Protein 6F2E (pdb70)

Sequence (1308 aa):
ESDPEVSAILVLTSSEASTLERRVADLVTAHALYAAHDFCAQAQLAAAELPSRVVARRLQEFAWGDMNEGHLLIKGLPQVRSLPPTPTSNVHAVAATTPMSRYQALINECCVGRMIAYEAEGHGHTFQDMMVPSAMSAHSQTSLGSAVELELHTEQAFSPLRPDFVSLACLRGDPRALTYLFSARQLVATLTTQEIAMLREPMWTTTVDESFLAEGRTFLLGFERGPIPILSGADDDPFIVFDQQDLMRGISAPAQELQQTVIRAYYAERVSHCLAPGEMLLIDNRRAVHGRSIFAPRFDGADRFLSRSFIVADGSRSRHARSSFGRVVSARFSESDPEVSAILVLTSSEASTLLERRVADLVTAHALYAAHDFCAQAQLAAAELPSRVVARLQEFAWGDMNEGHLLIKGLPQVRSLPPTPTSNVHAVAATTPMMSRYQALINECCVGRMIAYEAEGHGHTFQDMVPSAMSAHSQTSLGSAVELELHTEQAFSPLRPDFVSLACLRGDPRALTYLFSARQLVATLTTQEIAMLREPMMWTTTVDESFLAEGRTFLLGFERGPIPILSGADDDPFIVFDQDLMRGISAPAQELQQTVIRRAYYAERVSHCLAPGEMLLIDNRRRAVHHGRRSIFAPRRFDGADRFLSRSFIVADGSRSRHARSSFGRVVSARFSSDPEVSAILVLTSSEASTLERRVADLVTAHALYAAHDFCAQAQLAAAELPSRVVARRLQEEFAWGDMNEGHLLIKGLPQVRSLPPTPTSNVHAVAATTPMSRYQALINECCVGRMIAYEAEGHGHTFQDMMVPSAMSAHSQTSLGSAVELELHTTEQAFSPLRPDFVSLACLRGDPRALTYLFSARQLVATLTTQEIAMLREPMWTTTVDESFLAEGRTFLLGFERGPIPILSGADDDPFIVFDQDLMRGISAPAQELQQTVIRAYYAERVSHCLAPGEMLLIDNRRAVHGRSIFAPRFDGADRFLSRSFIVADGSRSRHARSSFGRVVSARFSESDPEVSAILVLTSSEASTLERRVADLVTAHALYAAHDFCAQAQLAAAELPSRVVARLQEEFAWGDMNEGHLLIKGLPQVRRSLPPTPTSNVHAVAATTPMMSRYQALINECCVGRMIAYEAEGHGHTFQDMVPSASLGSAVELELHTEQAFSPLRPDFVSLACLRGDPRALTYLFSARQLVATLTTQEIAMMLREPMWTTTVDESFLAEGRTFLLGFERGPIPILSGADDDPFIVFDQDLMRGISAPAQELQQTVIRAYYAERVSHCLAPGEMLLIDNRRAVHHGRSIFAPRFDGADRFLSRSFIVADGSRRSRHARSSFGRVVSARFS

B-factor: mean 37.56, std 16.86, range [14.61, 139.1]

Nearest PDB structures (foldseek):
  6f2e-assembly4_D  TM=1.001E+00  e=6.924E-73  Catenulispora acidiphila DSM 44928
  6f2a-assembly1_A  TM=9.936E-01  e=1.825E-73  Catenulispora acidiphila DSM 44928
  6f2b-assembly2_B  TM=9.964E-01  e=9.040E-70  Catenulispora acidiphila DSM 44928
  6f2b-assembly4_D  TM=9.918E-01  e=2.496E-69  Catenulispora acidiphila DSM 44928
  2og7-assembly1_A  TM=9.069E-01  e=1.121E-33  Streptomyces coelicolor A3(2)

Organism: Catenulispora acidiphila (strain DSM 44928 / JCM 14897 / NBRC 102108 / NRRL B-24433 / ID139908) (NCBI:txid479433)

Secondary structure (DSSP, 8-state):
-----GGGEEE--HHHHHHHHHHHTT--S-TTTSHHHHHHHHHHHGGGS-HHHHHHHHHHHH-TT-TTEEEEE-PPP--SPPPPPSSSTT--GGGSHHHHHHHHHHHHHSEEEEETTSGGG-SSEEE---SGGGGSSSTT--SS-EEEE-TTTT-TT--SEEEEEEEE--TT-EEEEEEHHHHHHTS-HHHHHHHTSS-EEEE--GGG--TT---TT-SEEEEE-SEEEETTEEEE--BTTTEEESSHHHHHHHHHHHHHHHHH-EEEE--TT-EEEEETTTEEEEE-------SS-S-EEEEEEEES-GGGGGGGS-TT--EE-GGG-/-----GGGEEE--HHHHHHHHHHGGG--S-TTTSHHHHHHHHHHHGGGS-HHHHHHHHHHHH-TT--SEEEEE-----SSPPPPPSSSSS--GGGSTHHHHHHHHHHHHSEEEEETTBGGG-SSEEE---SGGGGSSSTT--SS-EEEE-TTTT-TT--SEEEEEEEE--TT--EEEEEHHHHHHHS-HHHHHHHTSS-EEEE--GGG--TT---TT-SEEEEE-SEEEETTEEEE--BTTT-EESSHHHHHHHHHHHHHHHHH-EEE---TT-EEEEETTTEEEEE-------SS-S-EEEEEEEES-GGGGGGGS-TT--EE-GGG-/----GGGEEE--HHHHHHHHHHHTT--S-TTTSHHHHHHHHHHHGGGS-HHHHHHHHHHHH-TT--SEEEEE-PPPPSSPPPPPSSSSS--GGGSHHHHHHHHHHHHHSEEEEETTSGGG-SSEEE---SGGGGSSSTT--SS-EEEE-TTTT-TT--SEEEEEEEE--TT--EEEEEHHHHHHHS-HHHHHHHTSS-EEEE--GGG--TT---TT-SEEEEE-SEEEETTEEEE--BTTTEEESSHHHHHHHHHHHHHHHHH-EEE---TT-EEEEETTTEEEEE-------SS-S-EEEEEEEES-GGGGGGGS-TT--EE-GGG-/-----GGGEEE--HHHHHHHHHHGGG--S-TTTSHHHHHHHHHHHGGGS-HHHHHHHHHHHH-TT--SEEEEE-----SSPPPPPSSSSS--GGGSTHHHHHHHHHHHHSEEEEETTBGGG-SSEEE--------SS-EEEE-TTTT-TT--SEEEEEEEE--TT--EEEEEHHHHHHHS-HHHHHHHTSS-EEEE--GGG--TT---TT-SEEEEE-SEEEETTEEEE--BTTTEEESSHHHHHHHHHHHHHHHHH-EEE---TT-EEEEETTTEEEEE-------SS-S-EEEEEEEES-GGGGGGGS-TT--EE-GGG-

InterPro domains:
  IPR014503 Clavaminate synthase-like [PIRSF019543] (35-354)
  IPR042098 Glutarate 2-hydroxylase superfamily [G3DSA:3.60.130.10] (31-353)

Structure (mmCIF, N/CA/C/O backbone):
data_6F2E
#
_entry.id   6F2E
#
_cell.length_a   56.650
_cell.length_b   68.090
_cell.length_c   110.220
_cell.angle_alpha   107.85
_cell.angle_beta   102.84
_cell.angle_gamma   93.23
#
_symmetry.space_group_name_H-M   'P 1'
#
loop_
_entity.id
_entity.type
_entity.pdbx_description
1 polymer 'L-lysine 3-hydroxylase'
2 non-polymer 'ACETIC ACID'
3 water water
#
loop_
_atom_site.group_PDB
_atom_site.id
_atom_site.type_symbol
_atom_site.label_atom_id
_atom_site.label_alt_id
_atom_site.label_comp_id
_atom_site.label_asym_id
_atom_site.label_entity_id
_atom_site.label_seq_id
_atom_site.pdbx_PDB_ins_code
_atom_site.Cartn_x
_atom_site.Cartn_y
_atom_site.Cartn_z
_atom_site.occupancy
_atom_site.B_iso_or_equiv
_atom_site.auth_seq_id
_atom_site.auth_comp_id
_atom_site.auth_asym_id
_atom_site.auth_atom_id
_atom_site.pdbx_PDB_model_num
ATOM 1 N N . GLU A 1 30 ? -48.602 -37.439 -15.729 1.00 89.32 30 GLU A N 1
ATOM 2 C CA . GLU A 1 30 ? -47.273 -38.022 -15.539 1.00 88.56 30 GLU A CA 1
ATOM 3 C C . GLU A 1 30 ? -47.170 -38.842 -14.241 1.00 90.59 30 GLU A C 1
ATOM 4 O O . GLU A 1 30 ? -46.181 -38.724 -13.505 1.00 90.33 30 GLU A O 1
ATOM 10 N N . SER A 1 31 ? -48.186 -39.696 -13.975 1.00 85.31 31 SER A N 1
ATOM 11 C CA . SER A 1 31 ? -48.196 -40.538 -12.776 1.00 83.82 31 SER A CA 1
ATOM 12 C C . SER A 1 31 ? -47.263 -41.760 -12.907 1.00 85.87 31 SER A C 1
ATOM 13 O O . SER A 1 31 ? -47.240 -42.425 -13.945 1.00 83.97 31 SER A O 1
ATOM 16 N N . ASP A 1 32 ? -46.464 -42.003 -11.854 1.00 82.75 32 ASP A N 1
ATOM 17 C CA . ASP A 1 32 ? -45.466 -43.067 -11.716 1.00 82.20 32 ASP A CA 1
ATOM 18 C C . ASP A 1 32 ? -45.648 -43.835 -10.373 1.00 85.17 32 ASP A C 1
ATOM 19 O O . ASP A 1 32 ? -46.381 -43.321 -9.519 1.00 84.90 32 ASP A O 1
ATOM 24 N N . PRO A 1 33 ? -45.010 -45.033 -10.137 1.00 80.90 33 PRO A N 1
ATOM 25 C CA . PRO A 1 33 ? -45.175 -45.712 -8.834 1.00 80.41 33 PRO A CA 1
ATOM 26 C C . PRO A 1 33 ? -44.699 -44.837 -7.672 1.00 85.04 33 PRO A C 1
ATOM 27 O O . PRO A 1 33 ? -43.632 -44.227 -7.763 1.00 85.84 33 PRO A O 1
ATOM 31 N N . GLU A 1 34 ? -45.526 -44.713 -6.622 1.00 80.92 34 GLU A N 1
ATOM 32 C CA . GLU A 1 34 ? -45.228 -43.861 -5.466 1.00 81.25 34 GLU A CA 1
ATOM 33 C C . GLU A 1 34 ? -44.319 -44.534 -4.423 1.00 82.73 34 GLU A C 1
ATOM 34 O O . GLU A 1 34 ? -44.103 -45.750 -4.483 1.00 81.33 34 GLU A O 1
ATOM 40 N N . VAL A 1 35 ? -43.790 -43.713 -3.473 1.00 77.61 35 VAL A N 1
ATOM 41 C CA . VAL A 1 35 ? -42.892 -44.070 -2.357 1.00 76.13 35 VAL A CA 1
ATOM 42 C C . VAL A 1 35 ? -43.370 -45.310 -1.555 1.00 74.22 35 VAL A C 1
ATOM 43 O O . VAL A 1 35 ? -42.539 -46.130 -1.152 1.00 73.46 35 VAL A O 1
ATOM 47 N N . SER A 1 36 ? -44.702 -45.446 -1.348 1.00 66.36 36 SER A N 1
ATOM 48 C CA . SER A 1 36 ? -45.331 -46.581 -0.650 1.00 63.13 36 SER A CA 1
ATOM 49 C C . SER A 1 36 ? -45.167 -47.859 -1.469 1.00 57.43 36 SER A C 1
ATOM 50 O O . SER A 1 36 ? -44.945 -48.935 -0.904 1.00 57.96 36 SER A O 1
ATOM 53 N N . ALA A 1 37 ? -45.256 -47.729 -2.813 1.00 45.20 37 ALA A N 1
ATOM 54 C CA . ALA A 1 37 ? -45.092 -48.843 -3.749 1.00 39.37 37 ALA A CA 1
ATOM 55 C C . ALA A 1 37 ? -43.614 -48.956 -4.283 1.00 33.42 37 ALA A C 1
ATOM 56 O O . ALA A 1 37 ? -43.350 -49.705 -5.227 1.00 28.28 37 ALA A O 1
ATOM 58 N N . ILE A 1 38 ? -42.660 -48.235 -3.640 1.00 26.41 38 ILE A N 1
ATOM 59 C CA . ILE A 1 38 ? -41.236 -48.353 -3.985 1.00 25.55 38 ILE A CA 1
ATOM 60 C C . ILE A 1 38 ? -40.426 -48.806 -2.760 1.00 30.01 38 ILE A C 1
ATOM 61 O O . ILE A 1 38 ? -40.490 -48.165 -1.710 1.00 31.01 38 ILE A O 1
ATOM 66 N N . LEU A 1 39 ? -39.623 -49.860 -2.927 1.00 24.52 39 LEU A N 1
ATOM 67 C CA . LEU A 1 39 ? -38.680 -50.348 -1.924 1.00 23.91 39 LEU A CA 1
ATOM 68 C C . LEU A 1 39 ? -37.271 -50.106 -2.488 1.00 27.94 39 LEU A C 1
ATOM 69 O O . LEU A 1 39 ? -36.913 -50.661 -3.537 1.00 25.80 39 LEU A O 1
ATOM 74 N N . VAL A 1 40 ? -36.501 -49.227 -1.836 1.00 27.22 40 VAL A N 1
ATOM 75 C CA . VAL A 1 40 ? -35.142 -48.907 -2.290 1.00 27.73 40 VAL A CA 1
ATOM 76 C C . VAL A 1 40 ? -34.150 -49.624 -1.366 1.00 31.82 40 VAL A C 1
ATOM 77 O O . VAL A 1 40 ? -34.086 -49.324 -0.170 1.00 30.06 40 VAL A O 1
ATOM 81 N N . LEU A 1 41 ? -33.396 -50.581 -1.913 1.00 29.37 41 LEU A N 1
ATOM 82 C CA . LEU A 1 41 ? -32.384 -51.288 -1.122 1.00 29.72 41 LEU A CA 1
ATOM 83 C C . LEU A 1 41 ? -31.168 -50.373 -0.899 1.00 32.12 41 LEU A C 1
ATOM 84 O O . LEU A 1 41 ? -30.723 -49.706 -1.827 1.00 30.70 41 LEU A O 1
ATOM 89 N N . THR A 1 42 ? -30.643 -50.338 0.324 1.00 29.02 42 THR A N 1
ATOM 90 C CA . THR A 1 42 ? -29.421 -49.570 0.597 1.00 30.41 42 THR A CA 1
ATOM 91 C C . THR A 1 42 ? -28.240 -50.426 0.086 1.00 32.98 42 THR A C 1
ATOM 92 O O . THR A 1 42 ? -28.399 -51.628 -0.156 1.00 29.75 42 THR A O 1
ATOM 96 N N . SER A 1 43 ? -27.065 -49.809 -0.063 1.00 31.47 43 SER A N 1
ATOM 97 C CA . SER A 1 43 ? -25.836 -50.485 -0.486 1.00 31.93 43 SER A CA 1
ATOM 98 C C . SER A 1 43 ? -25.563 -51.717 0.420 1.00 34.97 43 SER A C 1
ATOM 99 O O . SER A 1 43 ? -25.223 -52.782 -0.083 1.00 33.64 43 SER A O 1
ATOM 102 N N . SER A 1 44 ? -25.769 -51.569 1.742 1.00 33.24 44 SER A N 1
ATOM 103 C CA . SER A 1 44 ? -25.605 -52.639 2.730 1.00 33.70 44 SER A CA 1
ATOM 104 C C . SER A 1 44 ? -26.619 -53.791 2.516 1.00 34.58 44 SER A C 1
ATOM 105 O O . SER A 1 44 ? -26.246 -54.961 2.606 1.00 32.88 44 SER A O 1
ATOM 108 N N . GLU A 1 45 ? -27.890 -53.456 2.251 1.00 30.03 45 GLU A N 1
ATOM 109 C CA . GLU A 1 45 ? -28.939 -54.453 2.007 1.00 28.29 45 GLU A CA 1
ATOM 110 C C . GLU A 1 45 ? -28.674 -55.218 0.695 1.00 31.20 45 GLU A C 1
ATOM 111 O O . GLU A 1 45 ? -28.847 -56.439 0.665 1.00 28.61 45 GLU A O 1
ATOM 117 N N . ALA A 1 46 ? -28.201 -54.509 -0.358 1.00 29.02 46 ALA A N 1
ATOM 118 C CA . ALA A 1 46 ? -27.863 -55.110 -1.649 1.00 28.42 46 ALA A CA 1
ATOM 119 C C . ALA A 1 46 ? -26.692 -56.073 -1.474 1.00 32.42 46 ALA A C 1
ATOM 120 O O . ALA A 1 46 ? -26.730 -57.160 -2.050 1.00 30.42 46 ALA A O 1
ATOM 122 N N . SER A 1 47 ? -25.692 -55.705 -0.620 1.00 31.25 47 SER A N 1
ATOM 123 C CA . SER A 1 47 ? -24.533 -56.549 -0.303 1.00 31.37 47 SER A CA 1
ATOM 124 C C . SER A 1 47 ? -24.956 -57.831 0.441 1.00 32.40 47 SER A C 1
ATOM 125 O O . SER A 1 47 ? -24.434 -58.896 0.130 1.00 30.15 47 SER A O 1
ATOM 128 N N . THR A 1 48 ? -25.915 -57.738 1.397 1.00 29.79 48 THR A N 1
ATOM 129 C CA . THR A 1 48 ? -26.440 -58.910 2.126 1.00 29.88 48 THR A CA 1
ATOM 130 C C . THR A 1 48 ? -27.117 -59.845 1.126 1.00 32.24 48 THR A C 1
ATOM 131 O O . THR A 1 48 ? -26.859 -61.052 1.134 1.00 31.85 48 THR A O 1
ATOM 135 N N . LEU A 1 49 ? -27.948 -59.274 0.246 1.00 28.37 49 LEU A N 1
ATOM 136 C CA . LEU A 1 49 ? -28.686 -60.033 -0.773 1.00 28.98 49 LEU A CA 1
ATOM 137 C C . LEU A 1 49 ? -27.699 -60.780 -1.701 1.00 31.93 49 LEU A C 1
ATOM 138 O O . LEU A 1 49 ? -27.885 -61.965 -1.994 1.00 31.08 49 LEU A O 1
ATOM 143 N N . GLU A 1 50 ? -26.618 -60.100 -2.098 1.00 29.82 50 GLU A N 1
ATOM 144 C CA . GLU A 1 50 ? -25.571 -60.694 -2.929 1.00 30.32 50 GLU A CA 1
ATOM 145 C C . GLU A 1 50 ? -24.919 -61.915 -2.242 1.00 33.12 50 GLU A C 1
ATOM 146 O O . GLU A 1 50 ? -24.753 -62.954 -2.889 1.00 33.93 50 GLU A O 1
ATOM 152 N N A ARG A 1 51 ? -24.590 -61.803 -0.943 0.50 29.05 51 ARG A N 1
ATOM 153 N N B ARG A 1 51 ? -24.599 -61.792 -0.935 0.50 29.03 51 ARG A N 1
ATOM 154 C CA A ARG A 1 51 ? -23.980 -62.904 -0.200 0.50 29.01 51 ARG A CA 1
ATOM 155 C CA B ARG A 1 51 ? -23.998 -62.863 -0.135 0.50 28.99 51 ARG A CA 1
ATOM 156 C C A ARG A 1 51 ? -24.960 -64.058 0.032 0.50 31.04 51 ARG A C 1
ATOM 157 C C B ARG A 1 51 ? -24.958 -64.038 0.033 0.50 31.07 51 ARG A C 1
ATOM 158 O O A ARG A 1 51 ? -24.571 -65.219 -0.105 0.50 29.48 51 ARG A O 1
ATOM 159 O O B ARG A 1 51 ? -24.554 -65.189 -0.132 0.50 29.53 51 ARG A O 1
ATOM 174 N N . VAL A 1 52 ? -26.229 -63.737 0.379 1.00 27.97 52 VAL A N 1
ATOM 175 C CA . VAL A 1 52 ? -27.291 -64.721 0.626 1.00 27.44 52 VAL A CA 1
ATOM 176 C C . VAL A 1 52 ? -27.578 -65.551 -0.654 1.00 29.97 52 VAL A C 1
ATOM 177 O O . VAL A 1 52 ? -27.820 -66.747 -0.545 1.00 29.52 52 VAL A O 1
ATOM 181 N N . ALA A 1 53 ? -27.435 -64.939 -1.847 1.00 27.37 53 ALA A N 1
ATOM 182 C CA . ALA A 1 53 ? -27.606 -65.612 -3.150 1.00 27.85 53 ALA A CA 1
ATOM 183 C C . ALA A 1 53 ? -26.657 -66.814 -3.336 1.00 31.63 53 ALA A C 1
ATOM 184 O O . ALA A 1 53 ? -27.018 -67.772 -4.014 1.00 28.51 53 ALA A O 1
ATOM 186 N N . ASP A 1 54 ? -25.473 -66.796 -2.671 1.00 30.32 54 ASP A N 1
ATOM 187 C CA . ASP A 1 54 ? -24.508 -67.910 -2.729 1.00 30.57 54 ASP A CA 1
ATOM 188 C C . ASP A 1 54 ? -25.055 -69.193 -2.054 1.00 33.10 54 ASP A C 1
ATOM 189 O O . ASP A 1 54 ? -24.555 -70.283 -2.324 1.00 32.36 54 ASP A O 1
ATOM 194 N N . LEU A 1 55 ? -26.120 -69.062 -1.235 1.00 28.38 55 LEU A N 1
ATOM 195 C CA . LEU A 1 55 ? -26.773 -70.208 -0.604 1.00 28.59 55 LEU A CA 1
ATOM 196 C C . LEU A 1 55 ? -27.716 -70.914 -1.587 1.00 32.85 55 LEU A C 1
ATOM 197 O O . LEU A 1 55 ? -28.237 -71.993 -1.279 1.00 33.62 55 LEU A O 1
ATOM 202 N N . VAL A 1 56 ? -27.981 -70.287 -2.748 1.00 27.59 56 VAL A N 1
ATOM 203 C CA . VAL A 1 56 ? -28.878 -70.852 -3.757 1.00 25.53 56 VAL A CA 1
ATOM 204 C C . VAL A 1 56 ? -27.989 -71.444 -4.861 1.00 29.93 56 VAL A C 1
ATOM 205 O O . VAL A 1 56 ? -27.451 -70.703 -5.680 1.00 29.77 56 VAL A O 1
ATOM 209 N N . THR A 1 57 ? -27.794 -72.770 -4.840 1.00 27.05 57 THR A N 1
ATOM 210 C CA . THR A 1 57 ? -26.824 -73.453 -5.714 1.00 26.13 57 THR A CA 1
ATOM 211 C C . THR A 1 57 ? -27.422 -74.374 -6.782 1.00 28.23 57 THR A C 1
ATOM 212 O O . THR A 1 57 ? -26.743 -74.658 -7.766 1.00 26.90 57 THR A O 1
ATOM 216 N N . ALA A 1 58 ? -28.655 -74.877 -6.581 1.00 24.43 58 ALA A N 1
ATOM 217 C CA . ALA A 1 58 ? -29.310 -75.809 -7.518 1.00 24.62 58 ALA A CA 1
ATOM 218 C C . ALA A 1 58 ? -29.578 -75.124 -8.857 1.00 28.44 58 ALA A C 1
ATOM 219 O O . ALA A 1 58 ? -29.642 -73.894 -8.913 1.00 27.07 58 ALA A O 1
ATOM 221 N N . HIS A 1 59 ? -29.686 -75.913 -9.944 1.00 24.76 59 HIS A N 1
ATOM 222 C CA . HIS A 1 59 ? -29.982 -75.383 -11.272 1.00 23.22 59 HIS A CA 1
ATOM 223 C C . HIS A 1 59 ? -31.459 -74.953 -11.306 1.00 24.67 59 HIS A C 1
ATOM 224 O O . HIS A 1 59 ? -32.343 -75.774 -11.048 1.00 22.41 59 HIS A O 1
ATOM 231 N N . ALA A 1 60 ? -31.715 -73.657 -11.601 1.00 21.36 60 ALA A N 1
ATOM 232 C CA . ALA A 1 60 ? -33.078 -73.107 -11.617 1.00 21.65 60 ALA A CA 1
ATOM 233 C C . ALA A 1 60 ? -33.981 -73.829 -12.607 1.00 25.37 60 ALA A C 1
ATOM 234 O O . ALA A 1 60 ? -35.159 -74.024 -12.313 1.00 24.09 60 ALA A O 1
ATOM 236 N N . LEU A 1 61 ? -33.438 -74.286 -13.735 1.00 22.08 61 LEU A N 1
ATOM 237 C CA . LEU A 1 61 ? -34.268 -74.958 -14.741 1.00 21.54 61 LEU A CA 1
ATOM 238 C C . LEU A 1 61 ? -34.392 -76.458 -14.535 1.00 26.27 61 LEU A C 1
ATOM 239 O O . LEU A 1 61 ? -35.476 -77.003 -14.720 1.00 26.11 61 LEU A O 1
ATOM 244 N N . TYR A 1 62 ? -33.298 -77.123 -14.183 1.00 23.06 62 TYR A N 1
ATOM 245 C CA . TYR A 1 62 ? -33.266 -78.588 -14.144 1.00 23.88 62 TYR A CA 1
ATOM 246 C C . TYR A 1 62 ? -33.456 -79.207 -12.759 1.00 24.92 62 TYR A C 1
ATOM 247 O O . TYR A 1 62 ? -33.618 -80.431 -12.663 1.00 23.07 62 TYR A O 1
ATOM 256 N N . ALA A 1 63 ? -33.468 -78.379 -11.713 1.00 21.76 63 ALA A N 1
ATOM 257 C CA . ALA A 1 63 ? -33.752 -78.806 -10.334 1.00 21.79 63 ALA A CA 1
ATOM 258 C C . ALA A 1 63 ? -34.565 -77.681 -9.689 1.00 23.79 63 ALA A C 1
ATOM 259 O O . ALA A 1 63 ? -34.189 -77.150 -8.634 1.00 23.42 63 ALA A O 1
ATOM 261 N N . ALA A 1 64 ? -35.669 -77.281 -10.379 1.00 21.08 64 ALA A N 1
ATOM 262 C CA . ALA A 1 64 ? -36.514 -76.148 -10.001 1.00 20.03 64 ALA A CA 1
ATOM 263 C C . ALA A 1 64 ? -37.004 -76.184 -8.559 1.00 22.56 64 ALA A C 1
ATOM 264 O O . ALA A 1 64 ? -36.905 -75.170 -7.873 1.00 21.23 64 ALA A O 1
ATOM 266 N N . HIS A 1 65 ? -37.526 -77.330 -8.094 1.00 20.37 65 HIS A N 1
ATOM 267 C CA . HIS A 1 65 ? -38.023 -77.401 -6.717 1.00 19.45 65 HIS A CA 1
ATOM 268 C C . HIS A 1 65 ? -36.896 -77.167 -5.686 1.00 23.46 65 HIS A C 1
ATOM 269 O O . HIS A 1 65 ? -37.099 -76.370 -4.774 1.00 22.42 65 HIS A O 1
ATOM 276 N N . ASP A 1 66 ? -35.724 -77.842 -5.848 1.00 20.42 66 ASP A N 1
ATOM 277 C CA . ASP A 1 66 ? -34.560 -77.675 -4.965 1.00 20.86 66 ASP A CA 1
ATOM 278 C C . ASP A 1 66 ? -34.084 -76.228 -4.977 1.00 22.65 66 ASP A C 1
ATOM 279 O O . ASP A 1 66 ? -33.810 -75.679 -3.919 1.00 20.78 66 ASP A O 1
ATOM 284 N N . PHE A 1 67 ? -34.037 -75.609 -6.172 1.00 19.42 67 PHE A N 1
ATOM 285 C CA . PHE A 1 67 ? -33.640 -74.215 -6.355 1.00 19.00 67 PHE A CA 1
ATOM 286 C C . PHE A 1 67 ? -34.586 -73.284 -5.555 1.00 22.01 67 PHE A C 1
ATOM 287 O O . PHE A 1 67 ? -34.118 -72.455 -4.783 1.00 21.36 67 PHE A O 1
ATOM 295 N N . CYS A 1 68 ? -35.906 -73.425 -5.764 1.00 20.02 68 CYS A N 1
ATOM 296 C CA . CYS A 1 68 ? -36.918 -72.599 -5.105 1.00 19.64 68 CYS A CA 1
ATOM 297 C C . CYS A 1 68 ? -36.960 -72.828 -3.600 1.00 20.86 68 CYS A C 1
ATOM 298 O O . CYS A 1 68 ? -37.073 -71.855 -2.863 1.00 20.23 68 CYS A O 1
ATOM 301 N N . ALA A 1 69 ? -36.836 -74.092 -3.144 1.00 17.67 69 ALA A N 1
ATOM 302 C CA . ALA A 1 69 ? -36.805 -74.411 -1.704 1.00 19.75 69 ALA A CA 1
ATOM 303 C C . ALA A 1 69 ? -35.533 -73.844 -1.040 1.00 24.28 69 ALA A C 1
ATOM 304 O O . ALA A 1 69 ? -35.597 -73.400 0.101 1.00 23.76 69 ALA A O 1
ATOM 306 N N . GLN A 1 70 ? -34.385 -73.857 -1.751 1.00 23.34 70 GLN A N 1
ATOM 307 C CA . GLN A 1 70 ? -33.143 -73.270 -1.235 1.00 23.39 70 GLN A CA 1
ATOM 308 C C . GLN A 1 70 ? -33.325 -71.772 -1.071 1.00 25.97 70 GLN A C 1
ATOM 309 O O . GLN A 1 70 ? -32.868 -71.228 -0.071 1.00 25.31 70 GLN A O 1
ATOM 315 N N . ALA A 1 71 ? -34.001 -71.114 -2.046 1.00 22.19 71 ALA A N 1
ATOM 316 C CA . ALA A 1 71 ? -34.285 -69.676 -2.002 1.00 21.92 71 ALA A CA 1
ATOM 317 C C . ALA A 1 71 ? -35.221 -69.364 -0.830 1.00 22.76 71 ALA A C 1
ATOM 318 O O . ALA A 1 71 ? -34.965 -68.422 -0.091 1.00 22.72 71 ALA A O 1
ATOM 320 N N . GLN A 1 72 ? -36.290 -70.152 -0.656 1.00 19.42 72 GLN A N 1
ATOM 321 C CA . GLN A 1 72 ? -37.234 -69.943 0.450 1.00 18.09 72 GLN A CA 1
ATOM 322 C C . GLN A 1 72 ? -36.514 -70.005 1.791 1.00 22.89 72 GLN A C 1
ATOM 323 O O . GLN A 1 72 ? -36.795 -69.193 2.665 1.00 20.88 72 GLN A O 1
ATOM 329 N N . LEU A 1 73 ? -35.587 -70.967 1.952 1.00 20.91 73 LEU A N 1
ATOM 330 C CA . LEU A 1 73 ? -34.850 -71.098 3.204 1.00 21.41 73 LEU A CA 1
ATOM 331 C C . LEU A 1 73 ? -33.819 -69.963 3.366 1.00 26.61 73 LEU A C 1
ATOM 332 O O . LEU A 1 73 ? -33.738 -69.362 4.440 1.00 25.49 73 LEU A O 1
ATOM 337 N N . ALA A 1 74 ? -33.053 -69.657 2.305 1.00 24.96 74 ALA A N 1
ATOM 338 C CA . ALA A 1 74 ? -32.029 -68.598 2.351 1.00 25.26 74 ALA A CA 1
ATOM 339 C C . ALA A 1 74 ? -32.645 -67.192 2.554 1.00 27.20 74 ALA A C 1
ATOM 340 O O . ALA A 1 74 ? -31.982 -66.342 3.131 1.00 26.24 74 ALA A O 1
ATOM 342 N N . ALA A 1 75 ? -33.919 -66.984 2.144 1.00 24.06 75 ALA A N 1
ATOM 343 C CA . ALA A 1 75 ? -34.645 -65.700 2.290 1.00 24.63 75 ALA A CA 1
ATOM 344 C C . ALA A 1 75 ? -34.727 -65.253 3.758 1.00 26.64 75 ALA A C 1
ATOM 345 O O . ALA A 1 75 ? -34.786 -64.050 4.027 1.00 24.77 75 ALA A O 1
ATOM 347 N N . ALA A 1 76 ? -34.636 -66.214 4.703 1.00 23.82 76 ALA A N 1
ATOM 348 C CA . ALA A 1 76 ? -34.620 -65.942 6.156 1.00 25.04 76 ALA A CA 1
ATOM 349 C C . ALA A 1 76 ? -33.401 -65.106 6.547 1.00 31.46 76 ALA A C 1
ATOM 350 O O . ALA A 1 76 ? -33.447 -64.415 7.562 1.00 33.89 76 ALA A O 1
ATOM 352 N N . GLU A 1 77 ? -32.321 -65.145 5.729 1.00 28.30 77 GLU A N 1
ATOM 353 C CA . GLU A 1 77 ? -31.077 -64.404 5.953 1.00 28.45 77 GLU A CA 1
ATOM 354 C C . GLU A 1 77 ? -31.112 -62.974 5.382 1.00 30.73 77 GLU A C 1
ATOM 355 O O . GLU A 1 77 ? -30.173 -62.218 5.609 1.00 30.27 77 GLU A O 1
ATOM 361 N N . LEU A 1 78 ? -32.182 -62.595 4.656 1.00 25.80 78 LEU A N 1
ATOM 362 C CA . LEU A 1 78 ? -32.278 -61.249 4.079 1.00 26.20 78 LEU A CA 1
ATOM 363 C C . LEU A 1 78 ? -32.479 -60.153 5.153 1.00 30.69 78 LEU A C 1
ATOM 364 O O . LEU A 1 78 ? -32.931 -60.488 6.250 1.00 29.98 78 LEU A O 1
ATOM 369 N N . PRO A 1 79 ? -32.154 -58.855 4.873 1.00 28.76 79 PRO A N 1
ATOM 370 C CA . PRO A 1 79 ? -32.352 -57.813 5.895 1.00 29.45 79 PRO A CA 1
ATOM 371 C C . PRO A 1 79 ? -33.808 -57.757 6.351 1.00 30.12 79 PRO A C 1
ATOM 372 O O . PRO A 1 79 ? -34.706 -57.816 5.514 1.00 27.81 79 PRO A O 1
ATOM 376 N N . SER A 1 80 ? -34.034 -57.697 7.679 1.00 26.55 80 SER A N 1
ATOM 377 C CA . SER A 1 80 ? -35.382 -57.662 8.270 1.00 26.14 80 SER A CA 1
ATOM 378 C C . SER A 1 80 ? -36.289 -56.584 7.675 1.00 28.61 80 SER A C 1
ATOM 379 O O . SER A 1 80 ? -37.463 -56.850 7.471 1.00 26.21 80 SER A O 1
ATOM 382 N N . ARG A 1 81 ? -35.752 -55.379 7.382 1.00 27.63 81 ARG A N 1
ATOM 383 C CA . ARG A 1 81 ? -36.532 -54.276 6.792 1.00 27.34 81 ARG A CA 1
ATOM 384 C C . ARG A 1 81 ? -37.105 -54.680 5.421 1.00 28.74 81 ARG A C 1
ATOM 385 O O . ARG A 1 81 ? -38.255 -54.360 5.111 1.00 27.21 81 ARG A O 1
ATOM 393 N N . VAL A 1 82 ? -36.293 -55.384 4.618 1.00 24.84 82 VAL A N 1
ATOM 394 C CA . VAL A 1 82 ? -36.677 -55.875 3.276 1.00 22.55 82 VAL A CA 1
ATOM 395 C C . VAL A 1 82 ? -37.749 -56.979 3.409 1.00 25.28 82 VAL A C 1
ATOM 396 O O . VAL A 1 82 ? -38.776 -56.903 2.742 1.00 24.71 82 VAL A O 1
ATOM 400 N N . VAL A 1 83 ? -37.497 -57.980 4.266 1.00 23.60 83 VAL A N 1
ATOM 401 C CA . VAL A 1 83 ? -38.419 -59.091 4.547 1.00 23.64 83 VAL A CA 1
ATOM 402 C C . VAL A 1 83 ? -39.784 -58.533 5.005 1.00 25.44 83 VAL A C 1
ATOM 403 O O . VAL A 1 83 ? -40.812 -58.972 4.478 1.00 23.84 83 VAL A O 1
ATOM 407 N N . ALA A 1 84 ? -39.785 -57.569 5.962 1.00 23.11 84 ALA A N 1
ATOM 408 C CA . ALA A 1 84 ? -41.014 -56.924 6.474 1.00 23.27 84 ALA A CA 1
ATOM 409 C C . ALA A 1 84 ? -41.863 -56.306 5.342 1.00 24.11 84 ALA A C 1
ATOM 410 O O . ALA A 1 84 ? -43.057 -56.579 5.276 1.00 23.66 84 ALA A O 1
ATOM 412 N N A ARG A 1 85 ? -41.247 -55.509 4.444 0.50 20.40 85 ARG A N 1
ATOM 413 N N B ARG A 1 85 ? -41.234 -55.531 4.451 0.50 20.81 85 ARG A N 1
ATOM 414 C CA A ARG A 1 85 ? -41.950 -54.884 3.310 0.50 19.93 85 ARG A CA 1
ATOM 415 C CA B ARG A 1 85 ? -41.899 -54.901 3.312 0.50 20.57 85 ARG A CA 1
ATOM 416 C C A ARG A 1 85 ? -42.540 -55.937 2.369 0.50 23.23 85 ARG A C 1
ATOM 417 C C B ARG A 1 85 ? -42.523 -55.935 2.380 0.50 23.59 85 ARG A C 1
ATOM 418 O O A ARG A 1 85 ? -43.683 -55.791 1.936 0.50 21.25 85 ARG A O 1
ATOM 419 O O B ARG A 1 85 ? -43.665 -55.765 1.954 0.50 21.70 85 ARG A O 1
ATOM 434 N N . LEU A 1 86 ? -41.774 -57.012 2.081 1.00 21.29 86 LEU A N 1
ATOM 435 C CA . LEU A 1 86 ? -42.239 -58.092 1.196 1.00 20.24 86 LEU A CA 1
ATOM 436 C C . LEU A 1 86 ? -43.396 -58.884 1.802 1.00 22.39 86 LEU A C 1
ATOM 437 O O . LEU A 1 86 ? -44.359 -59.166 1.098 1.00 19.50 86 LEU A O 1
ATOM 442 N N . GLN A 1 87 ? -43.320 -59.192 3.105 1.00 20.16 87 GLN A N 1
ATOM 443 C CA . GLN A 1 87 ? -44.401 -59.897 3.811 1.00 20.34 87 GLN A CA 1
ATOM 444 C C . GLN A 1 87 ? -45.680 -59.031 3.862 1.00 23.45 87 GLN A C 1
ATOM 445 O O . GLN A 1 87 ? -46.773 -59.555 3.665 1.00 21.77 87 GLN A O 1
ATOM 451 N N . GLU A 1 88 ? -45.534 -57.705 4.078 1.00 20.73 88 GLU A N 1
ATOM 452 C CA . GLU A 1 88 ? -46.670 -56.769 4.074 1.00 22.45 88 GLU A CA 1
ATOM 453 C C . GLU A 1 88 ? -47.354 -56.777 2.696 1.00 23.97 88 GLU A C 1
ATOM 454 O O . GLU A 1 88 ? -48.583 -56.891 2.599 1.00 21.45 88 GLU A O 1
ATOM 460 N N . PHE A 1 89 ? -46.549 -56.691 1.637 1.00 21.19 89 PHE A N 1
ATOM 461 C CA . PHE A 1 89 ? -47.033 -56.722 0.256 1.00 19.69 89 PHE A CA 1
ATOM 462 C C . PHE A 1 89 ? -47.744 -58.060 -0.037 1.00 22.33 89 PHE A C 1
ATOM 463 O O . PHE A 1 89 ? -48.832 -58.068 -0.615 1.00 21.31 89 PHE A O 1
ATOM 471 N N . ALA A 1 90 ? -47.129 -59.184 0.390 1.00 19.28 90 ALA A N 1
ATOM 472 C CA . ALA A 1 90 ? -47.663 -60.538 0.226 1.00 19.89 90 ALA A CA 1
ATOM 473 C C . ALA A 1 90 ? -49.006 -60.714 0.942 1.00 23.40 90 ALA A C 1
ATOM 474 O O . ALA A 1 90 ? -49.899 -61.337 0.369 1.00 20.88 90 ALA A O 1
ATOM 476 N N . TRP A 1 91 ? -49.175 -60.129 2.154 1.00 21.85 91 TRP A N 1
ATOM 477 C CA . TRP A 1 91 ? -50.448 -60.183 2.892 1.00 21.99 91 TRP A CA 1
ATOM 478 C C . TRP A 1 91 ? -51.567 -59.616 1.995 1.00 26.87 91 TRP A C 1
ATOM 479 O O . TRP A 1 91 ? -52.645 -60.184 1.926 1.00 25.88 91 TRP A O 1
ATOM 490 N N . GLY A 1 92 ? -51.259 -58.544 1.277 1.00 24.03 92 GLY A N 1
ATOM 491 C CA . GLY A 1 92 ? -52.141 -58.022 0.249 1.00 24.00 92 GLY A CA 1
ATOM 492 C C . GLY A 1 92 ? -53.059 -56.886 0.602 1.00 28.45 92 GLY A C 1
ATOM 493 O O . GLY A 1 92 ? -53.259 -56.010 -0.236 1.00 28.26 92 GLY A O 1
ATOM 494 N N . ASP A 1 93 ? -53.651 -56.913 1.814 1.00 27.51 93 ASP A N 1
ATOM 495 C CA . ASP A 1 93 ? -54.604 -55.895 2.268 1.00 28.58 93 ASP A CA 1
ATOM 496 C C . ASP A 1 93 ? -54.083 -54.487 1.941 1.00 34.22 93 ASP A C 1
ATOM 497 O O . ASP A 1 93 ? -52.998 -54.116 2.374 1.00 32.47 93 ASP A O 1
ATOM 502 N N . MET A 1 94 ? -54.808 -53.770 1.064 1.00 35.17 94 MET A N 1
ATOM 503 C CA . MET A 1 94 ? -54.480 -52.406 0.591 1.00 37.87 94 MET A CA 1
ATOM 504 C C . MET A 1 94 ? -52.979 -52.249 0.125 1.00 41.99 94 MET A C 1
ATOM 505 O O . MET A 1 94 ? -52.347 -51.235 0.435 1.00 44.65 94 MET A O 1
ATOM 510 N N . ASN A 1 95 ? -52.417 -53.248 -0.627 1.00 36.03 95 ASN A N 1
ATOM 511 C CA . ASN A 1 95 ? -51.000 -53.224 -1.072 1.00 34.57 95 ASN A CA 1
ATOM 512 C C . ASN A 1 95 ? -50.654 -52.383 -2.342 1.00 39.57 95 ASN A C 1
ATOM 513 O O . ASN A 1 95 ? -49.553 -52.561 -2.860 1.00 41.74 95 ASN A O 1
ATOM 518 N N . GLU A 1 96 ? -51.549 -51.531 -2.863 1.00 33.72 96 GLU A N 1
ATOM 519 C CA . GLU A 1 96 ? -51.275 -50.686 -4.070 1.00 32.44 96 GLU A CA 1
ATOM 520 C C . GLU A 1 96 ? -51.295 -51.439 -5.437 1.00 29.70 96 GLU A C 1
ATOM 521 O O . GLU A 1 96 ? -51.277 -50.778 -6.479 1.00 26.90 96 GLU A O 1
ATOM 527 N N . GLY A 1 97 ? -51.288 -52.781 -5.425 1.00 23.50 97 GLY A N 1
ATOM 528 C CA . GLY A 1 97 ? -51.314 -53.584 -6.657 1.00 21.98 97 GLY A CA 1
ATOM 529 C C . GLY A 1 97 ? -49.953 -53.997 -7.199 1.00 23.56 97 GLY A C 1
ATOM 530 O O . GLY A 1 97 ? -49.871 -54.869 -8.075 1.00 23.14 97 GLY A O 1
ATOM 531 N N . HIS A 1 98 ? -48.871 -53.349 -6.713 1.00 21.02 98 HIS A N 1
ATOM 532 C CA . HIS A 1 98 ? -47.503 -53.634 -7.174 1.00 20.13 98 HIS A CA 1
ATOM 533 C C . HIS A 1 98 ? -46.466 -53.137 -6.196 1.00 22.60 98 HIS A C 1
ATOM 534 O O . HIS A 1 98 ? -46.748 -52.265 -5.383 1.00 23.20 98 HIS A O 1
ATOM 541 N N . LEU A 1 99 ? -45.231 -53.628 -6.350 1.00 18.88 99 LEU A N 1
ATOM 542 C CA . LEU A 1 99 ? -44.114 -53.172 -5.557 1.00 18.44 99 LEU A CA 1
ATOM 543 C C . LEU A 1 99 ? -42.906 -53.129 -6.476 1.00 22.61 99 LEU A C 1
ATOM 544 O O . LEU A 1 99 ? -42.548 -54.145 -7.085 1.00 21.25 99 LEU A O 1
ATOM 549 N N . LEU A 1 100 ? -42.311 -51.932 -6.601 1.00 20.68 100 LEU A N 1
ATOM 550 C CA . LEU A 1 100 ? -41.110 -51.731 -7.390 1.00 20.66 100 LEU A CA 1
ATOM 551 C C . LEU A 1 100 ? -39.926 -51.740 -6.429 1.00 24.80 100 LEU A C 1
ATOM 552 O O . LEU A 1 100 ? -39.921 -51.005 -5.444 1.00 24.26 100 LEU A O 1
ATOM 557 N N . ILE A 1 101 ? -38.954 -52.607 -6.699 1.00 21.81 101 ILE A N 1
ATOM 558 C CA . ILE A 1 101 ? -37.747 -52.739 -5.895 1.00 22.91 101 ILE A CA 1
ATOM 559 C C . ILE A 1 101 ? -36.576 -52.174 -6.705 1.00 26.26 101 ILE A C 1
ATOM 560 O O . ILE A 1 101 ? -36.372 -52.570 -7.859 1.00 24.75 101 ILE A O 1
ATOM 565 N N . LYS A 1 102 ? -35.845 -51.233 -6.103 1.00 22.81 102 LYS A N 1
ATOM 566 C CA . LYS A 1 102 ? -34.673 -50.617 -6.725 1.00 23.98 102 LYS A CA 1
ATOM 567 C C . LYS A 1 102 ? -33.452 -50.924 -5.900 1.00 28.62 102 LYS A C 1
ATOM 568 O O . LYS A 1 102 ? -33.556 -51.199 -4.697 1.00 26.70 102 LYS A O 1
ATOM 574 N N . GLY A 1 103 ? -32.305 -50.860 -6.550 1.00 28.20 103 GLY A N 1
ATOM 575 C CA . GLY A 1 103 ? -31.029 -51.055 -5.890 1.00 29.07 103 GLY A CA 1
ATOM 576 C C . GLY A 1 103 ? -30.586 -52.493 -5.748 1.00 31.85 103 GLY A C 1
ATOM 577 O O . GLY A 1 103 ? -29.755 -52.774 -4.890 1.00 33.26 103 GLY A O 1
ATOM 578 N N . LEU A 1 104 ? -31.088 -53.402 -6.584 1.00 26.57 104 LEU A N 1
ATOM 579 C CA . LEU A 1 104 ? -30.621 -54.799 -6.554 1.00 27.38 104 LEU A CA 1
ATOM 580 C C . LEU A 1 104 ? -29.133 -54.848 -6.977 1.00 32.86 104 LEU A C 1
ATOM 581 O O . LEU A 1 104 ? -28.718 -53.945 -7.722 1.00 30.30 104 LEU A O 1
ATOM 586 N N . PRO A 1 105 ? -28.318 -55.861 -6.536 1.00 31.76 105 PRO A N 1
ATOM 587 C CA . PRO A 1 105 ? -26.892 -55.897 -6.958 1.00 33.36 105 PRO A CA 1
ATOM 588 C C . PRO A 1 105 ? -26.759 -55.892 -8.482 1.00 40.44 105 PRO A C 1
ATOM 589 O O . PRO A 1 105 ? -27.547 -56.556 -9.167 1.00 37.64 105 PRO A O 1
ATOM 593 N N . GLN A 1 106 ? -25.813 -55.082 -9.001 1.00 40.80 106 GLN A N 1
ATOM 594 C CA . GLN A 1 106 ? -25.564 -54.879 -10.433 1.00 42.61 106 GLN A CA 1
ATOM 595 C C . GLN A 1 106 ? -25.247 -56.165 -11.179 1.00 47.45 106 GLN A C 1
ATOM 596 O O . GLN A 1 106 ? -24.402 -56.940 -10.727 1.00 45.88 106 GLN A O 1
ATOM 602 N N . VAL A 1 107 ? -25.929 -56.386 -12.330 1.00 46.60 107 VAL A N 1
ATOM 603 C CA . VAL A 1 107 ? -25.665 -57.524 -13.231 1.00 47.77 107 VAL A CA 1
ATOM 604 C C . VAL A 1 107 ? -24.353 -57.123 -13.988 1.00 49.48 107 VAL A C 1
ATOM 605 O O . VAL A 1 107 ? -24.368 -56.130 -14.715 1.00 49.13 107 VAL A O 1
ATOM 609 N N . ARG A 1 108 ? -23.209 -57.790 -13.707 1.00 45.11 108 ARG A N 1
ATOM 610 C CA . ARG A 1 108 ? -21.903 -57.354 -14.260 1.00 45.81 108 ARG A CA 1
ATOM 611 C C . ARG A 1 108 ? -21.456 -58.039 -15.591 1.00 49.39 108 ARG A C 1
ATOM 612 O O . ARG A 1 108 ? -20.961 -57.344 -16.489 1.00 48.84 108 ARG A O 1
ATOM 620 N N . SER A 1 109 ? -21.604 -59.367 -15.708 1.00 44.58 109 SER A N 1
ATOM 621 C CA . SER A 1 109 ? -21.262 -60.091 -16.941 1.00 44.17 109 SER A CA 1
ATOM 622 C C . SER A 1 109 ? -22.546 -60.582 -17.611 1.00 45.15 109 SER A C 1
ATOM 623 O O . SER A 1 109 ? -22.784 -61.784 -17.702 1.00 45.37 109 SER A O 1
ATOM 626 N N . LEU A 1 110 ? -23.383 -59.655 -18.054 1.00 39.33 110 LEU A N 1
ATOM 627 C CA . LEU A 1 110 ? -24.640 -60.013 -18.697 1.00 37.50 110 LEU A CA 1
ATOM 628 C C . LEU A 1 110 ? -24.410 -60.455 -20.145 1.00 38.23 110 LEU A C 1
ATOM 629 O O . LEU A 1 110 ? -23.878 -59.679 -20.934 1.00 36.62 110 LEU A O 1
ATOM 634 N N . PRO A 1 111 ? -24.807 -61.692 -20.516 1.00 35.12 111 PRO A N 1
ATOM 635 C CA . PRO A 1 111 ? -24.641 -62.127 -21.919 1.00 35.50 111 PRO A CA 1
ATOM 636 C C . PRO A 1 111 ? -25.552 -61.342 -22.879 1.00 35.67 111 PRO A C 1
ATOM 637 O O . PRO A 1 111 ? -26.426 -60.611 -22.397 1.00 33.68 111 PRO A O 1
ATOM 641 N N . PRO A 1 112 ? -25.374 -61.424 -24.221 1.00 31.75 112 PRO A N 1
ATOM 642 C CA . PRO A 1 112 ? -26.254 -60.646 -25.110 1.00 30.62 112 PRO A CA 1
ATOM 643 C C . PRO A 1 112 ? -27.716 -61.042 -24.953 1.00 31.85 112 PRO A C 1
ATOM 644 O O . PRO A 1 112 ? -28.020 -62.173 -24.559 1.00 30.88 112 PRO A O 1
ATOM 648 N N . THR A 1 113 ? -28.618 -60.091 -25.192 1.00 26.89 113 THR A N 1
ATOM 649 C CA . THR A 1 113 ? -30.056 -60.341 -25.092 1.00 24.73 113 THR A CA 1
ATOM 650 C C . THR A 1 113 ? -30.421 -61.356 -26.188 1.00 28.37 113 THR A C 1
ATOM 651 O O . THR A 1 113 ? -30.161 -61.091 -27.348 1.00 26.71 113 THR A O 1
ATOM 655 N N . PRO A 1 114 ? -30.989 -62.524 -25.831 1.00 27.17 114 PRO A N 1
ATOM 656 C CA . PRO A 1 114 ? -31.374 -63.494 -26.875 1.00 28.20 114 PRO A CA 1
ATOM 657 C C . PRO A 1 114 ? -32.483 -62.961 -27.789 1.00 31.47 114 PRO A C 1
ATOM 658 O O . PRO A 1 114 ? -33.309 -62.166 -27.337 1.00 28.67 114 PRO A O 1
ATOM 662 N N . THR A 1 115 ? -32.494 -63.377 -29.073 1.00 30.48 115 THR A N 1
ATOM 663 C CA . THR A 1 115 ? -33.511 -62.945 -30.052 1.00 30.66 115 THR A CA 1
ATOM 664 C C . THR A 1 115 ? -34.831 -63.713 -29.915 1.00 36.40 115 THR A C 1
ATOM 665 O O . THR A 1 115 ? -35.843 -63.297 -30.478 1.00 36.37 115 THR A O 1
ATOM 669 N N . SER A 1 116 ? -34.826 -64.820 -29.166 1.00 35.24 116 SER A N 1
ATOM 670 C CA . SER A 1 116 ? -36.030 -65.606 -28.850 1.00 34.81 116 SER A CA 1
ATOM 671 C C . SER A 1 116 ? -35.989 -66.007 -27.366 1.00 37.04 116 SER A C 1
ATOM 672 O O . SER A 1 116 ? -35.002 -65.699 -26.704 1.00 34.46 116 SER A O 1
ATOM 675 N N . ASN A 1 117 ? -37.034 -66.692 -26.848 1.00 36.16 117 ASN A N 1
ATOM 676 C CA . ASN A 1 117 ? -37.097 -67.121 -25.434 1.00 36.60 117 ASN A CA 1
ATOM 677 C C . ASN A 1 117 ? -36.666 -68.590 -25.196 1.00 44.19 117 ASN A C 1
ATOM 678 O O . ASN A 1 117 ? -36.864 -69.102 -24.096 1.00 45.09 117 ASN A O 1
ATOM 683 N N . VAL A 1 118 ? -36.092 -69.266 -26.202 1.00 40.74 118 VAL A N 1
ATOM 684 C CA . VAL A 1 118 ? -35.740 -70.685 -26.071 1.00 40.72 118 VAL A CA 1
ATOM 685 C C . VAL A 1 118 ? -34.455 -70.950 -25.271 1.00 44.92 118 VAL A C 1
ATOM 686 O O . VAL A 1 118 ? -34.262 -72.066 -24.792 1.00 45.18 118 VAL A O 1
ATOM 690 N N . HIS A 1 119 ? -33.562 -69.952 -25.176 1.00 39.76 119 HIS A N 1
ATOM 691 C CA . HIS A 1 119 ? -32.251 -70.094 -24.553 1.00 39.35 119 HIS A CA 1
ATOM 692 C C . HIS A 1 119 ? -32.249 -70.058 -23.009 1.00 38.43 119 HIS A C 1
ATOM 693 O O . HIS A 1 119 ? -31.257 -70.499 -22.410 1.00 37.93 119 HIS A O 1
ATOM 700 N N . ALA A 1 120 ? -33.332 -69.525 -22.378 1.00 32.37 120 ALA A N 1
ATOM 701 C CA . ALA A 1 120 ? -33.485 -69.357 -20.910 1.00 30.66 120 ALA A CA 1
ATOM 702 C C . ALA A 1 120 ? -32.203 -68.804 -20.294 1.00 30.02 120 ALA A C 1
ATOM 703 O O . ALA A 1 120 ? -31.642 -69.377 -19.341 1.00 29.37 120 ALA A O 1
ATOM 705 N N . VAL A 1 121 ? -31.689 -67.715 -20.916 1.00 24.79 121 VAL A N 1
ATOM 706 C CA . VAL A 1 121 ? -30.448 -67.037 -20.517 1.00 24.94 121 VAL A CA 1
ATOM 707 C C . VAL A 1 121 ? -30.561 -66.472 -19.073 1.00 26.73 121 VAL A C 1
ATOM 708 O O . VAL A 1 121 ? -29.629 -66.634 -18.278 1.00 26.76 121 VAL A O 1
ATOM 712 N N . ALA A 1 122 ? -31.684 -65.792 -18.750 1.00 23.12 122 ALA A N 1
ATOM 713 C CA . ALA A 1 122 ? -31.865 -65.153 -17.426 1.00 21.91 122 ALA A CA 1
ATOM 714 C C . ALA A 1 122 ? -31.750 -66.137 -16.239 1.00 25.81 122 ALA A C 1
ATOM 715 O O . ALA A 1 122 ? -31.197 -65.776 -15.194 1.00 23.85 122 ALA A O 1
ATOM 717 N N . ALA A 1 123 ? -32.208 -67.390 -16.440 1.00 22.91 123 ALA A N 1
ATOM 718 C CA . ALA A 1 123 ? -32.241 -68.472 -15.446 1.00 21.95 123 ALA A CA 1
ATOM 719 C C . ALA A 1 123 ? -30.877 -68.906 -14.898 1.00 28.14 123 ALA A C 1
ATOM 720 O O . ALA A 1 123 ? -30.844 -69.547 -13.848 1.00 29.33 123 ALA A O 1
ATOM 722 N N . THR A 1 124 ? -29.767 -68.556 -15.571 1.00 24.69 124 THR A N 1
ATOM 723 C CA . THR A 1 124 ? -28.439 -68.887 -15.051 1.00 27.15 124 THR A CA 1
ATOM 724 C C . THR A 1 124 ? -27.620 -67.635 -14.705 1.00 32.96 124 THR A C 1
ATOM 725 O O . THR A 1 124 ? -26.426 -67.749 -14.397 1.00 34.52 124 THR A O 1
ATOM 729 N N . THR A 1 125 ? -28.259 -66.451 -14.698 1.00 27.95 125 THR A N 1
ATOM 730 C CA . THR A 1 125 ? -27.591 -65.196 -14.321 1.00 26.58 125 THR A CA 1
ATOM 731 C C . THR A 1 125 ? -27.639 -65.044 -12.800 1.00 28.79 125 THR A C 1
ATOM 732 O O . THR A 1 125 ? -28.565 -65.566 -12.164 1.00 27.94 125 THR A O 1
ATOM 736 N N . PRO A 1 126 ? -26.750 -64.230 -12.187 1.00 24.88 126 PRO A N 1
ATOM 737 C CA . PRO A 1 126 ? -26.875 -64.010 -10.751 1.00 24.64 126 PRO A CA 1
ATOM 738 C C . PRO A 1 126 ? -28.213 -63.339 -10.394 1.00 28.55 126 PRO A C 1
ATOM 739 O O . PRO A 1 126 ? -28.683 -63.532 -9.281 1.00 26.76 126 PRO A O 1
ATOM 743 N N . MET A 1 127 ? -28.850 -62.580 -11.319 1.00 25.12 127 MET A N 1
ATOM 744 C CA . MET A 1 127 ? -30.169 -61.961 -11.098 1.00 25.76 127 MET A CA 1
ATOM 745 C C . MET A 1 127 ? -31.270 -62.977 -10.769 1.00 29.45 127 MET A C 1
ATOM 746 O O . MET A 1 127 ? -32.132 -62.679 -9.944 1.00 28.05 127 MET A O 1
ATOM 751 N N . SER A 1 128 ? -31.243 -64.158 -11.395 1.00 26.67 128 SER A N 1
ATOM 752 C CA . SER A 1 128 ? -32.209 -65.218 -11.109 1.00 25.29 128 SER A CA 1
ATOM 753 C C . SER A 1 128 ? -32.180 -65.613 -9.615 1.00 24.94 128 SER A C 1
ATOM 754 O O . SER A 1 128 ? -33.230 -65.826 -9.042 1.00 22.57 128 SER A O 1
ATOM 757 N N . ARG A 1 129 ? -31.007 -65.645 -8.974 1.00 21.71 129 ARG A N 1
ATOM 758 C CA . ARG A 1 129 ? -30.915 -65.942 -7.542 1.00 22.47 129 ARG A CA 1
ATOM 759 C C . ARG A 1 129 ? -31.456 -64.776 -6.691 1.00 24.53 129 ARG A C 1
ATOM 760 O O . ARG A 1 129 ? -32.164 -65.018 -5.716 1.00 22.55 129 ARG A O 1
ATOM 768 N N . TYR A 1 130 ? -31.147 -63.511 -7.086 1.00 21.78 130 TYR A N 1
ATOM 769 C CA . TYR A 1 130 ? -31.664 -62.339 -6.370 1.00 21.40 130 TYR A CA 1
ATOM 770 C C . TYR A 1 130 ? -33.167 -62.310 -6.483 1.00 23.15 130 TYR A C 1
ATOM 771 O O . TYR A 1 130 ? -33.843 -62.099 -5.479 1.00 21.28 130 TYR A O 1
ATOM 780 N N . GLN A 1 131 ? -33.691 -62.582 -7.694 1.00 16.72 131 GLN A N 1
ATOM 781 C CA . GLN A 1 131 ? -35.119 -62.609 -7.970 1.00 15.40 131 GLN A CA 1
ATOM 782 C C . GLN A 1 131 ? -35.815 -63.709 -7.178 1.00 20.99 131 GLN A C 1
ATOM 783 O O . GLN A 1 131 ? -36.873 -63.453 -6.606 1.00 20.75 131 GLN A O 1
ATOM 789 N N . ALA A 1 132 ? -35.218 -64.906 -7.115 1.00 18.01 132 ALA A N 1
ATOM 790 C CA . ALA A 1 132 ? -35.785 -66.043 -6.382 1.00 17.50 132 ALA A CA 1
ATOM 791 C C . ALA A 1 132 ? -35.887 -65.752 -4.883 1.00 20.61 132 ALA A C 1
ATOM 792 O O . ALA A 1 132 ? -36.898 -66.091 -4.276 1.00 18.80 132 ALA A O 1
ATOM 794 N N . LEU A 1 133 ? -34.842 -65.124 -4.286 1.00 18.58 133 LEU A N 1
ATOM 795 C CA . LEU A 1 133 ? -34.812 -64.766 -2.873 1.00 19.12 133 LEU A CA 1
ATOM 796 C C . LEU A 1 133 ? -35.954 -63.816 -2.521 1.00 22.54 133 LEU A C 1
ATOM 797 O O . LEU A 1 133 ? -36.680 -64.067 -1.559 1.00 21.26 133 LEU A O 1
ATOM 802 N N . ILE A 1 134 ? -36.141 -62.755 -3.331 1.00 19.22 134 ILE A N 1
ATOM 803 C CA . ILE A 1 134 ? -37.232 -61.800 -3.142 1.00 18.95 134 ILE A CA 1
ATOM 804 C C . ILE A 1 134 ? -38.574 -62.504 -3.376 1.00 22.10 134 ILE A C 1
ATOM 805 O O . ILE A 1 134 ? -39.478 -62.361 -2.548 1.00 21.33 134 ILE A O 1
ATOM 810 N N . ASN A 1 135 ? -38.697 -63.291 -4.477 1.00 19.07 135 ASN A N 1
ATOM 811 C CA . ASN A 1 135 ? -39.942 -64.012 -4.783 1.00 18.24 135 ASN A CA 1
ATOM 812 C C . ASN A 1 135 ? -40.381 -64.906 -3.640 1.00 21.54 135 ASN A C 1
ATOM 813 O O . ASN A 1 135 ? -41.552 -64.887 -3.273 1.00 19.46 135 ASN A O 1
ATOM 818 N N . GLU A 1 136 ? -39.441 -65.715 -3.113 1.00 18.86 136 GLU A N 1
ATOM 819 C CA . GLU A 1 136 ? -39.725 -66.722 -2.095 1.00 18.41 136 GLU A CA 1
ATOM 820 C C . GLU A 1 136 ? -40.018 -66.098 -0.691 1.00 23.79 136 GLU A C 1
ATOM 821 O O . GLU A 1 136 ? -40.497 -66.801 0.184 1.00 24.08 136 GLU A O 1
ATOM 827 N N A CYS A 1 137 ? -39.808 -64.780 -0.516 0.50 18.89 137 CYS A N 1
ATOM 828 N N B CYS A 1 137 ? -39.809 -64.799 -0.549 0.50 23.82 137 CYS A N 1
ATOM 829 C CA A CYS A 1 137 ? -40.228 -64.050 0.686 0.50 18.36 137 CYS A CA 1
ATOM 830 C CA B CYS A 1 137 ? -40.149 -64.039 0.638 0.50 25.70 137 CYS A CA 1
ATOM 831 C C A CYS A 1 137 ? -41.733 -63.889 0.553 0.50 24.08 137 CYS A C 1
ATOM 832 C C B CYS A 1 137 ? -41.637 -63.606 0.543 0.50 27.03 137 CYS A C 1
ATOM 833 O O A CYS A 1 137 ? -42.455 -63.966 1.541 0.50 24.00 137 CYS A O 1
ATOM 834 O O B CYS A 1 137 ? -42.264 -63.277 1.552 0.50 26.64 137 CYS A O 1
ATOM 839 N N . VAL A 1 138 ? -42.185 -63.602 -0.686 1.00 20.89 138 VAL A N 1
ATOM 840 C CA . VAL A 1 138 ? -43.574 -63.279 -1.019 1.00 20.44 138 VAL A CA 1
ATOM 841 C C . VAL A 1 138 ? -44.456 -64.541 -1.079 1.00 25.96 138 VAL A C 1
ATOM 842 O O . VAL A 1 138 ? -45.526 -64.543 -0.492 1.00 25.75 138 VAL A O 1
ATOM 846 N N . GLY A 1 139 ? -44.002 -65.583 -1.767 1.00 20.91 139 GLY A N 1
ATOM 847 C CA . GLY A 1 139 ? -44.747 -66.833 -1.875 1.00 19.50 139 GLY A CA 1
ATOM 848 C C . GLY A 1 139 ? -43.951 -67.887 -2.614 1.00 22.05 139 GLY A C 1
ATOM 849 O O . GLY A 1 139 ? -42.740 -67.761 -2.760 1.00 20.38 139 GLY A O 1
ATOM 850 N N . ARG A 1 140 ? -44.638 -68.919 -3.115 1.00 20.08 140 ARG A N 1
ATOM 851 C CA . ARG A 1 140 ? -43.982 -70.033 -3.785 1.00 18.40 140 ARG A CA 1
ATOM 852 C C . ARG A 1 140 ? -43.880 -69.809 -5.280 1.00 20.63 140 ARG A C 1
ATOM 853 O O . ARG A 1 140 ? -44.877 -69.515 -5.933 1.00 18.55 140 ARG A O 1
ATOM 861 N N . MET A 1 141 ? -42.667 -69.966 -5.828 1.00 18.18 141 MET A N 1
ATOM 862 C CA . MET A 1 141 ? -42.486 -69.850 -7.273 1.00 18.25 141 MET A CA 1
ATOM 863 C C . MET A 1 141 ? -43.136 -71.042 -7.966 1.00 22.72 141 MET A C 1
ATOM 864 O O . MET A 1 141 ? -43.184 -72.138 -7.418 1.00 21.61 141 MET A O 1
ATOM 869 N N . ILE A 1 142 ? -43.714 -70.789 -9.133 1.00 20.72 142 ILE A N 1
ATOM 870 C CA . ILE A 1 142 ? -44.401 -71.811 -9.918 1.00 20.93 142 ILE A CA 1
ATOM 871 C C . ILE A 1 142 ? -44.213 -71.484 -11.393 1.00 20.76 142 ILE A C 1
ATOM 872 O O . ILE A 1 142 ? -43.957 -70.328 -11.740 1.00 18.94 142 ILE A O 1
ATOM 877 N N . ALA A 1 143 ? -44.312 -72.505 -12.253 1.00 18.21 143 ALA A N 1
ATOM 878 C CA . ALA A 1 143 ? -44.226 -72.316 -13.700 1.00 18.04 143 ALA A CA 1
ATOM 879 C C . ALA A 1 143 ? -45.343 -73.117 -14.358 1.00 19.43 143 ALA A C 1
ATOM 880 O O . ALA A 1 143 ? -46.006 -73.929 -13.698 1.00 18.67 143 ALA A O 1
ATOM 882 N N . TYR A 1 144 ? -45.609 -72.833 -15.632 1.00 16.32 144 TYR A N 1
ATOM 883 C CA . TYR A 1 144 ? -46.717 -73.465 -16.355 1.00 18.07 144 TYR A CA 1
ATOM 884 C C . TYR A 1 144 ? -46.174 -74.047 -17.623 1.00 20.68 144 TYR A C 1
ATOM 885 O O . TYR A 1 144 ? -45.504 -73.343 -18.394 1.00 20.43 144 TYR A O 1
ATOM 894 N N . GLU A 1 145 ? -46.452 -75.336 -17.831 1.00 19.65 145 GLU A N 1
ATOM 895 C CA . GLU A 1 145 ? -46.003 -76.064 -19.023 1.00 22.21 145 GLU A CA 1
ATOM 896 C C . GLU A 1 145 ? -46.373 -75.312 -20.317 1.00 28.39 145 GLU A C 1
ATOM 897 O O . GLU A 1 145 ? -45.549 -75.204 -21.230 1.00 26.97 145 GLU A O 1
ATOM 903 N N . ALA A 1 146 ? -47.591 -74.746 -20.364 1.00 27.30 146 ALA A N 1
ATOM 904 C CA . ALA A 1 146 ? -48.083 -74.058 -21.559 1.00 27.60 146 ALA A CA 1
ATOM 905 C C . ALA A 1 146 ? -47.567 -72.621 -21.724 1.00 32.27 146 ALA A C 1
ATOM 906 O O . ALA A 1 146 ? -47.851 -71.997 -22.745 1.00 31.39 146 ALA A O 1
ATOM 908 N N . GLU A 1 147 ? -46.799 -72.106 -20.734 1.00 28.23 147 GLU A N 1
ATOM 909 C CA . GLU A 1 147 ? -46.250 -70.757 -20.773 1.00 27.47 147 GLU A CA 1
ATOM 910 C C . GLU A 1 147 ? -44.703 -70.751 -20.751 1.00 32.67 147 GLU A C 1
ATOM 911 O O . GLU A 1 147 ? -44.083 -71.047 -19.723 1.00 28.70 147 GLU A O 1
ATOM 917 N N . GLY A 1 148 ? -44.111 -70.367 -21.885 1.00 33.07 148 GLY A N 1
ATOM 918 C CA . GLY A 1 148 ? -42.662 -70.257 -22.047 1.00 33.76 148 GLY A CA 1
ATOM 919 C C . GLY A 1 148 ? -41.918 -71.502 -21.630 1.00 37.65 148 GLY A C 1
ATOM 920 O O . GLY A 1 148 ? -40.912 -71.412 -20.921 1.00 39.68 148 GLY A O 1
ATOM 921 N N . HIS A 1 149 ? -42.421 -72.650 -22.050 1.00 33.42 149 HIS A N 1
ATOM 922 C CA . HIS A 1 149 ? -41.815 -73.962 -21.867 1.00 34.85 149 HIS A CA 1
ATOM 923 C C . HIS A 1 149 ? -41.674 -74.410 -20.381 1.00 35.82 149 HIS A C 1
ATOM 924 O O . HIS A 1 149 ? -40.818 -75.252 -20.095 1.00 35.85 149 HIS A O 1
ATOM 931 N N . GLY A 1 150 ? -42.523 -73.884 -19.475 1.00 28.31 150 GLY A N 1
ATOM 932 C CA . GLY A 1 150 ? -42.458 -74.185 -18.044 1.00 26.53 150 GLY A CA 1
ATOM 933 C C . GLY A 1 150 ? -41.138 -73.770 -17.407 1.00 26.58 150 GLY A C 1
ATOM 934 O O . GLY A 1 150 ? -40.811 -74.254 -16.320 1.00 27.21 150 GLY A O 1
ATOM 935 N N . HIS A 1 151 ? -40.381 -72.862 -18.057 1.00 23.26 151 HIS A N 1
ATOM 936 C CA . HIS A 1 151 ? -39.094 -72.366 -17.538 1.00 25.32 151 HIS A CA 1
ATOM 937 C C . HIS A 1 151 ? -39.314 -71.607 -16.230 1.00 27.18 151 HIS A C 1
ATOM 938 O O . HIS A 1 151 ? -40.224 -70.787 -16.150 1.00 25.17 151 HIS A O 1
ATOM 945 N N . THR A 1 152 ? -38.500 -71.898 -15.211 1.00 23.02 152 THR A N 1
ATOM 946 C CA . THR A 1 152 ? -38.581 -71.267 -13.873 1.00 22.20 152 THR A CA 1
ATOM 947 C C . THR A 1 152 ? -38.514 -69.746 -13.991 1.00 25.06 152 THR A C 1
ATOM 948 O O . THR A 1 152 ? -39.241 -69.049 -13.294 1.00 24.44 152 THR A O 1
ATOM 952 N N . PHE A 1 153 ? -37.596 -69.258 -14.850 1.00 20.26 153 PHE A N 1
ATOM 953 C CA . PHE A 1 153 ? -37.418 -67.867 -15.237 1.00 19.14 153 PHE A CA 1
ATOM 954 C C . PHE A 1 153 ? -37.516 -67.866 -16.760 1.00 25.12 153 PHE A C 1
ATOM 955 O O . PHE A 1 153 ? -36.835 -68.661 -17.442 1.00 25.97 153 PHE A O 1
ATOM 963 N N . GLN A 1 154 ? -38.349 -66.981 -17.283 1.00 20.77 154 GLN A N 1
ATOM 964 C CA . GLN A 1 154 ? -38.528 -66.837 -18.721 1.00 22.04 154 GLN A CA 1
ATOM 965 C C . GLN A 1 154 ? -37.851 -65.580 -19.206 1.00 24.70 154 GLN A C 1
ATOM 966 O O . GLN A 1 154 ? -37.917 -64.539 -18.549 1.00 23.43 154 GLN A O 1
ATOM 972 N N . ASP A 1 155 ? -37.260 -65.655 -20.380 1.00 22.09 155 ASP A N 1
ATOM 973 C CA . ASP A 1 155 ? -36.638 -64.477 -20.973 1.00 22.84 155 ASP A CA 1
ATOM 974 C C . ASP A 1 155 ? -37.740 -63.690 -21.652 1.00 27.75 155 ASP A C 1
ATOM 975 O O . ASP A 1 155 ? -38.353 -64.177 -22.625 1.00 28.27 155 ASP A O 1
ATOM 980 N N A MET A 1 156 ? -38.016 -62.483 -21.128 0.50 22.61 156 MET A N 1
ATOM 981 N N B MET A 1 156 ? -38.023 -62.500 -21.121 0.50 23.70 156 MET A N 1
ATOM 982 C CA A MET A 1 156 ? -38.994 -61.551 -21.689 0.50 21.73 156 MET A CA 1
ATOM 983 C CA B MET A 1 156 ? -39.009 -61.575 -21.660 0.50 23.37 156 MET A CA 1
ATOM 984 C C A MET A 1 156 ? -38.206 -60.604 -22.546 0.50 24.18 156 MET A C 1
ATOM 985 C C B MET A 1 156 ? -38.210 -60.617 -22.533 0.50 24.91 156 MET A C 1
ATOM 986 O O A MET A 1 156 ? -37.640 -59.617 -22.067 0.50 23.96 156 MET A O 1
ATOM 987 O O B MET A 1 156 ? -37.651 -59.628 -22.050 0.50 24.60 156 MET A O 1
ATOM 996 N N . VAL A 1 157 ? -38.086 -60.986 -23.807 1.00 22.04 157 VAL A N 1
ATOM 997 C CA . VAL A 1 157 ? -37.287 -60.277 -24.805 1.00 22.59 157 VAL A CA 1
ATOM 998 C C . VAL A 1 157 ? -38.125 -60.062 -26.061 1.00 26.89 157 VAL A C 1
ATOM 999 O O . VAL A 1 157 ? -39.037 -60.845 -26.309 1.00 25.12 157 VAL A O 1
ATOM 1003 N N . PRO A 1 158 ? -37.855 -59.018 -26.873 1.00 25.63 158 PRO A N 1
ATOM 1004 C CA . PRO A 1 158 ? -38.668 -58.824 -28.085 1.00 26.50 158 PRO A CA 1
ATOM 1005 C C . PRO A 1 158 ? -38.579 -60.020 -29.047 1.00 32.56 158 PRO A C 1
ATOM 1006 O O . PRO A 1 158 ? -37.518 -60.619 -29.204 1.00 32.52 158 PRO A O 1
ATOM 1010 N N . SER A 1 159 ? -39.678 -60.360 -29.688 1.00 30.44 159 SER A N 1
ATOM 1011 C CA . SER A 1 159 ? -39.701 -61.425 -30.697 1.00 32.43 159 SER A CA 1
ATOM 1012 C C . SER A 1 159 ? -39.904 -60.761 -32.029 1.00 33.68 159 SER A C 1
ATOM 1013 O O . SER A 1 159 ? -40.766 -59.906 -32.132 1.00 30.88 159 SER A O 1
ATOM 1016 N N . ALA A 1 160 ? -39.118 -61.130 -33.048 1.00 34.02 160 ALA A N 1
ATOM 1017 C CA . ALA A 1 160 ? -39.278 -60.562 -34.384 1.00 35.67 160 ALA A CA 1
ATOM 1018 C C . ALA A 1 160 ? -40.613 -61.040 -34.995 1.00 44.87 160 ALA A C 1
ATOM 1019 O O . ALA A 1 160 ? -41.319 -60.244 -35.622 1.00 46.78 160 ALA A O 1
ATOM 1021 N N . MET A 1 161 ? -40.996 -62.304 -34.717 1.00 43.68 161 MET A N 1
ATOM 1022 C CA . MET A 1 161 ? -42.250 -62.894 -35.198 1.00 46.08 161 MET A CA 1
ATOM 1023 C C . MET A 1 161 ? -43.463 -62.281 -34.509 1.00 51.84 161 MET A C 1
ATOM 1024 O O . MET A 1 161 ? -44.320 -61.712 -35.184 1.00 52.36 161 MET A O 1
ATOM 1029 N N . SER A 1 162 ? -43.520 -62.394 -33.167 1.00 49.49 162 SER A N 1
ATOM 1030 C CA . SER A 1 162 ? -44.622 -61.893 -32.348 1.00 49.12 162 SER A CA 1
ATOM 1031 C C . SER A 1 162 ? -44.445 -60.412 -31.916 1.00 52.11 162 SER A C 1
ATOM 1032 O O . SER A 1 162 ? -44.862 -60.032 -30.817 1.00 51.42 162 SER A O 1
ATOM 1035 N N . ALA A 1 163 ? -43.849 -59.579 -32.804 1.00 47.93 163 ALA A N 1
ATOM 1036 C CA . ALA A 1 163 ? -43.635 -58.140 -32.578 1.00 47.77 163 ALA A CA 1
ATOM 1037 C C . ALA A 1 163 ? -44.969 -57.369 -32.539 1.00 49.95 163 ALA A C 1
ATOM 1038 O O . ALA A 1 163 ? -45.123 -56.464 -31.724 1.00 47.34 163 ALA A O 1
ATOM 1040 N N . HIS A 1 164 ? -45.927 -57.757 -33.410 1.00 47.58 164 HIS A N 1
ATOM 1041 C CA . HIS A 1 164 ? -47.262 -57.158 -33.518 1.00 48.05 164 HIS A CA 1
ATOM 1042 C C . HIS A 1 164 ? -48.340 -57.942 -32.732 1.00 52.99 164 HIS A C 1
ATOM 1043 O O . HIS A 1 164 ? -49.532 -57.651 -32.861 1.00 52.29 164 HIS A O 1
ATOM 1050 N N . SER A 1 165 ? -47.911 -58.893 -31.876 1.00 50.82 165 SER A N 1
ATOM 1051 C CA . SER A 1 165 ? -48.807 -59.736 -31.080 1.00 51.07 165 SER A CA 1
ATOM 1052 C C . SER A 1 165 ? -49.011 -59.221 -29.654 1.00 55.11 165 SER A C 1
ATOM 1053 O O . SER A 1 165 ? -48.178 -58.475 -29.128 1.00 53.76 165 SER A O 1
ATOM 1056 N N . GLN A 1 166 ? -50.122 -59.658 -29.026 1.00 52.26 166 GLN A N 1
ATOM 1057 C CA . GLN A 1 166 ? -50.525 -59.317 -27.658 1.00 51.71 166 GLN A CA 1
ATOM 1058 C C . GLN A 1 166 ? -49.827 -60.175 -26.588 1.00 55.17 166 GLN A C 1
ATOM 1059 O O . GLN A 1 166 ? -50.476 -60.690 -25.675 1.00 55.30 166 GLN A O 1
ATOM 1065 N N . THR A 1 167 ? -48.499 -60.323 -26.709 1.00 50.96 167 THR A N 1
ATOM 1066 C CA . THR A 1 167 ? -47.681 -61.116 -25.786 1.00 50.27 167 THR A CA 1
ATOM 1067 C C . THR A 1 167 ? -46.550 -60.283 -25.175 1.00 52.30 167 THR A C 1
ATOM 1068 O O . THR A 1 167 ? -46.236 -59.190 -25.658 1.00 51.06 167 THR A O 1
ATOM 1072 N N . SER A 1 168 ? -45.925 -60.826 -24.122 1.00 48.44 168 SER A N 1
ATOM 1073 C CA . SER A 1 168 ? -44.796 -60.231 -23.402 1.00 48.09 168 SER A CA 1
ATOM 1074 C C . SER A 1 168 ? -43.525 -60.111 -24.292 1.00 49.28 168 SER A C 1
ATOM 1075 O O . SER A 1 168 ? -42.536 -59.490 -23.890 1.00 48.44 168 SER A O 1
ATOM 1078 N N . LEU A 1 169 ? -43.554 -60.738 -25.484 1.00 43.78 169 LEU A N 1
ATOM 1079 C CA . LEU A 1 169 ? -42.443 -60.682 -26.427 1.00 42.66 169 LEU A CA 1
ATOM 1080 C C . LEU A 1 169 ? -42.704 -59.629 -27.527 1.00 44.54 169 LEU A C 1
ATOM 1081 O O . LEU A 1 169 ? -41.873 -59.444 -28.407 1.00 42.84 169 LEU A O 1
ATOM 1086 N N . GLY A 1 170 ? -43.851 -58.943 -27.460 1.00 41.32 170 GLY A N 1
ATOM 1087 C CA . GLY A 1 170 ? -44.213 -57.893 -28.412 1.00 41.13 170 GLY A CA 1
ATOM 1088 C C . GLY A 1 170 ? -43.417 -56.612 -28.229 1.00 43.98 170 GLY A C 1
ATOM 1089 O O . GLY A 1 170 ? -42.630 -56.501 -27.275 1.00 42.58 170 GLY A O 1
ATOM 1090 N N . SER A 1 171 ? -43.598 -55.640 -29.176 1.00 39.69 171 SER A N 1
ATOM 1091 C CA . SER A 1 171 ? -42.938 -54.330 -29.144 1.00 37.91 171 SER A CA 1
ATOM 1092 C C . SER A 1 171 ? -43.583 -53.281 -30.046 1.00 40.41 171 SER A C 1
ATOM 1093 O O . SER A 1 171 ? -43.828 -52.178 -29.585 1.00 39.76 171 SER A O 1
ATOM 1096 N N . ALA A 1 172 ? -43.805 -53.597 -31.335 1.00 36.90 172 ALA A N 1
ATOM 1097 C CA . ALA A 1 172 ? -44.362 -52.678 -32.347 1.00 36.64 172 ALA A CA 1
ATOM 1098 C C . ALA A 1 172 ? -45.801 -52.227 -32.053 1.00 38.63 172 ALA A C 1
ATOM 1099 O O . ALA A 1 172 ? -46.239 -51.188 -32.548 1.00 38.09 172 ALA A O 1
ATOM 1101 N N . VAL A 1 173 ? -46.518 -53.003 -31.234 1.00 33.37 173 VAL A N 1
ATOM 1102 C CA . VAL A 1 173 ? -47.874 -52.684 -30.785 1.00 33.02 173 VAL A CA 1
ATOM 1103 C C . VAL A 1 173 ? -47.839 -52.606 -29.260 1.00 31.97 173 VAL A C 1
ATOM 1104 O O . VAL A 1 173 ? -46.983 -53.234 -28.621 1.00 29.80 173 VAL A O 1
ATOM 1108 N N . GLU A 1 174 ? -48.752 -51.825 -28.686 1.00 28.40 174 GLU A N 1
ATOM 1109 C CA . GLU A 1 174 ? -48.843 -51.702 -27.232 1.00 27.32 174 GLU A CA 1
ATOM 1110 C C . GLU A 1 174 ? -49.382 -53.028 -26.670 1.00 30.91 174 GLU A C 1
ATOM 1111 O O . GLU A 1 174 ? -50.283 -53.623 -27.271 1.00 31.81 174 GLU A O 1
ATOM 1117 N N . LEU A 1 175 ? -48.800 -53.505 -25.557 1.00 25.38 175 LEU A N 1
ATOM 1118 C CA . LEU A 1 175 ? -49.285 -54.674 -24.830 1.00 24.21 175 LEU A CA 1
ATOM 1119 C C . LEU A 1 175 ? -50.485 -54.167 -24.011 1.00 26.12 175 LEU A C 1
ATOM 1120 O O . LEU A 1 175 ? -50.337 -53.340 -23.120 1.00 23.33 175 LEU A O 1
ATOM 1125 N N . GLU A 1 176 ? -51.688 -54.564 -24.431 1.00 22.86 176 GLU A N 1
ATOM 1126 C CA . GLU A 1 176 ? -52.940 -54.103 -23.838 1.00 22.12 176 GLU A CA 1
ATOM 1127 C C . GLU A 1 176 ? -53.133 -54.550 -22.385 1.00 23.33 176 GLU A C 1
ATOM 1128 O O . GLU A 1 176 ? -52.588 -55.580 -21.974 1.00 21.39 176 GLU A O 1
ATOM 1134 N N . LEU A 1 177 ? -53.862 -53.732 -21.594 1.00 21.63 177 LEU A N 1
ATOM 1135 C CA . LEU A 1 177 ? -54.134 -54.003 -20.169 1.00 22.01 177 LEU A CA 1
ATOM 1136 C C . LEU A 1 177 ? -54.646 -55.438 -19.968 1.00 24.34 177 LEU A C 1
ATOM 1137 O O . LEU A 1 177 ? -55.504 -55.897 -20.722 1.00 25.61 177 LEU A O 1
ATOM 1142 N N . HIS A 1 178 ? -54.086 -56.155 -19.008 1.00 20.34 178 HIS A N 1
ATOM 1143 C CA . HIS A 1 178 ? -54.536 -57.519 -18.737 1.00 20.68 178 HIS A CA 1
ATOM 1144 C C . HIS A 1 178 ? -54.083 -58.002 -17.402 1.00 22.04 178 HIS A C 1
ATOM 1145 O O . HIS A 1 178 ? -53.089 -57.533 -16.854 1.00 20.85 178 HIS A O 1
ATOM 1152 N N . THR A 1 179 ? -54.814 -58.961 -16.880 1.00 20.29 179 THR A N 1
ATOM 1153 C CA . THR A 1 179 ? -54.342 -59.735 -15.753 1.00 19.18 179 THR A CA 1
ATOM 1154 C C . THR A 1 179 ? -53.763 -60.991 -16.448 1.00 20.99 179 THR A C 1
ATOM 1155 O O . THR A 1 179 ? -54.190 -61.362 -17.547 1.00 19.46 179 THR A O 1
ATOM 1159 N N . GLU A 1 180 ? -52.789 -61.622 -15.803 1.00 20.32 180 GLU A N 1
ATOM 1160 C CA . GLU A 1 180 ? -52.112 -62.813 -16.299 1.00 20.42 180 GLU A CA 1
ATOM 1161 C C . GLU A 1 180 ? -53.043 -64.039 -16.174 1.00 22.70 180 GLU A C 1
ATOM 1162 O O . GLU A 1 180 ? -53.618 -64.257 -15.100 1.00 21.07 180 GLU A O 1
ATOM 1168 N N . GLN A 1 181 ? -53.210 -64.814 -17.295 1.00 18.61 181 GLN A N 1
ATOM 1169 C CA . GLN A 1 181 ? -54.061 -66.029 -17.361 1.00 19.78 181 GLN A CA 1
ATOM 1170 C C . GLN A 1 181 ? -55.485 -65.778 -16.849 1.00 23.21 181 GLN A C 1
ATOM 1171 O O . GLN A 1 181 ? -55.964 -66.469 -15.935 1.00 22.17 181 GLN A O 1
ATOM 1177 N N . ALA A 1 182 ? -56.173 -64.784 -17.456 1.00 20.41 182 ALA A N 1
ATOM 1178 C CA . ALA A 1 182 ? -57.564 -64.456 -17.074 1.00 21.02 182 ALA A CA 1
ATOM 1179 C C . ALA A 1 182 ? -58.511 -65.693 -17.098 1.00 23.80 182 ALA A C 1
ATOM 1180 O O . ALA A 1 182 ? -59.426 -65.781 -16.280 1.00 23.41 182 ALA A O 1
ATOM 1182 N N . PHE A 1 183 ? -58.260 -66.641 -18.019 1.00 20.59 183 PHE A N 1
ATOM 1183 C CA . PHE A 1 183 ? -59.072 -67.845 -18.244 1.00 20.99 183 PHE A CA 1
ATOM 1184 C C . PHE A 1 183 ? -58.851 -68.952 -17.210 1.00 24.14 183 PHE A C 1
ATOM 1185 O O . PHE A 1 183 ? -59.644 -69.891 -17.140 1.00 24.96 183 PHE A O 1
ATOM 1193 N N . SER A 1 184 ? -57.738 -68.886 -16.472 1.00 20.33 184 SER A N 1
ATOM 1194 C CA . SER A 1 184 ? -57.308 -69.971 -15.590 1.00 20.32 184 SER A CA 1
ATOM 1195 C C . SER A 1 184 ? -57.526 -69.775 -14.090 1.00 24.53 184 SER A C 1
ATOM 1196 O O . SER A 1 184 ? -56.934 -68.878 -13.510 1.00 22.59 184 SER A O 1
ATOM 1199 N N . PRO A 1 185 ? -58.212 -70.726 -13.416 1.00 22.65 185 PRO A N 1
ATOM 1200 C CA . PRO A 1 185 ? -58.303 -70.670 -11.939 1.00 22.44 185 PRO A CA 1
ATOM 1201 C C . PRO A 1 185 ? -56.931 -70.887 -11.277 1.00 24.48 185 PRO A C 1
ATOM 1202 O O . PRO A 1 185 ? -56.755 -70.527 -10.120 1.00 22.66 185 PRO A O 1
ATOM 1206 N N . LEU A 1 186 ? -55.952 -71.465 -12.022 1.00 20.56 186 LEU A N 1
ATOM 1207 C CA . LEU A 1 186 ? -54.601 -71.697 -11.507 1.00 19.80 186 LEU A CA 1
ATOM 1208 C C . LEU A 1 186 ? -53.640 -70.557 -11.833 1.00 21.18 186 LEU A C 1
ATOM 1209 O O . LEU A 1 186 ? -52.432 -70.711 -11.620 1.00 19.18 186 LEU A O 1
ATOM 1214 N N . ARG A 1 187 ? -54.182 -69.395 -12.293 1.00 19.29 187 ARG A N 1
ATOM 1215 C CA . ARG A 1 187 ? -53.424 -68.186 -12.637 1.00 18.81 187 ARG A CA 1
ATOM 1216 C C . ARG A 1 187 ? -52.508 -67.762 -11.465 1.00 20.48 187 ARG A C 1
ATOM 1217 O O . ARG A 1 187 ? -52.813 -68.010 -10.293 1.00 19.44 187 ARG A O 1
ATOM 1225 N N . PRO A 1 188 ? -51.365 -67.141 -11.756 1.00 17.12 188 PRO A N 1
ATOM 1226 C CA . PRO A 1 188 ? -50.469 -66.763 -10.651 1.00 17.30 188 PRO A CA 1
ATOM 1227 C C . PRO A 1 188 ? -51.048 -65.669 -9.757 1.00 19.76 188 PRO A C 1
ATOM 1228 O O . PRO A 1 188 ? -51.878 -64.878 -10.199 1.00 21.11 188 PRO A O 1
ATOM 1232 N N . ASP A 1 189 ? -50.649 -65.668 -8.485 1.00 17.36 189 ASP A N 1
ATOM 1233 C CA . ASP A 1 189 ? -51.057 -64.616 -7.546 1.00 16.79 189 ASP A CA 1
ATOM 1234 C C . ASP A 1 189 ? -50.211 -63.382 -7.810 1.00 20.86 189 ASP A C 1
ATOM 1235 O O . ASP A 1 189 ? -50.683 -62.268 -7.617 1.00 20.46 189 ASP A O 1
ATOM 1240 N N . PHE A 1 190 ? -48.956 -63.588 -8.255 1.00 18.39 190 PHE A N 1
ATOM 1241 C CA . PHE A 1 190 ? -48.051 -62.475 -8.565 1.00 18.01 190 PHE A CA 1
ATOM 1242 C C . PHE A 1 190 ? -47.258 -62.742 -9.802 1.00 20.11 190 PHE A C 1
ATOM 1243 O O . PHE A 1 190 ? -46.893 -63.889 -10.071 1.00 20.68 190 PHE A O 1
ATOM 1251 N N . VAL A 1 191 ? -46.901 -61.662 -10.512 1.00 17.04 191 VAL A N 1
ATOM 1252 C CA . VAL A 1 191 ? -46.000 -61.717 -11.648 1.00 16.84 191 VAL A CA 1
ATOM 1253 C C . VAL A 1 191 ? -44.737 -60.991 -11.172 1.00 21.37 191 VAL A C 1
ATOM 1254 O O . VAL A 1 191 ? -44.825 -59.907 -10.576 1.00 21.13 191 VAL A O 1
ATOM 1258 N N . SER A 1 192 ? -43.575 -61.597 -11.416 1.00 17.71 192 SER A N 1
ATOM 1259 C CA . SER A 1 192 ? -42.286 -61.055 -10.966 1.00 17.51 192 SER A CA 1
ATOM 1260 C C . SER A 1 192 ? -41.429 -60.732 -12.183 1.00 21.20 192 SER A C 1
ATOM 1261 O O . SER A 1 192 ? -41.114 -61.627 -12.963 1.00 19.73 192 SER A O 1
ATOM 1264 N N . LEU A 1 193 ? -41.056 -59.456 -12.342 1.00 18.07 193 LEU A N 1
ATOM 1265 C CA . LEU A 1 193 ? -40.253 -59.003 -13.474 1.00 18.94 193 LEU A CA 1
ATOM 1266 C C . LEU A 1 193 ? -38.950 -58.361 -13.019 1.00 22.89 193 LEU A C 1
ATOM 1267 O O . LEU A 1 193 ? -38.972 -57.265 -12.448 1.00 22.71 193 LEU A O 1
ATOM 1272 N N . ALA A 1 194 ? -37.809 -59.025 -13.280 1.00 18.96 194 ALA A N 1
ATOM 1273 C CA . ALA A 1 194 ? -36.520 -58.437 -12.932 1.00 18.27 194 ALA A CA 1
ATOM 1274 C C . ALA A 1 194 ? -35.868 -57.911 -14.216 1.00 22.64 194 ALA A C 1
ATOM 1275 O O . ALA A 1 194 ? -35.831 -58.608 -15.233 1.00 23.48 194 ALA A O 1
ATOM 1277 N N . CYS A 1 195 ? -35.376 -56.678 -14.171 1.00 19.33 195 CYS A N 1
ATOM 1278 C CA . CYS A 1 195 ? -34.780 -56.064 -15.354 1.00 19.38 195 CYS A CA 1
ATOM 1279 C C . CYS A 1 195 ? -33.275 -56.333 -15.483 1.00 22.61 195 CYS A C 1
ATOM 1280 O O . CYS A 1 195 ? -32.533 -55.967 -14.591 1.00 20.44 195 CYS A O 1
ATOM 1283 N N . LEU A 1 196 ? -32.854 -56.978 -16.594 1.00 18.80 196 LEU A N 1
ATOM 1284 C CA . LEU A 1 196 ? -31.449 -57.223 -16.945 1.00 20.22 196 LEU A CA 1
ATOM 1285 C C . LEU A 1 196 ? -30.977 -56.086 -17.870 1.00 23.20 196 LEU A C 1
ATOM 1286 O O . LEU A 1 196 ? -29.930 -55.493 -17.632 1.00 23.27 196 LEU A O 1
ATOM 1291 N N . ARG A 1 197 ? -31.766 -55.762 -18.899 1.00 20.42 197 ARG A N 1
ATOM 1292 C CA . ARG A 1 197 ? -31.550 -54.623 -19.813 1.00 21.03 197 ARG A CA 1
ATOM 1293 C C . ARG A 1 197 ? -32.906 -53.966 -19.965 1.00 23.83 197 ARG A C 1
ATOM 1294 O O . ARG A 1 197 ? -33.921 -54.649 -20.088 1.00 20.63 197 ARG A O 1
ATOM 1302 N N . GLY A 1 198 ? -32.908 -52.645 -19.924 1.00 22.36 198 GLY A N 1
ATOM 1303 C CA . GLY A 1 198 ? -34.118 -51.873 -20.116 1.00 21.85 198 GLY A CA 1
ATOM 1304 C C . GLY A 1 198 ? -34.149 -51.315 -21.527 1.00 25.11 198 GLY A C 1
ATOM 1305 O O . GLY A 1 198 ? -33.182 -51.463 -22.279 1.00 24.24 198 GLY A O 1
ATOM 1306 N N . ASP A 1 199 ? -35.263 -50.706 -21.918 1.00 20.79 199 ASP A N 1
ATOM 1307 C CA . ASP A 1 199 ? -35.353 -49.933 -23.168 1.00 21.09 199 ASP A CA 1
ATOM 1308 C C . ASP A 1 199 ? -36.022 -48.617 -22.742 1.00 25.04 199 ASP A C 1
ATOM 1309 O O . ASP A 1 199 ? -37.095 -48.678 -22.146 1.00 23.24 199 ASP A O 1
ATOM 1314 N N . PRO A 1 200 ? -35.415 -47.432 -23.017 1.00 23.79 200 PRO A N 1
ATOM 1315 C CA . PRO A 1 200 ? -36.007 -46.164 -22.531 1.00 22.67 200 PRO A CA 1
ATOM 1316 C C . PRO A 1 200 ? -37.419 -45.869 -23.006 1.00 22.22 200 PRO A C 1
ATOM 1317 O O . PRO A 1 200 ? -38.125 -45.111 -22.345 1.00 20.99 200 PRO A O 1
ATOM 1321 N N . ARG A 1 201 ? -37.828 -46.454 -24.156 1.00 19.49 201 ARG A N 1
ATOM 1322 C CA . ARG A 1 201 ? -39.178 -46.259 -24.688 1.00 18.60 201 ARG A CA 1
ATOM 1323 C C . ARG A 1 201 ? -40.173 -47.279 -24.185 1.00 24.26 201 ARG A C 1
ATOM 1324 O O . ARG A 1 201 ? -41.376 -47.118 -24.406 1.00 23.96 201 ARG A O 1
ATOM 1332 N N . ALA A 1 202 ? -39.691 -48.333 -23.501 1.00 21.30 202 ALA A N 1
ATOM 1333 C CA . ALA A 1 202 ? -40.562 -49.394 -23.002 1.00 20.79 202 ALA A CA 1
ATOM 1334 C C . ALA A 1 202 ? -41.077 -49.080 -21.571 1.00 23.46 202 ALA A C 1
ATOM 1335 O O . ALA A 1 202 ? -40.380 -49.294 -20.579 1.00 22.23 202 ALA A O 1
ATOM 1337 N N . LEU A 1 203 ? -42.281 -48.531 -21.497 1.00 20.28 203 LEU A N 1
ATOM 1338 C CA . LEU A 1 203 ? -42.920 -48.195 -20.228 1.00 20.61 203 LEU A CA 1
ATOM 1339 C C . LEU A 1 203 ? -43.838 -49.313 -19.799 1.00 23.52 203 LEU A C 1
ATOM 1340 O O . LEU A 1 203 ? -44.619 -49.802 -20.602 1.00 22.21 203 LEU A O 1
ATOM 1345 N N . THR A 1 204 ? -43.741 -49.715 -18.536 1.00 20.48 204 THR A N 1
ATOM 1346 C CA . THR A 1 204 ? -44.667 -50.679 -17.965 1.00 20.55 204 THR A CA 1
ATOM 1347 C C . THR A 1 204 ? -45.836 -49.840 -17.418 1.00 23.37 204 THR A C 1
ATOM 1348 O O . THR A 1 204 ? -45.613 -48.815 -16.770 1.00 24.04 204 THR A O 1
ATOM 1352 N N . TYR A 1 205 ? -47.061 -50.259 -17.700 1.00 20.16 205 TYR A N 1
ATOM 1353 C CA . TYR A 1 205 ? -48.249 -49.566 -17.197 1.00 20.13 205 TYR A CA 1
ATOM 1354 C C . TYR A 1 205 ? -48.900 -50.404 -16.133 1.00 23.57 205 TYR A C 1
ATOM 1355 O O . TYR A 1 205 ? -48.967 -51.621 -16.275 1.00 21.74 205 TYR A O 1
ATOM 1364 N N . LEU A 1 206 ? -49.362 -49.756 -15.054 1.00 20.85 206 LEU A N 1
ATOM 1365 C CA . LEU A 1 206 ? -50.005 -50.431 -13.937 1.00 20.25 206 LEU A CA 1
ATOM 1366 C C . LEU A 1 206 ? -51.292 -49.687 -13.612 1.00 23.48 206 LEU A C 1
ATOM 1367 O O . LEU A 1 206 ? -51.357 -48.455 -13.694 1.00 21.67 206 LEU A O 1
ATOM 1372 N N . PHE A 1 207 ? -52.330 -50.456 -13.308 1.00 19.44 207 PHE A N 1
ATOM 1373 C CA . PHE A 1 207 ? -53.641 -49.917 -12.996 1.00 19.40 207 PHE A CA 1
ATOM 1374 C C . PHE A 1 207 ? -54.341 -50.877 -12.043 1.00 22.00 207 PHE A C 1
ATOM 1375 O O . PHE A 1 207 ? -54.602 -52.026 -12.397 1.00 22.58 207 PHE A O 1
ATOM 1383 N N . SER A 1 208 ? -54.609 -50.409 -10.833 1.00 19.58 208 SER A N 1
ATOM 1384 C CA . SER A 1 208 ? -55.210 -51.225 -9.789 1.00 19.36 208 SER A CA 1
ATOM 1385 C C . SER A 1 208 ? -56.727 -51.255 -9.845 1.00 23.55 208 SER A C 1
ATOM 1386 O O . SER A 1 208 ? -57.353 -50.325 -10.370 1.00 23.56 208 SER A O 1
ATOM 1389 N N . ALA A 1 209 ? -57.312 -52.336 -9.322 1.00 20.27 209 ALA A N 1
ATOM 1390 C CA . ALA A 1 209 ? -58.776 -52.496 -9.207 1.00 21.30 209 ALA A CA 1
ATOM 1391 C C . ALA A 1 209 ? -59.338 -51.357 -8.313 1.00 25.06 209 ALA A C 1
ATOM 1392 O O . ALA A 1 209 ? -60.438 -50.885 -8.576 1.00 25.14 209 ALA A O 1
ATOM 1394 N N . ARG A 1 210 ? -58.568 -50.905 -7.277 1.00 21.78 210 ARG A N 1
ATOM 1395 C CA . ARG A 1 210 ? -58.970 -49.775 -6.420 1.00 23.22 210 ARG A CA 1
ATOM 1396 C C . ARG A 1 210 ? -59.013 -48.466 -7.200 1.00 25.45 210 ARG A C 1
ATOM 1397 O O . ARG A 1 210 ? -59.975 -47.720 -7.057 1.00 23.69 210 ARG A O 1
ATOM 1405 N N . GLN A 1 211 ? -58.020 -48.231 -8.099 1.00 23.49 211 GLN A N 1
ATOM 1406 C CA . GLN A 1 211 ? -58.025 -47.043 -8.958 1.00 23.47 211 GLN A CA 1
ATOM 1407 C C . GLN A 1 211 ? -59.249 -47.075 -9.869 1.00 27.08 211 GLN A C 1
ATOM 1408 O O . GLN A 1 211 ? -59.890 -46.039 -10.068 1.00 27.83 211 GLN A O 1
ATOM 1414 N N . LEU A 1 212 ? -59.567 -48.268 -10.422 1.00 23.01 212 LEU A N 1
ATOM 1415 C CA . LEU A 1 212 ? -60.713 -48.459 -11.307 1.00 23.59 212 LEU A CA 1
ATOM 1416 C C . LEU A 1 212 ? -62.032 -48.097 -10.621 1.00 27.38 212 LEU A C 1
ATOM 1417 O O . LEU A 1 212 ? -62.763 -47.255 -11.130 1.00 26.44 212 LEU A O 1
ATOM 1422 N N . VAL A 1 213 ? -62.313 -48.731 -9.470 1.00 26.11 213 VAL A N 1
ATOM 1423 C CA . VAL A 1 213 ? -63.552 -48.569 -8.710 1.00 28.55 213 VAL A CA 1
ATOM 1424 C C . VAL A 1 213 ? -63.772 -47.083 -8.315 1.00 32.30 213 VAL A C 1
ATOM 1425 O O . VAL A 1 213 ? -64.910 -46.618 -8.347 1.00 31.12 213 VAL A O 1
ATOM 1429 N N . ALA A 1 214 ? -62.672 -46.338 -8.032 1.00 30.39 214 ALA A N 1
ATOM 1430 C CA . ALA A 1 214 ? -62.714 -44.912 -7.687 1.00 32.74 214 ALA A CA 1
ATOM 1431 C C . ALA A 1 214 ? -63.306 -44.029 -8.829 1.00 37.29 214 ALA A C 1
ATOM 1432 O O . ALA A 1 214 ? -63.818 -42.947 -8.551 1.00 37.95 214 ALA A O 1
ATOM 1434 N N . THR A 1 215 ? -63.240 -44.499 -10.093 1.00 33.61 215 THR A N 1
ATOM 1435 C CA . THR A 1 215 ? -63.728 -43.755 -11.271 1.00 33.67 215 THR A CA 1
ATOM 1436 C C . THR A 1 215 ? -65.135 -44.178 -11.730 1.00 36.48 215 THR A C 1
ATOM 1437 O O . THR A 1 215 ? -65.691 -43.552 -12.631 1.00 36.51 215 THR A O 1
ATOM 1441 N N . LEU A 1 216 ? -65.657 -45.279 -11.189 1.00 30.60 216 LEU A N 1
ATOM 1442 C CA . LEU A 1 216 ? -66.913 -45.854 -11.648 1.00 30.41 216 LEU A CA 1
ATOM 1443 C C . LEU A 1 216 ? -68.122 -45.443 -10.842 1.00 35.06 216 LEU A C 1
ATOM 1444 O O . LEU A 1 216 ? -68.012 -45.103 -9.660 1.00 34.41 216 LEU A O 1
ATOM 1449 N N . THR A 1 217 ? -69.297 -45.560 -11.468 1.00 31.34 217 THR A N 1
ATOM 1450 C CA . THR A 1 217 ? -70.549 -45.305 -10.782 1.00 31.76 217 THR A CA 1
ATOM 1451 C C . THR A 1 217 ? -70.883 -46.587 -10.010 1.00 35.51 217 THR A C 1
ATOM 1452 O O . THR A 1 217 ? -70.319 -47.651 -10.297 1.00 33.29 217 THR A O 1
ATOM 1456 N N . THR A 1 218 ? -71.825 -46.495 -9.066 1.00 33.70 218 THR A N 1
ATOM 1457 C CA . THR A 1 218 ? -72.306 -47.625 -8.269 1.00 34.83 218 THR A CA 1
ATOM 1458 C C . THR A 1 218 ? -72.858 -48.729 -9.190 1.00 38.97 218 THR A C 1
ATOM 1459 O O . THR A 1 218 ? -72.579 -49.909 -8.958 1.00 38.07 218 THR A O 1
ATOM 1463 N N . GLN A 1 219 ? -73.625 -48.333 -10.245 1.00 35.35 219 GLN A N 1
ATOM 1464 C CA . GLN A 1 219 ? -74.219 -49.280 -11.200 1.00 34.68 219 GLN A CA 1
ATOM 1465 C C . GLN A 1 219 ? -73.149 -50.041 -11.983 1.00 33.47 219 GLN A C 1
ATOM 1466 O O . GLN A 1 219 ? -73.266 -51.258 -12.117 1.00 32.19 219 GLN A O 1
ATOM 1472 N N . GLU A 1 220 ? -72.101 -49.339 -12.458 1.00 27.48 220 GLU A N 1
ATOM 1473 C CA . GLU A 1 220 ? -70.972 -49.949 -13.196 1.00 25.42 220 GLU A CA 1
ATOM 1474 C C . GLU A 1 220 ? -70.245 -50.977 -12.345 1.00 26.85 220 GLU A C 1
ATOM 1475 O O . GLU A 1 220 ? -69.986 -52.073 -12.832 1.00 24.79 220 GLU A O 1
ATOM 1481 N N . ILE A 1 221 ? -69.979 -50.657 -11.059 1.00 25.98 221 ILE A N 1
ATOM 1482 C CA . ILE A 1 221 ? -69.299 -51.580 -10.127 1.00 25.88 221 ILE A CA 1
ATOM 1483 C C . ILE A 1 221 ? -70.135 -52.867 -9.940 1.00 30.35 221 ILE A C 1
ATOM 1484 O O . ILE A 1 221 ? -69.599 -53.974 -10.072 1.00 29.52 221 ILE A O 1
ATOM 1489 N N . ALA A 1 222 ? -71.454 -52.709 -9.665 1.00 28.63 222 ALA A N 1
ATOM 1490 C CA . ALA A 1 222 ? -72.379 -53.828 -9.477 1.00 28.89 222 ALA A CA 1
ATOM 1491 C C . ALA A 1 222 ? -72.400 -54.724 -10.715 1.00 31.52 222 ALA A C 1
ATOM 1492 O O . ALA A 1 222 ? -72.349 -55.938 -10.584 1.00 31.43 222 ALA A O 1
ATOM 1494 N N . MET A 1 223 ? -72.426 -54.130 -11.912 1.00 30.09 223 MET A N 1
ATOM 1495 C CA . MET A 1 223 ? -72.448 -54.878 -13.177 1.00 31.44 223 MET A CA 1
ATOM 1496 C C . MET A 1 223 ? -71.132 -55.638 -13.433 1.00 32.16 223 MET A C 1
ATOM 1497 O O . MET A 1 223 ? -71.169 -56.784 -13.894 1.00 30.21 223 MET A O 1
ATOM 1502 N N . LEU A 1 224 ? -69.976 -55.028 -13.080 1.00 27.07 224 LEU A N 1
ATOM 1503 C CA . LEU A 1 224 ? -68.676 -55.683 -13.240 1.00 25.78 224 LEU A CA 1
ATOM 1504 C C . LEU A 1 224 ? -68.543 -56.871 -12.293 1.00 29.42 224 LEU A C 1
ATOM 1505 O O . LEU A 1 224 ? -67.786 -57.802 -12.577 1.00 26.80 224 LEU A O 1
ATOM 1510 N N . ARG A 1 225 ? -69.332 -56.858 -11.194 1.00 28.68 225 ARG A N 1
ATOM 1511 C CA . ARG A 1 225 ? -69.360 -57.936 -10.210 1.00 27.88 225 ARG A CA 1
ATOM 1512 C C . ARG A 1 225 ? -70.292 -59.083 -10.632 1.00 32.26 225 ARG A C 1
ATOM 1513 O O . ARG A 1 225 ? -70.278 -60.133 -9.985 1.00 30.37 225 ARG A O 1
ATOM 1521 N N . GLU A 1 226 ? -71.057 -58.904 -11.738 1.00 30.88 226 GLU A N 1
ATOM 1522 C CA . GLU A 1 226 ? -71.969 -59.935 -12.254 1.00 31.72 226 GLU A CA 1
ATOM 1523 C C . GLU A 1 226 ? -71.237 -60.876 -13.227 1.00 33.92 226 GLU A C 1
ATOM 1524 O O . GLU A 1 226 ? -70.379 -60.407 -13.960 1.00 32.20 226 GLU A O 1
ATOM 1530 N N . PRO A 1 227 ? -71.559 -62.192 -13.276 1.00 32.79 227 PRO A N 1
ATOM 1531 C CA . PRO A 1 227 ? -70.849 -63.076 -14.218 1.00 31.83 227 PRO A CA 1
ATOM 1532 C C . PRO A 1 227 ? -71.335 -62.887 -15.661 1.00 35.83 227 PRO A C 1
ATOM 1533 O O . PRO A 1 227 ? -72.189 -63.627 -16.160 1.00 36.49 227 PRO A O 1
ATOM 1537 N N . MET A 1 228 ? -70.782 -61.861 -16.335 1.00 30.19 228 MET A N 1
ATOM 1538 C CA . MET A 1 228 ? -71.214 -61.488 -17.682 1.00 30.10 228 MET A CA 1
ATOM 1539 C C . MET A 1 228 ? -70.157 -61.670 -18.751 1.00 30.73 228 MET A C 1
ATOM 1540 O O . MET A 1 228 ? -70.373 -61.271 -19.894 1.00 30.86 228 MET A O 1
ATOM 1545 N N . TRP A 1 229 ? -69.015 -62.270 -18.403 1.00 27.67 229 TRP A N 1
ATOM 1546 C CA . TRP A 1 229 ? -67.930 -62.423 -19.376 1.00 26.77 229 TRP A CA 1
ATOM 1547 C C . TRP A 1 229 ? -67.455 -63.867 -19.495 1.00 31.31 229 TRP A C 1
ATOM 1548 O O . TRP A 1 229 ? -66.972 -64.435 -18.523 1.00 31.96 229 TRP A O 1
ATOM 1559 N N . THR A 1 230 ? -67.615 -64.482 -20.673 1.00 28.91 230 THR A N 1
ATOM 1560 C CA . THR A 1 230 ? -67.078 -65.833 -20.868 1.00 28.68 230 THR A CA 1
ATOM 1561 C C . THR A 1 230 ? -65.569 -65.660 -21.122 1.00 33.60 230 THR A C 1
ATOM 1562 O O . THR A 1 230 ? -65.134 -64.604 -21.583 1.00 33.76 230 THR A O 1
ATOM 1566 N N . THR A 1 231 ? -64.775 -66.663 -20.792 1.00 29.84 231 THR A N 1
ATOM 1567 C CA . THR A 1 231 ? -63.338 -66.516 -20.980 1.00 29.51 231 THR A CA 1
ATOM 1568 C C . THR A 1 231 ? -62.818 -67.646 -21.860 1.00 34.23 231 THR A C 1
ATOM 1569 O O . THR A 1 231 ? -63.356 -68.743 -21.801 1.00 36.97 231 THR A O 1
ATOM 1573 N N . THR A 1 232 ? -61.830 -67.372 -22.717 1.00 28.49 232 THR A N 1
ATOM 1574 C CA . THR A 1 232 ? -61.258 -68.424 -23.573 1.00 28.34 232 THR A CA 1
ATOM 1575 C C . THR A 1 232 ? -59.768 -68.606 -23.308 1.00 29.33 232 THR A C 1
ATOM 1576 O O . THR A 1 232 ? -59.069 -67.642 -22.981 1.00 26.37 232 THR A O 1
ATOM 1580 N N . VAL A 1 233 ? -59.285 -69.844 -23.462 1.00 26.41 233 VAL A N 1
ATOM 1581 C CA . VAL A 1 233 ? -57.867 -70.185 -23.316 1.00 25.51 233 VAL A CA 1
ATOM 1582 C C . VAL A 1 233 ? -57.054 -69.391 -24.351 1.00 28.45 233 VAL A C 1
ATOM 1583 O O . VAL A 1 233 ? -57.433 -69.312 -25.533 1.00 27.23 233 VAL A O 1
ATOM 1587 N N . ASP A 1 234 ? -55.951 -68.800 -23.896 1.00 26.59 234 ASP A N 1
ATOM 1588 C CA . ASP A 1 234 ? -55.025 -68.064 -24.749 1.00 26.62 234 ASP A CA 1
ATOM 1589 C C . ASP A 1 234 ? -54.529 -68.978 -25.864 1.00 30.30 234 ASP A C 1
ATOM 1590 O O . ASP A 1 234 ? -54.206 -70.152 -25.615 1.00 28.12 234 ASP A O 1
ATOM 1595 N N . GLU A 1 235 ? -54.487 -68.442 -27.091 1.00 28.35 235 GLU A N 1
ATOM 1596 C CA . GLU A 1 235 ? -54.056 -69.157 -28.295 1.00 30.09 235 GLU A CA 1
ATOM 1597 C C . GLU A 1 235 ? -52.677 -69.813 -28.132 1.00 32.67 235 GLU A C 1
ATOM 1598 O O . GLU A 1 235 ? -52.491 -70.930 -28.611 1.00 31.08 235 GLU A O 1
ATOM 1604 N N . SER A 1 236 ? -51.743 -69.154 -27.404 1.00 29.68 236 SER A N 1
ATOM 1605 C CA . SER A 1 236 ? -50.392 -69.682 -27.180 1.00 31.04 236 SER A CA 1
ATOM 1606 C C . SER A 1 236 ? -50.363 -70.958 -26.295 1.00 34.39 236 SER A C 1
ATOM 1607 O O . SER A 1 236 ? -49.366 -71.689 -26.304 1.00 34.63 236 SER A O 1
ATOM 1610 N N . PHE A 1 237 ? -51.456 -71.225 -25.563 1.00 28.70 237 PHE A N 1
ATOM 1611 C CA . PHE A 1 237 ? -51.615 -72.413 -24.703 1.00 26.71 237 PHE A CA 1
ATOM 1612 C C . PHE A 1 237 ? -52.087 -73.618 -25.506 1.00 31.56 237 PHE A C 1
ATOM 1613 O O . PHE A 1 237 ? -51.988 -74.756 -25.033 1.00 31.06 237 PHE A O 1
ATOM 1621 N N . LEU A 1 238 ? -52.612 -73.375 -26.719 1.00 28.75 238 LEU A N 1
ATOM 1622 C CA . LEU A 1 238 ? -53.090 -74.453 -27.581 1.00 30.53 238 LEU A CA 1
ATOM 1623 C C . LEU A 1 238 ? -51.915 -75.215 -28.171 1.00 34.86 238 LEU A C 1
ATOM 1624 O O . LEU A 1 238 ? -50.833 -74.646 -28.367 1.00 32.37 238 LEU A O 1
ATOM 1629 N N . ALA A 1 239 ? -52.119 -76.515 -28.403 1.00 32.86 239 ALA A N 1
ATOM 1630 C CA . ALA A 1 239 ? -51.117 -77.411 -28.983 1.00 33.46 239 ALA A CA 1
ATOM 1631 C C . ALA A 1 239 ? -51.799 -78.639 -29.553 1.00 36.95 239 ALA A C 1
ATOM 1632 O O . ALA A 1 239 ? -52.886 -79.013 -29.089 1.00 33.04 239 ALA A O 1
ATOM 1634 N N . GLU A 1 240 ? -51.163 -79.274 -30.555 1.00 36.56 240 GLU A N 1
ATOM 1635 C CA . GLU A 1 240 ? -51.672 -80.489 -31.180 1.00 36.63 240 GLU A CA 1
ATOM 1636 C C . GLU A 1 240 ? -51.843 -81.566 -30.112 1.00 35.66 240 GLU A C 1
ATOM 1637 O O . GLU A 1 240 ? -50.948 -81.770 -29.280 1.00 33.21 240 GLU A O 1
ATOM 1643 N N . GLY A 1 241 ? -53.029 -82.170 -30.086 1.00 31.37 241 GLY A N 1
ATOM 1644 C CA . GLY A 1 241 ? -53.371 -83.208 -29.115 1.00 31.27 241 GLY A CA 1
ATOM 1645 C C . GLY A 1 241 ? -53.524 -82.745 -27.679 1.00 32.30 241 GLY A C 1
ATOM 1646 O O . GLY A 1 241 ? -53.557 -83.577 -26.771 1.00 32.67 241 GLY A O 1
ATOM 1647 N N . ARG A 1 242 ? -53.593 -81.424 -27.440 1.00 27.71 242 ARG A N 1
ATOM 1648 C CA . ARG A 1 242 ? -53.733 -80.898 -26.070 1.00 26.11 242 ARG A CA 1
ATOM 1649 C C . ARG A 1 242 ? -55.209 -80.591 -25.807 1.00 29.66 242 ARG A C 1
ATOM 1650 O O . ARG A 1 242 ? -55.842 -79.829 -26.543 1.00 27.92 242 ARG A O 1
ATOM 1658 N N . THR A 1 243 ? -55.739 -81.190 -24.748 1.00 26.83 243 THR A N 1
ATOM 1659 C CA . THR A 1 243 ? -57.121 -80.992 -24.302 1.00 26.79 243 THR A CA 1
ATOM 1660 C C . THR A 1 243 ? -57.092 -80.434 -22.887 1.00 29.18 243 THR A C 1
ATOM 1661 O O . THR A 1 243 ? -56.339 -80.947 -22.062 1.00 29.20 243 THR A O 1
ATOM 1665 N N . PHE A 1 244 ? -57.912 -79.409 -22.591 1.00 23.85 244 PHE A N 1
ATOM 1666 C CA . PHE A 1 244 ? -57.960 -78.837 -21.256 1.00 23.33 244 PHE A CA 1
ATOM 1667 C C . PHE A 1 244 ? -59.145 -79.437 -20.524 1.00 29.65 244 PHE A C 1
ATOM 1668 O O . PHE A 1 244 ? -60.247 -79.525 -21.085 1.00 27.75 244 PHE A O 1
ATOM 1676 N N . LEU A 1 245 ? -58.919 -79.829 -19.265 1.00 28.28 245 LEU A N 1
ATOM 1677 C CA . LEU A 1 245 ? -59.957 -80.393 -18.400 1.00 30.98 245 LEU A CA 1
ATOM 1678 C C . LEU A 1 245 ? -61.124 -79.412 -18.244 1.00 33.75 245 LEU A C 1
ATOM 1679 O O . LEU A 1 245 ? -62.284 -79.826 -18.242 1.00 32.87 245 LEU A O 1
ATOM 1684 N N . LEU A 1 246 ? -60.812 -78.104 -18.186 1.00 29.50 246 LEU A N 1
ATOM 1685 C CA . LEU A 1 246 ? -61.820 -77.048 -18.062 1.00 29.80 246 LEU A CA 1
ATOM 1686 C C . LEU A 1 246 ? -62.374 -76.546 -19.404 1.00 33.66 246 LEU A C 1
ATOM 1687 O O . LEU A 1 246 ? -63.192 -75.620 -19.424 1.00 36.09 246 LEU A O 1
ATOM 1692 N N . GLY A 1 247 ? -61.946 -77.173 -20.502 1.00 28.53 247 GLY A N 1
ATOM 1693 C CA . GLY A 1 247 ? -62.392 -76.819 -21.846 1.00 28.58 247 GLY A CA 1
ATOM 1694 C C . GLY A 1 247 ? -61.735 -75.571 -22.417 1.00 31.88 247 GLY A C 1
ATOM 1695 O O . GLY A 1 247 ? -60.874 -74.951 -21.786 1.00 28.70 247 GLY A O 1
ATOM 1696 N N . PHE A 1 248 ? -62.130 -75.199 -23.625 1.00 30.87 248 PHE A N 1
ATOM 1697 C CA . PHE A 1 248 ? -61.577 -74.015 -24.306 1.00 31.33 248 PHE A CA 1
ATOM 1698 C C . PHE A 1 248 ? -62.253 -72.729 -23.808 1.00 34.82 248 PHE A C 1
ATOM 1699 O O . PHE A 1 248 ? -61.581 -71.716 -23.638 1.00 32.05 248 PHE A O 1
ATOM 1707 N N . GLU A 1 249 ? -63.581 -72.778 -23.603 1.00 33.69 249 GLU A N 1
ATOM 1708 C CA . GLU A 1 249 ? -64.370 -71.644 -23.147 1.00 34.70 249 GLU A CA 1
ATOM 1709 C C . GLU A 1 249 ? -64.919 -71.919 -21.763 1.00 39.56 249 GLU A C 1
ATOM 1710 O O . GLU A 1 249 ? -65.505 -72.973 -21.525 1.00 40.89 249 GLU A O 1
ATOM 1716 N N . ARG A 1 250 ? -64.703 -70.973 -20.852 1.00 34.68 250 ARG A N 1
ATOM 1717 C CA . ARG A 1 250 ? -65.107 -71.079 -19.461 1.00 34.80 250 ARG A CA 1
ATOM 1718 C C . ARG A 1 250 ? -66.011 -69.921 -19.062 1.00 39.16 250 ARG A C 1
ATOM 1719 O O . ARG A 1 250 ? -66.117 -68.929 -19.782 1.00 38.80 250 ARG A O 1
ATOM 1727 N N . GLY A 1 251 ? -66.600 -70.051 -17.881 1.00 36.52 251 GLY A N 1
ATOM 1728 C CA . GLY A 1 251 ? -67.457 -69.046 -17.285 1.00 36.79 251 GLY A CA 1
ATOM 1729 C C . GLY A 1 251 ? -68.907 -69.157 -17.719 1.00 42.01 251 GLY A C 1
ATOM 1730 O O . GLY A 1 251 ? -69.394 -70.267 -17.946 1.00 43.13 251 GLY A O 1
ATOM 1731 N N . PRO A 1 252 ? -69.657 -68.035 -17.808 1.00 37.47 252 PRO A N 1
ATOM 1732 C CA . PRO A 1 252 ? -69.216 -66.642 -17.612 1.00 34.39 252 PRO A CA 1
ATOM 1733 C C . PRO A 1 252 ? -68.752 -66.335 -16.198 1.00 32.93 252 PRO A C 1
ATOM 1734 O O . PRO A 1 252 ? -69.146 -66.989 -15.244 1.00 30.51 252 PRO A O 1
ATOM 1738 N N . ILE A 1 253 ? -67.830 -65.380 -16.090 1.00 27.91 253 ILE A N 1
ATOM 1739 C CA . ILE A 1 253 ? -67.264 -64.941 -14.820 1.00 27.27 253 ILE A CA 1
ATOM 1740 C C . ILE A 1 253 ? -67.413 -63.402 -14.681 1.00 27.09 253 ILE A C 1
ATOM 1741 O O . ILE A 1 253 ? -67.550 -62.704 -15.689 1.00 25.43 253 ILE A O 1
ATOM 1746 N N . PRO A 1 254 ? -67.372 -62.853 -13.459 1.00 24.35 254 PRO A N 1
ATOM 1747 C CA . PRO A 1 254 ? -67.364 -61.384 -13.313 1.00 23.78 254 PRO A CA 1
ATOM 1748 C C . PRO A 1 254 ? -65.953 -60.825 -13.594 1.00 25.26 254 PRO A C 1
ATOM 1749 O O . PRO A 1 254 ? -64.958 -61.573 -13.609 1.00 24.13 254 PRO A O 1
ATOM 1753 N N . ILE A 1 255 ? -65.850 -59.505 -13.783 1.00 22.37 255 ILE A N 1
ATOM 1754 C CA . ILE A 1 255 ? -64.540 -58.842 -13.926 1.00 20.77 255 ILE A CA 1
ATOM 1755 C C . ILE A 1 255 ? -64.056 -58.502 -12.504 1.00 23.68 255 ILE A C 1
ATOM 1756 O O . ILE A 1 255 ? -62.886 -58.706 -12.179 1.00 23.35 255 ILE A O 1
ATOM 1761 N N . LEU A 1 256 ? -64.967 -57.983 -11.666 1.00 21.58 256 LEU A N 1
ATOM 1762 C CA . LEU A 1 256 ? -64.640 -57.645 -10.276 1.00 21.46 256 LEU A CA 1
ATOM 1763 C C . LEU A 1 256 ? -65.220 -58.646 -9.276 1.00 26.75 256 LEU A C 1
ATOM 1764 O O . LEU A 1 256 ? -66.314 -59.198 -9.481 1.00 23.97 256 LEU A O 1
ATOM 1769 N N . SER A 1 257 ? -64.492 -58.854 -8.173 1.00 25.22 257 SER A N 1
ATOM 1770 C CA . SER A 1 257 ? -64.932 -59.731 -7.073 1.00 25.59 257 SER A CA 1
ATOM 1771 C C . SER A 1 257 ? -64.264 -59.266 -5.773 1.00 29.79 257 SER A C 1
ATOM 1772 O O . SER A 1 257 ? -63.542 -58.268 -5.769 1.00 25.52 257 SER A O 1
ATOM 1775 N N . GLY A 1 258 ? -64.544 -59.982 -4.684 1.00 28.14 258 GLY A N 1
ATOM 1776 C CA . GLY A 1 258 ? -63.944 -59.719 -3.384 1.00 27.75 258 GLY A CA 1
ATOM 1777 C C . GLY A 1 258 ? -64.532 -58.563 -2.616 1.00 29.69 258 GLY A C 1
ATOM 1778 O O . GLY A 1 258 ? -65.646 -58.107 -2.914 1.00 31.57 258 GLY A O 1
ATOM 1779 N N . ALA A 1 259 ? -63.764 -58.086 -1.622 1.00 23.94 259 ALA A N 1
ATOM 1780 C CA . ALA A 1 259 ? -64.133 -56.997 -0.725 1.00 25.49 259 ALA A CA 1
ATOM 1781 C C . ALA A 1 259 ? -64.426 -55.715 -1.500 1.00 28.32 259 ALA A C 1
ATOM 1782 O O . ALA A 1 259 ? -63.759 -55.442 -2.498 1.00 25.81 259 ALA A O 1
ATOM 1784 N N . ASP A 1 260 ? -65.421 -54.937 -1.037 1.00 25.85 260 ASP A N 1
ATOM 1785 C CA . ASP A 1 260 ? -65.804 -53.668 -1.664 1.00 26.89 260 ASP A CA 1
ATOM 1786 C C . ASP A 1 260 ? -64.646 -52.657 -1.655 1.00 30.07 260 ASP A C 1
ATOM 1787 O O . ASP A 1 260 ? -64.468 -51.938 -2.630 1.00 29.00 260 ASP A O 1
ATOM 1792 N N . ASP A 1 261 ? -63.862 -52.623 -0.563 1.00 26.91 261 ASP A N 1
ATOM 1793 C CA . ASP A 1 261 ? -62.730 -51.707 -0.385 1.00 27.93 261 ASP A CA 1
ATOM 1794 C C . ASP A 1 261 ? -61.386 -52.286 -0.837 1.00 31.79 261 ASP A C 1
ATOM 1795 O O . ASP A 1 261 ? -60.376 -51.578 -0.782 1.00 33.01 261 ASP A O 1
ATOM 1800 N N . ASP A 1 262 ? -61.347 -53.567 -1.245 1.00 26.28 262 ASP A N 1
ATOM 1801 C CA . ASP A 1 262 ? -60.108 -54.190 -1.736 1.00 24.02 262 ASP A CA 1
ATOM 1802 C C . ASP A 1 262 ? -60.486 -55.175 -2.854 1.00 26.75 262 ASP A C 1
ATOM 1803 O O . ASP A 1 262 ? -60.340 -56.385 -2.693 1.00 26.09 262 ASP A O 1
ATOM 1808 N N . PRO A 1 263 ? -61.044 -54.689 -3.984 1.00 23.47 263 PRO A N 1
ATOM 1809 C CA . PRO A 1 263 ? -61.555 -55.629 -4.990 1.00 22.83 263 PRO A CA 1
ATOM 1810 C C . PRO A 1 263 ? -60.489 -56.382 -5.774 1.00 23.28 263 PRO A C 1
ATOM 1811 O O . PRO A 1 263 ? -59.375 -55.894 -5.942 1.00 21.43 263 PRO A O 1
ATOM 1815 N N . PHE A 1 264 ? -60.848 -57.580 -6.233 1.00 20.88 264 PHE A N 1
ATOM 1816 C CA . PHE A 1 264 ? -59.988 -58.367 -7.103 1.00 21.54 264 PHE A CA 1
ATOM 1817 C C . PHE A 1 264 ? -60.487 -58.176 -8.526 1.00 22.52 264 PHE A C 1
ATOM 1818 O O . PHE A 1 264 ? -61.674 -57.899 -8.744 1.00 22.15 264 PHE A O 1
ATOM 1826 N N . ILE A 1 265 ? -59.573 -58.281 -9.473 1.00 17.85 265 ILE A N 1
ATOM 1827 C CA . ILE A 1 265 ? -59.889 -58.067 -10.898 1.00 17.54 265 ILE A CA 1
ATOM 1828 C C . ILE A 1 265 ? -59.352 -59.198 -11.769 1.00 20.74 265 ILE A C 1
ATOM 1829 O O . ILE A 1 265 ? -58.231 -59.683 -11.570 1.00 19.59 265 ILE A O 1
ATOM 1834 N N . VAL A 1 266 ? -60.158 -59.569 -12.770 1.00 20.46 266 VAL A N 1
ATOM 1835 C CA . VAL A 1 266 ? -59.813 -60.508 -13.841 1.00 20.75 266 VAL A CA 1
ATOM 1836 C C . VAL A 1 266 ? -60.197 -59.760 -15.128 1.00 23.24 266 VAL A C 1
ATOM 1837 O O . VAL A 1 266 ? -61.383 -59.438 -15.330 1.00 22.79 266 VAL A O 1
ATOM 1841 N N . PHE A 1 267 ? -59.197 -59.440 -15.978 1.00 18.52 267 PHE A N 1
ATOM 1842 C CA . PHE A 1 267 ? -59.479 -58.674 -17.195 1.00 19.89 267 PHE A CA 1
ATOM 1843 C C . PHE A 1 267 ? -58.557 -59.017 -18.340 1.00 25.85 267 PHE A C 1
ATOM 1844 O O . PHE A 1 267 ? -57.349 -59.106 -18.150 1.00 25.14 267 PHE A O 1
ATOM 1852 N N . ASP A 1 268 ? -59.135 -59.163 -19.545 1.00 23.90 268 ASP A N 1
ATOM 1853 C CA . ASP A 1 268 ? -58.384 -59.406 -20.783 1.00 24.19 268 ASP A CA 1
ATOM 1854 C C . ASP A 1 268 ? -59.385 -59.292 -21.919 1.00 28.87 268 ASP A C 1
ATOM 1855 O O . ASP A 1 268 ? -60.160 -60.226 -22.125 1.00 26.33 268 ASP A O 1
ATOM 1860 N N A GLN A 1 269 ? -59.379 -58.158 -22.647 0.50 27.31 269 GLN A N 1
ATOM 1861 N N B GLN A 1 269 ? -59.375 -58.157 -22.655 0.50 26.87 269 GLN A N 1
ATOM 1862 C CA A GLN A 1 269 ? -60.299 -57.913 -23.772 0.50 28.46 269 GLN A CA 1
ATOM 1863 C CA B GLN A 1 269 ? -60.309 -57.921 -23.772 0.50 27.79 269 GLN A CA 1
ATOM 1864 C C A GLN A 1 269 ? -60.250 -59.018 -24.836 0.50 34.39 269 GLN A C 1
ATOM 1865 C C B GLN A 1 269 ? -60.247 -58.998 -24.861 0.50 34.14 269 GLN A C 1
ATOM 1866 O O A GLN A 1 269 ? -61.298 -59.437 -25.327 0.50 36.02 269 GLN A O 1
ATOM 1867 O O B GLN A 1 269 ? -61.285 -59.360 -25.414 0.50 35.84 269 GLN A O 1
ATOM 1878 N N . ASP A 1 270 ? -59.045 -59.511 -25.155 1.00 31.14 270 ASP A N 1
ATOM 1879 C CA . ASP A 1 270 ? -58.834 -60.555 -26.160 1.00 32.01 270 ASP A CA 1
ATOM 1880 C C . ASP A 1 270 ? -59.391 -61.895 -25.735 1.00 34.91 270 ASP A C 1
ATOM 1881 O O . ASP A 1 270 ? -59.789 -62.676 -26.593 1.00 34.99 270 ASP A O 1
ATOM 1886 N N . LEU A 1 271 ? -59.442 -62.156 -24.426 1.00 29.21 271 LEU A N 1
ATOM 1887 C CA . LEU A 1 271 ? -59.906 -63.448 -23.930 1.00 29.72 271 LEU A CA 1
ATOM 1888 C C . LEU A 1 271 ? -61.197 -63.421 -23.123 1.00 33.62 271 LEU A C 1
ATOM 1889 O O . LEU A 1 271 ? -61.575 -64.453 -22.571 1.00 34.02 271 LEU A O 1
ATOM 1894 N N . MET A 1 272 ? -61.855 -62.269 -23.017 1.00 29.29 272 MET A N 1
ATOM 1895 C CA . MET A 1 272 ? -63.106 -62.171 -22.257 1.00 27.35 272 MET A CA 1
ATOM 1896 C C . MET A 1 272 ? -64.126 -61.570 -23.153 1.00 31.79 272 MET A C 1
ATOM 1897 O O . MET A 1 272 ? -63.872 -60.528 -23.747 1.00 31.83 272 MET A O 1
ATOM 1902 N N . ARG A 1 273 ? -65.236 -62.283 -23.340 1.00 28.35 273 ARG A N 1
ATOM 1903 C CA . ARG A 1 273 ? -66.312 -61.882 -24.234 1.00 29.69 273 ARG A CA 1
ATOM 1904 C C . ARG A 1 273 ? -67.565 -61.593 -23.426 1.00 34.79 273 ARG A C 1
ATOM 1905 O O . ARG A 1 273 ? -68.031 -62.455 -22.687 1.00 34.04 273 ARG A O 1
ATOM 1913 N N . GLY A 1 274 ? -68.073 -60.373 -23.543 1.00 33.24 274 GLY A N 1
ATOM 1914 C CA . GLY A 1 274 ? -69.309 -59.978 -22.885 1.00 34.24 274 GLY A CA 1
ATOM 1915 C C . GLY A 1 274 ? -70.467 -60.758 -23.482 1.00 37.76 274 GLY A C 1
ATOM 1916 O O . GLY A 1 274 ? -70.520 -60.931 -24.700 1.00 36.36 274 GLY A O 1
ATOM 1917 N N . ILE A 1 275 ? -71.358 -61.292 -22.625 1.00 34.95 275 ILE A N 1
ATOM 1918 C CA . ILE A 1 275 ? -72.505 -62.118 -23.040 1.00 35.90 275 ILE A CA 1
ATOM 1919 C C . ILE A 1 275 ? -73.665 -61.280 -23.623 1.00 43.32 275 ILE A C 1
ATOM 1920 O O . ILE A 1 275 ? -74.616 -61.848 -24.155 1.00 43.93 275 ILE A O 1
ATOM 1925 N N . SER A 1 276 ? -73.573 -59.945 -23.528 1.00 40.99 276 SER A N 1
ATOM 1926 C CA . SER A 1 276 ? -74.577 -58.991 -24.025 1.00 42.41 276 SER A CA 1
ATOM 1927 C C . SER A 1 276 ? -73.881 -57.685 -24.410 1.00 44.29 276 SER A C 1
ATOM 1928 O O . SER A 1 276 ? -72.729 -57.489 -24.016 1.00 42.02 276 SER A O 1
ATOM 1931 N N . ALA A 1 277 ? -74.586 -56.776 -25.134 1.00 40.49 277 ALA A N 1
ATOM 1932 C CA . ALA A 1 277 ? -74.050 -55.457 -25.508 1.00 39.74 277 ALA A CA 1
ATOM 1933 C C . ALA A 1 277 ? -73.644 -54.627 -24.255 1.00 40.85 277 ALA A C 1
ATOM 1934 O O . ALA A 1 277 ? -72.517 -54.145 -24.253 1.00 38.66 277 ALA A O 1
ATOM 1936 N N . PRO A 1 278 ? -74.460 -54.524 -23.152 1.00 37.92 278 PRO A N 1
ATOM 1937 C CA . PRO A 1 278 ? -73.986 -53.793 -21.951 1.00 36.12 278 PRO A CA 1
ATOM 1938 C C . PRO A 1 278 ? -72.685 -54.354 -21.364 1.00 35.71 278 PRO A C 1
ATOM 1939 O O . PRO A 1 278 ? -71.855 -53.570 -20.922 1.00 34.32 278 PRO A O 1
ATOM 1943 N N . ALA A 1 279 ? -72.494 -55.695 -21.409 1.00 30.80 279 ALA A N 1
ATOM 1944 C CA . ALA A 1 279 ? -71.281 -56.368 -20.900 1.00 30.11 279 ALA A CA 1
ATOM 1945 C C . ALA A 1 279 ? -70.049 -55.983 -21.727 1.00 31.90 279 ALA A C 1
ATOM 1946 O O . ALA A 1 279 ? -69.004 -55.719 -21.162 1.00 29.17 279 ALA A O 1
ATOM 1948 N N . GLN A 1 280 ? -70.202 -55.878 -23.060 1.00 32.66 280 GLN A N 1
ATOM 1949 C CA . GLN A 1 280 ? -69.139 -55.435 -23.965 1.00 33.25 280 GLN A CA 1
ATOM 1950 C C . GLN A 1 280 ? -68.823 -53.949 -23.719 1.00 36.44 280 GLN A C 1
ATOM 1951 O O . GLN A 1 280 ? -67.653 -53.585 -23.698 1.00 33.96 280 GLN A O 1
ATOM 1957 N N . GLU A 1 281 ? -69.869 -53.110 -23.494 1.00 35.22 281 GLU A N 1
ATOM 1958 C CA . GLU A 1 281 ? -69.726 -51.667 -23.213 1.00 35.22 281 GLU A CA 1
ATOM 1959 C C . GLU A 1 281 ? -68.915 -51.426 -21.937 1.00 36.15 281 GLU A C 1
ATOM 1960 O O . GLU A 1 281 ? -68.094 -50.510 -21.909 1.00 34.54 281 GLU A O 1
ATOM 1966 N N . LEU A 1 282 ? -69.157 -52.234 -20.879 1.00 32.41 282 LEU A N 1
ATOM 1967 C CA . LEU A 1 282 ? -68.428 -52.151 -19.604 1.00 31.96 282 LEU A CA 1
ATOM 1968 C C . LEU A 1 282 ? -66.932 -52.416 -19.729 1.00 31.64 282 LEU A C 1
ATOM 1969 O O . LEU A 1 282 ? -66.147 -51.828 -18.985 1.00 31.12 282 LEU A O 1
ATOM 1974 N N . GLN A 1 283 ? -66.525 -53.291 -20.651 1.00 27.09 283 GLN A N 1
ATOM 1975 C CA . GLN A 1 283 ? -65.085 -53.509 -20.861 1.00 25.97 283 GLN A CA 1
ATOM 1976 C C . GLN A 1 283 ? -64.488 -52.240 -21.443 1.00 28.32 283 GLN A C 1
ATOM 1977 O O . GLN A 1 283 ? -63.393 -51.867 -21.061 1.00 28.06 283 GLN A O 1
ATOM 1983 N N . GLN A 1 284 ? -65.237 -51.545 -22.332 1.00 25.36 284 GLN A N 1
ATOM 1984 C CA . GLN A 1 284 ? -64.788 -50.262 -22.867 1.00 25.22 284 GLN A CA 1
ATOM 1985 C C . GLN A 1 284 ? -64.646 -49.226 -21.721 1.00 28.40 284 GLN A C 1
ATOM 1986 O O . GLN A 1 284 ? -63.692 -48.457 -21.724 1.00 26.78 284 GLN A O 1
ATOM 1992 N N . THR A 1 285 ? -65.562 -49.254 -20.718 1.00 25.55 285 THR A N 1
ATOM 1993 C CA . THR A 1 285 ? -65.497 -48.382 -19.543 1.00 25.99 285 THR A CA 1
ATOM 1994 C C . THR A 1 285 ? -64.186 -48.603 -18.776 1.00 27.47 285 THR A C 1
ATOM 1995 O O . THR A 1 285 ? -63.532 -47.637 -18.400 1.00 25.97 285 THR A O 1
ATOM 1999 N N . VAL A 1 286 ? -63.810 -49.873 -18.560 1.00 23.99 286 VAL A N 1
ATOM 2000 C CA . VAL A 1 286 ? -62.562 -50.259 -17.872 1.00 21.56 286 VAL A CA 1
ATOM 2001 C C . VAL A 1 286 ? -61.349 -49.760 -18.654 1.00 24.81 286 VAL A C 1
ATOM 2002 O O . VAL A 1 286 ? -60.416 -49.232 -18.052 1.00 23.15 286 VAL A O 1
ATOM 2006 N N . ILE A 1 287 ? -61.359 -49.946 -19.988 1.00 22.20 287 ILE A N 1
ATOM 2007 C CA . ILE A 1 287 ? -60.260 -49.522 -20.872 1.00 22.26 287 ILE A CA 1
ATOM 2008 C C . ILE A 1 287 ? -60.054 -47.991 -20.806 1.00 27.17 287 ILE A C 1
ATOM 2009 O O . ILE A 1 287 ? -58.916 -47.531 -20.689 1.00 26.50 287 ILE A O 1
ATOM 2014 N N . ARG A 1 288 ? -61.148 -47.214 -20.853 1.00 26.69 288 ARG A N 1
ATOM 2015 C CA . ARG A 1 288 ? -61.042 -45.753 -20.781 1.00 28.05 288 ARG A CA 1
ATOM 2016 C C . ARG A 1 288 ? -60.474 -45.303 -19.440 1.00 28.74 288 ARG A C 1
ATOM 2017 O O . ARG A 1 288 ? -59.621 -44.423 -19.405 1.00 26.61 288 ARG A O 1
ATOM 2025 N N . ALA A 1 289 ? -60.925 -45.938 -18.341 1.00 26.16 289 ALA A N 1
ATOM 2026 C CA . ALA A 1 289 ? -60.420 -45.621 -17.000 1.00 26.04 289 ALA A CA 1
ATOM 2027 C C . ALA A 1 289 ? -58.935 -45.946 -16.911 1.00 28.10 289 ALA A C 1
ATOM 2028 O O . ALA A 1 289 ? -58.163 -45.175 -16.333 1.00 27.40 289 ALA A O 1
ATOM 2030 N N . TYR A 1 290 ? -58.526 -47.068 -17.535 1.00 25.05 290 TYR A N 1
ATOM 2031 C CA . TYR A 1 290 ? -57.128 -47.481 -17.607 1.00 24.98 290 TYR A CA 1
ATOM 2032 C C . TYR A 1 290 ? -56.271 -46.414 -18.303 1.00 27.48 290 TYR A C 1
ATOM 2033 O O . TYR A 1 290 ? -55.259 -45.996 -17.743 1.00 25.20 290 TYR A O 1
ATOM 2042 N N . TYR A 1 291 ? -56.683 -45.955 -19.492 1.00 25.57 291 TYR A N 1
ATOM 2043 C CA . TYR A 1 291 ? -55.920 -44.927 -20.216 1.00 25.99 291 TYR A CA 1
ATOM 2044 C C . TYR A 1 291 ? -55.850 -43.613 -19.442 1.00 29.16 291 TYR A C 1
ATOM 2045 O O . TYR A 1 291 ? -54.817 -42.958 -19.461 1.00 29.01 291 TYR A O 1
ATOM 2054 N N . ALA A 1 292 ? -56.910 -43.278 -18.697 1.00 27.32 292 ALA A N 1
ATOM 2055 C CA . ALA A 1 292 ? -56.966 -42.045 -17.907 1.00 28.33 292 ALA A CA 1
ATOM 2056 C C . ALA A 1 292 ? -56.148 -42.083 -16.610 1.00 31.12 292 ALA A C 1
ATOM 2057 O O . ALA A 1 292 ? -55.557 -41.068 -16.246 1.00 31.89 292 ALA A O 1
ATOM 2059 N N . GLU A 1 293 ? -56.120 -43.234 -15.915 1.00 25.74 293 GLU A N 1
ATOM 2060 C CA . GLU A 1 293 ? -55.521 -43.349 -14.583 1.00 25.30 293 GLU A CA 1
ATOM 2061 C C . GLU A 1 293 ? -54.246 -44.188 -14.445 1.00 29.28 293 GLU A C 1
ATOM 2062 O O . GLU A 1 293 ? -53.599 -44.097 -13.399 1.00 27.26 293 GLU A O 1
ATOM 2068 N N . ARG A 1 294 ? -53.893 -45.022 -15.442 1.00 26.88 294 ARG A N 1
ATOM 2069 C CA . ARG A 1 294 ? -52.691 -45.863 -15.329 1.00 25.60 294 ARG A CA 1
ATOM 2070 C C . ARG A 1 294 ? -51.423 -45.088 -14.918 1.00 28.20 294 ARG A C 1
ATOM 2071 O O . ARG A 1 294 ? -51.233 -43.936 -15.306 1.00 27.16 294 ARG A O 1
ATOM 2079 N N . VAL A 1 295 ? -50.561 -45.740 -14.150 1.00 24.48 295 VAL A N 1
ATOM 2080 C CA . VAL A 1 295 ? -49.273 -45.173 -13.758 1.00 25.19 295 VAL A CA 1
ATOM 2081 C C . VAL A 1 295 ? -48.259 -45.855 -14.661 1.00 26.51 295 VAL A C 1
ATOM 2082 O O . VAL A 1 295 ? -48.548 -46.928 -15.189 1.00 25.08 295 VAL A O 1
ATOM 2086 N N . SER A 1 296 ? -47.110 -45.241 -14.874 1.00 22.46 296 SER A N 1
ATOM 2087 C CA . SER A 1 296 ? -46.097 -45.830 -15.722 1.00 22.86 296 SER A CA 1
ATOM 2088 C C . SER A 1 296 ? -44.734 -45.847 -15.055 1.00 26.74 296 SER A C 1
ATOM 2089 O O . SER A 1 296 ? -44.460 -45.038 -14.173 1.00 25.85 296 SER A O 1
ATOM 2092 N N . HIS A 1 297 ? -43.890 -46.779 -15.477 1.00 23.44 297 HIS A N 1
ATOM 2093 C CA . HIS A 1 297 ? -42.513 -46.888 -15.018 1.00 23.29 297 HIS A CA 1
ATOM 2094 C C . HIS A 1 297 ? -41.661 -47.528 -16.102 1.00 25.88 297 HIS A C 1
ATOM 2095 O O . HIS A 1 297 ? -42.069 -48.535 -16.682 1.00 23.34 297 HIS A O 1
ATOM 2102 N N . CYS A 1 298 ? -40.471 -46.949 -16.372 1.00 22.01 298 CYS A N 1
ATOM 2103 C CA . CYS A 1 298 ? -39.574 -47.558 -17.343 1.00 20.90 298 CYS A CA 1
ATOM 2104 C C . CYS A 1 298 ? -38.611 -48.430 -16.564 1.00 22.22 298 CYS A C 1
ATOM 2105 O O . CYS A 1 298 ? -37.779 -47.895 -15.833 1.00 22.58 298 CYS A O 1
ATOM 2108 N N . LEU A 1 299 ? -38.713 -49.755 -16.695 1.00 19.34 299 LEU A N 1
ATOM 2109 C CA . LEU A 1 299 ? -37.813 -50.668 -15.958 1.00 19.01 299 LEU A CA 1
ATOM 2110 C C . LEU A 1 299 ? -36.359 -50.495 -16.390 1.00 23.43 299 LEU A C 1
ATOM 2111 O O . LEU A 1 299 ? -36.065 -50.395 -17.592 1.00 21.33 299 LEU A O 1
ATOM 2116 N N . ALA A 1 300 ? -35.463 -50.376 -15.391 1.00 21.74 300 ALA A N 1
ATOM 2117 C CA . ALA A 1 300 ? -34.032 -50.171 -15.607 1.00 22.29 300 ALA A CA 1
ATOM 2118 C C . ALA A 1 300 ? -33.237 -51.294 -14.928 1.00 25.69 300 ALA A C 1
ATOM 2119 O O . ALA A 1 300 ? -33.754 -51.917 -13.991 1.00 23.80 300 ALA A O 1
ATOM 2121 N N . PRO A 1 301 ? -31.982 -51.576 -15.365 1.00 24.88 301 PRO A N 1
ATOM 2122 C CA . PRO A 1 301 ? -31.203 -52.649 -14.705 1.00 25.34 301 PRO A CA 1
ATOM 2123 C C . PRO A 1 301 ? -31.082 -52.448 -13.195 1.00 29.68 301 PRO A C 1
ATOM 2124 O O . PRO A 1 301 ? -31.034 -51.317 -12.736 1.00 30.50 301 PRO A O 1
ATOM 2128 N N . GLY A 1 302 ? -31.145 -53.529 -12.425 1.00 29.22 302 GLY A N 1
ATOM 2129 C CA . GLY A 1 302 ? -31.094 -53.426 -10.963 1.00 30.60 302 GLY A CA 1
ATOM 2130 C C . GLY A 1 302 ? -32.471 -53.255 -10.344 1.00 34.25 302 GLY A C 1
ATOM 2131 O O . GLY A 1 302 ? -32.607 -53.126 -9.115 1.00 35.10 302 GLY A O 1
ATOM 2132 N N . GLU A 1 303 ? -33.511 -53.210 -11.208 1.00 25.90 303 GLU A N 1
ATOM 2133 C CA . GLU A 1 303 ? -34.869 -53.065 -10.693 1.00 23.81 303 GLU A CA 1
ATOM 2134 C C . GLU A 1 303 ? -35.621 -54.355 -10.876 1.00 25.33 303 GLU A C 1
ATOM 2135 O O . GLU A 1 303 ? -35.386 -55.134 -11.820 1.00 22.98 303 GLU A O 1
ATOM 2141 N N . MET A 1 304 ? -36.574 -54.537 -9.999 1.00 21.50 304 MET A N 1
ATOM 2142 C CA . MET A 1 304 ? -37.461 -55.677 -10.003 1.00 22.06 304 MET A CA 1
ATOM 2143 C C . MET A 1 304 ? -38.889 -55.179 -9.698 1.00 23.42 304 MET A C 1
ATOM 2144 O O . MET A 1 304 ? -39.091 -54.427 -8.744 1.00 23.78 304 MET A O 1
ATOM 2149 N N . LEU A 1 305 ? -39.865 -55.629 -10.476 1.00 20.00 305 LEU A N 1
ATOM 2150 C CA . LEU A 1 305 ? -41.270 -55.286 -10.276 1.00 18.48 305 LEU A CA 1
ATOM 2151 C C . LEU A 1 305 ? -42.108 -56.508 -9.910 1.00 20.53 305 LEU A C 1
ATOM 2152 O O . LEU A 1 305 ? -42.144 -57.486 -10.652 1.00 19.25 305 LEU A O 1
ATOM 2157 N N . LEU A 1 306 ? -42.828 -56.418 -8.788 1.00 19.14 306 LEU A N 1
ATOM 2158 C CA . LEU A 1 306 ? -43.782 -57.457 -8.365 1.00 18.22 306 LEU A CA 1
ATOM 2159 C C . LEU A 1 306 ? -45.161 -56.901 -8.630 1.00 19.44 306 LEU A C 1
ATOM 2160 O O . LEU A 1 306 ? -45.467 -55.795 -8.203 1.00 20.59 306 LEU A O 1
ATOM 2165 N N . ILE A 1 307 ? -45.959 -57.613 -9.395 1.00 17.08 307 ILE A N 1
ATOM 2166 C CA . ILE A 1 307 ? -47.318 -57.181 -9.708 1.00 17.38 307 ILE A CA 1
ATOM 2167 C C . ILE A 1 307 ? -48.271 -58.129 -8.967 1.00 22.15 307 ILE A C 1
ATOM 2168 O O . ILE A 1 307 ? -48.145 -59.332 -9.113 1.00 21.84 307 ILE A O 1
ATOM 2173 N N . ASP A 1 308 ? -49.230 -57.584 -8.204 1.00 20.14 308 ASP A N 1
ATOM 2174 C CA . ASP A 1 308 ? -50.248 -58.408 -7.558 1.00 19.43 308 ASP A CA 1
ATOM 2175 C C . ASP A 1 308 ? -51.313 -58.670 -8.646 1.00 21.68 308 ASP A C 1
ATOM 2176 O O . ASP A 1 308 ? -52.107 -57.775 -9.006 1.00 19.06 308 ASP A O 1
ATOM 2181 N N . ASN A 1 309 ? -51.309 -59.911 -9.164 1.00 16.97 309 ASN A N 1
ATOM 2182 C CA . ASN A 1 309 ? -52.180 -60.333 -10.277 1.00 17.00 309 ASN A CA 1
ATOM 2183 C C . ASN A 1 309 ? -53.673 -60.435 -9.927 1.00 20.74 309 ASN A C 1
ATOM 2184 O O . ASN A 1 309 ? -54.490 -60.634 -10.815 1.00 22.33 309 ASN A O 1
ATOM 2189 N N . ARG A 1 310 ? -54.036 -60.276 -8.658 1.00 19.79 310 ARG A N 1
ATOM 2190 C CA . ARG A 1 310 ? -55.441 -60.243 -8.271 1.00 20.67 310 ARG A CA 1
ATOM 2191 C C . ARG A 1 310 ? -55.900 -58.800 -8.137 1.00 22.87 310 ARG A C 1
ATOM 2192 O O . ARG A 1 310 ? -57.080 -58.531 -8.230 1.00 22.18 310 ARG A O 1
ATOM 2200 N N . ARG A 1 311 ? -54.965 -57.871 -7.891 1.00 19.92 311 ARG A N 1
ATOM 2201 C CA . ARG A 1 311 ? -55.297 -56.473 -7.564 1.00 19.40 311 ARG A CA 1
ATOM 2202 C C . ARG A 1 311 ? -54.982 -55.438 -8.627 1.00 22.96 311 ARG A C 1
ATOM 2203 O O . ARG A 1 311 ? -55.395 -54.284 -8.488 1.00 21.62 311 ARG A O 1
ATOM 2211 N N . ALA A 1 312 ? -54.270 -55.823 -9.680 1.00 20.97 312 ALA A N 1
ATOM 2212 C CA . ALA A 1 312 ? -53.894 -54.881 -10.721 1.00 20.53 312 ALA A CA 1
ATOM 2213 C C . ALA A 1 312 ? -53.777 -55.538 -12.072 1.00 23.11 312 ALA A C 1
ATOM 2214 O O . ALA A 1 312 ? -53.503 -56.735 -12.181 1.00 21.81 312 ALA A O 1
ATOM 2216 N N . VAL A 1 313 ? -53.953 -54.714 -13.102 1.00 19.79 313 VAL A N 1
ATOM 2217 C CA . VAL A 1 313 ? -53.749 -55.101 -14.490 1.00 19.75 313 VAL A CA 1
ATOM 2218 C C . VAL A 1 313 ? -52.456 -54.411 -14.936 1.00 24.07 313 VAL A C 1
ATOM 2219 O O . VAL A 1 313 ? -52.011 -53.429 -14.320 1.00 21.15 313 VAL A O 1
ATOM 2223 N N . HIS A 1 314 ? -51.848 -54.937 -15.985 1.00 21.54 314 HIS A N 1
ATOM 2224 C CA . HIS A 1 314 ? -50.612 -54.399 -16.496 1.00 23.27 314 HIS A CA 1
ATOM 2225 C C . HIS A 1 314 ? -50.600 -54.364 -18.009 1.00 25.34 314 HIS A C 1
ATOM 2226 O O . HIS A 1 314 ? -51.332 -55.100 -18.690 1.00 23.75 314 HIS A O 1
ATOM 2233 N N . GLY A 1 315 ? -49.792 -53.462 -18.518 1.00 21.07 315 GLY A N 1
ATOM 2234 C CA . GLY A 1 315 ? -49.607 -53.254 -19.947 1.00 20.27 315 GLY A CA 1
ATOM 2235 C C . GLY A 1 315 ? -48.197 -52.782 -20.201 1.00 22.88 315 GLY A C 1
ATOM 2236 O O . GLY A 1 315 ? -47.409 -52.639 -19.262 1.00 20.65 315 GLY A O 1
ATOM 2237 N N . ARG A 1 316 ? -47.878 -52.517 -21.464 1.00 22.77 316 ARG A N 1
ATOM 2238 C CA . ARG A 1 316 ? -46.535 -52.062 -21.856 1.00 22.62 316 ARG A CA 1
ATOM 2239 C C . ARG A 1 316 ? -46.616 -51.263 -23.157 1.00 23.58 316 ARG A C 1
ATOM 2240 O O . ARG A 1 316 ? -47.342 -51.637 -24.074 1.00 22.20 316 ARG A O 1
ATOM 2248 N N . SER A 1 317 ? -45.903 -50.135 -23.218 1.00 21.81 317 SER A N 1
ATOM 2249 C CA . SER A 1 317 ? -45.906 -49.259 -24.403 1.00 22.22 317 SER A CA 1
ATOM 2250 C C . SER A 1 317 ? -45.167 -49.868 -25.612 1.00 25.58 317 SER A C 1
ATOM 2251 O O . SER A 1 317 ? -44.399 -50.837 -25.491 1.00 23.00 317 SER A O 1
ATOM 2254 N N . ILE A 1 318 ? -45.353 -49.224 -26.768 1.00 23.43 318 ILE A N 1
ATOM 2255 C CA . ILE A 1 318 ? -44.622 -49.532 -27.982 1.00 24.04 318 ILE A CA 1
ATOM 2256 C C . ILE A 1 318 ? -43.159 -49.143 -27.708 1.00 26.41 318 ILE A C 1
ATOM 2257 O O . ILE A 1 318 ? -42.895 -48.184 -26.980 1.00 25.93 318 ILE A O 1
ATOM 2262 N N . PHE A 1 319 ? -42.227 -49.903 -28.263 1.00 21.13 319 PHE A N 1
ATOM 2263 C CA . PHE A 1 319 ? -40.790 -49.577 -28.289 1.00 20.44 319 PHE A CA 1
ATOM 2264 C C . PHE A 1 319 ? -40.210 -50.131 -29.567 1.00 25.88 319 PHE A C 1
ATOM 2265 O O . PHE A 1 319 ? -40.949 -50.770 -30.326 1.00 25.76 319 PHE A O 1
ATOM 2273 N N . ALA A 1 320 ? -38.947 -49.804 -29.885 1.00 23.63 320 ALA A N 1
ATOM 2274 C CA . ALA A 1 320 ? -38.362 -50.236 -31.159 1.00 24.34 320 ALA A CA 1
ATOM 2275 C C . ALA A 1 320 ? -37.092 -51.055 -30.959 1.00 29.13 320 ALA A C 1
ATOM 2276 O O . ALA A 1 320 ? -35.979 -50.518 -31.015 1.00 29.14 320 ALA A O 1
ATOM 2278 N N . PRO A 1 321 ? -37.245 -52.381 -30.764 1.00 26.42 321 PRO A N 1
ATOM 2279 C CA . PRO A 1 321 ? -36.062 -53.239 -30.602 1.00 27.06 321 PRO A CA 1
ATOM 2280 C C . PRO A 1 321 ? -35.245 -53.383 -31.882 1.00 30.68 321 PRO A C 1
ATOM 2281 O O . PRO A 1 321 ? -35.764 -53.211 -32.983 1.00 29.73 321 PRO A O 1
ATOM 2285 N N . ARG A 1 322 ? -33.956 -53.672 -31.722 1.00 29.17 322 ARG A N 1
ATOM 2286 C CA . ARG A 1 322 ? -33.028 -53.812 -32.841 1.00 29.96 322 ARG A CA 1
ATOM 2287 C C . ARG A 1 322 ? -32.640 -55.250 -33.120 1.00 31.18 322 ARG A C 1
ATOM 2288 O O . ARG A 1 322 ? -32.157 -55.515 -34.198 1.00 29.61 322 ARG A O 1
ATOM 2296 N N . PHE A 1 323 ? -32.873 -56.187 -32.179 1.00 27.45 323 PHE A N 1
ATOM 2297 C CA . PHE A 1 323 ? -32.523 -57.620 -32.312 1.00 27.20 323 PHE A CA 1
ATOM 2298 C C . PHE A 1 323 ? -30.995 -57.764 -32.552 1.00 32.17 323 PHE A C 1
ATOM 2299 O O . PHE A 1 323 ? -30.556 -58.571 -33.368 1.00 33.04 323 PHE A O 1
ATOM 2307 N N . ASP A 1 324 ? -30.198 -56.958 -31.823 1.00 27.73 324 ASP A N 1
ATOM 2308 C CA . ASP A 1 324 ? -28.737 -56.848 -31.976 1.00 28.67 324 ASP A CA 1
ATOM 2309 C C . ASP A 1 324 ? -27.925 -57.320 -30.746 1.00 32.64 324 ASP A C 1
ATOM 2310 O O . ASP A 1 324 ? -26.713 -57.067 -30.687 1.00 33.04 324 ASP A O 1
ATOM 2315 N N . GLY A 1 325 ? -28.589 -57.966 -29.797 1.00 29.06 325 GLY A N 1
ATOM 2316 C CA . GLY A 1 325 ? -27.968 -58.414 -28.551 1.00 28.62 325 GLY A CA 1
ATOM 2317 C C . GLY A 1 325 ? -28.020 -57.411 -27.408 1.00 30.43 325 GLY A C 1
ATOM 2318 O O . GLY A 1 325 ? -27.645 -57.749 -26.283 1.00 30.38 325 GLY A O 1
ATOM 2319 N N . ALA A 1 326 ? -28.477 -56.172 -27.657 1.00 25.62 326 ALA A N 1
ATOM 2320 C CA . ALA A 1 326 ? -28.547 -55.131 -26.604 1.00 25.40 326 ALA A CA 1
ATOM 2321 C C . ALA A 1 326 ? -29.988 -54.713 -26.275 1.00 28.22 326 ALA A C 1
ATOM 2322 O O . ALA A 1 326 ? -30.214 -53.728 -25.569 1.00 28.18 326 ALA A O 1
ATOM 2324 N N . ASP A 1 327 ? -30.974 -55.496 -26.737 1.00 23.85 327 ASP A N 1
ATOM 2325 C CA . ASP A 1 327 ? -32.375 -55.170 -26.487 1.00 22.67 327 ASP A CA 1
ATOM 2326 C C . ASP A 1 327 ? -32.835 -55.368 -25.045 1.00 23.83 327 ASP A C 1
ATOM 2327 O O . ASP A 1 327 ? -32.185 -56.057 -24.256 1.00 21.74 327 ASP A O 1
ATOM 2332 N N . ARG A 1 328 ? -33.998 -54.794 -24.730 1.00 19.40 328 ARG A N 1
ATOM 2333 C CA . ARG A 1 328 ? -34.664 -54.958 -23.437 1.00 18.64 328 ARG A CA 1
ATOM 2334 C C . ARG A 1 328 ? -34.746 -56.464 -23.089 1.00 23.15 328 ARG A C 1
ATOM 2335 O O . ARG A 1 328 ? -35.056 -57.308 -23.940 1.00 21.85 328 ARG A O 1
ATOM 2343 N N . PHE A 1 329 ? -34.421 -56.784 -21.847 1.00 20.03 329 PHE A N 1
ATOM 2344 C CA . PHE A 1 329 ? -34.347 -58.161 -21.403 1.00 18.98 329 PHE A CA 1
ATOM 2345 C C . PHE A 1 329 ? -34.821 -58.232 -19.959 1.00 21.44 329 PHE A C 1
ATOM 2346 O O . PHE A 1 329 ? -34.144 -57.715 -19.052 1.00 20.53 329 PHE A O 1
ATOM 2354 N N . LEU A 1 330 ? -36.001 -58.839 -19.753 1.00 17.78 330 LEU A N 1
ATOM 2355 C CA . LEU A 1 330 ? -36.505 -59.053 -18.393 1.00 18.35 330 LEU A CA 1
ATOM 2356 C C . LEU A 1 330 ? -36.489 -60.538 -18.093 1.00 20.45 330 LEU A C 1
ATOM 2357 O O . LEU A 1 330 ? -36.586 -61.364 -19.013 1.00 20.15 330 LEU A O 1
ATOM 2362 N N . SER A 1 331 ? -36.418 -60.869 -16.806 1.00 17.76 331 SER A N 1
ATOM 2363 C CA . SER A 1 331 ? -36.520 -62.237 -16.314 1.00 16.25 331 SER A CA 1
ATOM 2364 C C . SER A 1 331 ? -37.898 -62.290 -15.652 1.00 19.12 331 SER A C 1
ATOM 2365 O O . SER A 1 331 ? -38.143 -61.591 -14.653 1.00 18.87 331 SER A O 1
ATOM 2368 N N . ARG A 1 332 ? -38.810 -63.088 -16.228 1.00 16.81 332 ARG A N 1
ATOM 2369 C CA . ARG A 1 332 ? -40.162 -63.218 -15.692 1.00 16.46 332 ARG A CA 1
ATOM 2370 C C . ARG A 1 332 ? -40.324 -64.507 -14.948 1.00 20.51 332 ARG A C 1
ATOM 2371 O O . ARG A 1 332 ? -39.921 -65.565 -15.447 1.00 20.72 332 ARG A O 1
ATOM 2379 N N . SER A 1 333 ? -40.971 -64.429 -13.782 1.00 16.16 333 SER A N 1
ATOM 2380 C CA . SER A 1 333 ? -41.312 -65.610 -13.015 1.00 15.52 333 SER A CA 1
ATOM 2381 C C . SER A 1 333 ? -42.688 -65.390 -12.389 1.00 21.20 333 SER A C 1
ATOM 2382 O O . SER A 1 333 ? -43.217 -64.265 -12.448 1.00 21.23 333 SER A O 1
ATOM 2385 N N . PHE A 1 334 ? -43.298 -66.477 -11.854 1.00 16.36 334 PHE A N 1
ATOM 2386 C CA . PHE A 1 334 ? -44.633 -66.435 -11.281 1.00 16.02 334 PHE A CA 1
ATOM 2387 C C . PHE A 1 334 ? -44.592 -66.912 -9.850 1.00 19.99 334 PHE A C 1
ATOM 2388 O O . PHE A 1 334 ? -43.736 -67.723 -9.492 1.00 20.05 334 PHE A O 1
ATOM 2396 N N . ILE A 1 335 ? -45.533 -66.436 -9.039 1.00 17.11 335 ILE A N 1
ATOM 2397 C CA . ILE A 1 335 ? -45.609 -66.786 -7.610 1.00 15.79 335 ILE A CA 1
ATOM 2398 C C . ILE A 1 335 ? -47.063 -67.098 -7.258 1.00 19.48 335 ILE A C 1
ATOM 2399 O O . ILE A 1 335 ? -47.969 -66.359 -7.632 1.00 21.37 335 ILE A O 1
ATOM 2404 N N . VAL A 1 336 ? -47.255 -68.087 -6.418 1.00 16.98 336 VAL A N 1
ATOM 2405 C CA . VAL A 1 336 ? -48.554 -68.436 -5.859 1.00 17.90 336 VAL A CA 1
ATOM 2406 C C . VAL A 1 336 ? -48.391 -68.472 -4.339 1.00 24.61 336 VAL A C 1
ATOM 2407 O O . VAL A 1 336 ? -47.322 -68.849 -3.825 1.00 23.44 336 VAL A O 1
ATOM 2411 N N . ALA A 1 337 ? -49.436 -68.059 -3.614 1.00 24.03 337 ALA A N 1
ATOM 2412 C CA . ALA A 1 337 ? -49.365 -68.074 -2.145 1.00 26.06 337 ALA A CA 1
ATOM 2413 C C . ALA A 1 337 ? -49.369 -69.502 -1.655 1.00 33.03 337 ALA A C 1
ATOM 2414 O O . ALA A 1 337 ? -48.669 -69.845 -0.693 1.00 30.47 337 ALA A O 1
ATOM 2416 N N . ASP A 1 338 ? -50.148 -70.342 -2.352 1.00 33.60 338 ASP A N 1
ATOM 2417 C CA . ASP A 1 338 ? -50.384 -71.729 -1.995 1.00 35.87 338 ASP A CA 1
ATOM 2418 C C . ASP A 1 338 ? -50.075 -72.703 -3.127 1.00 42.16 338 ASP A C 1
ATOM 2419 O O . ASP A 1 338 ? -50.842 -72.762 -4.093 1.00 41.81 338 ASP A O 1
ATOM 2424 N N . GLY A 1 339 ? -48.991 -73.469 -2.962 1.00 38.63 339 GLY A N 1
ATOM 2425 C CA . GLY A 1 339 ? -48.589 -74.540 -3.868 1.00 37.58 339 GLY A CA 1
ATOM 2426 C C . GLY A 1 339 ? -49.519 -75.753 -3.826 1.00 37.29 339 GLY A C 1
ATOM 2427 O O . GLY A 1 339 ? -49.571 -76.512 -4.792 1.00 35.34 339 GLY A O 1
ATOM 2428 N N . SER A 1 340 ? -50.266 -75.965 -2.712 1.00 32.59 340 SER A N 1
ATOM 2429 C CA . SER A 1 340 ? -51.215 -77.090 -2.597 1.00 31.31 340 SER A CA 1
ATOM 2430 C C . SER A 1 340 ? -52.383 -76.941 -3.562 1.00 30.53 340 SER A C 1
ATOM 2431 O O . SER A 1 340 ? -52.936 -77.952 -3.987 1.00 26.66 340 SER A O 1
ATOM 2434 N N . ARG A 1 341 ? -52.736 -75.690 -3.942 1.00 28.17 341 ARG A N 1
ATOM 2435 C CA . ARG A 1 341 ? -53.831 -75.432 -4.880 1.00 28.97 341 ARG A CA 1
ATOM 2436 C C . ARG A 1 341 ? -53.558 -76.047 -6.254 1.00 31.08 341 ARG A C 1
ATOM 2437 O O . ARG A 1 341 ? -54.500 -76.430 -6.930 1.00 30.86 341 ARG A O 1
ATOM 2445 N N . SER A 1 342 ? -52.283 -76.179 -6.641 1.00 25.80 342 SER A N 1
ATOM 2446 C CA . SER A 1 342 ? -51.908 -76.761 -7.927 1.00 24.36 342 SER A CA 1
ATOM 2447 C C . SER A 1 342 ? -51.350 -78.191 -7.797 1.00 25.80 342 SER A C 1
ATOM 2448 O O . SER A 1 342 ? -50.868 -78.726 -8.793 1.00 25.48 342 SER A O 1
ATOM 2451 N N . ARG A 1 343 ? -51.327 -78.779 -6.583 1.00 21.26 343 ARG A N 1
ATOM 2452 C CA . ARG A 1 343 ? -50.753 -80.126 -6.408 1.00 21.28 343 ARG A CA 1
ATOM 2453 C C . ARG A 1 343 ? -51.312 -81.160 -7.406 1.00 23.17 343 ARG A C 1
ATOM 2454 O O . ARG A 1 343 ? -50.535 -81.926 -7.966 1.00 21.41 343 ARG A O 1
ATOM 2462 N N . HIS A 1 344 ? -52.638 -81.140 -7.645 1.00 21.27 344 HIS A N 1
ATOM 2463 C CA . HIS A 1 344 ? -53.322 -82.035 -8.579 1.00 22.18 344 HIS A CA 1
ATOM 2464 C C . HIS A 1 344 ? -52.769 -81.906 -10.017 1.00 25.42 344 HIS A C 1
ATOM 2465 O O . HIS A 1 344 ? -52.914 -82.845 -10.803 1.00 24.19 344 HIS A O 1
ATOM 2472 N N . ALA A 1 345 ? -52.146 -80.745 -10.346 1.00 21.86 345 ALA A N 1
ATOM 2473 C CA . ALA A 1 345 ? -51.639 -80.394 -11.680 1.00 21.55 345 ALA A CA 1
ATOM 2474 C C . ALA A 1 345 ? -50.117 -80.530 -11.815 1.00 24.63 345 ALA A C 1
ATOM 2475 O O . ALA A 1 345 ? -49.575 -80.277 -12.888 1.00 24.28 345 ALA A O 1
ATOM 2477 N N . ARG A 1 346 ? -49.440 -80.905 -10.736 1.00 20.57 346 ARG A N 1
ATOM 2478 C CA . ARG A 1 346 ? -47.979 -80.996 -10.694 1.00 21.42 346 ARG A CA 1
ATOM 2479 C C . ARG A 1 346 ? -47.534 -82.417 -10.373 1.00 24.50 346 ARG A C 1
ATOM 2480 O O . ARG A 1 346 ? -48.336 -83.247 -9.959 1.00 23.36 346 ARG A O 1
ATOM 2488 N N . SER A 1 347 ? -46.243 -82.686 -10.523 1.00 23.14 347 SER A N 1
ATOM 2489 C CA . SER A 1 347 ? -45.704 -83.959 -10.090 1.00 23.54 347 SER A CA 1
ATOM 2490 C C . SER A 1 347 ? -45.154 -83.685 -8.664 1.00 26.08 347 SER A C 1
ATOM 2491 O O . SER A 1 347 ? -45.014 -82.513 -8.270 1.00 23.61 347 SER A O 1
ATOM 2494 N N . SER A 1 348 ? -44.927 -84.747 -7.880 1.00 24.07 348 SER A N 1
ATOM 2495 C CA . SER A 1 348 ? -44.349 -84.659 -6.533 1.00 24.53 348 SER A CA 1
ATOM 2496 C C . SER A 1 348 ? -42.984 -83.928 -6.627 1.00 25.77 348 SER A C 1
ATOM 2497 O O . SER A 1 348 ? -42.160 -84.296 -7.456 1.00 24.75 348 SER A O 1
ATOM 2500 N N . PHE A 1 349 ? -42.774 -82.886 -5.816 1.00 22.94 349 PHE A N 1
ATOM 2501 C CA . PHE A 1 349 ? -41.565 -82.044 -5.809 1.00 23.52 349 PHE A CA 1
ATOM 2502 C C . PHE A 1 349 ? -41.318 -81.406 -7.203 1.00 25.87 349 PHE A C 1
ATOM 2503 O O . PHE A 1 349 ? -40.185 -81.269 -7.646 1.00 24.04 349 PHE A O 1
ATOM 2511 N N . GLY A 1 350 ? -42.413 -81.094 -7.886 1.00 23.11 350 GLY A N 1
ATOM 2512 C CA . GLY A 1 350 ? -42.408 -80.440 -9.191 1.00 22.05 350 GLY A CA 1
ATOM 2513 C C . GLY A 1 350 ? -42.959 -79.043 -9.052 1.00 22.40 350 GLY A C 1
ATOM 2514 O O . GLY A 1 350 ? -43.797 -78.799 -8.181 1.00 22.35 350 GLY A O 1
ATOM 2515 N N . ARG A 1 351 ? -42.469 -78.110 -9.866 1.00 19.88 351 ARG A N 1
ATOM 2516 C CA . ARG A 1 351 ? -42.913 -76.717 -9.844 1.00 18.82 351 ARG A CA 1
ATOM 2517 C C . ARG A 1 351 ? -43.675 -76.325 -11.110 1.00 23.48 351 ARG A C 1
ATOM 2518 O O . ARG A 1 351 ? -43.995 -75.143 -11.296 1.00 23.23 351 ARG A O 1
ATOM 2526 N N . VAL A 1 352 ? -43.962 -77.304 -11.975 1.00 20.28 352 VAL A N 1
ATOM 2527 C CA . VAL A 1 352 ? -44.615 -77.030 -13.264 1.00 19.70 352 VAL A CA 1
ATOM 2528 C C . VAL A 1 352 ? -46.065 -77.545 -13.300 1.00 21.04 352 VAL A C 1
ATOM 2529 O O . VAL A 1 352 ? -46.312 -78.728 -13.065 1.00 19.41 352 VAL A O 1
ATOM 2533 N N . VAL A 1 353 ? -46.998 -76.639 -13.591 1.00 18.69 353 VAL A N 1
ATOM 2534 C CA . VAL A 1 353 ? -48.426 -76.931 -13.748 1.00 19.50 353 VAL A CA 1
ATOM 2535 C C . VAL A 1 353 ? -48.601 -77.520 -15.155 1.00 24.16 353 VAL A C 1
ATOM 2536 O O . VAL A 1 353 ? -48.282 -76.852 -16.149 1.00 22.56 353 VAL A O 1
ATOM 2540 N N . SER A 1 354 ? -49.085 -78.762 -15.235 1.00 22.12 354 SER A N 1
ATOM 2541 C CA . SER A 1 354 ? -49.324 -79.426 -16.539 1.00 22.65 354 SER A CA 1
ATOM 2542 C C . SER A 1 354 ? -50.375 -78.665 -17.330 1.00 24.58 3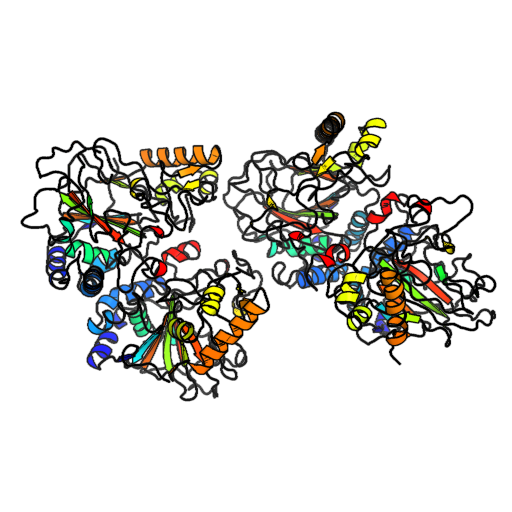54 SER A C 1
ATOM 2543 O O . SER A 1 354 ? -51.359 -78.191 -16.759 1.00 21.79 354 SER A O 1
ATOM 2546 N N . ALA A 1 355 ? -50.130 -78.500 -18.630 1.00 23.42 355 ALA A N 1
ATOM 2547 C CA . ALA A 1 355 ? -50.975 -77.745 -19.534 1.00 25.17 355 ALA A CA 1
ATOM 2548 C C . ALA A 1 355 ? -52.486 -78.076 -19.450 1.00 27.97 355 ALA A C 1
ATOM 2549 O O . ALA A 1 355 ? -53.302 -77.151 -19.401 1.00 26.32 355 ALA A O 1
ATOM 2551 N N . ARG A 1 356 ? -52.859 -79.378 -19.388 1.00 26.42 356 ARG A N 1
ATOM 2552 C CA . ARG A 1 356 ? -54.268 -79.791 -19.371 1.00 25.69 356 ARG A CA 1
ATOM 2553 C C . ARG A 1 356 ? -55.066 -79.248 -18.173 1.00 26.95 356 ARG A C 1
ATOM 2554 O O . ARG A 1 356 ? -56.292 -79.207 -18.235 1.00 25.60 356 ARG A O 1
ATOM 2562 N N . PHE A 1 357 ? -54.363 -78.811 -17.104 1.00 23.17 357 PHE A N 1
ATOM 2563 C CA . PHE A 1 357 ? -54.980 -78.283 -15.897 1.00 22.50 357 PHE A CA 1
ATOM 2564 C C . PHE A 1 357 ? -55.130 -76.761 -15.898 1.00 25.74 357 PHE A C 1
ATOM 2565 O O . PHE A 1 357 ? -55.727 -76.205 -14.964 1.00 25.14 357 PHE A O 1
ATOM 2573 N N . SER A 1 358 ? -54.549 -76.082 -16.901 1.00 21.59 358 SER A N 1
ATOM 2574 C CA . SER A 1 358 ? -54.673 -74.634 -17.006 1.00 24.49 358 SER A CA 1
ATOM 2575 C C . SER A 1 358 ? -56.094 -74.258 -17.453 1.00 27.83 358 SER A C 1
ATOM 2576 O O . SER A 1 358 ? -56.755 -75.051 -18.185 1.00 25.62 358 SER A O 1
ATOM 2580 N N . GLU B 1 30 ? -49.298 -100.578 19.398 1.00 110.02 30 GLU B N 1
ATOM 2581 C CA . GLU B 1 30 ? -50.131 -99.780 18.501 1.00 108.25 30 GLU B CA 1
ATOM 2582 C C . GLU B 1 30 ? -49.337 -98.665 17.808 1.00 109.84 30 GLU B C 1
ATOM 2583 O O . GLU B 1 30 ? -48.297 -98.233 18.315 1.00 109.13 30 GLU B O 1
ATOM 2589 N N . SER B 1 31 ? -49.836 -98.204 16.648 1.00 104.80 31 SER B N 1
ATOM 2590 C CA . SER B 1 31 ? -49.197 -97.173 15.834 1.00 102.73 31 SER B CA 1
ATOM 2591 C C . SER B 1 31 ? -49.298 -95.762 16.434 1.00 104.40 31 SER B C 1
ATOM 2592 O O . SER B 1 31 ? -50.351 -95.350 16.925 1.00 103.30 31 SER B O 1
ATOM 2595 N N . ASP B 1 32 ? -48.170 -95.041 16.387 1.00 100.11 32 ASP B N 1
ATOM 2596 C CA . ASP B 1 32 ? -47.942 -93.684 16.898 1.00 98.90 32 ASP B CA 1
ATOM 2597 C C . ASP B 1 32 ? -47.196 -92.824 15.839 1.00 99.93 32 ASP B C 1
ATOM 2598 O O . ASP B 1 32 ? -46.659 -93.417 14.896 1.00 99.46 32 ASP B O 1
ATOM 2603 N N . PRO B 1 33 ? -47.113 -91.461 15.955 1.00 94.19 33 PRO B N 1
ATOM 2604 C CA . PRO B 1 33 ? -46.368 -90.679 14.947 1.00 92.38 33 PRO B CA 1
ATOM 2605 C C . PRO B 1 33 ? -44.901 -91.082 14.852 1.00 95.18 33 PRO B C 1
ATOM 2606 O O . PRO B 1 33 ? -44.234 -91.312 15.862 1.00 95.58 33 PRO B O 1
ATOM 2610 N N . GLU B 1 34 ? -44.444 -91.221 13.610 1.00 90.02 34 GLU B N 1
ATOM 2611 C CA . GLU B 1 34 ? -43.121 -91.655 13.166 1.00 89.54 34 GLU B CA 1
ATOM 2612 C C . GLU B 1 34 ? -42.069 -90.541 13.244 1.00 90.64 34 GLU B C 1
ATOM 2613 O O . GLU B 1 34 ? -42.441 -89.371 13.309 1.00 89.31 34 GLU B O 1
ATOM 2619 N N . VAL B 1 35 ? -40.759 -90.911 13.205 1.00 85.77 35 VAL B N 1
ATOM 2620 C CA . VAL B 1 35 ? -39.597 -89.994 13.242 1.00 83.98 35 VAL B CA 1
ATOM 2621 C C . VAL B 1 35 ? -39.663 -88.950 12.095 1.00 81.48 35 VAL B C 1
ATOM 2622 O O . VAL B 1 35 ? -39.308 -87.782 12.302 1.00 80.32 35 VAL B O 1
ATOM 2626 N N . SER B 1 36 ? -40.172 -89.361 10.910 1.00 73.28 36 SER B N 1
ATOM 2627 C CA . SER B 1 36 ? -40.356 -88.459 9.766 1.00 69.61 36 SER B CA 1
ATOM 2628 C C . SER B 1 36 ? -41.501 -87.447 10.015 1.00 64.50 36 SER B C 1
ATOM 2629 O O . SER B 1 36 ? -41.608 -86.455 9.283 1.00 64.50 36 SER B O 1
ATOM 2632 N N . ALA B 1 37 ? -42.333 -87.686 11.063 1.00 52.57 37 ALA B N 1
ATOM 2633 C CA . ALA B 1 37 ? -43.440 -86.808 11.452 1.00 47.11 37 ALA B CA 1
ATOM 2634 C C . ALA B 1 37 ? -43.195 -86.171 12.832 1.00 39.54 37 ALA B C 1
ATOM 2635 O O . ALA B 1 37 ? -44.130 -85.635 13.430 1.00 34.18 37 ALA B O 1
ATOM 2637 N N . ILE B 1 38 ? -41.933 -86.239 13.334 1.00 33.40 38 ILE B N 1
ATOM 2638 C CA . ILE B 1 38 ? -41.540 -85.668 14.629 1.00 33.22 38 ILE B CA 1
ATOM 2639 C C . ILE B 1 38 ? -40.337 -84.753 14.466 1.00 37.81 38 ILE B C 1
ATOM 2640 O O . ILE B 1 38 ? -39.323 -85.159 13.899 1.00 39.09 38 ILE B O 1
ATOM 2645 N N . LEU B 1 39 ? -40.447 -83.531 14.998 1.00 33.25 39 LEU B N 1
ATOM 2646 C CA . LEU B 1 39 ? -39.371 -82.543 15.039 1.00 31.75 39 LEU B CA 1
ATOM 2647 C C . LEU B 1 39 ? -39.074 -82.309 16.518 1.00 34.74 39 LEU B C 1
ATOM 2648 O O . LEU B 1 39 ? -39.919 -81.772 17.250 1.00 34.02 39 LEU B O 1
ATOM 2653 N N . VAL B 1 40 ? -37.888 -82.740 16.961 1.00 30.28 40 VAL B N 1
ATOM 2654 C CA . VAL B 1 40 ? -37.482 -82.596 18.356 1.00 31.17 40 VAL B CA 1
ATOM 2655 C C . VAL B 1 40 ? -36.554 -81.398 18.450 1.00 35.72 40 VAL B C 1
ATOM 2656 O O . VAL B 1 40 ? -35.474 -81.410 17.847 1.00 35.04 40 VAL B O 1
ATOM 2660 N N . LEU B 1 41 ? -36.982 -80.352 19.178 1.00 32.85 41 LEU B N 1
ATOM 2661 C CA . LEU B 1 41 ? -36.140 -79.168 19.356 1.00 33.27 41 LEU B CA 1
ATOM 2662 C C . LEU B 1 41 ? -35.052 -79.489 20.369 1.00 38.68 41 LEU B C 1
ATOM 2663 O O . LEU B 1 41 ? -35.349 -80.050 21.422 1.00 38.77 41 LEU B O 1
ATOM 2668 N N . THR B 1 42 ? -33.794 -79.137 20.063 1.00 35.65 42 THR B N 1
ATOM 2669 C CA . THR B 1 42 ? -32.703 -79.320 21.037 1.00 36.38 42 THR B CA 1
ATOM 2670 C C . THR B 1 42 ? -32.840 -78.179 22.064 1.00 38.88 42 THR B C 1
ATOM 2671 O O . THR B 1 42 ? -33.553 -77.194 21.811 1.00 36.77 42 THR B O 1
ATOM 2675 N N . SER B 1 43 ? -32.144 -78.299 23.198 1.00 35.21 43 SER B N 1
ATOM 2676 C CA . SER B 1 43 ? -32.124 -77.296 24.258 1.00 36.27 43 SER B CA 1
ATOM 2677 C C . SER B 1 43 ? -31.739 -75.922 23.683 1.00 40.13 43 SER B C 1
ATOM 2678 O O . SER B 1 43 ? -32.379 -74.921 24.004 1.00 39.11 43 SER B O 1
ATOM 2681 N N . SER B 1 44 ? -30.739 -75.900 22.784 1.00 37.46 44 SER B N 1
ATOM 2682 C CA . SER B 1 44 ? -30.255 -74.694 22.108 1.00 37.42 44 SER B CA 1
ATOM 2683 C C . SER B 1 44 ? -31.330 -74.088 21.177 1.00 36.63 44 SER B C 1
ATOM 2684 O O . SER B 1 44 ? -31.495 -72.871 21.160 1.00 34.34 44 SER B O 1
ATOM 2687 N N . GLU B 1 45 ? -32.048 -74.930 20.417 1.00 32.71 45 GLU B N 1
ATOM 2688 C CA . GLU B 1 45 ? -33.112 -74.484 19.508 1.00 31.14 45 GLU B CA 1
ATOM 2689 C C . GLU B 1 45 ? -34.300 -73.913 20.289 1.00 34.38 45 GLU B C 1
ATOM 2690 O O . GLU B 1 45 ? -34.844 -72.882 19.889 1.00 30.89 45 GLU B O 1
ATOM 2696 N N . ALA B 1 46 ? -34.670 -74.567 21.418 1.00 33.09 46 ALA B N 1
ATOM 2697 C CA . ALA B 1 46 ? -35.749 -74.121 22.307 1.00 33.30 46 ALA B CA 1
ATOM 2698 C C . ALA B 1 46 ? -35.378 -72.754 22.916 1.00 35.46 46 ALA B C 1
ATOM 2699 O O . ALA B 1 46 ? -36.243 -71.885 23.005 1.00 34.38 46 ALA B O 1
ATOM 2701 N N . SER B 1 47 ? -34.092 -72.558 23.286 1.00 32.10 47 SER B N 1
ATOM 2702 C CA . SER B 1 47 ? -33.594 -71.293 23.845 1.00 32.24 47 SER B CA 1
ATOM 2703 C C . SER B 1 47 ? -33.649 -70.183 22.789 1.00 32.93 47 SER B C 1
ATOM 2704 O O . SER B 1 47 ? -34.039 -69.067 23.108 1.00 30.36 47 SER B O 1
ATOM 2707 N N . THR B 1 48 ? -33.277 -70.497 21.538 1.00 30.36 48 THR B N 1
ATOM 2708 C CA . THR B 1 48 ? -33.357 -69.552 20.414 1.00 30.33 48 THR B CA 1
ATOM 2709 C C . THR B 1 48 ? -34.826 -69.108 20.219 1.00 32.42 48 THR B C 1
ATOM 2710 O O . THR B 1 48 ? -35.086 -67.915 20.120 1.00 31.11 48 THR B O 1
ATOM 2714 N N A LEU B 1 49 ? -35.761 -70.066 20.205 0.50 29.80 49 LEU B N 1
ATOM 2715 N N B LEU B 1 49 ? -35.765 -70.065 20.206 0.50 29.76 49 LEU B N 1
ATOM 2716 C CA A LEU B 1 49 ? -37.189 -69.799 20.028 0.50 29.05 49 LEU B CA 1
ATOM 2717 C CA B LEU B 1 49 ? -37.201 -69.810 20.035 0.50 29.01 49 LEU B CA 1
ATOM 2718 C C A LEU B 1 49 ? -37.720 -68.902 21.168 0.50 32.49 49 LEU B C 1
ATOM 2719 C C B LEU B 1 49 ? -37.744 -68.922 21.175 0.50 32.48 49 LEU B C 1
ATOM 2720 O O A LEU B 1 49 ? -38.453 -67.949 20.899 0.50 30.60 49 LEU B O 1
ATOM 2721 O O B LEU B 1 49 ? -38.497 -67.983 20.909 0.50 30.64 49 LEU B O 1
ATOM 2730 N N . GLU B 1 50 ? -37.301 -69.178 22.422 1.00 30.69 50 GLU B N 1
ATOM 2731 C CA . GLU B 1 50 ? -37.661 -68.359 23.585 1.00 30.87 50 GLU B CA 1
ATOM 2732 C C . GLU B 1 50 ? -37.141 -66.903 23.389 1.00 32.42 50 GLU B C 1
ATOM 2733 O O . GLU B 1 50 ? -37.898 -65.968 23.635 1.00 31.75 50 GLU B O 1
ATOM 2739 N N A ARG B 1 51 ? -35.886 -66.742 22.904 0.50 28.81 51 ARG B N 1
ATOM 2740 N N B ARG B 1 51 ? -35.882 -66.719 22.920 0.50 28.57 51 ARG B N 1
ATOM 2741 C CA A ARG B 1 51 ? -35.260 -65.443 22.634 0.50 28.94 51 ARG B CA 1
ATOM 2742 C CA B ARG B 1 51 ? -35.326 -65.380 22.681 0.50 28.54 51 ARG B CA 1
ATOM 2743 C C A ARG B 1 51 ? -35.971 -64.693 21.498 0.50 31.00 51 ARG B C 1
ATOM 2744 C C B ARG B 1 51 ? -36.042 -64.678 21.510 0.50 30.40 51 ARG B C 1
ATOM 2745 O O A ARG B 1 51 ? -36.264 -63.507 21.635 0.50 30.25 51 ARG B O 1
ATOM 2746 O O B ARG B 1 51 ? -36.408 -63.509 21.634 0.50 29.13 51 ARG B O 1
ATOM 2761 N N . VAL B 1 52 ? -36.256 -65.391 20.389 1.00 27.38 52 VAL B N 1
ATOM 2762 C CA . VAL B 1 52 ? -36.934 -64.830 19.204 1.00 26.37 52 VAL B CA 1
ATOM 2763 C C . VAL B 1 52 ? -38.373 -64.369 19.542 1.00 30.13 52 VAL B C 1
ATOM 2764 O O . VAL B 1 52 ? -38.805 -63.346 19.014 1.00 30.06 52 VAL B O 1
ATOM 2768 N N . ALA B 1 53 ? -39.044 -65.035 20.516 1.00 27.76 53 ALA B N 1
ATOM 2769 C CA . ALA B 1 53 ? -40.385 -64.664 20.991 1.00 27.89 53 ALA B CA 1
ATOM 2770 C C . ALA B 1 53 ? -40.450 -63.239 21.547 1.00 32.82 53 ALA B C 1
ATOM 2771 O O . ALA B 1 53 ? -41.509 -62.614 21.476 1.00 31.77 53 ALA B O 1
ATOM 2773 N N . ASP B 1 54 ? -39.315 -62.710 22.062 1.00 30.77 54 ASP B N 1
ATOM 2774 C CA . ASP B 1 54 ? -39.229 -61.332 22.574 1.00 30.96 54 ASP B CA 1
ATOM 2775 C C . ASP B 1 54 ? -39.427 -60.286 21.475 1.00 32.37 54 ASP B C 1
ATOM 2776 O O . ASP B 1 54 ? -39.779 -59.149 21.778 1.00 31.68 54 ASP B O 1
ATOM 2781 N N . LEU B 1 55 ? -39.258 -60.686 20.193 1.00 28.27 55 LEU B N 1
ATOM 2782 C CA . LEU B 1 55 ? -39.485 -59.801 19.058 1.00 27.52 55 LEU B CA 1
ATOM 2783 C C . LEU B 1 55 ? -40.984 -59.690 18.743 1.00 32.80 55 LEU B C 1
ATOM 2784 O O . LEU B 1 55 ? -41.369 -58.866 17.911 1.00 34.32 55 LEU B O 1
ATOM 2789 N N . VAL B 1 56 ? -41.825 -60.552 19.354 1.00 26.31 56 VAL B N 1
ATOM 2790 C CA . VAL B 1 56 ? -43.272 -60.530 19.131 1.00 25.79 56 VAL B CA 1
ATOM 2791 C C . VAL B 1 56 ? -43.881 -59.796 20.340 1.00 28.25 56 VAL B C 1
ATOM 2792 O O . VAL B 1 56 ? -44.020 -60.379 21.405 1.00 27.04 56 VAL B O 1
ATOM 2796 N N . THR B 1 57 ? -44.213 -58.515 20.166 1.00 26.16 57 THR B N 1
ATOM 2797 C CA . THR B 1 57 ? -44.650 -57.644 21.271 1.00 27.37 57 THR B CA 1
ATOM 2798 C C . THR B 1 57 ? -46.113 -57.189 21.193 1.00 31.58 57 THR B C 1
ATOM 2799 O O . THR B 1 57 ? -46.657 -56.797 22.223 1.00 31.39 57 THR B O 1
ATOM 2803 N N . ALA B 1 58 ? -46.759 -57.232 19.997 1.00 25.49 58 ALA B N 1
ATOM 2804 C CA . ALA B 1 58 ? -48.166 -56.839 19.885 1.00 24.23 58 ALA B CA 1
ATOM 2805 C C . ALA B 1 58 ? -49.081 -57.787 20.660 1.00 27.86 58 ALA B C 1
ATOM 2806 O O . ALA B 1 58 ? -48.692 -58.926 20.931 1.00 27.19 58 ALA B O 1
ATOM 2808 N N . HIS B 1 59 ? -50.287 -57.316 21.019 1.00 25.45 59 HIS B N 1
ATOM 2809 C CA . HIS B 1 59 ? -51.229 -58.124 21.775 1.00 24.62 59 HIS B CA 1
ATOM 2810 C C . HIS B 1 59 ? -51.930 -59.106 20.832 1.00 27.95 59 HIS B C 1
ATOM 2811 O O . HIS B 1 59 ? -52.551 -58.666 19.872 1.00 26.41 59 HIS B O 1
ATOM 2818 N N . ALA B 1 60 ? -51.857 -60.430 21.114 1.00 25.54 60 ALA B N 1
ATOM 2819 C CA . ALA B 1 60 ? -52.475 -61.480 20.267 1.00 25.79 60 ALA B CA 1
ATOM 2820 C C . ALA B 1 60 ? -53.978 -61.307 20.090 1.00 28.99 60 ALA B C 1
ATOM 2821 O O . ALA B 1 60 ? -54.490 -61.572 19.015 1.00 27.78 60 ALA B O 1
ATOM 2823 N N . LEU B 1 61 ? -54.678 -60.815 21.124 1.00 27.57 61 LEU B N 1
ATOM 2824 C CA . LEU B 1 61 ? -56.121 -60.641 21.029 1.00 27.68 61 LEU B CA 1
ATOM 2825 C C . LEU B 1 61 ? -56.552 -59.295 20.506 1.00 31.56 61 LEU B C 1
ATOM 2826 O O . LEU B 1 61 ? -57.496 -59.226 19.721 1.00 33.06 61 LEU B O 1
ATOM 2831 N N . TYR B 1 62 ? -55.890 -58.220 20.952 1.00 27.02 62 TYR B N 1
ATOM 2832 C CA . TYR B 1 62 ? -56.323 -56.852 20.654 1.00 27.83 62 TYR B CA 1
ATOM 2833 C C . TYR B 1 62 ? -55.619 -56.199 19.452 1.00 30.28 62 TYR B C 1
ATOM 2834 O O . TYR B 1 62 ? -56.048 -55.133 19.002 1.00 29.39 62 TYR B O 1
ATOM 2843 N N . ALA B 1 63 ? -54.577 -56.845 18.919 1.00 26.38 63 ALA B N 1
ATOM 2844 C CA . ALA B 1 63 ? -53.879 -56.368 17.716 1.00 26.41 63 ALA B CA 1
ATOM 2845 C C . ALA B 1 63 ? -53.431 -57.613 16.958 1.00 27.55 63 ALA B C 1
ATOM 2846 O O . ALA B 1 63 ? -52.241 -57.783 16.685 1.00 26.18 63 ALA B O 1
ATOM 2848 N N . ALA B 1 64 ? -54.397 -58.518 16.678 1.00 24.81 64 ALA B N 1
ATOM 2849 C CA . ALA B 1 64 ? -54.142 -59.829 16.061 1.00 24.40 64 ALA B CA 1
ATOM 2850 C C . ALA B 1 64 ? -53.281 -59.772 14.787 1.00 25.53 64 ALA B C 1
ATOM 2851 O O . ALA B 1 64 ? -52.337 -60.542 14.667 1.00 23.00 64 ALA B O 1
ATOM 2853 N N . HIS B 1 65 ? -53.595 -58.859 13.854 1.00 23.28 65 HIS B N 1
ATOM 2854 C CA . HIS B 1 65 ? -52.811 -58.749 12.619 1.00 22.08 65 HIS B CA 1
ATOM 2855 C C . HIS B 1 65 ? -51.355 -58.356 12.892 1.00 24.94 65 HIS B C 1
ATOM 2856 O O . HIS B 1 65 ? -50.444 -59.005 12.369 1.00 24.59 65 HIS B O 1
ATOM 2863 N N . ASP B 1 66 ? -51.129 -57.311 13.718 1.00 22.10 66 ASP B N 1
ATOM 2864 C CA . ASP B 1 66 ? -49.769 -56.866 14.070 1.00 22.35 66 ASP B CA 1
ATOM 2865 C C . ASP B 1 66 ? -48.997 -57.994 14.760 1.00 26.15 66 ASP B C 1
ATOM 2866 O O . ASP B 1 66 ? -47.825 -58.197 14.466 1.00 26.16 66 ASP B O 1
ATOM 2871 N N . PHE B 1 67 ? -49.672 -58.725 15.658 1.00 23.47 67 PHE B N 1
ATOM 2872 C CA . PHE B 1 67 ? -49.099 -59.857 16.393 1.00 22.00 67 PHE B CA 1
ATOM 2873 C C . PHE B 1 67 ? -48.632 -60.937 15.411 1.00 23.97 67 PHE B C 1
ATOM 2874 O O . PHE B 1 67 ? -47.505 -61.400 15.497 1.00 22.59 67 PHE B O 1
ATOM 2882 N N . CYS B 1 68 ? -49.535 -61.376 14.530 1.00 22.00 68 CYS B N 1
ATOM 2883 C CA . CYS B 1 68 ? -49.227 -62.414 13.547 1.00 21.78 68 CYS B CA 1
ATOM 2884 C C . CYS B 1 68 ? -48.154 -61.981 12.574 1.00 24.09 68 CYS B C 1
ATOM 2885 O O . CYS B 1 68 ? -47.254 -62.769 12.296 1.00 23.67 68 CYS B O 1
ATOM 2888 N N . ALA B 1 69 ? -48.186 -60.717 12.126 1.00 21.26 69 ALA B N 1
ATOM 2889 C CA . ALA B 1 69 ? -47.165 -60.209 11.189 1.00 20.77 69 ALA B CA 1
ATOM 2890 C C . ALA B 1 69 ? -45.797 -60.104 11.849 1.00 23.99 69 ALA B C 1
ATOM 2891 O O . ALA B 1 69 ? -44.792 -60.371 11.199 1.00 23.51 69 ALA B O 1
ATOM 2893 N N . GLN B 1 70 ? -45.756 -59.766 13.158 1.00 21.61 70 GLN B N 1
ATOM 2894 C CA . GLN B 1 70 ? -44.490 -59.704 13.875 1.00 21.50 70 GLN B CA 1
ATOM 2895 C C . GLN B 1 70 ? -43.919 -61.122 14.004 1.00 21.89 70 GLN B C 1
ATOM 2896 O O . GLN B 1 70 ? -42.717 -61.290 13.870 1.00 21.00 70 GLN B O 1
ATOM 2902 N N . ALA B 1 71 ? -44.777 -62.136 14.253 1.00 19.71 71 ALA B N 1
ATOM 2903 C CA . ALA B 1 71 ? -44.348 -63.548 14.344 1.00 19.63 71 ALA B CA 1
ATOM 2904 C C . ALA B 1 71 ? -43.820 -64.010 12.973 1.00 23.16 71 ALA B C 1
ATOM 2905 O O . ALA B 1 71 ? -42.802 -64.685 12.919 1.00 22.18 71 ALA B O 1
ATOM 2907 N N . GLN B 1 72 ? -44.474 -63.577 11.878 1.00 21.55 72 GLN B N 1
ATOM 2908 C CA . GLN B 1 72 ? -44.026 -63.928 10.523 1.00 21.28 72 GLN B CA 1
ATOM 2909 C C . GLN B 1 72 ? -42.636 -63.382 10.249 1.00 24.38 72 GLN B C 1
ATOM 2910 O O . GLN B 1 72 ? -41.803 -64.082 9.664 1.00 23.00 72 GLN B O 1
ATOM 2916 N N . LEU B 1 73 ? -42.398 -62.134 10.675 1.00 21.62 73 LEU B N 1
ATOM 2917 C CA . LEU B 1 73 ? -41.108 -61.487 10.483 1.00 21.39 73 LEU B CA 1
ATOM 2918 C C . LEU B 1 73 ? -40.024 -62.119 11.376 1.00 25.46 73 LEU B C 1
ATOM 2919 O O . LEU B 1 73 ? -38.936 -62.448 10.883 1.00 24.67 73 LEU B O 1
ATOM 2924 N N . ALA B 1 74 ? -40.334 -62.287 12.676 1.00 23.02 74 ALA B N 1
ATOM 2925 C CA . ALA B 1 74 ? -39.397 -62.845 13.658 1.00 23.04 74 ALA B CA 1
ATOM 2926 C C . ALA B 1 74 ? -39.049 -64.299 13.386 1.00 27.26 74 ALA B C 1
ATOM 2927 O O . ALA B 1 74 ? -37.960 -64.720 13.745 1.00 27.83 74 ALA B O 1
ATOM 2929 N N . ALA B 1 75 ? -39.946 -65.057 12.717 1.00 25.42 75 ALA B N 1
ATOM 2930 C CA . ALA B 1 75 ? -39.728 -66.458 12.366 1.00 24.89 75 ALA B CA 1
ATOM 2931 C C . ALA B 1 75 ? -38.452 -66.665 11.521 1.00 27.06 75 ALA B C 1
ATOM 2932 O O . ALA B 1 75 ? -37.842 -67.722 11.609 1.00 24.51 75 ALA B O 1
ATOM 2934 N N . ALA B 1 76 ? -38.001 -65.618 10.799 1.00 24.76 76 ALA B N 1
ATOM 2935 C CA . ALA B 1 76 ? -36.765 -65.637 10.011 1.00 26.36 76 ALA B CA 1
ATOM 2936 C C . ALA B 1 76 ? -35.536 -65.831 10.907 1.00 32.01 76 ALA B C 1
ATOM 2937 O O . ALA B 1 76 ? -34.500 -66.297 10.431 1.00 32.64 76 ALA B O 1
ATOM 2939 N N . GLU B 1 77 ? -35.656 -65.501 12.210 1.00 29.40 77 GLU B N 1
ATOM 2940 C CA . GLU B 1 77 ? -34.569 -65.622 13.192 1.00 29.40 77 GLU B CA 1
ATOM 2941 C C . GLU B 1 77 ? -34.516 -67.012 13.853 1.00 32.82 77 GLU B C 1
ATOM 2942 O O . GLU B 1 77 ? -33.612 -67.268 14.663 1.00 33.09 77 GLU B O 1
ATOM 2948 N N . LEU B 1 78 ? -35.491 -67.897 13.554 1.00 27.89 78 LEU B N 1
ATOM 2949 C CA . LEU B 1 78 ? -35.508 -69.248 14.142 1.00 27.94 78 LEU B CA 1
ATOM 2950 C C . LEU B 1 78 ? -34.348 -70.111 13.629 1.00 31.89 78 LEU B C 1
ATOM 2951 O O . LEU B 1 78 ? -33.794 -69.770 12.577 1.00 31.05 78 LEU B O 1
ATOM 2956 N N . PRO B 1 79 ? -33.945 -71.214 14.333 1.00 29.73 79 PRO B N 1
ATOM 2957 C CA . PRO B 1 79 ? -32.848 -72.056 13.812 1.00 29.64 79 PRO B CA 1
ATOM 2958 C C . PRO B 1 79 ? -33.165 -72.563 12.401 1.00 31.28 79 PRO B C 1
ATOM 2959 O O . PRO B 1 79 ? -34.298 -72.984 12.138 1.00 28.07 79 PRO B O 1
ATOM 2963 N N . SER B 1 80 ? -32.189 -72.472 11.494 1.00 29.23 80 SER B N 1
ATOM 2964 C CA . SER B 1 80 ? -32.312 -72.888 10.080 1.00 28.73 80 SER B CA 1
ATOM 2965 C C . SER B 1 80 ? -32.894 -74.290 9.918 1.00 30.49 80 SER B C 1
ATOM 2966 O O . SER B 1 80 ? -33.719 -74.485 9.042 1.00 27.74 80 SER B O 1
ATOM 2969 N N . ARG B 1 81 ? -32.473 -75.261 10.776 1.00 28.07 81 ARG B N 1
ATOM 2970 C CA . ARG B 1 81 ? -32.940 -76.660 10.728 1.00 28.27 81 ARG B CA 1
ATOM 2971 C C . ARG B 1 81 ? -34.455 -76.732 10.955 1.00 29.77 81 ARG B C 1
ATOM 2972 O O . ARG B 1 81 ? -35.150 -77.499 10.286 1.00 28.75 81 ARG B O 1
ATOM 2980 N N . VAL B 1 82 ? -34.947 -75.939 11.910 1.00 26.41 82 VAL B N 1
ATOM 2981 C CA . VAL B 1 82 ? -36.367 -75.867 12.273 1.00 26.38 82 VAL B CA 1
ATOM 2982 C C . VAL B 1 82 ? -37.164 -75.220 11.116 1.00 29.06 82 VAL B C 1
ATOM 2983 O O . VAL B 1 82 ? -38.172 -75.779 10.699 1.00 28.84 82 VAL B O 1
ATOM 2987 N N . VAL B 1 83 ? -36.697 -74.057 10.606 1.00 25.83 83 VAL B N 1
ATOM 2988 C CA . VAL B 1 83 ? -37.330 -73.336 9.491 1.00 25.42 83 VAL B CA 1
ATOM 2989 C C . VAL B 1 83 ? -37.439 -74.255 8.263 1.00 27.66 83 VAL B C 1
ATOM 2990 O O . VAL B 1 83 ? -38.529 -74.341 7.674 1.00 26.22 83 VAL B O 1
ATOM 2994 N N . ALA B 1 84 ? -36.331 -74.957 7.907 1.00 23.23 84 ALA B N 1
ATOM 2995 C CA . ALA B 1 84 ? -36.285 -75.880 6.768 1.00 23.51 84 ALA B CA 1
ATOM 2996 C C . ALA B 1 84 ? -37.357 -76.979 6.862 1.00 27.08 84 ALA B C 1
ATOM 2997 O O . ALA B 1 84 ? -38.099 -77.202 5.897 1.00 24.66 84 ALA B O 1
ATOM 2999 N N . ARG B 1 85 ? -37.473 -77.612 8.044 1.00 25.03 85 ARG B N 1
ATOM 3000 C CA . ARG B 1 85 ? -38.445 -78.653 8.338 1.00 24.67 85 ARG B CA 1
ATOM 3001 C C . ARG B 1 85 ? -39.886 -78.143 8.179 1.00 26.31 85 ARG B C 1
ATOM 3002 O O . ARG B 1 85 ? -40.726 -78.826 7.581 1.00 23.97 85 ARG B O 1
ATOM 3010 N N . LEU B 1 86 ? -40.162 -76.944 8.720 1.00 23.30 86 LEU B N 1
ATOM 3011 C CA . LEU B 1 86 ? -41.479 -76.310 8.656 1.00 23.50 86 LEU B CA 1
ATOM 3012 C C . LEU B 1 86 ? -41.857 -75.902 7.230 1.00 24.64 86 LEU B C 1
ATOM 3013 O O . LEU B 1 86 ? -42.986 -76.141 6.823 1.00 23.52 86 LEU B O 1
ATOM 3018 N N . GLN B 1 87 ? -40.914 -75.328 6.474 1.00 21.24 87 GLN B N 1
ATOM 3019 C CA . GLN B 1 87 ? -41.146 -74.967 5.062 1.00 21.67 87 GLN B CA 1
ATOM 3020 C C . GLN B 1 87 ? -41.403 -76.216 4.212 1.00 24.59 87 GLN B C 1
ATOM 3021 O O . GLN B 1 87 ? -42.282 -76.191 3.341 1.00 22.71 87 GLN B O 1
ATOM 3027 N N . GLU B 1 88 ? -40.665 -77.333 4.487 1.00 24.25 88 GLU B N 1
ATOM 3028 C CA . GLU B 1 88 ? -40.850 -78.609 3.766 1.00 25.06 88 GLU B CA 1
ATOM 3029 C C . GLU B 1 88 ? -42.267 -79.136 4.029 1.00 27.03 88 GLU B C 1
ATOM 3030 O O . GLU B 1 88 ? -42.970 -79.518 3.093 1.00 23.89 88 GLU B O 1
ATOM 3036 N N . PHE B 1 89 ? -42.687 -79.118 5.307 1.00 25.57 89 PHE B N 1
ATOM 3037 C CA . PHE B 1 89 ? -44.020 -79.546 5.735 1.00 24.25 89 PHE B CA 1
ATOM 3038 C C . PHE B 1 89 ? -45.104 -78.670 5.073 1.00 25.61 89 PHE B C 1
ATOM 3039 O O . PHE B 1 89 ? -46.088 -79.205 4.548 1.00 24.11 89 PHE B O 1
ATOM 3047 N N . ALA B 1 90 ? -44.893 -77.334 5.077 1.00 21.95 90 ALA B N 1
ATOM 3048 C CA . ALA B 1 90 ? -45.797 -76.350 4.479 1.00 22.51 90 ALA B CA 1
ATOM 3049 C C . ALA B 1 90 ? -45.945 -76.567 2.964 1.00 25.95 90 ALA B C 1
ATOM 3050 O O . ALA B 1 90 ? -47.064 -76.445 2.449 1.00 24.98 90 ALA B O 1
ATOM 3052 N N . TRP B 1 91 ? -44.841 -76.929 2.255 1.00 23.54 91 TRP B N 1
ATOM 3053 C CA . TRP B 1 91 ? -44.898 -77.211 0.802 1.00 23.82 91 TRP B CA 1
ATOM 3054 C C . TRP B 1 91 ? -45.929 -78.330 0.559 1.00 27.78 91 TRP B C 1
ATOM 3055 O O . TRP B 1 91 ? -46.727 -78.253 -0.367 1.00 28.90 91 TRP B O 1
ATOM 3066 N N . GLY B 1 92 ? -45.927 -79.319 1.434 1.00 27.19 92 GLY B N 1
ATOM 3067 C CA . GLY B 1 92 ? -46.950 -80.351 1.463 1.00 27.80 92 GLY B CA 1
ATOM 3068 C C . GLY B 1 92 ? -46.670 -81.652 0.763 1.00 32.77 92 GLY B C 1
ATOM 3069 O O . GLY B 1 92 ? -47.097 -82.695 1.251 1.00 32.03 92 GLY B O 1
ATOM 3070 N N . ASP B 1 93 ? -46.000 -81.601 -0.405 1.00 33.17 93 ASP B N 1
ATOM 3071 C CA . ASP B 1 93 ? -45.746 -82.784 -1.235 1.00 34.53 93 ASP B CA 1
ATOM 3072 C C . ASP B 1 93 ? -45.214 -83.927 -0.420 1.00 41.04 93 ASP B C 1
ATOM 3073 O O . ASP B 1 93 ? -44.223 -83.784 0.293 1.00 39.60 93 ASP B O 1
ATOM 3078 N N . MET B 1 94 ? -45.976 -85.027 -0.429 1.00 41.66 94 MET B N 1
ATOM 3079 C CA . MET B 1 94 ? -45.676 -86.274 0.276 1.00 43.27 94 MET B CA 1
ATOM 3080 C C . MET B 1 94 ? -45.404 -86.097 1.786 1.00 46.65 94 MET B C 1
ATOM 3081 O O . MET B 1 94 ? -44.786 -86.985 2.378 1.00 48.68 94 MET B O 1
ATOM 3086 N N . ASN B 1 95 ? -45.924 -85.002 2.436 1.00 39.52 95 ASN B N 1
ATOM 3087 C CA . ASN B 1 95 ? -45.787 -84.859 3.899 1.00 36.94 95 ASN B CA 1
ATOM 3088 C C . ASN B 1 95 ? -46.677 -85.968 4.548 1.00 39.95 95 ASN B C 1
ATOM 3089 O O . ASN B 1 95 ? -47.512 -86.563 3.853 1.00 40.31 95 ASN B O 1
ATOM 3094 N N . GLU B 1 96 ? -46.490 -86.258 5.836 1.00 35.32 96 GLU B N 1
ATOM 3095 C CA . GLU B 1 96 ? -47.199 -87.347 6.524 1.00 34.73 96 GLU B CA 1
ATOM 3096 C C . GLU B 1 96 ? -48.630 -87.002 6.960 1.00 35.10 96 GLU B C 1
ATOM 3097 O O . GLU B 1 96 ? -49.317 -87.840 7.561 1.00 35.70 96 GLU B O 1
ATOM 3103 N N . GLY B 1 97 ? -49.056 -85.779 6.674 1.00 27.78 97 GLY B N 1
ATOM 3104 C CA . GLY B 1 97 ? -50.385 -85.297 7.028 1.00 26.45 97 GLY B CA 1
ATOM 3105 C C . GLY B 1 97 ? -50.367 -84.558 8.350 1.00 28.52 97 GLY B C 1
ATOM 3106 O O . GLY B 1 97 ? -51.383 -83.989 8.768 1.00 26.57 97 GLY B O 1
ATOM 31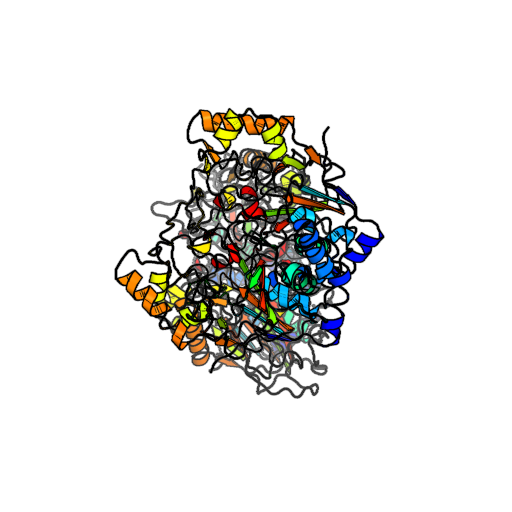07 N N . HIS B 1 98 ? -49.214 -84.609 9.045 1.00 26.38 98 HIS B N 1
ATOM 3108 C CA . HIS B 1 98 ? -49.022 -83.951 10.340 1.00 26.49 98 HIS B CA 1
ATOM 3109 C C . HIS B 1 98 ? -47.545 -83.816 10.686 1.00 31.11 98 HIS B C 1
ATOM 3110 O O . HIS B 1 98 ? -46.689 -84.490 10.099 1.00 31.16 98 HIS B O 1
ATOM 3117 N N . LEU B 1 99 ? -47.262 -82.958 11.672 1.00 26.85 99 LEU B N 1
ATOM 3118 C CA . LEU B 1 99 ? -45.925 -82.765 12.208 1.00 26.57 99 LEU B CA 1
ATOM 3119 C C . LEU B 1 99 ? -46.056 -82.522 13.702 1.00 28.39 99 LEU B C 1
ATOM 3120 O O . LEU B 1 99 ? -46.726 -81.580 14.126 1.00 26.28 99 LEU B O 1
ATOM 3125 N N . LEU B 1 100 ? -45.438 -83.396 14.486 1.00 27.33 100 LEU B N 1
ATOM 3126 C CA . LEU B 1 100 ? -45.413 -83.290 15.933 1.00 28.47 100 LEU B CA 1
ATOM 3127 C C . LEU B 1 100 ? -44.076 -82.664 16.325 1.00 32.18 100 LEU B C 1
ATOM 3128 O O . LEU B 1 100 ? -43.015 -83.161 15.929 1.00 32.04 100 LEU B O 1
ATOM 3133 N N . ILE B 1 101 ? -44.137 -81.555 17.068 1.00 27.21 101 ILE B N 1
ATOM 3134 C CA . ILE B 1 101 ? -42.962 -80.834 17.541 1.00 27.39 101 ILE B CA 1
ATOM 3135 C C . ILE B 1 101 ? -42.856 -81.055 19.046 1.00 33.23 101 ILE B C 1
ATOM 3136 O O . ILE B 1 101 ? -43.835 -80.857 19.771 1.00 32.48 101 ILE B O 1
ATOM 3141 N N . LYS B 1 102 ? -41.681 -81.497 19.504 1.00 30.63 102 LYS B N 1
ATOM 3142 C CA . LYS B 1 102 ? -41.397 -81.724 20.922 1.00 31.24 102 LYS B CA 1
ATOM 3143 C C . LYS B 1 102 ? -40.291 -80.780 21.366 1.00 34.52 102 LYS B C 1
ATOM 3144 O O . LYS B 1 102 ? -39.490 -80.326 20.552 1.00 33.41 102 LYS B O 1
ATOM 3150 N N . GLY B 1 103 ? -40.251 -80.500 22.660 1.00 34.34 103 GLY B N 1
ATOM 3151 C CA . GLY B 1 103 ? -39.221 -79.659 23.270 1.00 34.41 103 GLY B CA 1
ATOM 3152 C C . GLY B 1 103 ? -39.446 -78.161 23.185 1.00 34.99 103 GLY B C 1
ATOM 3153 O O . GLY B 1 103 ? -38.490 -77.397 23.263 1.00 34.60 103 GLY B O 1
ATOM 3154 N N . LEU B 1 104 ? -40.693 -77.716 23.054 1.00 31.71 104 LEU B N 1
ATOM 3155 C CA . LEU B 1 104 ? -40.978 -76.280 23.038 1.00 32.60 104 LEU B CA 1
ATOM 3156 C C . LEU B 1 104 ? -40.716 -75.678 24.433 1.00 36.73 104 LEU B C 1
ATOM 3157 O O . LEU B 1 104 ? -40.856 -76.407 25.422 1.00 37.18 104 LEU B O 1
ATOM 3162 N N . PRO B 1 105 ? -40.371 -74.367 24.561 1.00 33.07 105 PRO B N 1
ATOM 3163 C CA . PRO B 1 105 ? -40.282 -73.783 25.908 1.00 33.88 105 PRO B CA 1
ATOM 3164 C C . PRO B 1 105 ? -41.690 -73.782 26.506 1.00 40.58 105 PRO B C 1
ATOM 3165 O O . PRO B 1 105 ? -42.698 -73.628 25.800 1.00 40.59 105 PRO B O 1
ATOM 3169 N N . GLN B 1 106 ? -41.760 -73.998 27.785 1.00 40.44 106 GLN B N 1
ATOM 3170 C CA . GLN B 1 106 ? -43.042 -74.058 28.469 1.00 41.48 106 GLN B CA 1
ATOM 3171 C C . GLN B 1 106 ? -43.237 -72.853 29.375 1.00 44.41 106 GLN B C 1
ATOM 3172 O O . GLN B 1 106 ? -42.260 -72.250 29.837 1.00 42.22 106 GLN B O 1
ATOM 3178 N N . VAL B 1 107 ? -44.515 -72.516 29.605 1.00 40.78 107 VAL B N 1
ATOM 3179 C CA . VAL B 1 107 ? -44.976 -71.414 30.453 1.00 40.60 107 VAL B CA 1
ATOM 3180 C C . VAL B 1 107 ? -44.589 -71.715 31.896 1.00 41.76 107 VAL B C 1
ATOM 3181 O O . VAL B 1 107 ? -44.858 -72.808 32.387 1.00 40.30 107 VAL B O 1
ATOM 3185 N N . ARG B 1 108 ? -43.917 -70.753 32.542 1.00 38.74 108 ARG B N 1
ATOM 3186 C CA . ARG B 1 108 ? -43.433 -70.867 33.923 1.00 39.77 108 ARG B CA 1
ATOM 3187 C C . ARG B 1 108 ? -44.537 -70.908 34.980 1.00 44.43 108 ARG B C 1
ATOM 3188 O O . ARG B 1 108 ? -44.416 -71.666 35.951 1.00 46.89 108 ARG B O 1
ATOM 3196 N N . SER B 1 109 ? -45.580 -70.073 34.842 1.00 37.12 109 SER B N 1
ATOM 3197 C CA . SER B 1 109 ? -46.650 -70.053 35.857 1.00 35.79 109 SER B CA 1
ATOM 3198 C C . SER B 1 109 ? -47.990 -70.127 35.148 1.00 38.80 109 SER B C 1
ATOM 3199 O O . SER B 1 109 ? -48.662 -69.118 34.928 1.00 39.48 109 SER B O 1
ATOM 3202 N N . LEU B 1 110 ? -48.332 -71.322 34.715 1.00 34.73 110 LEU B N 1
ATOM 3203 C CA . LEU B 1 110 ? -49.542 -71.557 33.946 1.00 33.53 110 LEU B CA 1
ATOM 3204 C C . LEU B 1 110 ? -50.787 -71.408 34.832 1.00 35.27 110 LEU B C 1
ATOM 3205 O O . LEU B 1 110 ? -50.878 -72.086 35.855 1.00 35.69 110 LEU B O 1
ATOM 3210 N N . PRO B 1 111 ? -51.738 -70.507 34.470 1.00 31.26 111 PRO B N 1
ATOM 3211 C CA . PRO B 1 111 ? -52.941 -70.341 35.305 1.00 32.76 111 PRO B CA 1
ATOM 3212 C C . PRO B 1 111 ? -53.810 -71.604 35.309 1.00 37.26 111 PRO B C 1
ATOM 3213 O O . PRO B 1 111 ? -53.569 -72.484 34.465 1.00 38.24 111 PRO B O 1
ATOM 3217 N N . PRO B 1 112 ? -54.816 -71.748 36.214 1.00 35.16 112 PRO B N 1
ATOM 3218 C CA . PRO B 1 112 ? -55.635 -72.973 36.185 1.00 35.48 112 PRO B CA 1
ATOM 3219 C C . PRO B 1 112 ? -56.349 -73.142 34.849 1.00 39.01 112 PRO B C 1
ATOM 3220 O O . PRO B 1 112 ? -56.602 -72.154 34.139 1.00 36.77 112 PRO B O 1
ATOM 3224 N N . THR B 1 113 ? -56.611 -74.398 34.474 1.00 37.03 113 THR B N 1
ATOM 3225 C CA . THR B 1 113 ? -57.297 -74.702 33.218 1.00 36.14 113 THR B CA 1
ATOM 3226 C C . THR B 1 113 ? -58.708 -74.074 33.297 1.00 38.82 113 THR B C 1
ATOM 3227 O O . THR B 1 113 ? -59.425 -74.373 34.249 1.00 36.51 113 THR B O 1
ATOM 3231 N N . PRO B 1 114 ? -59.096 -73.171 32.353 1.00 35.36 114 PRO B N 1
ATOM 3232 C CA . PRO B 1 114 ? -60.434 -72.554 32.430 1.00 36.10 114 PRO B CA 1
ATOM 3233 C C . PRO B 1 114 ? -61.551 -73.578 32.250 1.00 42.54 114 PRO B C 1
ATOM 3234 O O . PRO B 1 114 ? -61.341 -74.604 31.611 1.00 40.94 114 PRO B O 1
ATOM 3238 N N . THR B 1 115 ? -62.718 -73.311 32.856 1.00 43.56 115 THR B N 1
ATOM 3239 C CA . THR B 1 115 ? -63.887 -74.207 32.822 1.00 46.02 115 THR B CA 1
ATOM 3240 C C . THR B 1 115 ? -64.647 -74.135 31.484 1.00 51.15 115 THR B C 1
ATOM 3241 O O . THR B 1 115 ? -65.448 -75.024 31.190 1.00 53.06 115 THR B O 1
ATOM 3245 N N . SER B 1 116 ? -64.406 -73.077 30.694 1.00 45.65 116 SER B N 1
ATOM 3246 C CA . SER B 1 116 ? -64.994 -72.860 29.368 1.00 45.12 116 SER B CA 1
ATOM 3247 C C . SER B 1 116 ? -63.934 -72.204 28.464 1.00 48.28 116 SER B C 1
ATOM 3248 O O . SER B 1 116 ? -62.832 -71.938 28.936 1.00 47.49 116 SER B O 1
ATOM 3251 N N . ASN B 1 117 ? -64.273 -71.926 27.184 1.00 43.43 117 ASN B N 1
ATOM 3252 C CA . ASN B 1 117 ? -63.384 -71.305 26.199 1.00 42.16 117 ASN B CA 1
ATOM 3253 C C . ASN B 1 117 ? -63.608 -69.794 26.001 1.00 46.43 117 ASN B C 1
ATOM 3254 O O . ASN B 1 117 ? -63.052 -69.220 25.065 1.00 45.44 117 ASN B O 1
ATOM 3259 N N . VAL B 1 118 ? -64.424 -69.156 26.852 1.00 43.52 118 VAL B N 1
ATOM 3260 C CA . VAL B 1 118 ? -64.784 -67.746 26.669 1.00 43.10 118 VAL B CA 1
ATOM 3261 C C . VAL B 1 118 ? -63.683 -66.739 27.032 1.00 45.43 118 VAL B C 1
ATOM 3262 O O . VAL B 1 118 ? -63.751 -65.603 26.545 1.00 44.70 118 VAL B O 1
ATOM 3266 N N . HIS B 1 119 ? -62.679 -67.128 27.842 1.00 40.40 119 HIS B N 1
ATOM 3267 C CA . HIS B 1 119 ? -61.678 -66.175 28.314 1.00 39.70 119 HIS B CA 1
ATOM 3268 C C . HIS B 1 119 ? -60.433 -65.974 27.435 1.00 40.80 119 HIS B C 1
ATOM 3269 O O . HIS B 1 119 ? -59.779 -64.945 27.605 1.00 41.62 119 HIS B O 1
ATOM 3276 N N . ALA B 1 120 ? -60.113 -66.900 26.499 1.00 34.99 120 ALA B N 1
ATOM 3277 C CA . ALA B 1 120 ? -58.907 -66.826 25.634 1.00 32.58 120 ALA B CA 1
ATOM 3278 C C . ALA B 1 120 ? -57.631 -66.660 26.489 1.00 32.16 120 ALA B C 1
ATOM 3279 O O . ALA B 1 120 ? -56.811 -65.762 26.268 1.00 29.68 120 ALA B O 1
ATOM 3281 N N . VAL B 1 121 ? -57.505 -67.554 27.472 1.00 28.30 121 VAL B N 1
ATOM 3282 C CA . VAL B 1 121 ? -56.424 -67.624 28.459 1.00 28.58 121 VAL B CA 1
ATOM 3283 C C . VAL B 1 121 ? -55.085 -67.859 27.754 1.00 30.84 121 VAL B C 1
ATOM 3284 O O . VAL B 1 121 ? -54.160 -67.080 27.950 1.00 29.49 121 VAL B O 1
ATOM 3288 N N . ALA B 1 122 ? -54.991 -68.929 26.933 1.00 28.22 122 ALA B N 1
ATOM 3289 C CA . ALA B 1 122 ? -53.762 -69.294 26.229 1.00 27.19 122 ALA B CA 1
ATOM 3290 C C . ALA B 1 122 ? -53.137 -68.121 25.466 1.00 30.23 122 ALA B C 1
ATOM 3291 O O . ALA B 1 122 ? -51.921 -67.949 25.515 1.00 28.56 122 ALA B O 1
ATOM 3293 N N . ALA B 1 123 ? -53.987 -67.306 24.803 1.00 26.12 123 ALA B N 1
ATOM 3294 C CA . ALA B 1 123 ? -53.604 -66.138 24.001 1.00 25.31 123 ALA B CA 1
ATOM 3295 C C . ALA B 1 123 ? -52.832 -65.072 24.769 1.00 30.17 123 ALA B C 1
ATOM 3296 O O . ALA B 1 123 ? -52.094 -64.314 24.145 1.00 29.06 123 ALA B O 1
ATOM 3298 N N . THR B 1 124 ? -52.991 -65.003 26.120 1.00 28.13 124 THR B N 1
ATOM 3299 C CA . THR B 1 124 ? -52.264 -64.005 26.902 1.00 28.78 124 THR B CA 1
ATOM 3300 C C . THR B 1 124 ? -51.249 -64.669 27.857 1.00 33.18 124 THR B C 1
ATOM 3301 O O . THR B 1 124 ? -50.994 -64.151 28.942 1.00 33.21 124 THR B O 1
ATOM 3305 N N . THR B 1 125 ? -50.676 -65.807 27.442 1.00 29.76 125 THR B N 1
ATOM 3306 C CA . THR B 1 125 ? -49.581 -66.471 28.169 1.00 30.26 125 THR B CA 1
ATOM 3307 C C . THR B 1 125 ? -48.362 -66.409 27.228 1.00 32.31 125 THR B C 1
ATOM 3308 O O . THR B 1 125 ? -48.588 -66.246 26.029 1.00 29.79 125 THR B O 1
ATOM 3312 N N . PRO B 1 126 ? -47.099 -66.642 27.682 1.00 31.45 126 PRO B N 1
ATOM 3313 C CA . PRO B 1 126 ? -45.936 -66.608 26.740 1.00 32.01 126 PRO B CA 1
ATOM 3314 C C . PRO B 1 126 ? -45.933 -67.625 25.607 1.00 35.23 126 PRO B C 1
ATOM 3315 O O . PRO B 1 126 ? -45.242 -67.422 24.597 1.00 36.15 126 PRO B O 1
ATOM 3319 N N A MET B 1 127 ? -46.716 -68.720 25.767 0.50 31.15 127 MET B N 1
ATOM 3320 N N B MET B 1 127 ? -46.665 -68.719 25.767 0.50 29.80 127 MET B N 1
ATOM 3321 C CA A MET B 1 127 ? -46.849 -69.780 24.768 0.50 30.10 127 MET B CA 1
ATOM 3322 C CA B MET B 1 127 ? -46.623 -69.724 24.732 0.50 28.02 127 MET B CA 1
ATOM 3323 C C A MET B 1 127 ? -47.378 -69.230 23.454 0.50 33.02 127 MET B C 1
ATOM 3324 C C B MET B 1 127 ? -47.405 -69.288 23.451 0.50 31.95 127 MET B C 1
ATOM 3325 O O A MET B 1 127 ? -46.945 -69.678 22.393 0.50 33.57 127 MET B O 1
ATOM 3326 O O B MET B 1 127 ? -47.174 -69.887 22.401 0.50 32.30 127 MET B O 1
ATOM 3335 N N . SER B 1 128 ? -48.287 -68.238 23.526 1.00 27.95 128 SER B N 1
ATOM 3336 C CA . SER B 1 128 ? -48.960 -67.666 22.352 1.00 26.60 128 SER B CA 1
ATOM 3337 C C . SER B 1 128 ? -47.887 -67.210 21.328 1.00 27.67 128 SER B C 1
ATOM 3338 O O . SER B 1 128 ? -48.021 -67.538 20.160 1.00 24.92 128 SER B O 1
ATOM 3341 N N . ARG B 1 129 ? -46.772 -66.603 21.811 1.00 24.42 129 ARG B N 1
ATOM 3342 C CA . ARG B 1 129 ? -45.641 -66.192 20.959 1.00 23.94 129 ARG B CA 1
ATOM 3343 C C . ARG B 1 129 ? -44.896 -67.408 20.370 1.00 24.92 129 ARG B C 1
ATOM 3344 O O . ARG B 1 129 ? -44.507 -67.353 19.216 1.00 24.59 129 ARG B O 1
ATOM 3352 N N . TYR B 1 130 ? -44.680 -68.489 21.157 1.00 23.14 130 TYR B N 1
ATOM 3353 C CA . TYR B 1 130 ? -43.946 -69.683 20.658 1.00 23.07 130 TYR B CA 1
ATOM 3354 C C . TYR B 1 130 ? -44.735 -70.374 19.543 1.00 24.32 130 TYR B C 1
ATOM 3355 O O . TYR B 1 130 ? -44.186 -70.696 18.491 1.00 22.34 130 TYR B O 1
ATOM 3364 N N . GLN B 1 131 ? -46.043 -70.574 19.779 1.00 21.84 131 GLN B N 1
ATOM 3365 C CA . GLN B 1 131 ? -46.942 -71.200 18.803 1.00 21.36 131 GLN B CA 1
ATOM 3366 C C . GLN B 1 131 ? -47.055 -70.351 17.556 1.00 24.58 131 GLN B C 1
ATOM 3367 O O . GLN B 1 131 ? -47.014 -70.897 16.451 1.00 23.76 131 GLN B O 1
ATOM 3373 N N . ALA B 1 132 ? -47.162 -69.017 17.721 1.00 22.98 132 ALA B N 1
ATOM 3374 C CA . ALA B 1 132 ? -47.276 -68.088 16.577 1.00 23.40 132 ALA B CA 1
ATOM 3375 C C . ALA B 1 132 ? -46.015 -68.126 15.689 1.00 25.21 132 ALA B C 1
ATOM 3376 O O . ALA B 1 132 ? -46.143 -68.092 14.470 1.00 23.75 132 ALA B O 1
ATOM 3378 N N . LEU B 1 133 ? -44.810 -68.183 16.302 1.00 22.64 133 LEU B N 1
ATOM 3379 C CA . LEU B 1 133 ? -43.543 -68.240 15.559 1.00 22.06 133 LEU B CA 1
ATOM 3380 C C . LEU B 1 133 ? -43.494 -69.478 14.659 1.00 25.26 133 LEU B C 1
ATOM 3381 O O . LEU B 1 133 ? -43.167 -69.362 13.480 1.00 22.78 133 LEU B O 1
ATOM 3386 N N . ILE B 1 134 ? -43.836 -70.653 15.217 1.00 23.78 134 ILE B N 1
ATOM 3387 C CA . ILE B 1 134 ? -43.869 -71.892 14.448 1.00 24.34 134 ILE B CA 1
ATOM 3388 C C . ILE B 1 134 ? -44.969 -71.815 13.378 1.00 26.23 134 ILE B C 1
ATOM 3389 O O . ILE B 1 134 ? -44.702 -72.139 12.209 1.00 23.93 134 ILE B O 1
ATOM 3394 N N . ASN B 1 135 ? -46.189 -71.361 13.767 1.00 22.83 135 ASN B N 1
ATOM 3395 C CA . ASN B 1 135 ? -47.315 -71.238 12.822 1.00 22.64 135 ASN B CA 1
ATOM 3396 C C . ASN B 1 135 ? -46.962 -70.385 11.620 1.00 25.27 135 ASN B C 1
ATOM 3397 O O . ASN B 1 135 ? -47.235 -70.786 10.484 1.00 23.06 135 ASN B O 1
ATOM 3402 N N . GLU B 1 136 ? -46.363 -69.195 11.884 1.00 22.59 136 GLU B N 1
ATOM 3403 C CA . GLU B 1 136 ? -46.081 -68.210 10.844 1.00 22.90 136 GLU B CA 1
ATOM 3404 C C . GLU B 1 136 ? -44.903 -68.622 9.922 1.00 26.91 136 GLU B C 1
ATOM 3405 O O . GLU B 1 136 ? -44.718 -68.017 8.870 1.00 24.48 136 GLU B O 1
ATOM 3411 N N A CYS B 1 137 ? -44.164 -69.699 10.272 0.50 25.03 137 CYS B N 1
ATOM 3412 N N B CYS B 1 137 ? -44.194 -69.687 10.288 0.50 25.33 137 CYS B N 1
ATOM 3413 C CA A CYS B 1 137 ? -43.151 -70.279 9.377 0.50 24.83 137 CYS B CA 1
ATOM 3414 C CA B CYS B 1 137 ? -43.141 -70.266 9.470 0.50 25.33 137 CYS B CA 1
ATOM 3415 C C A CYS B 1 137 ? -43.923 -71.008 8.303 0.50 26.37 137 CYS B C 1
ATOM 3416 C C B CYS B 1 137 ? -43.775 -71.223 8.439 0.50 26.00 137 CYS B C 1
ATOM 3417 O O A CYS B 1 137 ? -43.517 -71.017 7.142 0.50 25.60 137 CYS B O 1
ATOM 3418 O O B CYS B 1 137 ? -43.150 -71.545 7.421 0.50 24.27 137 CYS B O 1
ATOM 3423 N N . VAL B 1 138 ? -45.014 -71.678 8.727 1.00 22.24 138 VAL B N 1
ATOM 3424 C CA . VAL B 1 138 ? -45.832 -72.550 7.879 1.00 21.36 138 VAL B CA 1
ATOM 3425 C C . VAL B 1 138 ? -46.782 -71.766 6.974 1.00 26.79 138 VAL B C 1
ATOM 3426 O O . VAL B 1 138 ? -46.847 -72.051 5.771 1.00 26.44 138 VAL B O 1
ATOM 3430 N N . GLY B 1 139 ? -47.523 -70.807 7.539 1.00 22.73 139 GLY B N 1
ATOM 3431 C CA . GLY B 1 139 ? -48.463 -69.999 6.758 1.00 22.52 139 GLY B CA 1
ATOM 3432 C C . GLY B 1 139 ? -49.031 -68.873 7.599 1.00 26.16 139 GLY B C 1
ATOM 3433 O O . GLY B 1 139 ? -48.482 -68.541 8.650 1.00 25.08 139 GLY B O 1
ATOM 3434 N N . ARG B 1 140 ? -50.126 -68.276 7.135 1.00 22.07 140 ARG B N 1
ATOM 3435 C CA . ARG B 1 140 ? -50.753 -67.153 7.817 1.00 21.53 140 ARG B CA 1
ATOM 3436 C C . ARG B 1 140 ? -51.795 -67.591 8.826 1.00 23.06 140 ARG B C 1
ATOM 3437 O O . ARG B 1 140 ? -52.714 -68.348 8.495 1.00 21.97 140 ARG B O 1
ATOM 3445 N N . MET B 1 141 ? -51.679 -67.093 10.061 1.00 20.65 141 MET B N 1
ATOM 3446 C CA . MET B 1 141 ? -52.690 -67.391 11.078 1.00 19.73 141 MET B CA 1
ATOM 3447 C C . MET B 1 141 ? -53.983 -66.686 10.741 1.00 23.67 141 MET B C 1
ATOM 3448 O O . MET B 1 141 ? -53.974 -65.609 10.168 1.00 22.23 141 MET B O 1
ATOM 3453 N N . ILE B 1 142 ? -55.103 -67.328 11.053 1.00 22.65 142 ILE B N 1
ATOM 3454 C CA . ILE B 1 142 ? -56.429 -66.807 10.777 1.00 22.94 142 ILE B CA 1
ATOM 3455 C C . ILE B 1 142 ? -57.373 -67.317 11.869 1.00 25.40 142 ILE B C 1
ATOM 3456 O O . ILE B 1 142 ? -57.110 -68.357 12.476 1.00 24.91 142 ILE B O 1
ATOM 3461 N N . ALA B 1 143 ? -58.461 -66.594 12.102 1.00 22.39 143 ALA B N 1
ATOM 3462 C CA . ALA B 1 143 ? -59.485 -66.981 13.060 1.00 22.63 143 ALA B CA 1
ATOM 3463 C C . ALA B 1 143 ? -60.852 -66.808 12.405 1.00 25.94 143 ALA B C 1
ATOM 3464 O O . ALA B 1 143 ? -60.968 -66.209 11.329 1.00 25.00 143 ALA B O 1
ATOM 3466 N N . TYR B 1 144 ? -61.868 -67.410 13.009 1.00 24.86 144 TYR B N 1
ATOM 3467 C CA . TYR B 1 144 ? -63.219 -67.412 12.444 1.00 26.20 144 TYR B CA 1
ATOM 3468 C C . TYR B 1 144 ? -64.168 -66.902 13.479 1.00 30.40 144 TYR B C 1
ATOM 3469 O O . TYR B 1 144 ? -64.200 -67.426 14.593 1.00 29.10 144 TYR B O 1
ATOM 3478 N N . GLU B 1 145 ? -64.952 -65.875 13.126 1.00 27.99 145 GLU B N 1
ATOM 3479 C CA . GLU B 1 145 ? -65.927 -65.277 14.054 1.00 28.97 145 GLU B CA 1
ATOM 3480 C C . GLU B 1 145 ? -66.833 -66.354 14.673 1.00 35.21 145 GLU B C 1
ATOM 3481 O O . GLU B 1 145 ? -67.101 -66.310 15.876 1.00 34.16 145 GLU B O 1
ATOM 3487 N N . ALA B 1 146 ? -67.285 -67.323 13.851 1.00 34.12 146 ALA B N 1
ATOM 3488 C CA . ALA B 1 146 ? -68.187 -68.395 14.299 1.00 36.30 146 ALA B CA 1
ATOM 3489 C C . ALA B 1 146 ? -67.499 -69.522 15.116 1.00 42.56 146 ALA B C 1
ATOM 3490 O O . ALA B 1 146 ? -68.176 -70.373 15.697 1.00 43.68 146 ALA B O 1
ATOM 3492 N N . GLU B 1 147 ? -66.173 -69.516 15.174 1.00 38.83 147 GLU B N 1
ATOM 3493 C CA . GLU B 1 147 ? -65.421 -70.515 15.929 1.00 38.31 147 GLU B CA 1
ATOM 3494 C C . GLU B 1 147 ? -64.677 -69.902 17.115 1.00 40.32 147 GLU B C 1
ATOM 3495 O O . GLU B 1 147 ? -63.674 -69.205 16.947 1.00 38.26 147 GLU B O 1
ATOM 3501 N N . GLY B 1 148 ? -65.199 -70.164 18.302 1.00 38.77 148 GLY B N 1
ATOM 3502 C CA . GLY B 1 148 ? -64.618 -69.668 19.543 1.00 38.80 148 GLY B CA 1
ATOM 3503 C C . GLY B 1 148 ? -64.394 -68.174 19.607 1.00 42.71 148 GLY B C 1
ATOM 3504 O O . GLY B 1 148 ? -63.314 -67.721 19.999 1.00 39.82 148 GLY B O 1
ATOM 3505 N N . HIS B 1 149 ? -65.423 -67.411 19.165 1.00 41.80 149 HIS B N 1
ATOM 3506 C CA . HIS B 1 149 ? -65.488 -65.944 19.168 1.00 42.48 149 HIS B CA 1
ATOM 3507 C C . HIS B 1 149 ? -64.381 -65.237 18.354 1.00 41.44 149 HIS B C 1
ATOM 3508 O O . HIS B 1 149 ? -64.115 -64.058 18.599 1.00 41.11 149 HIS B O 1
ATOM 3515 N N . GLY B 1 150 ? -63.759 -65.947 17.404 1.00 35.21 150 GLY B N 1
ATOM 3516 C CA . GLY B 1 150 ? -62.701 -65.400 16.560 1.00 32.94 150 GLY B CA 1
ATOM 3517 C C . GLY B 1 150 ? -61.410 -65.118 17.294 1.00 35.48 150 GLY B C 1
ATOM 3518 O O . GLY B 1 150 ? -60.592 -64.329 16.815 1.00 34.12 150 GLY B O 1
ATOM 3519 N N . HIS B 1 151 ? -61.214 -65.758 18.461 1.00 33.61 151 HIS B N 1
ATOM 3520 C CA . HIS B 1 151 ? -59.998 -65.588 19.271 1.00 33.73 151 HIS B CA 1
ATOM 3521 C C . HIS B 1 151 ? -58.794 -66.112 18.509 1.00 33.73 151 HIS B C 1
ATOM 3522 O O . HIS B 1 151 ? -58.872 -67.189 17.917 1.00 32.26 151 HIS B O 1
ATOM 3529 N N . THR B 1 152 ? -57.686 -65.346 18.503 1.00 30.62 152 THR B N 1
ATOM 3530 C CA . THR B 1 152 ? -56.444 -65.700 17.796 1.00 28.50 152 THR B CA 1
ATOM 3531 C C . THR B 1 152 ? -55.969 -67.132 18.172 1.00 29.18 152 THR B C 1
ATOM 3532 O O . THR B 1 152 ? -55.515 -67.911 17.317 1.00 27.67 152 THR B O 1
ATOM 3536 N N . PHE B 1 153 ? -56.079 -67.439 19.468 1.00 24.35 153 PHE B N 1
ATOM 3537 C CA . PHE B 1 153 ? -55.815 -68.737 20.063 1.00 24.16 153 PHE B CA 1
ATOM 3538 C C . PHE B 1 153 ? -57.049 -69.096 20.850 1.00 30.57 153 PHE B C 1
ATOM 3539 O O . PHE B 1 153 ? -57.579 -68.263 21.599 1.00 30.92 153 PHE B O 1
ATOM 3547 N N . GLN B 1 154 ? -57.517 -70.325 20.677 1.00 27.89 154 GLN B N 1
ATOM 3548 C CA . GLN B 1 154 ? -58.684 -70.805 21.394 1.00 29.86 154 GLN B CA 1
ATOM 3549 C C . GLN B 1 154 ? -58.278 -71.822 22.457 1.00 31.96 154 GLN B C 1
ATOM 3550 O O . GLN B 1 154 ? -57.477 -72.718 22.182 1.00 29.99 154 GLN B O 1
ATOM 3556 N N . ASP B 1 155 ? -58.872 -71.714 23.641 1.00 30.38 155 ASP B N 1
ATOM 3557 C CA . ASP B 1 155 ? -58.632 -72.650 24.735 1.00 31.89 155 ASP B CA 1
ATOM 3558 C C . ASP B 1 155 ? -59.400 -73.942 24.479 1.00 37.24 155 ASP B C 1
ATOM 3559 O O . ASP B 1 155 ? -60.627 -73.916 24.376 1.00 37.59 155 ASP B O 1
ATOM 3564 N N . MET B 1 156 ? -58.682 -75.061 24.357 1.00 33.73 156 MET B N 1
ATOM 3565 C CA . MET B 1 156 ? -59.306 -76.371 24.157 1.00 35.10 156 MET B CA 1
ATOM 3566 C C . MET B 1 156 ? -59.224 -77.066 25.473 1.00 38.55 156 MET B C 1
ATOM 3567 O O . MET B 1 156 ? -58.147 -77.504 25.899 1.00 36.21 156 MET B O 1
ATOM 3572 N N . VAL B 1 157 ? -60.356 -77.038 26.179 1.00 36.00 157 VAL B N 1
ATOM 3573 C CA . VAL B 1 157 ? -60.503 -77.543 27.535 1.00 36.73 157 VAL B CA 1
ATOM 3574 C C . VAL B 1 157 ? -61.783 -78.400 27.675 1.00 46.24 157 VAL B C 1
ATOM 3575 O O . VAL B 1 157 ? -62.761 -78.128 26.968 1.00 45.35 157 VAL B O 1
ATOM 3579 N N . PRO B 1 158 ? -61.823 -79.421 28.573 1.00 47.42 158 PRO B N 1
ATOM 3580 C CA . PRO B 1 158 ? -63.084 -80.174 28.752 1.00 50.47 158 PRO B CA 1
ATOM 3581 C C . PRO B 1 158 ? -64.117 -79.346 29.534 1.00 61.96 158 PRO B C 1
ATOM 3582 O O . PRO B 1 158 ? -63.824 -78.860 30.630 1.00 62.18 158 PRO B O 1
ATOM 3586 N N . SER B 1 159 ? -65.304 -79.132 28.941 1.00 64.49 159 SER B N 1
ATOM 3587 C CA . SER B 1 159 ? -66.382 -78.349 29.557 1.00 67.76 159 SER B CA 1
ATOM 3588 C C . SER B 1 159 ? -67.417 -79.274 30.199 1.00 77.71 159 SER B C 1
ATOM 3589 O O . SER B 1 159 ? -67.568 -80.417 29.761 1.00 77.54 159 SER B O 1
ATOM 3592 N N . ALA B 1 160 ? -68.125 -78.777 31.235 1.00 78.85 160 ALA B N 1
ATOM 3593 C CA . ALA B 1 160 ? -69.144 -79.537 31.964 1.00 82.34 160 ALA B CA 1
ATOM 3594 C C . ALA B 1 160 ? -70.425 -79.655 31.146 1.00 91.46 160 ALA B C 1
ATOM 3595 O O . ALA B 1 160 ? -70.996 -80.744 31.069 1.00 92.54 160 ALA B O 1
ATOM 3597 N N . MET B 1 161 ? -70.852 -78.546 30.498 1.00 90.66 161 MET B N 1
ATOM 3598 C CA . MET B 1 161 ? -72.061 -78.468 29.676 1.00 92.46 161 MET B CA 1
ATOM 3599 C C . MET B 1 161 ? -71.924 -79.298 28.401 1.00 98.13 161 MET B C 1
ATOM 3600 O O . MET B 1 161 ? -72.714 -80.221 28.194 1.00 99.54 161 MET B O 1
ATOM 3605 N N . SER B 1 162 ? -70.932 -78.964 27.552 1.00 93.97 162 SER B N 1
ATOM 3606 C CA . SER B 1 162 ? -70.688 -79.615 26.264 1.00 93.44 162 SER B CA 1
ATOM 3607 C C . SER B 1 162 ? -69.792 -80.878 26.366 1.00 97.05 162 SER B C 1
ATOM 3608 O O . SER B 1 162 ? -69.064 -81.188 25.413 1.00 95.74 162 SER B O 1
ATOM 3611 N N . ALA B 1 163 ? -69.876 -81.618 27.501 1.00 94.32 163 ALA B N 1
ATOM 3612 C CA . ALA B 1 163 ? -69.109 -82.847 27.752 1.00 93.87 163 ALA B CA 1
ATOM 3613 C C . ALA B 1 163 ? -69.532 -83.987 26.815 1.00 97.07 163 ALA B C 1
ATOM 3614 O O . ALA B 1 163 ? -68.676 -84.723 26.320 1.00 96.04 163 ALA B O 1
ATOM 3616 N N . HIS B 1 164 ? -70.848 -84.108 26.565 0.50 93.71 164 HIS B N 1
ATOM 3617 C CA . HIS B 1 164 ? -71.451 -85.122 25.702 0.50 93.65 164 HIS B CA 1
ATOM 3618 C C . HIS B 1 164 ? -71.740 -84.597 24.277 0.50 95.64 164 HIS B C 1
ATOM 3619 O O . HIS B 1 164 ? -72.397 -85.289 23.491 0.50 95.66 164 HIS B O 1
ATOM 3626 N N . SER B 1 165 ? -71.226 -83.393 23.940 0.50 90.20 165 SER B N 1
ATOM 3627 C CA . SER B 1 165 ? -71.421 -82.774 22.628 0.50 88.71 165 SER B CA 1
ATOM 3628 C C . SER B 1 165 ? -70.289 -83.093 21.643 0.50 90.27 165 SER B C 1
ATOM 3629 O O . SER B 1 165 ? -69.172 -83.413 22.060 0.50 88.98 165 SER B O 1
ATOM 3632 N N . GLN B 1 166 ? -70.584 -82.976 20.335 0.50 85.79 166 GLN B N 1
ATOM 3633 C CA . GLN B 1 166 ? -69.650 -83.244 19.241 0.50 83.96 166 GLN B CA 1
ATOM 3634 C C . GLN B 1 166 ? -68.748 -82.028 18.934 0.50 85.73 166 GLN B C 1
ATOM 3635 O O . GLN B 1 166 ? -68.619 -81.614 17.777 0.50 84.44 166 GLN B O 1
ATOM 3641 N N . THR B 1 167 ? -68.123 -81.462 19.988 0.50 81.56 167 THR B N 1
ATOM 3642 C CA . THR B 1 167 ? -67.221 -80.310 19.897 0.50 79.90 167 THR B CA 1
ATOM 3643 C C . THR B 1 167 ? -65.846 -80.626 20.505 0.50 82.58 167 THR B C 1
ATOM 3644 O O . THR B 1 167 ? -65.692 -81.617 21.228 0.50 82.70 167 THR B O 1
ATOM 3648 N N . SER B 1 168 ? -64.858 -79.753 20.228 0.50 77.82 168 SER B N 1
ATOM 3649 C CA . SER B 1 168 ? -63.478 -79.840 20.719 0.50 77.00 168 SER B CA 1
ATOM 3650 C C . SER B 1 168 ? -63.398 -79.656 22.257 0.50 81.36 168 SER B C 1
ATOM 3651 O O . SER B 1 168 ? -62.332 -79.837 22.857 0.50 80.14 168 SER B O 1
ATOM 3654 N N . LEU B 1 169 ? -64.533 -79.296 22.884 0.50 79.30 169 LEU B N 1
ATOM 3655 C CA . LEU B 1 169 ? -64.660 -79.091 24.328 0.50 80.12 169 LEU B CA 1
ATOM 3656 C C . LEU B 1 169 ? -65.311 -80.308 25.013 0.50 85.75 169 LEU B C 1
ATOM 3657 O O . LEU B 1 169 ? -65.527 -80.300 26.228 0.50 86.03 169 LEU B O 1
ATOM 3662 N N . GLY B 1 170 ? -65.590 -81.347 24.225 1.00 83.26 170 GLY B N 1
ATOM 3663 C CA . GLY B 1 170 ? -66.157 -82.602 24.708 1.00 84.60 170 GLY B CA 1
ATOM 3664 C C . GLY B 1 170 ? -65.124 -83.454 25.425 1.00 88.68 170 GLY B C 1
ATOM 3665 O O . GLY B 1 170 ? -63.926 -83.152 25.375 1.00 87.72 170 GLY B O 1
ATOM 3666 N N . SER B 1 171 ? -65.578 -84.512 26.126 1.00 85.88 171 SER B N 1
ATOM 3667 C CA . SER B 1 171 ? -64.700 -85.429 26.867 1.00 85.87 171 SER B CA 1
ATOM 3668 C C . SER B 1 171 ? -65.339 -86.800 27.082 1.00 90.38 171 SER B C 1
ATOM 3669 O O . SER B 1 171 ? -64.712 -87.807 26.753 1.00 89.73 171 SER B O 1
ATOM 3672 N N . ALA B 1 172 ? -66.584 -86.839 27.622 1.00 87.67 172 ALA B N 1
ATOM 3673 C CA . ALA B 1 172 ? -67.344 -88.065 27.901 1.00 88.61 172 ALA B CA 1
ATOM 3674 C C . ALA B 1 172 ? -67.696 -88.874 26.634 1.00 90.82 172 ALA B C 1
ATOM 3675 O O . ALA B 1 172 ? -67.966 -90.077 26.729 1.00 91.74 172 ALA B O 1
ATOM 3677 N N . VAL B 1 173 ? -67.691 -88.212 25.459 1.00 84.42 173 VAL B N 1
ATOM 3678 C CA . VAL B 1 173 ? -67.972 -88.822 24.151 1.00 83.11 173 VAL B CA 1
ATOM 3679 C C . VAL B 1 173 ? -66.739 -88.631 23.243 1.00 81.45 173 VAL B C 1
ATOM 3680 O O . VAL B 1 173 ? -66.117 -87.562 23.259 1.00 79.28 173 VAL B O 1
ATOM 3684 N N . GLU B 1 174 ? -66.378 -89.688 22.486 1.00 75.53 174 GLU B N 1
ATOM 3685 C CA . GLU B 1 174 ? -65.253 -89.696 21.552 1.00 72.62 174 GLU B CA 1
ATOM 3686 C C . GLU B 1 174 ? -65.495 -88.723 20.393 1.00 71.38 174 GLU B C 1
ATOM 3687 O O . GLU B 1 174 ? -66.546 -88.773 19.753 1.00 71.31 174 GLU B O 1
ATOM 3693 N N . LEU B 1 175 ? -64.520 -87.831 20.150 1.00 63.74 175 LEU B N 1
ATOM 3694 C CA . LEU B 1 175 ? -64.515 -86.860 19.056 1.00 60.81 175 LEU B CA 1
ATOM 3695 C C . LEU B 1 175 ? -64.212 -87.655 17.768 1.00 58.30 175 LEU B C 1
ATOM 3696 O O . LEU B 1 175 ? -63.102 -88.159 17.589 1.00 54.85 175 LEU B O 1
ATOM 3701 N N . GLU B 1 176 ? -65.247 -87.839 16.934 1.00 53.13 176 GLU B N 1
ATOM 3702 C CA . GLU B 1 176 ? -65.213 -88.637 15.706 1.00 51.35 176 GLU B CA 1
ATOM 3703 C C . GLU B 1 176 ? -64.329 -88.046 14.609 1.00 49.85 176 GLU B C 1
ATOM 3704 O O . GLU B 1 176 ? -64.118 -86.833 14.588 1.00 45.95 176 GLU B O 1
ATOM 3710 N N . LEU B 1 177 ? -63.803 -88.913 13.707 1.00 46.29 177 LEU B N 1
ATOM 3711 C CA . LEU B 1 177 ? -62.913 -88.525 12.603 1.00 44.54 177 LEU B CA 1
ATOM 3712 C C . LEU B 1 177 ? -63.492 -87.397 11.755 1.00 44.99 177 LEU B C 1
ATOM 3713 O O . LEU B 1 177 ? -64.657 -87.449 11.347 1.00 43.16 177 LEU B O 1
ATOM 3718 N N . HIS B 1 178 ? -62.690 -86.360 11.522 1.00 40.73 178 HIS B N 1
ATOM 3719 C CA . HIS B 1 178 ? -63.158 -85.231 10.722 1.00 39.69 178 HIS B CA 1
ATOM 3720 C C . HIS B 1 178 ? -62.056 -84.354 10.213 1.00 38.53 178 HIS B C 1
ATOM 3721 O O . HIS B 1 178 ? -60.949 -84.332 10.750 1.00 36.22 178 HIS B O 1
ATOM 3728 N N . THR B 1 179 ? -62.424 -83.577 9.183 1.00 34.42 179 THR B N 1
ATOM 3729 C CA . THR B 1 179 ? -61.684 -82.485 8.564 1.00 32.28 179 THR B CA 1
ATOM 3730 C C . THR B 1 179 ? -62.195 -81.290 9.342 1.00 32.69 179 THR B C 1
ATOM 3731 O O . THR B 1 179 ? -63.397 -81.250 9.632 1.00 31.29 179 THR B O 1
ATOM 3735 N N . GLU B 1 180 ? -61.317 -80.321 9.677 1.00 29.62 180 GLU B N 1
ATOM 3736 C CA . GLU B 1 180 ? -61.773 -79.099 10.327 1.00 29.04 180 GLU B CA 1
ATOM 3737 C C . GLU B 1 180 ? -62.592 -78.310 9.284 1.00 31.91 180 GLU B C 1
ATOM 3738 O O . GLU B 1 180 ? -62.120 -78.106 8.171 1.00 29.30 180 GLU B O 1
ATOM 3744 N N . GLN B 1 181 ? -63.826 -77.906 9.665 1.00 29.88 181 GLN B N 1
ATOM 3745 C CA . GLN B 1 181 ? -64.766 -77.158 8.829 1.00 30.00 181 GLN B CA 1
ATOM 3746 C C . GLN B 1 181 ? -64.989 -77.812 7.446 1.00 32.71 181 GLN B C 1
ATOM 3747 O O . GLN B 1 181 ? -64.812 -77.148 6.413 1.00 29.81 181 GLN B O 1
ATOM 3753 N N . ALA B 1 182 ? -65.377 -79.114 7.432 1.00 30.63 182 ALA B N 1
ATOM 3754 C CA . ALA B 1 182 ? -65.638 -79.870 6.186 1.00 31.18 182 ALA B CA 1
ATOM 3755 C C . ALA B 1 182 ? -66.612 -79.135 5.242 1.00 34.50 182 ALA B C 1
ATOM 3756 O O . ALA B 1 182 ? -66.451 -79.204 4.027 1.00 34.58 182 ALA B O 1
ATOM 3758 N N . PHE B 1 183 ? -67.582 -78.393 5.826 1.00 31.08 183 PHE B N 1
ATOM 3759 C CA . PHE B 1 183 ? -68.646 -77.631 5.142 1.00 31.11 183 PHE B CA 1
ATOM 3760 C C . PHE B 1 183 ? -68.176 -76.332 4.480 1.00 34.51 183 PHE B C 1
ATOM 3761 O O . PHE B 1 183 ? -68.914 -75.759 3.680 1.00 34.76 183 PHE B O 1
ATOM 3769 N N . SER B 1 184 ? -67.011 -75.817 4.896 1.00 29.78 184 SER B N 1
ATOM 3770 C CA . SER B 1 184 ? -66.539 -74.507 4.476 1.00 28.40 184 SER B CA 1
ATOM 3771 C C . SER B 1 184 ? -65.412 -74.462 3.438 1.00 30.33 184 SER B C 1
ATOM 3772 O O . SER B 1 184 ? -64.315 -74.935 3.702 1.00 26.73 184 SER B O 1
ATOM 3775 N N . PRO B 1 185 ? -65.618 -73.725 2.316 1.00 29.84 185 PRO B N 1
ATOM 3776 C CA . PRO B 1 185 ? -64.514 -73.499 1.358 1.00 28.47 185 PRO B CA 1
ATOM 3777 C C . PRO B 1 185 ? -63.396 -72.638 1.970 1.00 30.68 185 PRO B C 1
ATOM 3778 O O . PRO B 1 185 ? -62.277 -72.639 1.457 1.00 30.42 185 PRO B O 1
ATOM 3782 N N . LEU B 1 186 ? -63.679 -71.928 3.087 1.00 27.28 186 LEU B N 1
ATOM 3783 C CA . LEU B 1 186 ? -62.688 -71.090 3.770 1.00 26.81 186 LEU B CA 1
ATOM 3784 C C . LEU B 1 186 ? -62.019 -71.822 4.930 1.00 28.81 186 LEU B C 1
ATOM 3785 O O . LEU B 1 186 ? -61.332 -71.189 5.722 1.00 27.18 186 LEU B O 1
ATOM 3790 N N . ARG B 1 187 ? -62.191 -73.167 4.996 1.00 26.87 187 ARG B N 1
ATOM 3791 C CA . ARG B 1 187 ? -61.613 -74.035 6.038 1.00 26.13 187 ARG B CA 1
ATOM 3792 C C . ARG B 1 187 ? -60.101 -73.833 6.150 1.00 27.05 187 ARG B C 1
ATOM 3793 O O . ARG B 1 187 ? -59.431 -73.525 5.152 1.00 25.34 187 ARG B O 1
ATOM 3801 N N . PRO B 1 188 ? -59.524 -74.035 7.337 1.00 24.61 188 PRO B N 1
ATOM 3802 C CA . PRO B 1 188 ? -58.070 -73.840 7.457 1.00 24.50 188 PRO B CA 1
ATOM 3803 C C . PRO B 1 188 ? -57.249 -74.885 6.687 1.00 27.77 188 PRO B C 1
ATOM 3804 O O . PRO B 1 188 ? -57.724 -75.996 6.428 1.00 27.59 188 PRO B O 1
ATOM 3808 N N . ASP B 1 189 ? -56.053 -74.491 6.259 1.00 22.65 189 ASP B N 1
ATOM 3809 C CA . ASP B 1 189 ? -55.125 -75.403 5.584 1.00 21.89 189 ASP B CA 1
ATOM 3810 C C . ASP B 1 189 ? -54.430 -76.263 6.636 1.00 24.70 189 ASP B C 1
ATOM 3811 O O . ASP B 1 189 ? -54.080 -77.407 6.356 1.00 24.18 189 ASP B O 1
ATOM 3816 N N . PHE B 1 190 ? -54.239 -75.700 7.848 1.00 21.16 190 PHE B N 1
ATOM 3817 C CA . PHE B 1 190 ? -53.627 -76.396 8.977 1.00 21.75 190 PHE B CA 1
ATOM 3818 C C . PHE B 1 190 ? -54.310 -76.078 10.279 1.00 25.42 190 PHE B C 1
ATOM 3819 O O . PHE B 1 190 ? -54.823 -74.971 10.466 1.00 24.49 190 PHE B O 1
ATOM 3827 N N . VAL B 1 191 ? -54.304 -77.065 11.194 1.00 22.53 191 VAL B N 1
ATOM 3828 C CA . VAL B 1 191 ? -54.796 -76.902 12.554 1.00 22.71 191 VAL B CA 1
ATOM 3829 C C . VAL B 1 191 ? -53.537 -76.996 13.416 1.00 27.67 191 VAL B C 1
ATOM 3830 O O . VAL B 1 191 ? -52.711 -77.902 13.222 1.00 27.04 191 VAL B O 1
ATOM 3834 N N . SER B 1 192 ? -53.380 -76.047 14.348 1.00 25.00 192 SER B N 1
ATOM 3835 C CA . SER B 1 192 ? -52.212 -75.958 15.214 1.00 24.27 192 SER B CA 1
ATOM 3836 C C . SER B 1 192 ? -52.636 -76.149 16.662 1.00 27.25 192 SER B C 1
ATOM 3837 O O . SER B 1 192 ? -53.441 -75.371 17.180 1.00 26.12 192 SER B O 1
ATOM 3840 N N . LEU B 1 193 ? -52.122 -77.208 17.308 1.00 24.86 193 LEU B N 1
ATOM 3841 C CA . LEU B 1 193 ? -52.479 -77.533 18.690 1.00 26.60 193 LEU B CA 1
ATOM 3842 C C . LEU B 1 193 ? -51.265 -77.551 19.591 1.00 29.49 193 LEU B C 1
ATOM 3843 O O . LEU B 1 193 ? -50.432 -78.453 19.469 1.00 28.41 193 LEU B O 1
ATOM 3848 N N . ALA B 1 194 ? -51.153 -76.573 20.502 1.00 27.85 194 ALA B N 1
ATOM 3849 C CA . ALA B 1 194 ? -50.034 -76.555 21.440 1.00 27.49 194 ALA B CA 1
ATOM 3850 C C . ALA B 1 194 ? -50.537 -77.041 22.795 1.00 31.84 194 ALA B C 1
ATOM 3851 O O . ALA B 1 194 ? -51.568 -76.575 23.281 1.00 31.09 194 ALA B O 1
ATOM 3853 N N . CYS B 1 195 ? -49.819 -77.989 23.406 1.00 27.87 195 CYS B N 1
ATOM 3854 C CA . CYS B 1 195 ? -50.239 -78.548 24.673 1.00 27.47 195 CYS B CA 1
ATOM 3855 C C . CYS B 1 195 ? -49.709 -77.768 25.896 1.00 30.43 195 CYS B C 1
ATOM 3856 O O . CYS B 1 195 ? -48.502 -77.627 26.064 1.00 28.06 195 CYS B O 1
ATOM 3859 N N . LEU B 1 196 ? -50.627 -77.284 26.753 1.00 28.69 196 LEU B N 1
ATOM 3860 C CA . LEU B 1 196 ? -50.262 -76.571 27.989 1.00 30.15 196 LEU B CA 1
ATOM 3861 C C . LEU B 1 196 ? -50.315 -77.570 29.121 1.00 35.05 196 LEU B C 1
ATOM 3862 O O . LEU B 1 196 ? -49.359 -77.683 29.898 1.00 36.12 196 LEU B O 1
ATOM 3867 N N . ARG B 1 197 ? -51.417 -78.320 29.190 1.00 31.30 197 ARG B N 1
ATOM 3868 C CA . ARG B 1 197 ? -51.613 -79.428 30.122 1.00 32.06 197 ARG B CA 1
ATOM 3869 C C . ARG B 1 197 ? -52.166 -80.575 29.300 1.00 36.92 197 ARG B C 1
ATOM 3870 O O . ARG B 1 197 ? -53.018 -80.358 28.436 1.00 36.56 197 ARG B O 1
ATOM 3878 N N . GLY B 1 198 ? -51.644 -81.765 29.537 1.00 34.72 198 GLY B N 1
ATOM 3879 C CA . GLY B 1 198 ? -52.101 -82.974 28.872 1.00 36.08 198 GLY B CA 1
ATOM 3880 C C . GLY B 1 198 ? -52.949 -83.796 29.818 1.00 42.71 198 GLY B C 1
ATOM 3881 O O . GLY B 1 198 ? -53.129 -83.426 30.984 1.00 42.66 198 GLY B O 1
ATOM 3882 N N . ASP B 1 199 ? -53.464 -84.920 29.327 1.00 40.40 199 ASP B N 1
ATOM 3883 C CA . ASP B 1 199 ? -54.209 -85.897 30.124 1.00 41.84 199 ASP B CA 1
ATOM 3884 C C . ASP B 1 199 ? -53.861 -87.258 29.531 1.00 46.07 199 ASP B C 1
ATOM 3885 O O . ASP B 1 199 ? -54.017 -87.431 28.324 1.00 42.44 199 ASP B O 1
ATOM 3890 N N . PRO B 1 200 ? -53.405 -88.225 30.372 1.00 45.65 200 PRO B N 1
ATOM 3891 C CA . PRO B 1 200 ? -52.995 -89.550 29.850 1.00 45.92 200 PRO B CA 1
ATOM 3892 C C . PRO B 1 200 ? -54.045 -90.326 29.073 1.00 50.62 200 PRO B C 1
ATOM 3893 O O . PRO B 1 200 ? -53.677 -91.167 28.250 1.00 50.92 200 PRO B O 1
ATOM 3897 N N . ARG B 1 201 ? -55.336 -90.079 29.359 1.00 47.27 201 ARG B N 1
ATOM 3898 C CA . ARG B 1 201 ? -56.454 -90.747 28.692 1.00 47.90 201 ARG B CA 1
ATOM 3899 C C . ARG B 1 201 ? -56.844 -90.083 27.367 1.00 50.29 201 ARG B C 1
ATOM 3900 O O . ARG B 1 201 ? -57.548 -90.704 26.566 1.00 51.19 201 ARG B O 1
ATOM 3908 N N . ALA B 1 202 ? -56.418 -88.824 27.147 1.00 43.82 202 ALA B N 1
ATOM 3909 C CA . ALA B 1 202 ? -56.746 -88.083 25.939 1.00 41.72 202 ALA B CA 1
ATOM 3910 C C . ALA B 1 202 ? -55.760 -88.334 24.792 1.00 44.10 202 ALA B C 1
ATOM 3911 O O . ALA B 1 202 ? -54.655 -87.769 24.748 1.00 41.34 202 ALA B O 1
ATOM 3913 N N . LEU B 1 203 ? -56.157 -89.231 23.882 1.00 41.51 203 LEU B N 1
ATOM 3914 C CA . LEU B 1 203 ? -55.334 -89.568 22.731 1.00 41.53 203 LEU B CA 1
ATOM 3915 C C . LEU B 1 203 ? -55.836 -88.816 21.526 1.00 42.70 203 LEU B C 1
ATOM 3916 O O . LEU B 1 203 ? -57.040 -88.784 21.278 1.00 43.32 203 LEU B O 1
ATOM 3921 N N . THR B 1 204 ? -54.923 -88.220 20.770 1.00 35.99 204 THR B N 1
ATOM 3922 C CA . THR B 1 204 ? -55.269 -87.576 19.513 1.00 34.17 204 THR B CA 1
ATOM 3923 C C . THR B 1 204 ? -55.110 -88.674 18.458 1.00 36.64 204 THR B C 1
ATOM 3924 O O . THR B 1 204 ? -54.123 -89.417 18.485 1.00 35.50 204 THR B O 1
ATOM 3928 N N . TYR B 1 205 ? -56.088 -88.796 17.562 1.00 33.44 205 TYR B N 1
ATOM 3929 C CA . TYR B 1 205 ? -56.025 -89.780 16.493 1.00 33.79 205 TYR B CA 1
ATOM 3930 C C . TYR B 1 205 ? -55.781 -89.078 15.180 1.00 36.40 205 TYR B C 1
ATOM 3931 O O . TYR B 1 205 ? -56.351 -88.015 14.934 1.00 34.76 205 TYR B O 1
ATOM 3940 N N . LEU B 1 206 ? -54.905 -89.648 14.355 1.00 33.25 206 LEU B N 1
ATOM 3941 C CA . LEU B 1 206 ? -54.546 -89.085 13.046 1.00 31.72 206 LEU B CA 1
ATOM 3942 C C . LEU B 1 206 ? -54.652 -90.162 12.003 1.00 34.29 206 LEU B C 1
ATOM 3943 O O . LEU B 1 206 ? -54.240 -91.300 12.252 1.00 35.34 206 LEU B O 1
ATOM 3948 N N . PHE B 1 207 ? -55.231 -89.815 10.851 1.00 28.59 207 PHE B N 1
ATOM 3949 C CA . PHE B 1 207 ? -55.426 -90.736 9.738 1.00 28.05 207 PHE B CA 1
ATOM 3950 C C . PHE B 1 207 ? -55.325 -89.965 8.422 1.00 31.76 207 PHE B C 1
ATOM 3951 O O . PHE B 1 207 ? -56.144 -89.087 8.140 1.00 31.63 207 PHE B O 1
ATOM 3959 N N . SER B 1 208 ? -54.295 -90.269 7.639 1.00 28.50 208 SER B N 1
ATOM 3960 C CA . SER B 1 208 ? -54.020 -89.569 6.390 1.00 28.06 208 SER B CA 1
ATOM 3961 C C . SER B 1 208 ? -54.802 -90.129 5.213 1.00 32.40 208 SER B C 1
ATOM 3962 O O . SER B 1 208 ? -55.198 -91.302 5.218 1.00 31.97 208 SER B O 1
ATOM 3965 N N . ALA B 1 209 ? -55.012 -89.274 4.194 1.00 29.23 209 ALA B N 1
ATOM 3966 C CA . ALA B 1 209 ? -55.673 -89.635 2.943 1.00 30.01 209 ALA B CA 1
ATOM 3967 C C . ALA B 1 209 ? -54.843 -90.731 2.243 1.00 34.91 209 ALA B C 1
ATOM 3968 O O . ALA B 1 209 ? -55.432 -91.630 1.653 1.00 35.10 209 ALA B O 1
ATOM 3970 N N . ARG B 1 210 ? -53.486 -90.681 2.360 1.00 32.70 210 ARG B N 1
ATOM 3971 C CA . ARG B 1 210 ? -52.583 -91.700 1.797 1.00 32.29 210 ARG B CA 1
ATOM 3972 C C . ARG B 1 210 ? -52.762 -93.043 2.527 1.00 36.04 210 ARG B C 1
ATOM 3973 O O . ARG B 1 210 ? -52.812 -94.074 1.867 1.00 36.10 210 ARG B O 1
ATOM 3981 N N . GLN B 1 211 ? -52.942 -93.030 3.872 1.00 30.95 211 GLN B N 1
ATOM 3982 C CA . GLN B 1 211 ? -53.212 -94.266 4.622 1.00 31.75 211 GLN B CA 1
ATOM 3983 C C . GLN B 1 211 ? -54.545 -94.856 4.167 1.00 36.26 211 GLN B C 1
ATOM 3984 O O . GLN B 1 211 ? -54.640 -96.066 3.995 1.00 37.52 211 GLN B O 1
ATOM 3990 N N . LEU B 1 212 ? -55.568 -93.996 3.965 1.00 32.81 212 LEU B N 1
ATOM 3991 C CA . LEU B 1 212 ? -56.890 -94.422 3.518 1.00 33.13 212 LEU B CA 1
ATOM 3992 C C . LEU B 1 212 ? -56.830 -95.120 2.156 1.00 38.81 212 LEU B C 1
ATOM 3993 O O . LEU B 1 212 ? -57.284 -96.258 2.037 1.00 39.54 212 LEU B O 1
ATOM 3998 N N . VAL B 1 213 ? -56.260 -94.436 1.142 1.00 36.33 213 VAL B N 1
ATOM 3999 C CA . VAL B 1 213 ? -56.153 -94.921 -0.237 1.00 36.66 213 VAL B CA 1
ATOM 4000 C C . VAL B 1 213 ? -55.402 -96.274 -0.304 1.00 40.36 213 VAL B C 1
ATOM 4001 O O . VAL B 1 213 ? -55.795 -97.133 -1.085 1.00 41.40 213 VAL B O 1
ATOM 4005 N N . ALA B 1 214 ? -54.402 -96.488 0.569 1.00 35.93 214 ALA B N 1
ATOM 4006 C CA . ALA B 1 214 ? -53.633 -97.743 0.658 1.00 35.33 214 ALA B CA 1
ATOM 4007 C C . ALA B 1 214 ? -54.494 -98.958 1.055 1.00 40.03 214 ALA B C 1
ATOM 4008 O O . ALA B 1 214 ? -54.099 -100.090 0.772 1.00 40.73 214 ALA B O 1
ATOM 4010 N N . THR B 1 215 ? -55.653 -98.734 1.719 1.00 36.74 215 THR B N 1
ATOM 4011 C CA . THR B 1 215 ? -56.559 -99.809 2.168 1.00 37.99 215 THR B CA 1
ATOM 4012 C C . THR B 1 215 ? -57.728 -100.067 1.206 1.00 41.71 215 THR B C 1
ATOM 4013 O O . THR B 1 215 ? -58.452 -101.048 1.374 1.00 41.88 215 THR B O 1
ATOM 4017 N N . LEU B 1 216 ? -57.950 -99.158 0.252 1.00 37.53 216 LEU B N 1
ATOM 4018 C CA . LEU B 1 216 ? -59.106 -99.223 -0.636 1.00 37.59 216 LEU B CA 1
ATOM 4019 C C . LEU B 1 216 ? -58.848 -99.883 -1.963 1.00 40.02 216 LEU B C 1
ATOM 4020 O O . LEU B 1 216 ? -57.714 -99.911 -2.438 1.00 39.35 216 LEU B O 1
ATOM 4025 N N . THR B 1 217 ? -59.922 -100.354 -2.602 1.00 37.43 217 THR B N 1
ATOM 4026 C CA . THR B 1 217 ? -59.838 -100.902 -3.952 1.00 38.44 217 THR B CA 1
ATOM 4027 C C . THR B 1 217 ? -59.842 -99.702 -4.912 1.00 41.97 217 THR B C 1
ATOM 4028 O O . THR B 1 217 ? -60.216 -98.592 -4.515 1.00 40.81 217 THR B O 1
ATOM 4032 N N . THR B 1 218 ? -59.468 -99.930 -6.173 1.00 39.84 218 THR B N 1
ATOM 4033 C CA . THR B 1 218 ? -59.466 -98.883 -7.194 1.00 38.88 218 THR B CA 1
ATOM 4034 C C . THR B 1 218 ? -60.883 -98.314 -7.417 1.00 40.50 218 THR B C 1
ATOM 4035 O O . THR B 1 218 ? -61.018 -97.098 -7.577 1.00 37.37 218 THR B O 1
ATOM 4039 N N . GLN B 1 219 ? -61.928 -99.177 -7.343 1.00 38.94 219 GLN B N 1
ATOM 4040 C CA . GLN B 1 219 ? -63.321 -98.736 -7.498 1.00 39.84 219 GLN B CA 1
ATOM 4041 C C . GLN B 1 219 ? -63.751 -97.811 -6.346 1.00 41.35 219 GLN B C 1
ATOM 4042 O O . GLN B 1 219 ? -64.368 -96.777 -6.604 1.00 39.31 219 GLN B O 1
ATOM 4048 N N . GLU B 1 220 ? -63.390 -98.159 -5.096 1.00 38.48 220 GLU B N 1
ATOM 4049 C CA . GLU B 1 220 ? -63.697 -97.335 -3.914 1.00 37.70 220 GLU B CA 1
ATOM 4050 C C . GLU B 1 220 ? -63.052 -95.956 -4.011 1.00 38.21 220 GLU B C 1
ATOM 4051 O O . GLU B 1 220 ? -63.732 -94.963 -3.750 1.00 36.82 220 GLU B O 1
ATOM 4057 N N . ILE B 1 221 ? -61.769 -95.887 -4.446 1.00 33.46 221 ILE B N 1
ATOM 4058 C CA . ILE B 1 221 ? -61.053 -94.606 -4.610 1.00 31.63 221 ILE B CA 1
ATOM 4059 C C . ILE B 1 221 ? -61.767 -93.722 -5.663 1.00 34.32 221 ILE B C 1
ATOM 4060 O O . ILE B 1 221 ? -62.027 -92.546 -5.399 1.00 32.10 221 ILE B O 1
ATOM 4065 N N . ALA B 1 222 ? -62.096 -94.302 -6.840 1.00 33.67 222 ALA B N 1
ATOM 4066 C CA . ALA B 1 222 ? -62.791 -93.595 -7.921 1.00 33.60 222 ALA B CA 1
ATOM 4067 C C . ALA B 1 222 ? -64.143 -93.034 -7.424 1.00 36.74 222 ALA B C 1
ATOM 4068 O O . ALA B 1 222 ? -64.457 -91.872 -7.691 1.00 34.35 222 ALA B O 1
ATOM 4070 N N . MET B 1 223 ? -64.891 -93.832 -6.655 1.00 35.14 223 MET B N 1
ATOM 4071 C CA . MET B 1 223 ? -66.185 -93.422 -6.103 1.00 37.92 223 MET B CA 1
ATOM 4072 C C . MET B 1 223 ? -66.061 -92.295 -5.053 1.00 39.82 223 MET B C 1
ATOM 4073 O O . MET B 1 223 ? -66.869 -91.365 -5.063 1.00 38.25 223 MET B O 1
ATOM 4078 N N . LEU B 1 224 ? -65.018 -92.344 -4.205 1.00 35.80 224 LEU B N 1
ATOM 4079 C CA . LEU B 1 224 ? -64.767 -91.286 -3.213 1.00 34.49 224 LEU B CA 1
ATOM 4080 C C . LEU B 1 224 ? -64.387 -89.967 -3.904 1.00 36.74 224 LEU B C 1
ATOM 4081 O O . LEU B 1 224 ? -64.595 -88.896 -3.343 1.00 34.84 224 LEU B O 1
ATOM 4086 N N . ARG B 1 225 ? -63.886 -90.060 -5.161 1.00 33.62 225 ARG B N 1
ATOM 4087 C CA . ARG B 1 225 ? -63.535 -88.902 -5.971 1.00 32.23 225 ARG B CA 1
ATOM 4088 C C . ARG B 1 225 ? -64.755 -88.288 -6.675 1.00 35.37 225 ARG B C 1
ATOM 4089 O O . ARG B 1 225 ? -64.635 -87.204 -7.248 1.00 34.23 225 ARG B O 1
ATOM 4097 N N . GLU B 1 226 ? -65.926 -88.951 -6.595 1.00 34.07 226 GLU B N 1
ATOM 4098 C CA . GLU B 1 226 ? -67.184 -88.465 -7.203 1.00 35.44 226 GLU B CA 1
ATOM 4099 C C . GLU B 1 226 ? -67.948 -87.528 -6.244 1.00 39.69 226 GLU B C 1
ATOM 4100 O O . GLU B 1 226 ? -67.904 -87.772 -5.044 1.00 37.13 226 GLU B O 1
ATOM 4106 N N . PRO B 1 227 ? -68.643 -86.461 -6.720 1.00 39.03 227 PRO B N 1
ATOM 4107 C CA . PRO B 1 227 ? -69.372 -85.575 -5.772 1.00 39.96 227 PRO B CA 1
ATOM 4108 C C . PRO B 1 227 ? -70.686 -86.208 -5.297 1.00 46.04 227 PRO B C 1
ATOM 4109 O O . PRO B 1 227 ? -71.762 -85.890 -5.807 1.00 47.51 227 PRO B O 1
ATOM 4113 N N A MET B 1 228 ? -70.591 -87.138 -4.333 0.50 41.60 228 MET B N 1
ATOM 4114 N N B MET B 1 228 ? -70.591 -87.102 -4.305 0.50 43.63 228 MET B N 1
ATOM 4115 C CA A MET B 1 228 ? -71.739 -87.894 -3.821 0.50 41.70 228 MET B CA 1
ATOM 4116 C CA B MET B 1 228 ? -71.730 -87.864 -3.788 0.50 44.79 228 MET B CA 1
ATOM 4117 C C A MET B 1 228 ? -72.102 -87.587 -2.344 0.50 45.52 228 MET B C 1
ATOM 4118 C C B MET B 1 228 ? -72.103 -87.573 -2.332 0.50 46.93 228 MET B C 1
ATOM 4119 O O A MET B 1 228 ? -72.935 -88.295 -1.772 0.50 45.75 228 MET B O 1
ATOM 4120 O O B MET B 1 228 ? -72.943 -88.276 -1.764 0.50 47.18 228 MET B O 1
ATOM 4129 N N . TRP B 1 229 ? -71.491 -86.545 -1.728 1.00 41.69 229 TRP B N 1
ATOM 4130 C CA . TRP B 1 229 ? -71.738 -86.210 -0.322 1.00 40.22 229 TRP B CA 1
ATOM 4131 C C . TRP B 1 229 ? -72.122 -84.765 -0.067 1.00 45.66 229 TRP B C 1
ATOM 4132 O O . TRP B 1 229 ? -71.369 -83.852 -0.399 1.00 44.27 229 TRP B O 1
ATOM 4143 N N . THR B 1 230 ? -73.280 -84.560 0.581 1.00 43.22 230 THR B N 1
ATOM 4144 C CA . THR B 1 230 ? -73.705 -83.224 0.978 1.00 43.47 230 THR B CA 1
ATOM 4145 C C . THR B 1 230 ? -73.061 -82.953 2.350 1.00 49.81 230 THR B C 1
ATOM 4146 O O . THR B 1 230 ? -72.763 -83.893 3.102 1.00 49.35 230 THR B O 1
ATOM 4150 N N . THR B 1 231 ? -72.898 -81.683 2.697 1.00 47.36 231 THR B N 1
ATOM 4151 C CA . THR B 1 231 ? -72.298 -81.318 3.977 1.00 47.39 231 THR B CA 1
ATOM 4152 C C . THR B 1 231 ? -73.150 -80.270 4.698 1.00 50.81 231 THR B C 1
ATOM 4153 O O . THR B 1 231 ? -73.755 -79.432 4.033 1.00 51.96 231 THR B O 1
ATOM 4157 N N . THR B 1 232 ? -73.239 -80.335 6.034 1.00 46.72 232 THR B N 1
ATOM 4158 C CA . THR B 1 232 ? -74.004 -79.334 6.796 1.00 46.67 232 THR B CA 1
ATOM 4159 C C . THR B 1 232 ? -73.111 -78.551 7.740 1.00 47.88 232 THR B C 1
ATOM 4160 O O . THR B 1 232 ? -72.146 -79.104 8.270 1.00 46.51 232 THR B O 1
ATOM 4164 N N . VAL B 1 233 ? -73.443 -77.263 7.948 1.00 44.88 233 VAL B N 1
ATOM 4165 C CA . VAL B 1 233 ? -72.736 -76.349 8.858 1.00 44.29 233 VAL B CA 1
ATOM 4166 C C . VAL B 1 233 ? -72.818 -76.904 10.290 1.00 51.52 233 VAL B C 1
ATOM 4167 O O . VAL B 1 233 ? -73.911 -77.214 10.768 1.00 52.00 233 VAL B O 1
ATOM 4171 N N . ASP B 1 234 ? -71.658 -77.054 10.953 1.00 49.63 234 ASP B N 1
ATOM 4172 C CA . ASP B 1 234 ? -71.578 -77.580 12.319 1.00 50.83 234 ASP B CA 1
ATOM 4173 C C . ASP B 1 234 ? -72.403 -76.728 13.302 1.00 54.81 234 ASP B C 1
ATOM 4174 O O . ASP B 1 234 ? -72.442 -75.503 13.160 1.00 52.20 234 ASP B O 1
ATOM 4179 N N . GLU B 1 235 ? -73.065 -77.385 14.287 1.00 53.93 235 GLU B N 1
ATOM 4180 C CA . GLU B 1 235 ? -73.892 -76.733 15.313 1.00 55.00 235 GLU B CA 1
ATOM 4181 C C . GLU B 1 235 ? -73.157 -75.598 16.047 1.00 55.89 235 GLU B C 1
ATOM 4182 O O . GLU B 1 235 ? -73.765 -74.563 16.323 1.00 56.53 235 GLU B O 1
ATOM 4188 N N . SER B 1 236 ? -71.844 -75.764 16.300 1.00 49.74 236 SER B N 1
ATOM 4189 C CA . SER B 1 236 ? -71.004 -74.747 16.959 1.00 48.02 236 SER B CA 1
ATOM 4190 C C . SER B 1 236 ? -70.893 -73.400 16.178 1.00 50.17 236 SER B C 1
ATOM 4191 O O . SER B 1 236 ? -70.614 -72.364 16.796 1.00 49.55 236 SER B O 1
ATOM 4194 N N . PHE B 1 237 ? -71.144 -73.425 14.839 1.00 44.28 237 PHE B N 1
ATOM 4195 C CA . PHE B 1 237 ? -71.122 -72.248 13.955 1.00 43.17 237 PHE B CA 1
ATOM 4196 C C . PHE B 1 237 ? -72.488 -71.530 13.897 1.00 49.67 237 PHE B C 1
ATOM 4197 O O . PHE B 1 237 ? -72.562 -70.368 13.492 1.00 49.32 237 PHE B O 1
ATOM 4205 N N . LEU B 1 238 ? -73.563 -72.223 14.301 1.00 48.55 238 LEU B N 1
ATOM 4206 C CA . LEU B 1 238 ? -74.925 -71.694 14.291 1.00 50.25 238 LEU B CA 1
ATOM 4207 C C . LEU B 1 238 ? -75.162 -70.720 15.436 1.00 56.73 238 LEU B C 1
ATOM 4208 O O . LEU B 1 238 ? -74.619 -70.910 16.530 1.00 56.40 238 LEU B O 1
ATOM 4213 N N . ALA B 1 239 ? -75.965 -69.668 15.176 1.00 55.07 239 ALA B N 1
ATOM 4214 C CA . ALA B 1 239 ? -76.321 -68.638 16.159 1.00 55.95 239 ALA B CA 1
ATOM 4215 C C . ALA B 1 239 ? -77.644 -68.010 15.768 1.00 62.65 239 ALA B C 1
ATOM 4216 O O . ALA B 1 239 ? -77.985 -67.985 14.580 1.00 62.54 239 ALA B O 1
ATOM 4218 N N . GLU B 1 240 ? -78.403 -67.517 16.767 1.00 61.12 240 GLU B N 1
ATOM 4219 C CA . GLU B 1 240 ? -79.689 -66.853 16.543 1.00 62.78 240 GLU B CA 1
ATOM 4220 C C . GLU B 1 240 ? -79.495 -65.669 15.606 1.00 65.71 240 GLU B C 1
ATOM 4221 O O . GLU B 1 240 ? -78.583 -64.866 15.809 1.00 65.02 240 GLU B O 1
ATOM 4227 N N . GLY B 1 241 ? -80.298 -65.621 14.550 1.00 62.39 241 GLY B N 1
ATOM 4228 C CA . GLY B 1 241 ? -80.234 -64.569 13.539 1.00 61.75 241 GLY B CA 1
ATOM 4229 C C . GLY B 1 241 ? -79.022 -64.603 12.624 1.00 63.72 241 GLY B C 1
ATOM 4230 O O . GLY B 1 241 ? -78.787 -63.638 11.893 1.00 64.27 241 GLY B O 1
ATOM 4231 N N . ARG B 1 242 ? -78.235 -65.700 12.645 1.00 56.57 242 ARG B N 1
ATOM 4232 C CA . ARG B 1 242 ? -77.062 -65.839 11.778 1.00 53.16 242 ARG B CA 1
ATOM 4233 C C . ARG B 1 242 ? -77.430 -66.607 10.509 1.00 55.51 242 ARG B C 1
ATOM 4234 O O . ARG B 1 242 ? -77.930 -67.733 10.583 1.00 55.10 242 ARG B O 1
ATOM 4242 N N . THR B 1 243 ? -77.160 -65.996 9.356 1.00 51.33 243 THR B N 1
ATOM 4243 C CA . THR B 1 243 ? -77.403 -66.583 8.045 1.00 50.87 243 THR B CA 1
ATOM 4244 C C . THR B 1 243 ? -76.065 -66.699 7.287 1.00 51.57 243 THR B C 1
ATOM 4245 O O . THR B 1 243 ? -75.276 -65.751 7.279 1.00 49.74 243 THR B O 1
ATOM 4249 N N . PHE B 1 244 ? -75.825 -67.859 6.658 1.00 45.55 244 PHE B N 1
ATOM 4250 C CA . PHE B 1 244 ? -74.625 -68.092 5.870 1.00 44.08 244 PHE B CA 1
ATOM 4251 C C . PHE B 1 244 ? -74.955 -67.877 4.406 1.00 50.74 244 PHE B C 1
ATOM 4252 O O . PHE B 1 244 ? -75.991 -68.350 3.935 1.00 52.60 244 PHE B O 1
ATOM 4260 N N . LEU B 1 245 ? -74.075 -67.165 3.688 1.00 46.89 245 LEU B N 1
ATOM 4261 C CA . LEU B 1 245 ? -74.204 -66.893 2.261 1.00 47.95 245 LEU B CA 1
ATOM 4262 C C . LEU B 1 245 ? -74.342 -68.207 1.475 1.00 50.90 245 LEU B C 1
ATOM 4263 O O . LEU B 1 245 ? -75.120 -68.280 0.519 1.00 51.07 245 LEU B O 1
ATOM 4268 N N . LEU B 1 246 ? -73.605 -69.250 1.905 1.00 44.35 246 LEU B N 1
ATOM 4269 C CA . LEU B 1 246 ? -73.622 -70.569 1.271 1.00 42.64 246 LEU B CA 1
ATOM 4270 C C . LEU B 1 246 ? -74.712 -71.504 1.818 1.00 46.72 246 LEU B C 1
ATOM 4271 O O . LEU B 1 246 ? -74.804 -72.652 1.381 1.00 46.09 246 LEU B O 1
ATOM 4276 N N . GLY B 1 247 ? -75.532 -71.002 2.740 1.00 44.03 247 GLY B N 1
ATOM 4277 C CA . GLY B 1 247 ? -76.628 -71.756 3.343 1.00 45.66 247 GLY B CA 1
ATOM 4278 C C . GLY B 1 247 ? -76.196 -72.745 4.410 1.00 50.03 247 GLY B C 1
ATOM 4279 O O . GLY B 1 247 ? -75.010 -72.828 4.758 1.00 47.02 247 GLY B O 1
ATOM 4280 N N . PHE B 1 248 ? -77.170 -73.508 4.933 1.00 48.62 248 PHE B N 1
ATOM 4281 C CA . PHE B 1 248 ? -76.909 -74.519 5.956 1.00 48.68 248 PHE B CA 1
ATOM 4282 C C . PHE B 1 248 ? -76.363 -75.822 5.378 1.00 52.99 248 PHE B C 1
ATOM 4283 O O . PHE B 1 248 ? -75.538 -76.461 6.025 1.00 52.31 248 PHE B O 1
ATOM 4291 N N . GLU B 1 249 ? -76.812 -76.205 4.174 1.00 49.63 249 GLU B N 1
ATOM 4292 C CA . GLU B 1 249 ? -76.375 -77.425 3.500 1.00 50.31 249 GLU B CA 1
ATOM 4293 C C . GLU B 1 249 ? -75.616 -77.088 2.208 1.00 55.92 249 GLU B C 1
ATOM 4294 O O . GLU B 1 249 ? -76.121 -76.325 1.387 1.00 57.08 249 GLU B O 1
ATOM 4300 N N . ARG B 1 250 ? -74.410 -77.651 2.038 1.00 52.03 250 ARG B N 1
ATOM 4301 C CA . ARG B 1 250 ? -73.556 -77.437 0.854 1.00 51.27 250 ARG B CA 1
ATOM 4302 C C . ARG B 1 250 ? -73.243 -78.745 0.096 1.00 55.31 250 ARG B C 1
ATOM 4303 O O . ARG B 1 250 ? -73.451 -79.848 0.618 1.00 55.41 250 ARG B O 1
ATOM 4311 N N . GLY B 1 251 ? -72.715 -78.585 -1.112 1.00 51.12 251 GLY B N 1
ATOM 4312 C CA . GLY B 1 251 ? -72.327 -79.673 -1.993 1.00 51.18 251 GLY B CA 1
ATOM 4313 C C . GLY B 1 251 ? -73.428 -80.098 -2.945 1.00 57.26 251 GLY B C 1
ATOM 4314 O O . GLY B 1 251 ? -74.256 -79.264 -3.324 1.00 59.58 251 GLY B O 1
ATOM 4315 N N . PRO B 1 252 ? -73.468 -81.386 -3.370 1.00 51.97 252 PRO B N 1
ATOM 4316 C CA . PRO B 1 252 ? -72.554 -82.481 -3.002 1.00 49.73 252 PRO B CA 1
ATOM 4317 C C . PRO B 1 252 ? -71.114 -82.275 -3.468 1.00 48.29 252 PRO B C 1
ATOM 4318 O O . PRO B 1 252 ? -70.835 -81.593 -4.458 1.00 47.54 252 PRO B O 1
ATOM 4322 N N . ILE B 1 253 ? -70.196 -82.804 -2.683 1.00 40.54 253 ILE B N 1
ATOM 4323 C CA . ILE B 1 253 ? -68.761 -82.696 -2.923 1.00 37.04 253 ILE B CA 1
ATOM 4324 C C . ILE B 1 253 ? -68.140 -84.107 -2.860 1.00 40.11 253 ILE B C 1
ATOM 4325 O O . ILE B 1 253 ? -68.726 -85.007 -2.246 1.00 40.85 253 ILE B O 1
ATOM 4330 N N . PRO B 1 254 ? -66.963 -84.334 -3.475 1.00 35.40 254 PRO B N 1
ATOM 4331 C CA . PRO B 1 254 ? -66.285 -85.626 -3.278 1.00 34.25 254 PRO B CA 1
ATOM 4332 C C . PRO B 1 254 ? -65.613 -85.666 -1.900 1.00 35.30 254 PRO B C 1
ATOM 4333 O O . PRO B 1 254 ? -65.407 -84.623 -1.274 1.00 32.87 254 PRO B O 1
ATOM 4337 N N . ILE B 1 255 ? -65.241 -86.867 -1.439 1.00 31.86 255 ILE B N 1
ATOM 4338 C CA . ILE B 1 255 ? -64.484 -86.996 -0.189 1.00 30.24 255 ILE B CA 1
ATOM 4339 C C . ILE B 1 255 ? -63.004 -86.849 -0.554 1.00 32.17 255 ILE B C 1
ATOM 4340 O O . ILE B 1 255 ? -62.266 -86.157 0.149 1.00 30.16 255 ILE B O 1
ATOM 4345 N N . LEU B 1 256 ? -62.578 -87.491 -1.668 1.00 28.58 256 LEU B N 1
ATOM 4346 C CA . LEU B 1 256 ? -61.193 -87.416 -2.137 1.00 27.72 256 LEU B CA 1
ATOM 4347 C C . LEU B 1 256 ? -61.052 -86.543 -3.367 1.00 33.33 256 LEU B C 1
ATOM 4348 O O . LEU B 1 256 ? -61.944 -86.508 -4.210 1.00 31.78 256 LEU B O 1
ATOM 4353 N N . SER B 1 257 ? -59.910 -85.848 -3.475 1.00 31.83 257 SER B N 1
ATOM 4354 C CA . SER B 1 257 ? -59.592 -85.014 -4.644 1.00 32.09 257 SER B CA 1
ATOM 4355 C C . SER B 1 257 ? -58.066 -84.925 -4.778 1.00 35.35 257 SER B C 1
ATOM 4356 O O . SER B 1 257 ? -57.335 -85.542 -3.996 1.00 28.52 257 SER B O 1
ATOM 4359 N N . GLY B 1 258 ? -57.608 -84.181 -5.783 1.00 36.51 258 GLY B N 1
ATOM 4360 C CA . GLY B 1 258 ? -56.184 -83.944 -5.989 1.00 35.63 258 GLY B CA 1
ATOM 4361 C C . GLY B 1 258 ? -55.438 -85.057 -6.683 1.00 37.44 258 GLY B C 1
ATOM 4362 O O . GLY B 1 258 ? -56.046 -85.936 -7.303 1.00 37.68 258 GLY B O 1
ATOM 4363 N N . ALA B 1 259 ? -54.092 -85.007 -6.577 1.00 33.36 259 ALA B N 1
ATOM 4364 C CA . ALA B 1 259 ? -53.162 -85.964 -7.180 1.00 31.82 259 ALA B CA 1
ATOM 4365 C C . ALA B 1 259 ? -53.445 -87.384 -6.674 1.00 34.08 259 ALA B C 1
ATOM 4366 O O . ALA B 1 259 ? -53.808 -87.561 -5.510 1.00 30.56 259 ALA B O 1
ATOM 4368 N N . ASP B 1 260 ? -53.278 -88.386 -7.558 1.00 30.93 260 ASP B N 1
ATOM 4369 C CA . ASP B 1 260 ? -53.472 -89.796 -7.231 1.00 31.06 260 ASP B CA 1
ATOM 4370 C C . ASP B 1 260 ? -52.525 -90.265 -6.130 1.00 33.68 260 ASP B C 1
ATOM 4371 O O . ASP B 1 260 ? -52.935 -91.027 -5.258 1.00 33.81 260 ASP B O 1
ATOM 4376 N N . ASP B 1 261 ? -51.268 -89.778 -6.150 1.00 30.53 261 ASP B N 1
ATOM 4377 C CA . ASP B 1 261 ? -50.230 -90.138 -5.176 1.00 30.79 261 ASP B CA 1
ATOM 4378 C C . ASP B 1 261 ? -50.162 -89.203 -3.967 1.00 33.15 261 ASP B C 1
ATOM 4379 O O . ASP B 1 261 ? -49.369 -89.437 -3.065 1.00 33.58 261 ASP B O 1
ATOM 4384 N N . ASP B 1 262 ? -50.951 -88.123 -3.952 1.00 29.08 262 ASP B N 1
ATOM 4385 C CA . ASP B 1 262 ? -50.962 -87.183 -2.822 1.00 27.85 262 ASP B CA 1
ATOM 4386 C C . ASP B 1 262 ? -52.397 -86.643 -2.685 1.00 30.22 262 ASP B C 1
ATOM 4387 O O . ASP B 1 262 ? -52.642 -85.456 -2.924 1.00 28.73 262 ASP B O 1
ATOM 4392 N N . PRO B 1 263 ? -53.379 -87.514 -2.353 1.00 27.06 263 PRO B N 1
ATOM 4393 C CA . PRO B 1 263 ? -54.769 -87.055 -2.350 1.00 26.65 263 PRO B CA 1
ATOM 4394 C C . PRO B 1 263 ? -55.155 -86.127 -1.217 1.00 27.04 263 PRO B C 1
ATOM 4395 O O . PRO B 1 263 ? -54.562 -86.175 -0.133 1.00 25.35 263 PRO B O 1
ATOM 4399 N N . PHE B 1 264 ? -56.152 -85.268 -1.484 1.00 24.63 264 PHE B N 1
ATOM 4400 C CA . PHE B 1 264 ? -56.711 -84.392 -0.463 1.00 24.38 264 PHE B CA 1
ATOM 4401 C C . PHE B 1 264 ? -58.011 -85.013 0.010 1.00 27.82 264 PHE B C 1
ATOM 4402 O O . PHE B 1 264 ? -58.649 -85.748 -0.746 1.00 26.81 264 PHE B O 1
ATOM 4410 N N . ILE B 1 265 ? -58.382 -84.747 1.252 1.00 25.14 265 ILE B N 1
ATOM 4411 C CA . ILE B 1 265 ? -59.583 -85.321 1.874 1.00 24.73 265 ILE B CA 1
ATOM 4412 C C . ILE B 1 265 ? -60.435 -84.274 2.549 1.00 28.72 265 ILE B C 1
ATOM 4413 O O . ILE B 1 265 ? -59.915 -83.387 3.224 1.00 28.27 265 ILE B O 1
ATOM 4418 N N . VAL B 1 266 ? -61.762 -84.420 2.407 1.00 27.56 266 VAL B N 1
ATOM 4419 C CA . VAL B 1 266 ? -62.793 -83.656 3.120 1.00 27.31 266 VAL B CA 1
ATOM 4420 C C . VAL B 1 266 ? -63.732 -84.722 3.696 1.00 31.38 266 VAL B C 1
ATOM 4421 O O . VAL B 1 266 ? -64.326 -85.483 2.937 1.00 29.66 266 VAL B O 1
ATOM 4425 N N . PHE B 1 267 ? -63.822 -84.825 5.031 1.00 29.76 267 PHE B N 1
ATOM 4426 C CA . PHE B 1 267 ? -64.651 -85.859 5.647 1.00 31.67 267 PHE B CA 1
ATOM 4427 C C . PHE B 1 267 ? -65.225 -85.424 6.978 1.00 36.45 267 PHE B C 1
ATOM 4428 O O . PHE B 1 267 ? -64.528 -84.806 7.780 1.00 34.62 267 PHE B O 1
ATOM 4436 N N . ASP B 1 268 ? -66.473 -85.810 7.240 1.00 36.28 268 ASP B N 1
ATOM 4437 C CA . ASP B 1 268 ? -67.140 -85.562 8.518 1.00 37.34 268 ASP B CA 1
ATOM 4438 C C . ASP B 1 268 ? -68.184 -86.659 8.717 1.00 44.16 268 ASP B C 1
ATOM 4439 O O . ASP B 1 268 ? -69.248 -86.601 8.108 1.00 42.41 268 ASP B O 1
ATOM 4444 N N . GLN B 1 269 ? -67.837 -87.682 9.527 1.00 45.37 269 GLN B N 1
ATOM 4445 C CA . GLN B 1 269 ? -68.662 -88.866 9.813 1.00 49.46 269 GLN B CA 1
ATOM 4446 C C . GLN B 1 269 ? -70.079 -88.520 10.260 1.00 58.68 269 GLN B C 1
ATOM 4447 O O . GLN B 1 269 ? -71.029 -89.162 9.814 1.00 60.64 269 GLN B O 1
ATOM 4453 N N . ASP B 1 270 ? -70.201 -87.488 11.116 1.00 56.69 270 ASP B N 1
ATOM 4454 C CA . ASP B 1 270 ? -71.439 -87.026 11.716 1.00 58.20 270 ASP B CA 1
ATOM 4455 C C . ASP B 1 270 ? -72.308 -86.185 10.787 1.00 61.95 270 ASP B C 1
ATOM 4456 O O . ASP B 1 270 ? -73.510 -86.446 10.696 1.00 64.19 270 ASP B O 1
ATOM 4461 N N . LEU B 1 271 ? -71.719 -85.181 10.117 1.00 55.49 271 LEU B N 1
ATOM 4462 C CA . LEU B 1 271 ? -72.444 -84.234 9.268 1.00 55.08 271 LEU B CA 1
ATOM 4463 C C . LEU B 1 271 ? -72.658 -84.693 7.804 1.00 58.87 271 LEU B C 1
ATOM 4464 O O . LEU B 1 271 ? -73.737 -84.430 7.256 1.00 59.91 271 LEU B O 1
ATOM 4469 N N . MET B 1 272 ? -71.667 -85.370 7.176 1.00 52.21 272 MET B N 1
ATOM 4470 C CA . MET B 1 272 ? -71.801 -85.829 5.783 1.00 50.69 272 MET B CA 1
ATOM 4471 C C . MET B 1 272 ? -72.829 -86.908 5.590 1.00 54.47 272 MET B C 1
ATOM 4472 O O . MET B 1 272 ? -72.966 -87.793 6.439 1.00 54.87 272 MET B O 1
ATOM 4477 N N . ARG B 1 273 ? -73.520 -86.858 4.443 1.00 50.70 273 ARG B N 1
ATOM 4478 C CA . ARG B 1 273 ? -74.478 -87.885 4.050 1.00 51.91 273 ARG B CA 1
ATOM 4479 C C . ARG B 1 273 ? -74.444 -88.118 2.544 1.00 52.87 273 ARG B C 1
ATOM 4480 O O . ARG B 1 273 ? -74.466 -87.168 1.749 1.00 49.00 273 ARG B O 1
ATOM 4488 N N . GLY B 1 274 ? -74.343 -89.394 2.190 1.00 50.67 274 GLY B N 1
ATOM 4489 C CA . GLY B 1 274 ? -74.299 -89.858 0.814 1.00 50.94 274 GLY B CA 1
ATOM 4490 C C . GLY B 1 274 ? -75.610 -89.640 0.100 1.00 57.14 274 GLY B C 1
ATOM 4491 O O . GLY B 1 274 ? -76.673 -89.912 0.661 1.00 57.72 274 GLY B O 1
ATOM 4492 N N . ILE B 1 275 ? -75.544 -89.148 -1.144 1.00 55.37 275 ILE B N 1
ATOM 4493 C CA . ILE B 1 275 ? -76.742 -88.903 -1.958 1.00 56.80 275 ILE B CA 1
ATOM 4494 C C . ILE B 1 275 ? -77.370 -90.216 -2.480 1.00 62.27 275 ILE B C 1
ATOM 4495 O O . ILE B 1 275 ? -78.475 -90.189 -3.023 1.00 63.97 275 ILE B O 1
ATOM 4500 N N . SER B 1 276 ? -76.665 -91.351 -2.303 1.00 57.95 276 SER B N 1
ATOM 4501 C CA . SER B 1 276 ? -77.102 -92.685 -2.720 1.00 58.85 276 SER B CA 1
ATOM 4502 C C . SER B 1 276 ? -76.643 -93.723 -1.691 1.00 62.67 276 SER B C 1
ATOM 4503 O O . SER B 1 276 ? -75.758 -93.420 -0.883 1.00 60.84 276 SER B O 1
ATOM 4506 N N . ALA B 1 277 ? -77.230 -94.945 -1.730 1.00 60.34 277 ALA B N 1
ATOM 4507 C CA . ALA B 1 277 ? -76.854 -96.045 -0.836 1.00 60.67 277 ALA B CA 1
ATOM 4508 C C . ALA B 1 277 ? -75.353 -96.405 -0.982 1.00 61.92 277 ALA B C 1
ATOM 4509 O O . ALA B 1 277 ? -74.695 -96.464 0.059 1.00 61.42 277 ALA B O 1
ATOM 4511 N N . PRO B 1 278 ? -74.757 -96.539 -2.212 1.00 56.11 278 PRO B N 1
ATOM 4512 C CA . PRO B 1 278 ? -73.306 -96.812 -2.296 1.00 53.24 278 PRO B CA 1
ATOM 4513 C C . PRO B 1 278 ? -72.423 -95.747 -1.642 1.00 52.04 278 PRO B C 1
ATOM 4514 O O . PRO B 1 278 ? -71.425 -96.101 -1.012 1.00 50.25 278 PRO B O 1
ATOM 4518 N N . ALA B 1 279 ? -72.788 -94.455 -1.774 1.00 46.05 279 ALA B N 1
ATOM 4519 C CA . ALA B 1 279 ? -72.049 -93.348 -1.170 1.00 43.98 279 ALA B CA 1
ATOM 4520 C C . ALA B 1 279 ? -72.142 -93.408 0.358 1.00 47.90 279 ALA B C 1
ATOM 4521 O O . ALA B 1 279 ? -71.155 -93.119 1.029 1.00 44.99 279 ALA B O 1
ATOM 4523 N N . GLN B 1 280 ? -73.309 -93.835 0.900 1.00 47.07 280 GLN B N 1
ATOM 4524 C CA . GLN B 1 280 ? -73.512 -94.024 2.343 1.00 48.20 280 GLN B CA 1
ATOM 4525 C C . GLN B 1 280 ? -72.655 -95.206 2.831 1.00 53.79 280 GLN B C 1
ATOM 4526 O O . GLN B 1 280 ? -72.052 -95.115 3.900 1.00 53.75 280 GLN B O 1
ATOM 4532 N N . GLU B 1 281 ? -72.576 -96.296 2.021 1.00 51.47 281 GLU B N 1
ATOM 4533 C CA . GLU B 1 281 ? -71.766 -97.496 2.301 1.00 51.57 281 GLU B CA 1
ATOM 4534 C C . GLU B 1 281 ? -70.273 -97.124 2.345 1.00 51.20 281 GLU B C 1
ATOM 4535 O O . GLU B 1 281 ? -69.554 -97.565 3.249 1.00 48.67 281 GLU B O 1
ATOM 4541 N N . LEU B 1 282 ? -69.829 -96.288 1.376 1.00 46.27 282 LEU B N 1
ATOM 4542 C CA . LEU B 1 282 ? -68.452 -95.798 1.266 1.00 44.63 282 LEU B CA 1
ATOM 4543 C C . LEU B 1 282 ? -68.024 -95.008 2.494 1.00 43.85 282 LEU B C 1
ATOM 4544 O O . LEU B 1 282 ? -66.865 -95.095 2.894 1.00 41.24 282 LEU B O 1
ATOM 4549 N N . GLN B 1 283 ? -68.949 -94.222 3.070 1.00 40.29 283 GLN B N 1
ATOM 4550 C CA . GLN B 1 283 ? -68.695 -93.424 4.270 1.00 39.25 283 GLN B CA 1
ATOM 4551 C C . GLN B 1 283 ? -68.341 -94.366 5.437 1.00 42.95 283 GLN B C 1
ATOM 4552 O O . GLN B 1 283 ? -67.399 -94.086 6.181 1.00 40.78 283 GLN B O 1
ATOM 4558 N N . GLN B 1 284 ? -69.071 -95.505 5.559 1.00 41.55 284 GLN B N 1
ATOM 4559 C CA . GLN B 1 284 ? -68.819 -96.525 6.589 1.00 41.60 284 GLN B CA 1
ATOM 4560 C C . GLN B 1 284 ? -67.473 -97.225 6.354 1.00 43.10 284 GLN B C 1
ATOM 4561 O O . GLN B 1 284 ? -66.783 -97.520 7.322 1.00 41.81 284 GLN B O 1
ATOM 4567 N N . THR B 1 285 ? -67.092 -97.449 5.068 1.00 40.34 285 THR B N 1
ATOM 4568 C CA . THR B 1 285 ? -65.802 -98.033 4.667 1.00 39.41 285 THR B CA 1
ATOM 4569 C C . THR B 1 285 ? -64.636 -97.143 5.146 1.00 39.71 285 THR B C 1
ATOM 4570 O O . THR B 1 285 ? -63.677 -97.666 5.712 1.00 38.91 285 THR B O 1
ATOM 4574 N N . VAL B 1 286 ? -64.747 -95.812 4.964 1.00 36.03 286 VAL B N 1
ATOM 4575 C CA . VAL B 1 286 ? -63.751 -94.831 5.428 1.00 35.26 286 VAL B CA 1
ATOM 4576 C C . VAL B 1 286 ? -63.604 -94.928 6.961 1.00 40.33 286 VAL B C 1
ATOM 4577 O O . VAL B 1 286 ? -62.479 -94.931 7.473 1.00 38.80 286 VAL B O 1
ATOM 4581 N N . ILE B 1 287 ? -64.737 -94.993 7.676 1.00 38.65 287 ILE B N 1
ATOM 4582 C CA . ILE B 1 287 ? -64.779 -95.101 9.148 1.00 39.12 287 ILE B CA 1
ATOM 4583 C C . ILE B 1 287 ? -64.068 -96.388 9.627 1.00 44.56 287 ILE B C 1
ATOM 4584 O O . ILE B 1 287 ? -63.259 -96.306 10.557 1.00 44.58 287 ILE B O 1
ATOM 4589 N N A ARG B 1 288 ? -64.346 -97.548 8.979 0.50 42.00 288 ARG B N 1
ATOM 4590 N N B ARG B 1 288 ? -64.346 -97.547 8.982 0.50 42.06 288 ARG B N 1
ATOM 4591 C CA A ARG B 1 288 ? -63.720 -98.837 9.316 0.50 42.65 288 ARG B CA 1
ATOM 4592 C CA B ARG B 1 288 ? -63.712 -98.830 9.320 0.50 42.72 288 ARG B CA 1
ATOM 4593 C C A ARG B 1 288 ? -62.204 -98.789 9.102 0.50 44.83 288 ARG B C 1
ATOM 4594 C C B ARG B 1 288 ? -62.198 -98.749 9.127 0.50 44.74 288 ARG B C 1
ATOM 4595 O O A ARG B 1 288 ? -61.462 -99.303 9.941 0.50 44.50 288 ARG B O 1
ATOM 4596 O O B ARG B 1 288 ? -61.454 -99.218 9.991 0.50 44.25 288 ARG B O 1
ATOM 4611 N N . ALA B 1 289 ? -61.749 -98.147 7.994 1.00 39.54 289 ALA B N 1
ATOM 4612 C CA . ALA B 1 289 ? -60.321 -97.975 7.661 1.00 38.14 289 ALA B CA 1
ATOM 4613 C C . ALA B 1 289 ? -59.657 -97.084 8.714 1.00 41.00 289 ALA B C 1
ATOM 4614 O O . ALA B 1 289 ? -58.554 -97.392 9.170 1.00 39.45 289 ALA B O 1
ATOM 4616 N N . TYR B 1 290 ? -60.371 -96.028 9.153 1.00 38.19 290 TYR B N 1
ATOM 4617 C CA . TYR B 1 290 ? -59.910 -95.124 10.196 1.00 37.96 290 TYR B CA 1
ATOM 4618 C C . TYR B 1 290 ? -59.671 -95.894 11.506 1.00 43.87 290 TYR B C 1
ATOM 4619 O O . TYR B 1 290 ? -58.582 -95.792 12.062 1.00 42.82 290 TYR B O 1
ATOM 4628 N N . TYR B 1 291 ? -60.656 -96.688 11.969 1.00 41.40 291 TYR B N 1
ATOM 4629 C CA . TYR B 1 291 ? -60.493 -97.457 13.202 1.00 43.95 291 TYR B CA 1
ATOM 4630 C C . TYR B 1 291 ? -59.362 -98.487 13.115 1.00 47.74 291 TYR B C 1
ATOM 4631 O O . TYR B 1 291 ? -58.637 -98.670 14.093 1.00 47.82 291 TYR B O 1
ATOM 4640 N N . ALA B 1 292 ? -59.150 -99.069 11.924 1.00 43.25 292 ALA B N 1
ATOM 4641 C CA . ALA B 1 292 ? -58.098 -100.055 11.680 1.00 43.17 292 ALA B CA 1
ATOM 4642 C C . ALA B 1 292 ? -56.685 -99.466 11.566 1.00 45.75 292 ALA B C 1
ATOM 4643 O O . ALA B 1 292 ? -55.734 -100.097 12.026 1.00 46.57 292 ALA B O 1
ATOM 4645 N N . GLU B 1 293 ? -56.540 -98.281 10.940 1.00 40.45 293 GLU B N 1
ATOM 4646 C CA . GLU B 1 293 ? -55.230 -97.705 10.625 1.00 39.12 293 GLU B CA 1
ATOM 4647 C C . GLU B 1 293 ? -54.809 -96.442 11.363 1.00 41.38 293 GLU B C 1
ATOM 4648 O O . GLU B 1 293 ? -53.629 -96.094 11.278 1.00 39.81 293 GLU B O 1
ATOM 4654 N N . ARG B 1 294 ? -55.733 -95.730 12.040 1.00 38.04 294 ARG B N 1
ATOM 4655 C CA . ARG B 1 294 ? -55.381 -94.480 12.735 1.00 37.08 294 ARG B CA 1
ATOM 4656 C C . ARG B 1 294 ? -54.163 -94.592 13.635 1.00 41.89 294 ARG B C 1
ATOM 4657 O O . ARG B 1 294 ? -53.964 -95.627 14.290 1.00 41.67 294 ARG B O 1
ATOM 4665 N N . VAL B 1 295 ? -53.351 -93.520 13.661 1.00 38.99 295 VAL B N 1
ATOM 4666 C CA . VAL B 1 295 ? -52.193 -93.439 14.556 1.00 40.23 295 VAL B CA 1
ATOM 4667 C C . VAL B 1 295 ? -52.607 -92.596 15.767 1.00 44.34 295 VAL B C 1
ATOM 4668 O O . VAL B 1 295 ? -53.445 -91.700 15.635 1.00 44.02 295 VAL B O 1
ATOM 4672 N N . SER B 1 296 ? -52.071 -92.900 16.947 1.00 41.62 296 SER B N 1
ATOM 4673 C CA . SER B 1 296 ? -52.451 -92.140 18.133 1.00 41.22 296 SER B CA 1
ATOM 4674 C C . SER B 1 296 ? -51.258 -91.498 18.802 1.00 44.06 296 SER B C 1
ATOM 4675 O O . SER B 1 296 ? -50.131 -91.983 18.689 1.00 42.97 296 SER B O 1
ATOM 4678 N N . HIS B 1 297 ? -51.513 -90.391 19.491 1.00 40.55 297 HIS B N 1
ATOM 4679 C CA . HIS B 1 297 ? -50.508 -89.678 20.259 1.00 40.01 297 HIS B CA 1
ATOM 4680 C C . HIS B 1 297 ? -51.168 -88.989 21.430 1.00 41.50 297 HIS B C 1
ATOM 4681 O O . HIS B 1 297 ? -52.197 -88.339 21.258 1.00 40.40 297 HIS B O 1
ATOM 4688 N N . CYS B 1 298 ? -50.582 -89.113 22.616 1.00 38.23 298 CYS B N 1
ATOM 4689 C CA . CYS B 1 298 ? -51.100 -88.417 23.774 1.00 36.88 298 CYS B CA 1
ATOM 4690 C C . CYS B 1 298 ? -50.306 -87.130 23.902 1.00 39.07 298 CYS B C 1
ATOM 4691 O O . CYS B 1 298 ? -49.118 -87.179 24.216 1.00 38.56 298 CYS B O 1
ATOM 4694 N N . LEU B 1 299 ? -50.937 -85.977 23.621 1.00 35.36 299 LEU B N 1
ATOM 4695 C CA . LEU B 1 299 ? -50.261 -84.684 23.719 1.00 34.19 299 LEU B CA 1
ATOM 4696 C C . LEU B 1 299 ? -49.822 -84.387 25.151 1.00 38.02 299 LEU B C 1
ATOM 4697 O O . LEU B 1 299 ? -50.586 -84.590 26.103 1.00 37.60 299 LEU B O 1
ATOM 4702 N N . ALA B 1 300 ? -48.555 -83.969 25.287 1.00 33.85 300 ALA B N 1
ATOM 4703 C CA . ALA B 1 300 ? -47.927 -83.679 26.576 1.00 34.54 300 ALA B CA 1
ATOM 4704 C C . ALA B 1 300 ? -47.409 -82.233 26.582 1.00 36.49 300 ALA B C 1
ATOM 4705 O O . ALA B 1 300 ? -47.154 -81.688 25.501 1.00 34.45 300 ALA B O 1
ATOM 4707 N N . PRO B 1 301 ? -47.248 -81.593 27.768 1.00 33.66 301 PRO B N 1
ATOM 4708 C CA . PRO B 1 301 ? -46.733 -80.212 27.796 1.00 32.43 301 PRO B CA 1
ATOM 4709 C C . PRO B 1 301 ? -45.413 -80.058 27.044 1.00 36.26 301 PRO B C 1
ATOM 4710 O O . PRO B 1 301 ? -44.590 -80.975 27.018 1.00 36.31 301 PRO B O 1
ATOM 4714 N N . GLY B 1 302 ? -45.266 -78.936 26.352 1.00 32.30 302 GLY B N 1
ATOM 4715 C CA . GLY B 1 302 ? -44.078 -78.683 25.549 1.00 31.84 302 GLY B CA 1
ATOM 4716 C C . GLY B 1 302 ? -44.201 -79.226 24.140 1.00 34.15 302 GLY B C 1
ATOM 4717 O O . GLY B 1 302 ? -43.277 -79.084 23.334 1.00 33.95 302 GLY B O 1
ATOM 4718 N N . GLU B 1 303 ? -45.325 -79.879 23.834 1.00 29.65 303 GLU B N 1
ATOM 4719 C CA . GLU B 1 303 ? -45.541 -80.390 22.488 1.00 28.69 303 GLU B CA 1
ATOM 4720 C C . GLU B 1 303 ? -46.503 -79.527 21.739 1.00 31.85 303 GLU B C 1
ATOM 4721 O O . GLU B 1 303 ? -47.376 -78.876 22.323 1.00 31.33 303 GLU B O 1
ATOM 4727 N N . MET B 1 304 ? -46.354 -79.556 20.424 1.00 28.29 304 MET B N 1
ATOM 4728 C CA . MET B 1 304 ? -47.186 -78.840 19.488 1.00 27.29 304 MET B CA 1
ATOM 4729 C C . MET B 1 304 ? -47.438 -79.746 18.285 1.00 31.30 304 MET B C 1
ATOM 4730 O O . MET B 1 304 ? -46.500 -80.312 17.728 1.00 30.90 304 MET B O 1
ATOM 4735 N N . LEU B 1 305 ? -48.715 -79.880 17.888 1.00 27.21 305 LEU B N 1
ATOM 4736 C CA . LEU B 1 305 ? -49.101 -80.690 16.754 1.00 26.29 305 LEU B CA 1
ATOM 4737 C C . LEU B 1 305 ? -49.662 -79.833 15.628 1.00 28.22 305 LEU B C 1
ATOM 4738 O O . LEU B 1 305 ? -50.619 -79.087 15.840 1.00 26.07 305 LEU B O 1
ATOM 4743 N N . LEU B 1 306 ? -49.081 -79.968 14.430 1.00 25.07 306 LEU B N 1
ATOM 4744 C CA . LEU B 1 306 ? -49.566 -79.304 13.222 1.00 24.29 306 LEU B CA 1
ATOM 4745 C C . LEU B 1 306 ? -50.233 -80.380 12.392 1.00 28.52 306 LEU B C 1
ATOM 4746 O O . LEU B 1 306 ? -49.625 -81.415 12.131 1.00 28.61 306 LEU B O 1
ATOM 4751 N N . ILE B 1 307 ? -51.501 -80.187 12.070 1.00 24.39 307 ILE B N 1
ATOM 4752 C CA . ILE B 1 307 ? -52.259 -81.149 11.270 1.00 24.45 307 ILE B CA 1
ATOM 4753 C C . ILE B 1 307 ? -52.477 -80.512 9.912 1.00 26.63 307 ILE B C 1
ATOM 4754 O O . ILE B 1 307 ? -52.985 -79.402 9.854 1.00 25.93 307 ILE B O 1
ATOM 4759 N N . ASP B 1 308 ? -52.131 -81.221 8.827 1.00 24.62 308 ASP B N 1
ATOM 4760 C CA . ASP B 1 308 ? -52.393 -80.747 7.469 1.00 24.25 308 ASP B CA 1
ATOM 4761 C C . ASP B 1 308 ? -53.862 -81.112 7.198 1.00 29.40 308 ASP B C 1
ATOM 4762 O O . ASP B 1 308 ? -54.192 -82.282 6.978 1.00 28.95 308 ASP B O 1
ATOM 4767 N N . ASN B 1 309 ? -54.736 -80.089 7.241 1.00 25.66 309 ASN B N 1
ATOM 4768 C CA . ASN B 1 309 ? -56.187 -80.224 7.127 1.00 25.97 309 ASN B CA 1
ATOM 4769 C C . ASN B 1 309 ? -56.690 -80.644 5.713 1.00 29.63 309 ASN B C 1
ATOM 4770 O O . ASN B 1 309 ? -57.880 -80.926 5.553 1.00 29.10 309 ASN B O 1
ATOM 4775 N N A ARG B 1 310 ? -55.785 -80.712 4.718 0.50 25.27 310 ARG B N 1
ATOM 4776 N N B ARG B 1 310 ? -55.788 -80.705 4.717 0.50 25.51 310 ARG B N 1
ATOM 4777 C CA A ARG B 1 310 ? -56.097 -81.169 3.360 0.50 24.72 310 ARG B CA 1
ATOM 4778 C CA B ARG B 1 310 ? -56.107 -81.176 3.369 0.50 25.10 310 ARG B CA 1
ATOM 4779 C C A ARG B 1 310 ? -55.714 -82.640 3.241 0.50 28.49 310 ARG B C 1
ATOM 4780 C C B ARG B 1 310 ? -55.728 -82.648 3.258 0.50 28.69 310 ARG B C 1
ATOM 4781 O O A ARG B 1 310 ? -56.341 -83.364 2.477 0.50 28.50 310 ARG B O 1
ATOM 4782 O O B ARG B 1 310 ? -56.366 -83.379 2.510 0.50 28.75 310 ARG B O 1
ATOM 4797 N N . ARG B 1 311 ? -54.673 -83.071 3.984 1.00 24.95 311 ARG B N 1
ATOM 4798 C CA . ARG B 1 311 ? -54.096 -84.414 3.881 1.00 25.98 311 ARG B CA 1
ATOM 4799 C C . ARG B 1 311 ? -54.426 -85.422 4.982 1.00 30.47 311 ARG B C 1
ATOM 4800 O O . ARG B 1 311 ? -54.086 -86.597 4.831 1.00 32.31 311 ARG B O 1
ATOM 4808 N N . ALA B 1 312 ? -55.084 -84.995 6.054 1.00 26.99 312 ALA B N 1
ATOM 4809 C CA . ALA B 1 312 ? -55.411 -85.908 7.155 1.00 28.04 312 ALA B CA 1
ATOM 4810 C C . ALA B 1 312 ? -56.655 -85.503 7.898 1.00 31.39 312 ALA B C 1
ATOM 4811 O O . ALA B 1 312 ? -57.027 -84.332 7.916 1.00 30.23 312 ALA B O 1
ATOM 4813 N N . VAL B 1 313 ? -57.292 -86.489 8.518 1.00 29.51 313 VAL B N 1
ATOM 4814 C CA . VAL B 1 313 ? -58.468 -86.320 9.364 1.00 29.76 313 VAL B CA 1
ATOM 4815 C C . VAL B 1 313 ? -57.996 -86.560 10.779 1.00 33.62 313 VAL B C 1
ATOM 4816 O O . VAL B 1 313 ? -57.001 -87.269 11.005 1.00 32.60 313 VAL B O 1
ATOM 4820 N N A HIS B 1 314 ? -58.705 -85.990 11.735 0.50 32.59 314 HIS B N 1
ATOM 4821 N N B HIS B 1 314 ? -58.683 -85.951 11.741 0.50 30.62 314 HIS B N 1
ATOM 4822 C CA A HIS B 1 314 ? -58.322 -86.171 13.122 0.50 34.10 314 HIS B CA 1
ATOM 4823 C CA B HIS B 1 314 ? -58.307 -86.118 13.139 0.50 31.13 314 HIS B CA 1
ATOM 4824 C C A HIS B 1 314 ? -59.520 -86.482 14.010 0.50 38.37 314 HIS B C 1
ATOM 4825 C C B HIS B 1 314 ? -59.507 -86.406 14.039 0.50 37.18 314 HIS B C 1
ATOM 4826 O O A HIS B 1 314 ? -60.669 -86.227 13.634 0.50 37.03 314 HIS B O 1
ATOM 4827 O O B HIS B 1 314 ? -60.652 -86.108 13.678 0.50 35.93 314 HIS B O 1
ATOM 4840 N N . GLY B 1 315 ? -59.217 -87.051 15.170 1.00 35.56 315 GLY B N 1
ATOM 4841 C CA . GLY B 1 315 ? -60.186 -87.422 16.184 1.00 36.94 315 GLY B CA 1
ATOM 4842 C C . GLY B 1 315 ? -59.528 -87.332 17.540 1.00 39.88 315 GLY B C 1
ATOM 4843 O O . GLY B 1 315 ? -58.334 -87.032 17.644 1.00 38.25 315 GLY B O 1
ATOM 4844 N N A ARG B 1 316 ? -60.310 -87.558 18.593 0.50 38.19 316 ARG B N 1
ATOM 4845 N N B ARG B 1 316 ? -60.312 -87.559 18.590 0.50 38.47 316 ARG B N 1
ATOM 4846 C CA A ARG B 1 316 ? -59.819 -87.540 19.969 0.50 38.45 316 ARG B CA 1
ATOM 4847 C CA B ARG B 1 316 ? -59.823 -87.551 19.967 0.50 38.88 316 ARG B CA 1
ATOM 4848 C C A ARG B 1 316 ? -60.653 -88.479 20.831 0.50 43.82 316 ARG B C 1
ATOM 4849 C C B ARG B 1 316 ? -60.654 -88.495 20.821 0.50 44.00 316 ARG B C 1
ATOM 4850 O O A ARG B 1 316 ? -61.881 -88.483 20.726 0.50 43.31 316 ARG B O 1
ATOM 4851 O O B ARG B 1 316 ? -61.881 -88.511 20.706 0.50 43.45 316 ARG B O 1
ATOM 4866 N N . SER B 1 317 ? -59.973 -89.289 21.662 1.00 41.74 317 SER B N 1
ATOM 4867 C CA . SER B 1 317 ? -60.588 -90.289 22.541 1.00 44.09 317 SER B CA 1
ATOM 4868 C C . SER B 1 317 ? -61.415 -89.694 23.673 1.00 51.46 317 SER B C 1
ATOM 4869 O O . SER B 1 317 ? -61.346 -88.490 23.956 1.00 49.62 317 SER B O 1
ATOM 4872 N N . ILE B 1 318 ? -62.173 -90.574 24.341 1.00 51.18 318 ILE B N 1
ATOM 4873 C CA . ILE B 1 318 ? -62.939 -90.257 25.540 1.00 53.07 318 ILE B CA 1
ATOM 4874 C C . ILE B 1 318 ? -61.894 -90.079 26.647 1.00 56.35 318 ILE B C 1
ATOM 4875 O O . ILE B 1 318 ? -60.907 -90.824 26.686 1.00 55.30 318 ILE B O 1
ATOM 4880 N N . PHE B 1 319 ? -62.103 -89.090 27.520 1.00 53.44 319 PHE B N 1
ATOM 4881 C CA . PHE B 1 319 ? -61.278 -88.871 28.709 1.00 53.78 319 PHE B CA 1
ATOM 4882 C C . PHE B 1 319 ? -62.149 -88.360 29.844 1.00 60.29 319 PHE B C 1
ATOM 4883 O O . PHE B 1 319 ? -63.232 -87.830 29.591 1.00 59.62 319 PHE B O 1
ATOM 4891 N N . ALA B 1 320 ? -61.715 -88.597 31.093 1.00 59.66 320 ALA B N 1
ATOM 4892 C CA . ALA B 1 320 ? -62.446 -88.263 32.314 1.00 60.74 320 ALA B CA 1
ATOM 4893 C C . ALA B 1 320 ? -61.869 -87.022 33.015 1.00 64.38 320 ALA B C 1
ATOM 4894 O O . ALA B 1 320 ? -60.876 -87.138 33.740 1.00 63.96 320 ALA B O 1
ATOM 4896 N N . PRO B 1 321 ? -62.457 -85.816 32.784 1.00 60.66 321 PRO B N 1
ATOM 4897 C CA . PRO B 1 321 ? -61.929 -84.604 33.447 1.00 59.75 321 PRO B CA 1
ATOM 4898 C C . PRO B 1 321 ? -62.265 -84.552 34.934 1.00 64.74 321 PRO B C 1
ATOM 4899 O O . PRO B 1 321 ? -63.307 -85.059 35.351 1.00 65.10 321 PRO B O 1
ATOM 4903 N N A ARG B 1 322 ? -61.387 -83.927 35.723 0.50 61.40 322 ARG B N 1
ATOM 4904 N N B ARG B 1 322 ? -61.380 -83.934 35.724 0.50 61.68 322 ARG B N 1
ATOM 4905 C CA A ARG B 1 322 ? -61.531 -83.811 37.176 0.50 62.86 322 ARG B CA 1
ATOM 4906 C CA B ARG B 1 322 ? -61.518 -83.820 37.177 0.50 63.29 322 ARG B CA 1
ATOM 4907 C C A ARG B 1 322 ? -62.188 -82.502 37.614 0.50 68.75 322 ARG B C 1
ATOM 4908 C C B ARG B 1 322 ? -62.134 -82.493 37.638 0.50 68.92 322 ARG B C 1
ATOM 4909 O O A ARG B 1 322 ? -62.783 -82.463 38.693 0.50 70.08 322 ARG B O 1
ATOM 4910 O O B ARG B 1 322 ? -62.666 -82.437 38.749 0.50 70.21 322 ARG B O 1
ATOM 4925 N N . PHE B 1 323 ? -62.056 -81.430 36.796 1.00 65.13 323 PHE B N 1
ATOM 4926 C CA . PHE B 1 323 ? -62.530 -80.051 37.086 1.00 65.44 323 PHE B CA 1
ATOM 4927 C C . PHE B 1 323 ? -61.852 -79.519 38.365 1.00 68.08 323 PHE B C 1
ATOM 4928 O O . PHE B 1 323 ? -62.506 -78.953 39.247 1.00 70.07 323 PHE B O 1
ATOM 4936 N N . ASP B 1 324 ? -60.526 -79.754 38.467 1.00 60.92 324 ASP B N 1
ATOM 4937 C CA . ASP B 1 324 ? -59.703 -79.391 39.631 1.00 59.57 324 ASP B CA 1
ATOM 4938 C C . ASP B 1 324 ? -58.671 -78.268 39.342 1.00 59.12 324 ASP B C 1
ATOM 4939 O O . ASP B 1 324 ? -57.790 -78.009 40.170 1.00 58.78 324 ASP B O 1
ATOM 4944 N N . GLY B 1 325 ? -58.785 -77.659 38.162 1.00 52.31 325 GLY B N 1
ATOM 4945 C CA . GLY B 1 325 ? -57.906 -76.612 37.640 1.00 49.94 325 GLY B CA 1
ATOM 4946 C C . GLY B 1 325 ? -56.683 -77.136 36.908 1.00 49.10 325 GLY B C 1
ATOM 4947 O O . GLY B 1 325 ? -55.902 -76.348 36.381 1.00 46.73 325 GLY B O 1
ATOM 4948 N N . ALA B 1 326 ? -56.491 -78.470 36.895 1.00 44.90 326 ALA B N 1
ATOM 4949 C CA . ALA B 1 326 ? -55.346 -79.140 36.266 1.00 42.82 326 ALA B CA 1
ATOM 4950 C C . ALA B 1 326 ? -55.734 -80.014 35.069 1.00 43.71 326 ALA B C 1
ATOM 4951 O O . ALA B 1 326 ? -54.936 -80.845 34.625 1.00 42.17 326 ALA B O 1
ATOM 4953 N N . ASP B 1 327 ? -56.934 -79.792 34.513 1.00 39.48 327 ASP B N 1
ATOM 4954 C CA . ASP B 1 327 ? -57.394 -80.547 33.347 1.00 37.84 327 ASP B CA 1
ATOM 4955 C C . ASP B 1 327 ? -56.620 -80.236 32.075 1.00 39.22 327 ASP B C 1
ATOM 4956 O O . ASP B 1 327 ? -55.936 -79.211 31.975 1.00 36.49 327 ASP B O 1
ATOM 4961 N N . ARG B 1 328 ? -56.733 -81.140 31.095 1.00 35.54 328 ARG B N 1
ATOM 4962 C CA . ARG B 1 328 ? -56.112 -80.987 29.786 1.00 34.30 328 ARG B CA 1
ATOM 4963 C C . ARG B 1 328 ? -56.436 -79.594 29.225 1.00 35.74 328 ARG B C 1
ATOM 4964 O O . ARG B 1 328 ? -57.569 -79.114 29.331 1.00 35.88 328 ARG B O 1
ATOM 4972 N N . PHE B 1 329 ? -55.422 -78.933 28.677 1.00 31.20 329 PHE B N 1
ATOM 4973 C CA . PHE B 1 329 ? -55.555 -77.577 28.182 1.00 30.35 329 PHE B CA 1
ATOM 4974 C C . PHE B 1 329 ? -54.675 -77.410 26.945 1.00 34.00 329 PHE B C 1
ATOM 4975 O O . PHE B 1 329 ? -53.453 -77.476 27.049 1.00 33.71 329 PHE B O 1
ATOM 4983 N N . LEU B 1 330 ? -55.303 -77.241 25.764 1.00 29.84 330 LEU B N 1
ATOM 4984 C CA . LEU B 1 330 ? -54.563 -76.994 24.525 1.00 28.95 330 LEU B CA 1
ATOM 4985 C C . LEU B 1 330 ? -54.850 -75.590 24.046 1.00 30.90 330 LEU B C 1
ATOM 4986 O O . LEU B 1 330 ? -55.906 -75.034 24.348 1.00 29.93 330 LEU B O 1
ATOM 4991 N N . SER B 1 331 ? -53.916 -75.028 23.284 1.00 26.94 331 SER B N 1
ATOM 4992 C CA . SER B 1 331 ? -54.064 -73.738 22.635 1.00 25.63 331 SER B CA 1
ATOM 4993 C C . SER B 1 331 ? -54.230 -74.069 21.154 1.00 28.21 331 SER B C 1
ATOM 4994 O O . SER B 1 331 ? -53.320 -74.633 20.540 1.00 25.91 331 SER B O 1
ATOM 4997 N N . ARG B 1 332 ? -55.415 -73.779 20.603 1.00 25.43 332 ARG B N 1
ATOM 4998 C CA . ARG B 1 332 ? -55.706 -74.064 19.208 1.00 24.69 332 ARG B CA 1
ATOM 4999 C C . ARG B 1 332 ? -55.676 -72.817 18.369 1.00 28.71 332 ARG B C 1
ATOM 5000 O O . ARG B 1 332 ? -56.235 -71.794 18.750 1.00 28.50 332 ARG B O 1
ATOM 5008 N N . SER B 1 333 ? -55.042 -72.915 17.203 1.00 25.53 333 SER B N 1
ATOM 5009 C CA . SER B 1 333 ? -55.032 -71.834 16.236 1.00 24.07 333 SER B CA 1
ATOM 5010 C C . SER B 1 333 ? -55.132 -72.456 14.838 1.00 27.38 333 SER B C 1
ATOM 5011 O O . SER B 1 333 ? -55.002 -73.681 14.690 1.00 25.97 333 SER B O 1
ATOM 5014 N N . PHE B 1 334 ? -55.430 -71.617 13.832 1.00 22.82 334 PHE B N 1
ATOM 5015 C CA . PHE B 1 334 ? -55.619 -72.040 12.452 1.00 21.99 334 PHE B CA 1
ATOM 5016 C C . PHE B 1 334 ? -54.676 -71.316 11.547 1.00 24.64 334 PHE B C 1
ATOM 5017 O O . PHE B 1 334 ? -54.269 -70.185 11.842 1.00 23.23 334 PHE B O 1
ATOM 5025 N N . ILE B 1 335 ? -54.311 -71.980 10.440 1.00 20.74 335 ILE B N 1
ATOM 5026 C CA . ILE B 1 335 ? -53.355 -71.460 9.466 1.00 19.79 335 ILE B CA 1
ATOM 5027 C C . ILE B 1 335 ? -53.906 -71.666 8.059 1.00 23.30 335 ILE B C 1
ATOM 5028 O O . ILE B 1 335 ? -54.417 -72.741 7.757 1.00 21.24 335 ILE B O 1
ATOM 5033 N N . VAL B 1 336 ? -53.730 -70.645 7.196 1.00 21.42 336 VAL B N 1
ATOM 5034 C CA . VAL B 1 336 ? -54.061 -70.675 5.776 1.00 21.94 336 VAL B CA 1
ATOM 5035 C C . VAL B 1 336 ? -52.815 -70.270 4.986 1.00 27.64 336 VAL B C 1
ATOM 5036 O O . VAL B 1 336 ? -52.018 -69.439 5.445 1.00 25.59 336 VAL B O 1
ATOM 5040 N N . ALA B 1 337 ? -52.626 -70.868 3.815 1.00 25.96 337 ALA B N 1
ATOM 5041 C CA . ALA B 1 337 ? -51.469 -70.530 2.998 1.00 26.94 337 ALA B CA 1
AT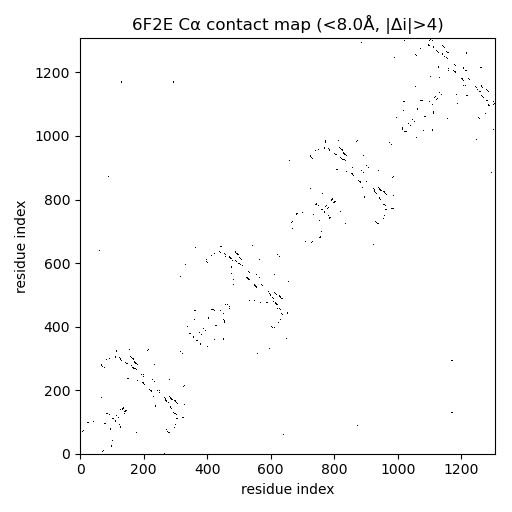OM 5042 C C . ALA B 1 337 ? -51.619 -69.148 2.443 1.00 33.06 337 ALA B C 1
ATOM 5043 O O . ALA B 1 337 ? -50.647 -68.416 2.364 1.00 30.12 337 ALA B O 1
ATOM 5045 N N . ASP B 1 338 ? -52.860 -68.777 2.125 1.00 35.19 338 ASP B N 1
ATOM 5046 C CA . ASP B 1 338 ? -53.232 -67.548 1.443 1.00 36.51 338 ASP B CA 1
ATOM 5047 C C . ASP B 1 338 ? -54.325 -66.764 2.150 1.00 41.24 338 ASP B C 1
ATOM 5048 O O . ASP B 1 338 ? -55.471 -67.208 2.136 1.00 41.22 338 ASP B O 1
ATOM 5053 N N . GLY B 1 339 ? -53.970 -65.589 2.702 1.00 35.22 339 GLY B N 1
ATOM 5054 C CA . GLY B 1 339 ? -54.920 -64.648 3.288 1.00 34.53 339 GLY B CA 1
ATOM 5055 C C . GLY B 1 339 ? -55.796 -63.933 2.256 1.00 34.65 339 GLY B C 1
ATOM 5056 O O . GLY B 1 339 ? -56.900 -63.495 2.591 1.00 32.29 339 GLY B O 1
ATOM 5057 N N . SER B 1 340 ? -55.346 -63.837 0.968 1.00 28.91 340 SER B N 1
ATOM 5058 C CA . SER B 1 340 ? -56.172 -63.200 -0.064 1.00 28.56 340 SER B CA 1
ATOM 5059 C C . SER B 1 340 ? -57.447 -63.997 -0.317 1.00 30.58 340 SER B C 1
ATOM 5060 O O . SER B 1 340 ? -58.453 -63.402 -0.685 1.00 28.09 340 SER B O 1
ATOM 5063 N N . ARG B 1 341 ? -57.422 -65.338 -0.083 1.00 27.97 341 ARG B N 1
ATOM 5064 C CA . ARG B 1 341 ? -58.603 -66.186 -0.291 1.00 27.99 341 ARG B CA 1
ATOM 5065 C C . ARG B 1 341 ? -59.766 -65.777 0.602 1.00 29.50 341 ARG B C 1
ATOM 5066 O O . ARG B 1 341 ? -60.908 -65.934 0.210 1.00 28.39 341 ARG B O 1
ATOM 5074 N N . SER B 1 342 ? -59.476 -65.236 1.791 1.00 25.49 342 SER B N 1
ATOM 5075 C CA . SER B 1 342 ? -60.515 -64.812 2.723 1.00 25.00 342 SER B CA 1
ATOM 5076 C C . SER B 1 342 ? -60.690 -63.292 2.775 1.00 28.44 342 SER B C 1
ATOM 5077 O O . SER B 1 342 ? -61.439 -62.824 3.622 1.00 27.45 342 SER B O 1
ATOM 5080 N N . ARG B 1 343 ? -59.966 -62.512 1.945 1.00 26.62 343 ARG B N 1
ATOM 5081 C CA . ARG B 1 343 ? -60.070 -61.039 1.997 1.00 26.80 343 ARG B CA 1
ATOM 5082 C C . ARG B 1 343 ? -61.507 -60.523 1.948 1.00 27.02 343 ARG B C 1
ATOM 5083 O O . ARG B 1 343 ? -61.847 -59.629 2.732 1.00 25.31 343 ARG B O 1
ATOM 5091 N N . HIS B 1 344 ? -62.356 -61.110 1.059 1.00 25.35 344 HIS B N 1
ATOM 5092 C CA . HIS B 1 344 ? -63.773 -60.756 0.911 1.00 26.58 344 HIS B CA 1
ATOM 5093 C C . HIS B 1 344 ? -64.560 -60.933 2.240 1.00 30.69 344 HIS B C 1
ATOM 5094 O O . HIS B 1 344 ? -65.590 -60.302 2.421 1.00 29.53 344 HIS B O 1
ATOM 5101 N N . ALA B 1 345 ? -64.065 -61.805 3.144 1.00 27.35 345 ALA B N 1
ATOM 5102 C CA . ALA B 1 345 ? -64.703 -62.175 4.411 1.00 28.01 345 ALA B CA 1
ATOM 5103 C C . ALA B 1 345 ? -64.100 -61.480 5.632 1.00 29.75 345 ALA B C 1
ATOM 5104 O O . ALA B 1 345 ? -64.585 -61.672 6.750 1.00 29.43 345 ALA B O 1
ATOM 5106 N N . ARG B 1 346 ? -63.050 -60.679 5.426 1.00 26.16 346 ARG B N 1
ATOM 5107 C CA . ARG B 1 346 ? -62.320 -60.027 6.524 1.00 26.10 346 ARG B CA 1
ATOM 5108 C C . ARG B 1 346 ? -62.380 -58.510 6.386 1.00 29.54 346 ARG B C 1
ATOM 5109 O O . ARG B 1 346 ? -62.821 -57.984 5.358 1.00 28.27 346 ARG B O 1
ATOM 5117 N N . SER B 1 347 ? -61.939 -57.804 7.431 1.00 26.68 347 SER B N 1
ATOM 5118 C CA . SER B 1 347 ? -61.801 -56.362 7.345 1.00 26.13 347 SER B CA 1
ATOM 5119 C C . SER B 1 347 ? -60.318 -56.128 6.985 1.00 27.31 347 SER B C 1
ATOM 5120 O O . SER B 1 347 ? -59.496 -57.044 7.115 1.00 24.09 347 SER B O 1
ATOM 5123 N N . SER B 1 348 ? -59.992 -54.936 6.477 1.00 26.03 348 SER B N 1
ATOM 5124 C CA . SER B 1 348 ? -58.621 -54.550 6.141 1.00 26.59 348 SER B CA 1
ATOM 5125 C C . SER B 1 348 ? -57.725 -54.719 7.394 1.00 29.58 348 SER B C 1
ATOM 5126 O O . SER B 1 348 ? -58.086 -54.232 8.448 1.00 28.42 348 SER B O 1
ATOM 5129 N N . PHE B 1 349 ? -56.597 -55.446 7.278 1.00 26.31 349 PHE B N 1
ATOM 5130 C CA . PHE B 1 349 ? -55.668 -55.753 8.376 1.00 26.51 349 PHE B CA 1
ATOM 5131 C C . PHE B 1 349 ? -56.377 -56.496 9.532 1.00 29.91 349 PHE B C 1
ATOM 5132 O O . PHE B 1 349 ? -56.076 -56.305 10.701 1.00 29.31 349 PHE B O 1
ATOM 5140 N N . GLY B 1 350 ? -57.362 -57.301 9.163 1.00 27.22 350 GLY B N 1
ATOM 5141 C CA . GLY B 1 350 ? -58.121 -58.131 10.086 1.00 26.10 350 GLY B CA 1
ATOM 5142 C C . GLY B 1 350 ? -57.753 -59.585 9.864 1.00 25.39 350 GLY B C 1
ATOM 5143 O O . GLY B 1 350 ? -57.445 -59.985 8.742 1.00 23.21 350 GLY B O 1
ATOM 5144 N N . ARG B 1 351 ? -57.767 -60.375 10.929 1.00 21.73 351 ARG B N 1
ATOM 5145 C CA . ARG B 1 351 ? -57.454 -61.805 10.866 1.00 22.02 351 ARG B CA 1
ATOM 5146 C C . ARG B 1 351 ? -58.690 -62.681 11.099 1.00 27.07 351 ARG B C 1
ATOM 5147 O O . ARG B 1 351 ? -58.557 -63.903 11.233 1.00 26.68 351 ARG B O 1
ATOM 5155 N N . VAL B 1 352 ? -59.882 -62.067 11.158 1.00 24.05 352 VAL B N 1
ATOM 5156 C CA . VAL B 1 352 ? -61.116 -62.795 11.477 1.00 22.72 352 VAL B CA 1
ATOM 5157 C C . VAL B 1 352 ? -62.047 -62.905 10.267 1.00 25.56 352 VAL B C 1
ATOM 5158 O O . VAL B 1 352 ? -62.456 -61.897 9.696 1.00 25.90 352 VAL B O 1
ATOM 5162 N N . VAL B 1 353 ? -62.420 -64.134 9.928 1.00 23.36 353 VAL B N 1
ATOM 5163 C CA . VAL B 1 353 ? -63.367 -64.431 8.847 1.00 24.09 353 VAL B CA 1
ATOM 5164 C C . VAL B 1 353 ? -64.782 -64.222 9.435 1.00 30.21 353 VAL B C 1
ATOM 5165 O O . VAL B 1 353 ? -65.150 -64.887 10.415 1.00 30.02 353 VAL B O 1
ATOM 5169 N N . SER B 1 354 ? -65.566 -63.299 8.854 1.00 28.35 354 SER B N 1
ATOM 5170 C CA . SER B 1 354 ? -66.946 -63.042 9.326 1.00 29.89 354 SER B CA 1
ATOM 5171 C C . SER B 1 354 ? -67.790 -64.293 9.158 1.00 31.43 354 SER B C 1
ATOM 5172 O O . SER B 1 354 ? -67.653 -65.001 8.160 1.00 30.37 354 SER B O 1
ATOM 5175 N N . ALA B 1 355 ? -68.609 -64.593 10.174 1.00 30.45 355 ALA B N 1
ATOM 5176 C CA . ALA B 1 355 ? -69.447 -65.792 10.253 1.00 31.02 355 ALA B CA 1
ATOM 5177 C C . ALA B 1 355 ? -70.234 -66.112 8.987 1.00 33.66 355 ALA B C 1
ATOM 5178 O O . ALA B 1 355 ? -70.180 -67.253 8.525 1.00 31.68 355 ALA B O 1
ATOM 5180 N N . ARG B 1 356 ? -70.911 -65.106 8.398 1.00 31.35 356 ARG B N 1
ATOM 5181 C CA . ARG B 1 356 ? -71.749 -65.310 7.205 1.00 33.03 356 ARG B CA 1
ATOM 5182 C C . ARG B 1 356 ? -71.008 -65.862 5.979 1.00 37.61 356 ARG B C 1
ATOM 5183 O O . ARG B 1 356 ? -71.652 -66.417 5.085 1.00 39.94 356 ARG B O 1
ATOM 5191 N N . PHE B 1 357 ? -69.668 -65.731 5.946 1.00 32.21 357 PHE B N 1
ATOM 5192 C CA . PHE B 1 357 ? -68.837 -66.215 4.838 1.00 32.03 357 PHE B CA 1
ATOM 5193 C C . PHE B 1 357 ? -68.325 -67.639 5.028 1.00 37.04 357 PHE B C 1
ATOM 5194 O O . PHE B 1 357 ? -67.750 -68.199 4.095 1.00 36.95 357 PHE B O 1
ATOM 5202 N N . SER B 1 358 ? -68.507 -68.218 6.239 1.00 33.14 358 SER B N 1
ATOM 5203 C CA . SER B 1 358 ? -68.079 -69.595 6.491 1.00 32.93 358 SER B CA 1
ATOM 5204 C C . SER B 1 358 ? -69.010 -70.581 5.758 1.00 34.32 358 SER B C 1
ATOM 5205 O O . SER B 1 358 ? -68.546 -71.645 5.297 1.00 38.69 358 SER B O 1
ATOM 5209 N N . SER C 1 31 ? -21.013 -115.172 -30.263 1.00 77.69 31 SER C N 1
ATOM 5210 C CA . SER C 1 31 ? -20.849 -114.698 -31.638 1.00 76.91 31 SER C CA 1
ATOM 5211 C C . SER C 1 31 ? -19.794 -113.580 -31.750 1.00 79.48 31 SER C C 1
ATOM 5212 O O . SER C 1 31 ? -19.602 -112.831 -30.791 1.00 76.96 31 SER C O 1
ATOM 5215 N N . ASP C 1 32 ? -19.104 -113.490 -32.919 1.00 77.35 32 ASP C N 1
ATOM 5216 C CA . ASP C 1 32 ? -18.040 -112.509 -33.185 1.00 77.12 32 ASP C CA 1
ATOM 5217 C C . ASP C 1 32 ? -18.188 -111.808 -34.564 1.00 80.58 32 ASP C C 1
ATOM 5218 O O . ASP C 1 32 ? -18.842 -112.392 -35.436 1.00 80.15 32 ASP C O 1
ATOM 5223 N N . PRO C 1 33 ? -17.581 -110.598 -34.813 1.00 77.17 33 PRO C N 1
ATOM 5224 C CA . PRO C 1 33 ? -17.693 -109.969 -36.151 1.00 77.17 33 PRO C CA 1
ATOM 5225 C C . PRO C 1 33 ? -17.120 -110.840 -37.273 1.00 82.41 33 PRO C C 1
ATOM 5226 O O . PRO C 1 33 ? -16.136 -111.555 -37.057 1.00 82.58 33 PRO C O 1
ATOM 5230 N N . GLU C 1 34 ? -17.760 -110.794 -38.457 1.00 79.41 34 GLU C N 1
ATOM 5231 C CA . GLU C 1 34 ? -17.427 -111.622 -39.624 1.00 79.95 34 GLU C CA 1
ATOM 5232 C C . GLU C 1 34 ? -16.546 -110.927 -40.674 1.00 82.27 34 GLU C C 1
ATOM 5233 O O . GLU C 1 34 ? -16.346 -109.712 -40.610 1.00 81.32 34 GLU C O 1
ATOM 5239 N N . VAL C 1 35 ? -16.049 -111.724 -41.657 1.00 77.66 35 VAL C N 1
ATOM 5240 C CA . VAL C 1 35 ? -15.178 -111.365 -42.793 1.00 76.46 35 VAL C CA 1
ATOM 5241 C C . VAL C 1 35 ? -15.648 -110.087 -43.530 1.00 74.93 35 VAL C C 1
ATOM 5242 O O . VAL C 1 35 ? -14.805 -109.273 -43.911 1.00 74.44 35 VAL C O 1
ATOM 5246 N N . SER C 1 36 ? -16.978 -109.918 -43.714 1.00 66.93 36 SER C N 1
ATOM 5247 C CA . SER C 1 36 ? -17.577 -108.744 -44.367 1.00 63.66 36 SER C CA 1
ATOM 5248 C C . SER C 1 36 ? -17.386 -107.479 -43.523 1.00 58.11 36 SER C C 1
ATOM 5249 O O . SER C 1 36 ? -17.155 -106.401 -44.077 1.00 57.98 36 SER C O 1
ATOM 5252 N N . ALA C 1 37 ? -17.470 -107.618 -42.183 1.00 46.54 37 ALA C N 1
ATOM 5253 C CA . ALA C 1 37 ? -17.298 -106.522 -41.225 1.00 40.78 37 ALA C CA 1
ATOM 5254 C C . ALA C 1 37 ? -15.824 -106.405 -40.714 1.00 36.78 37 ALA C C 1
ATOM 5255 O O . ALA C 1 37 ? -15.557 -105.641 -39.780 1.00 33.18 37 ALA C O 1
ATOM 5257 N N . ILE C 1 38 ? -14.875 -107.159 -41.328 1.00 30.20 38 ILE C N 1
ATOM 5258 C CA . ILE C 1 38 ? -13.452 -107.091 -40.954 1.00 29.64 38 ILE C CA 1
ATOM 5259 C C . ILE C 1 38 ? -12.614 -106.667 -42.166 1.00 32.87 38 ILE C C 1
ATOM 5260 O O . ILE C 1 38 ? -12.710 -107.285 -43.230 1.00 33.32 38 ILE C O 1
ATOM 5265 N N . LEU C 1 39 ? -11.786 -105.631 -41.982 1.00 25.55 39 LEU C N 1
ATOM 5266 C CA . LEU C 1 39 ? -10.830 -105.157 -42.965 1.00 25.18 39 LEU C CA 1
ATOM 5267 C C . LEU C 1 39 ? -9.430 -105.441 -42.380 1.00 27.99 39 LEU C C 1
ATOM 5268 O O . LEU C 1 39 ? -9.082 -104.913 -41.321 1.00 26.29 39 LEU C O 1
ATOM 5273 N N . VAL C 1 40 ? -8.663 -106.322 -43.029 1.00 25.83 40 VAL C N 1
ATOM 5274 C CA . VAL C 1 40 ? -7.318 -106.666 -42.567 1.00 26.55 40 VAL C CA 1
ATOM 5275 C C . VAL C 1 40 ? -6.305 -105.947 -43.453 1.00 29.71 40 VAL C C 1
ATOM 5276 O O . VAL C 1 40 ? -6.242 -106.222 -44.651 1.00 27.60 40 VAL C O 1
ATOM 5280 N N . LEU C 1 41 ? -5.533 -105.018 -42.875 1.00 27.28 41 LEU C N 1
ATOM 5281 C CA . LEU C 1 41 ? -4.498 -104.310 -43.632 1.00 27.97 41 LEU C CA 1
ATOM 5282 C C . LEU C 1 41 ? -3.305 -105.240 -43.839 1.00 32.94 41 LEU C C 1
ATOM 5283 O O . LEU C 1 41 ? -2.881 -105.903 -42.897 1.00 32.30 41 LEU C O 1
ATOM 5288 N N . THR C 1 42 ? -2.758 -105.286 -45.057 1.00 30.25 42 THR C N 1
ATOM 5289 C CA . THR C 1 42 ? -1.547 -106.075 -45.315 1.00 30.90 42 THR C CA 1
ATOM 5290 C C . THR C 1 42 ? -0.359 -105.247 -44.783 1.00 34.30 42 THR C C 1
ATOM 5291 O O . THR C 1 42 ? -0.501 -104.042 -44.509 1.00 30.94 42 THR C O 1
ATOM 5295 N N . SER C 1 43 ? 0.803 -105.888 -44.643 1.00 33.26 43 SER C N 1
ATOM 5296 C CA . SER C 1 43 ? 2.034 -105.244 -44.193 1.00 33.37 43 SER C CA 1
ATOM 5297 C C . SER C 1 43 ? 2.352 -104.015 -45.084 1.00 36.71 43 SER C C 1
ATOM 5298 O O . SER C 1 43 ? 2.704 -102.954 -44.567 1.00 35.85 43 SER C O 1
ATOM 5301 N N . SER C 1 44 ? 2.148 -104.146 -46.405 1.00 33.77 44 SER C N 1
ATOM 5302 C CA . SER C 1 44 ? 2.361 -103.065 -47.379 1.00 33.91 44 SER C CA 1
ATOM 5303 C C . SER C 1 44 ? 1.364 -101.891 -47.169 1.00 35.00 44 SER C C 1
ATOM 5304 O O . SER C 1 44 ? 1.761 -100.726 -47.238 1.00 33.83 44 SER C O 1
ATOM 5307 N N . GLU C 1 45 ? 0.084 -102.208 -46.933 1.00 30.51 45 GLU C N 1
ATOM 5308 C CA . GLU C 1 45 ? -0.955 -101.197 -46.680 1.00 29.19 45 GLU C CA 1
ATOM 5309 C C . GLU C 1 45 ? -0.694 -100.447 -45.359 1.00 30.03 45 GLU C C 1
ATOM 5310 O O . GLU C 1 45 ? -0.828 -99.222 -45.314 1.00 28.10 45 GLU C O 1
ATOM 5316 N N . ALA C 1 46 ? -0.283 -101.182 -44.311 1.00 26.40 46 ALA C N 1
ATOM 5317 C CA . ALA C 1 46 ? 0.069 -100.609 -43.014 1.00 27.34 46 ALA C CA 1
ATOM 5318 C C . ALA C 1 46 ? 1.271 -99.656 -43.170 1.00 30.42 46 ALA C C 1
ATOM 5319 O O . ALA C 1 46 ? 1.259 -98.567 -42.592 1.00 29.00 46 ALA C O 1
ATOM 5321 N N . SER C 1 47 ? 2.274 -100.042 -43.990 1.00 28.99 47 SER C N 1
ATOM 5322 C CA . SER C 1 47 ? 3.455 -99.212 -44.266 1.00 29.06 47 SER C CA 1
ATOM 5323 C C . SER C 1 47 ? 3.078 -97.925 -45.007 1.00 30.57 47 SER C C 1
ATOM 5324 O O . SER C 1 47 ? 3.611 -96.863 -44.694 1.00 28.12 47 SER C O 1
ATOM 5327 N N . THR C 1 48 ? 2.158 -98.020 -45.982 1.00 29.39 48 THR C N 1
ATOM 5328 C CA . THR C 1 48 ? 1.646 -96.862 -46.720 1.00 29.76 48 THR C CA 1
ATOM 5329 C C . THR C 1 48 ? 0.955 -95.883 -45.748 1.00 32.64 48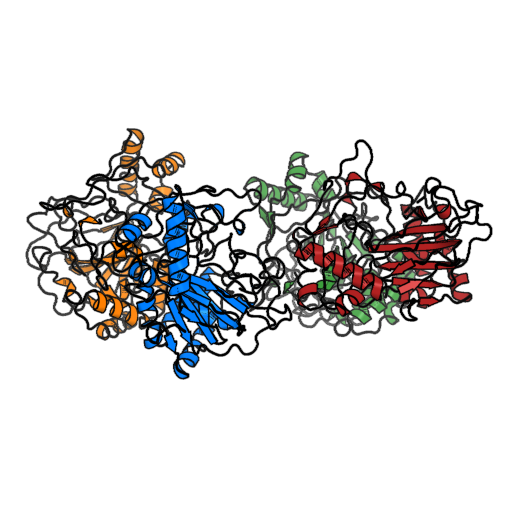 THR C C 1
ATOM 5330 O O . THR C 1 48 ? 1.233 -94.679 -45.777 1.00 31.97 48 THR C O 1
ATOM 5334 N N . LEU C 1 49 ? 0.085 -96.417 -44.872 1.00 30.00 49 LEU C N 1
ATOM 5335 C CA . LEU C 1 49 ? -0.648 -95.645 -43.868 1.00 29.59 49 LEU C CA 1
ATOM 5336 C C . LEU C 1 49 ? 0.348 -94.912 -42.928 1.00 32.23 49 LEU C C 1
ATOM 5337 O O . LEU C 1 49 ? 0.182 -93.721 -42.655 1.00 30.90 49 LEU C O 1
ATOM 5342 N N . GLU C 1 50 ? 1.405 -95.616 -42.493 1.00 30.45 50 GLU C N 1
ATOM 5343 C CA . GLU C 1 50 ? 2.458 -95.041 -41.658 1.00 31.27 50 GLU C CA 1
ATOM 5344 C C . GLU C 1 50 ? 3.137 -93.862 -42.370 1.00 35.08 50 GLU C C 1
ATOM 5345 O O . GLU C 1 50 ? 3.323 -92.810 -41.749 1.00 35.80 50 GLU C O 1
ATOM 5351 N N A ARG C 1 51 ? 3.456 -94.032 -43.672 0.50 31.35 51 ARG C N 1
ATOM 5352 N N B ARG C 1 51 ? 3.480 -94.017 -43.668 0.50 31.47 51 ARG C N 1
ATOM 5353 C CA A ARG C 1 51 ? 4.086 -93.012 -44.514 0.50 31.02 51 ARG C CA 1
ATOM 5354 C CA B ARG C 1 51 ? 4.116 -92.944 -44.443 0.50 31.14 51 ARG C CA 1
ATOM 5355 C C A ARG C 1 51 ? 3.179 -91.792 -44.715 0.50 32.34 51 ARG C C 1
ATOM 5356 C C B ARG C 1 51 ? 3.161 -91.755 -44.655 0.50 32.23 51 ARG C C 1
ATOM 5357 O O A ARG C 1 51 ? 3.634 -90.658 -44.563 0.50 32.10 51 ARG C O 1
ATOM 5358 O O B ARG C 1 51 ? 3.563 -90.607 -44.446 0.50 31.78 51 ARG C O 1
ATOM 5373 N N . VAL C 1 52 ? 1.900 -92.030 -45.033 1.00 28.07 52 VAL C N 1
ATOM 5374 C CA . VAL C 1 52 ? 0.887 -90.994 -45.279 1.00 26.96 52 VAL C CA 1
ATOM 5375 C C . VAL C 1 52 ? 0.619 -90.149 -43.995 1.00 30.41 52 VAL C C 1
ATOM 5376 O O . VAL C 1 52 ? 0.416 -88.939 -44.100 1.00 28.37 52 VAL C O 1
ATOM 5380 N N . ALA C 1 53 ? 0.735 -90.769 -42.802 1.00 27.98 53 ALA C N 1
ATOM 5381 C CA . ALA C 1 53 ? 0.588 -90.081 -41.510 1.00 28.55 53 ALA C CA 1
ATOM 5382 C C . ALA C 1 53 ? 1.546 -88.897 -41.313 1.00 34.53 53 ALA C C 1
ATOM 5383 O O . ALA C 1 53 ? 1.169 -87.937 -40.642 1.00 35.06 53 ALA C O 1
ATOM 5385 N N . ASP C 1 54 ? 2.760 -88.935 -41.931 1.00 32.49 54 ASP C N 1
ATOM 5386 C CA . ASP C 1 54 ? 3.736 -87.826 -41.881 1.00 33.30 54 ASP C CA 1
ATOM 5387 C C . ASP C 1 54 ? 3.180 -86.541 -42.542 1.00 34.61 54 ASP C C 1
ATOM 5388 O O . ASP C 1 54 ? 3.660 -85.446 -42.247 1.00 32.97 54 ASP C O 1
ATOM 5393 N N . LEU C 1 55 ? 2.142 -86.671 -43.406 1.00 29.87 55 LEU C N 1
ATOM 5394 C CA . LEU C 1 55 ? 1.516 -85.512 -44.040 1.00 29.76 55 LEU C CA 1
ATOM 5395 C C . LEU C 1 55 ? 0.579 -84.776 -43.066 1.00 34.18 55 LEU C C 1
ATOM 5396 O O . LEU C 1 55 ? 0.100 -83.681 -43.377 1.00 36.70 55 LEU C O 1
ATOM 5401 N N . VAL C 1 56 ? 0.288 -85.386 -41.915 1.00 28.13 56 VAL C N 1
ATOM 5402 C CA . VAL C 1 56 ? -0.608 -84.796 -40.919 1.00 26.41 56 VAL C CA 1
ATOM 5403 C C . VAL C 1 56 ? 0.274 -84.217 -39.805 1.00 30.56 56 VAL C C 1
ATOM 5404 O O . VAL C 1 56 ? 0.795 -84.970 -38.979 1.00 31.71 56 VAL C O 1
ATOM 5408 N N . THR C 1 57 ? 0.470 -82.892 -39.809 1.00 25.55 57 THR C N 1
ATOM 5409 C CA . THR C 1 57 ? 1.447 -82.244 -38.911 1.00 25.50 57 THR C CA 1
ATOM 5410 C C . THR C 1 57 ? 0.864 -81.315 -37.838 1.00 29.34 57 THR C C 1
ATOM 5411 O O . THR C 1 57 ? 1.528 -81.084 -36.830 1.00 27.74 57 THR C O 1
ATOM 5415 N N . ALA C 1 58 ? -0.355 -80.788 -38.040 1.00 25.58 58 ALA C N 1
ATOM 5416 C CA . ALA C 1 58 ? -0.993 -79.875 -37.075 1.00 25.63 58 ALA C CA 1
ATOM 5417 C C . ALA C 1 58 ? -1.271 -80.570 -35.732 1.00 27.93 58 ALA C C 1
ATOM 5418 O O . ALA C 1 58 ? -1.340 -81.800 -35.668 1.00 27.28 58 ALA C O 1
ATOM 5420 N N . HIS C 1 59 ? -1.384 -79.781 -34.647 1.00 24.53 59 HIS C N 1
ATOM 5421 C CA . HIS C 1 59 ? -1.689 -80.297 -33.322 1.00 24.04 59 HIS C CA 1
ATOM 5422 C C . HIS C 1 59 ? -3.180 -80.719 -33.303 1.00 25.97 59 HIS C C 1
ATOM 5423 O O . HIS C 1 59 ? -4.054 -79.890 -33.559 1.00 25.48 59 HIS C O 1
ATOM 5430 N N . ALA C 1 60 ? -3.455 -82.007 -33.027 1.00 22.53 60 ALA C N 1
ATOM 5431 C CA . ALA C 1 60 ? -4.816 -82.541 -33.008 1.00 23.37 60 ALA C CA 1
ATOM 5432 C C . ALA C 1 60 ? -5.713 -81.812 -32.015 1.00 25.16 60 ALA C C 1
ATOM 5433 O O . ALA C 1 60 ? -6.882 -81.621 -32.309 1.00 23.34 60 ALA C O 1
ATOM 5435 N N . LEU C 1 61 ? -5.171 -81.367 -30.873 1.00 21.96 61 LEU C N 1
ATOM 5436 C CA . LEU C 1 61 ? -6.002 -80.689 -29.878 1.00 21.26 61 LEU C CA 1
ATOM 5437 C C . LEU C 1 61 ? -6.133 -79.191 -30.094 1.00 27.02 61 LEU C C 1
ATOM 5438 O O . LEU C 1 61 ? -7.229 -78.656 -29.921 1.00 27.87 61 LEU C O 1
ATOM 5443 N N . TYR C 1 62 ? -5.027 -78.520 -30.446 1.00 22.71 62 TYR C N 1
ATOM 5444 C CA . TYR C 1 62 ? -4.975 -77.057 -30.498 1.00 22.83 62 TYR C CA 1
ATOM 5445 C C . TYR C 1 62 ? -5.143 -76.450 -31.882 1.00 24.51 62 TYR C C 1
ATOM 5446 O O . TYR C 1 62 ? -5.322 -75.237 -31.983 1.00 23.73 62 TYR C O 1
ATOM 5455 N N . ALA C 1 63 ? -5.132 -77.281 -32.930 1.00 21.40 63 ALA C N 1
ATOM 5456 C CA . ALA C 1 63 ? -5.411 -76.848 -34.301 1.00 20.00 63 ALA C CA 1
ATOM 5457 C C . ALA C 1 63 ? -6.237 -77.961 -34.948 1.00 22.70 63 ALA C C 1
ATOM 5458 O O . ALA C 1 63 ? -5.868 -78.496 -35.995 1.00 22.37 63 ALA C O 1
ATOM 5460 N N . ALA C 1 64 ? -7.348 -78.343 -34.271 1.00 20.76 64 ALA C N 1
ATOM 5461 C CA . ALA C 1 64 ? -8.202 -79.465 -34.646 1.00 19.92 64 ALA C CA 1
ATOM 5462 C C . ALA C 1 64 ? -8.685 -79.419 -36.097 1.00 22.14 64 ALA C C 1
ATOM 5463 O O . ALA C 1 64 ? -8.612 -80.434 -36.775 1.00 20.98 64 ALA C O 1
ATOM 5465 N N . HIS C 1 65 ? -9.167 -78.261 -36.574 1.00 19.62 65 HIS C N 1
ATOM 5466 C CA . HIS C 1 65 ? -9.659 -78.178 -37.951 1.00 19.12 65 HIS C CA 1
ATOM 5467 C C . HIS C 1 65 ? -8.527 -78.416 -38.969 1.00 22.80 65 HIS C C 1
ATOM 5468 O O . HIS C 1 65 ? -8.724 -79.199 -39.893 1.00 22.24 65 HIS C O 1
ATOM 5475 N N . ASP C 1 66 ? -7.353 -77.765 -38.790 1.00 20.37 66 ASP C N 1
ATOM 5476 C CA . ASP C 1 66 ? -6.187 -77.945 -39.667 1.00 22.20 66 ASP C CA 1
ATOM 5477 C C . ASP C 1 66 ? -5.716 -79.399 -39.658 1.00 23.46 66 ASP C C 1
ATOM 5478 O O . ASP C 1 66 ? -5.429 -79.945 -40.713 1.00 21.55 66 ASP C O 1
ATOM 5483 N N . PHE C 1 67 ? -5.691 -80.015 -38.476 1.00 20.79 67 PHE C N 1
ATOM 5484 C CA . PHE C 1 67 ? -5.336 -81.419 -38.282 1.00 20.15 67 PHE C CA 1
ATOM 5485 C C . PHE C 1 67 ? -6.287 -82.329 -39.103 1.00 22.23 67 PHE C C 1
ATOM 5486 O O . PHE C 1 67 ? -5.825 -83.164 -39.885 1.00 19.67 67 PHE C O 1
ATOM 5494 N N . CYS C 1 68 ? -7.598 -82.165 -38.908 1.00 20.01 68 CYS C N 1
ATOM 5495 C CA . CYS C 1 68 ? -8.619 -82.974 -39.581 1.00 19.92 68 CYS C CA 1
ATOM 5496 C C . CYS C 1 68 ? -8.645 -82.733 -41.086 1.00 22.58 68 CYS C C 1
ATOM 5497 O O . CYS C 1 68 ? -8.744 -83.697 -41.833 1.00 21.75 68 CYS C O 1
ATOM 5500 N N . ALA C 1 69 ? -8.501 -81.463 -41.537 1.00 18.61 69 ALA C N 1
ATOM 5501 C CA . ALA C 1 69 ? -8.440 -81.132 -42.959 1.00 20.55 69 ALA C CA 1
ATOM 5502 C C . ALA C 1 69 ? -7.171 -81.716 -43.616 1.00 23.81 69 ALA C C 1
ATOM 5503 O O . ALA C 1 69 ? -7.229 -82.167 -44.751 1.00 21.96 69 ALA C O 1
ATOM 5505 N N . GLN C 1 70 ? -6.031 -81.724 -42.896 1.00 21.56 70 GLN C N 1
ATOM 5506 C CA . GLN C 1 70 ? -4.807 -82.342 -43.425 1.00 22.47 70 GLN C CA 1
ATOM 5507 C C . GLN C 1 70 ? -5.035 -83.847 -43.585 1.00 25.35 70 GLN C C 1
ATOM 5508 O O . GLN C 1 70 ? -4.593 -84.418 -44.571 1.00 24.12 70 GLN C O 1
ATOM 5514 N N . ALA C 1 71 ? -5.705 -84.481 -42.602 1.00 21.72 71 ALA C N 1
ATOM 5515 C CA . ALA C 1 71 ? -6.009 -85.914 -42.647 1.00 21.70 71 ALA C CA 1
ATOM 5516 C C . ALA C 1 71 ? -6.950 -86.211 -43.840 1.00 24.20 71 ALA C C 1
ATOM 5517 O O . ALA C 1 71 ? -6.725 -87.186 -44.542 1.00 22.38 71 ALA C O 1
ATOM 5519 N N . GLN C 1 72 ? -8.003 -85.382 -44.048 1.00 20.67 72 GLN C N 1
ATOM 5520 C CA . GLN C 1 72 ? -8.945 -85.581 -45.157 1.00 20.66 72 GLN C CA 1
ATOM 5521 C C . GLN C 1 72 ? -8.218 -85.524 -46.490 1.00 24.71 72 GLN C C 1
ATOM 5522 O O . GLN C 1 72 ? -8.513 -86.323 -47.378 1.00 23.77 72 GLN C O 1
ATOM 5528 N N . LEU C 1 73 ? -7.279 -84.577 -46.642 1.00 20.46 73 LEU C N 1
ATOM 5529 C CA . LEU C 1 73 ? -6.524 -84.451 -47.884 1.00 20.63 73 LEU C CA 1
ATOM 5530 C C . LEU C 1 73 ? -5.506 -85.610 -48.056 1.00 25.28 73 LEU C C 1
ATOM 5531 O O . LEU C 1 73 ? -5.420 -86.204 -49.136 1.00 22.85 73 LEU C O 1
ATOM 5536 N N . ALA C 1 74 ? -4.757 -85.932 -46.991 1.00 23.15 74 ALA C N 1
ATOM 5537 C CA . ALA C 1 74 ? -3.758 -87.004 -47.027 1.00 23.64 74 ALA C CA 1
ATOM 5538 C C . ALA C 1 74 ? -4.395 -88.395 -47.243 1.00 28.33 74 ALA C C 1
ATOM 5539 O O . ALA C 1 74 ? -3.729 -89.262 -47.800 1.00 27.98 74 ALA C O 1
ATOM 5541 N N . ALA C 1 75 ? -5.688 -88.590 -46.837 1.00 24.82 75 ALA C N 1
ATOM 5542 C CA . ALA C 1 75 ? -6.420 -89.857 -46.987 1.00 25.15 75 ALA C CA 1
ATOM 5543 C C . ALA C 1 75 ? -6.489 -90.301 -48.451 1.00 28.86 75 ALA C C 1
ATOM 5544 O O . ALA C 1 75 ? -6.560 -91.501 -48.714 1.00 27.99 75 ALA C O 1
ATOM 5546 N N . ALA C 1 76 ? -6.384 -89.334 -49.404 1.00 25.19 76 ALA C N 1
ATOM 5547 C CA . ALA C 1 76 ? -6.379 -89.613 -50.849 1.00 26.21 76 ALA C CA 1
ATOM 5548 C C . ALA C 1 76 ? -5.155 -90.466 -51.243 1.00 31.50 76 ALA C C 1
ATOM 5549 O O . ALA C 1 76 ? -5.195 -91.140 -52.269 1.00 32.73 76 ALA C O 1
ATOM 5551 N N . GLU C 1 77 ? -4.087 -90.448 -50.414 1.00 27.95 77 GLU C N 1
ATOM 5552 C CA . GLU C 1 77 ? -2.852 -91.201 -50.641 1.00 28.23 77 GLU C CA 1
ATOM 5553 C C . GLU C 1 77 ? -2.915 -92.631 -50.073 1.00 32.55 77 GLU C C 1
ATOM 5554 O O . GLU C 1 77 ? -1.976 -93.390 -50.282 1.00 34.51 77 GLU C O 1
ATOM 5560 N N . LEU C 1 78 ? -3.997 -93.001 -49.353 1.00 27.44 78 LEU C N 1
ATOM 5561 C CA . LEU C 1 78 ? -4.125 -94.346 -48.773 1.00 26.45 78 LEU C CA 1
ATOM 5562 C C . LEU C 1 78 ? -4.337 -95.431 -49.858 1.00 30.16 78 LEU C C 1
ATOM 5563 O O . LEU C 1 78 ? -4.784 -95.084 -50.956 1.00 27.87 78 LEU C O 1
ATOM 5568 N N . PRO C 1 79 ? -4.027 -96.735 -49.586 1.00 28.14 79 PRO C N 1
ATOM 5569 C CA . PRO C 1 79 ? -4.243 -97.770 -50.617 1.00 29.09 79 PRO C CA 1
ATOM 5570 C C . PRO C 1 79 ? -5.704 -97.796 -51.081 1.00 31.30 79 PRO C C 1
ATOM 5571 O O . PRO C 1 79 ? -6.614 -97.729 -50.247 1.00 29.35 79 PRO C O 1
ATOM 5575 N N . SER C 1 80 ? -5.922 -97.839 -52.404 1.00 28.50 80 SER C N 1
ATOM 5576 C CA . SER C 1 80 ? -7.272 -97.839 -53.004 1.00 28.19 80 SER C CA 1
ATOM 5577 C C . SER C 1 80 ? -8.205 -98.892 -52.420 1.00 31.08 80 SER C C 1
ATOM 5578 O O . SER C 1 80 ? -9.371 -98.592 -52.226 1.00 30.21 80 SER C O 1
ATOM 5581 N N . ARG C 1 81 ? -7.706 -100.111 -52.131 1.00 27.92 81 ARG C N 1
ATOM 5582 C CA . ARG C 1 81 ? -8.508 -101.201 -51.555 1.00 27.33 81 ARG C CA 1
ATOM 5583 C C . ARG C 1 81 ? -9.082 -100.791 -50.180 1.00 28.02 81 ARG C C 1
ATOM 5584 O O . ARG C 1 81 ? -10.237 -101.086 -49.867 1.00 24.70 81 ARG C O 1
ATOM 5592 N N . VAL C 1 82 ? -8.260 -100.121 -49.364 1.00 25.06 82 VAL C N 1
ATOM 5593 C CA . VAL C 1 82 ? -8.645 -99.622 -48.039 1.00 23.77 82 VAL C CA 1
ATOM 5594 C C . VAL C 1 82 ? -9.694 -98.498 -48.173 1.00 24.55 82 VAL C C 1
ATOM 5595 O O . VAL C 1 82 ? -10.736 -98.559 -47.522 1.00 22.87 82 VAL C O 1
ATOM 5599 N N . VAL C 1 83 ? -9.408 -97.498 -49.011 1.00 22.60 83 VAL C N 1
ATOM 5600 C CA . VAL C 1 83 ? -10.307 -96.368 -49.287 1.00 23.77 83 VAL C CA 1
ATOM 5601 C C . VAL C 1 83 ? -11.676 -96.893 -49.770 1.00 26.58 83 VAL C C 1
ATOM 5602 O O . VAL C 1 83 ? -12.705 -96.440 -49.257 1.00 25.30 83 VAL C O 1
ATOM 5606 N N . ALA C 1 84 ? -11.685 -97.858 -50.731 1.00 23.97 84 ALA C N 1
ATOM 5607 C CA . ALA C 1 84 ? -12.925 -98.467 -51.272 1.00 23.39 84 ALA C CA 1
ATOM 5608 C C . ALA C 1 84 ? -13.808 -99.069 -50.157 1.00 25.72 84 ALA C C 1
ATOM 5609 O O . ALA C 1 84 ? -14.999 -98.782 -50.107 1.00 24.04 84 ALA C O 1
ATOM 5611 N N A ARG C 1 85 ? -13.221 -99.883 -49.262 0.50 22.06 85 ARG C N 1
ATOM 5612 N N B ARG C 1 85 ? -13.207 -99.870 -49.265 0.50 22.89 85 ARG C N 1
ATOM 5613 C CA A ARG C 1 85 ? -13.946 -100.506 -48.147 0.50 21.16 85 ARG C CA 1
ATOM 5614 C CA B ARG C 1 85 ? -13.891 -100.503 -48.133 0.50 22.41 85 ARG C CA 1
ATOM 5615 C C A ARG C 1 85 ? -14.515 -99.451 -47.188 0.50 23.08 85 ARG C C 1
ATOM 5616 C C B ARG C 1 85 ? -14.499 -99.458 -47.199 0.50 23.71 85 ARG C C 1
ATOM 5617 O O A ARG C 1 85 ? -15.658 -99.581 -46.752 0.50 20.82 85 ARG C O 1
ATOM 5618 O O B ARG C 1 85 ? -15.642 -99.609 -46.772 0.50 21.53 85 ARG C O 1
ATOM 5633 N N . LEU C 1 86 ? -13.731 -98.398 -46.888 1.00 20.98 86 LEU C N 1
ATOM 5634 C CA . LEU C 1 86 ? -14.171 -97.318 -45.994 1.00 20.11 86 LEU C CA 1
ATOM 5635 C C . LEU C 1 86 ? -15.312 -96.497 -46.606 1.00 23.01 86 LEU C C 1
ATOM 5636 O O . LEU C 1 86 ? -16.274 -96.206 -45.913 1.00 19.75 86 LEU C O 1
ATOM 5641 N N . GLN C 1 87 ? -15.203 -96.162 -47.908 1.00 20.29 87 GLN C N 1
ATOM 5642 C CA . GLN C 1 87 ? -16.268 -95.445 -48.620 1.00 20.87 87 GLN C CA 1
ATOM 5643 C C . GLN C 1 87 ? -17.561 -96.283 -48.662 1.00 23.40 87 GLN C C 1
ATOM 5644 O O . GLN C 1 87 ? -18.648 -95.725 -48.496 1.00 22.71 87 GLN C O 1
ATOM 5650 N N A GLU C 1 88 ? -17.439 -97.611 -48.864 0.50 20.55 88 GLU C N 1
ATOM 5651 N N B GLU C 1 88 ? -17.442 -97.611 -48.857 0.50 21.16 88 GLU C N 1
ATOM 5652 C CA A GLU C 1 88 ? -18.589 -98.530 -48.903 0.50 20.85 88 GLU C CA 1
ATOM 5653 C CA B GLU C 1 88 ? -18.606 -98.514 -48.895 0.50 21.75 88 GLU C CA 1
ATOM 5654 C C A GLU C 1 88 ? -19.301 -98.518 -47.549 0.50 23.66 88 GLU C C 1
ATOM 5655 C C B GLU C 1 88 ? -19.308 -98.535 -47.545 0.50 24.11 88 GLU C C 1
ATOM 5656 O O A GLU C 1 88 ? -20.534 -98.401 -47.475 0.50 22.90 88 GLU C O 1
ATOM 5657 O O B GLU C 1 88 ? -20.542 -98.443 -47.466 0.50 23.34 88 GLU C O 1
ATOM 5668 N N . PHE C 1 89 ? -18.515 -98.610 -46.476 1.00 20.54 89 PHE C N 1
ATOM 5669 C CA . PHE C 1 89 ? -19.020 -98.585 -45.105 1.00 19.65 89 PHE C CA 1
ATOM 5670 C C . PHE C 1 89 ? -19.704 -97.227 -44.809 1.00 21.60 89 PHE C C 1
ATOM 5671 O O . PHE C 1 89 ? -20.806 -97.202 -44.272 1.00 21.00 89 PHE C O 1
ATOM 5679 N N . ALA C 1 90 ? -19.056 -96.116 -45.207 1.00 18.58 90 ALA C N 1
ATOM 5680 C CA . ALA C 1 90 ? -19.562 -94.748 -45.052 1.00 18.78 90 ALA C CA 1
ATOM 5681 C C . ALA C 1 90 ? -20.891 -94.551 -45.799 1.00 22.86 90 ALA C C 1
ATOM 5682 O O . ALA C 1 90 ? -21.765 -93.882 -45.262 1.00 21.22 90 ALA C O 1
ATOM 5684 N N . TRP C 1 91 ? -21.048 -95.130 -47.022 1.00 22.16 91 TRP C N 1
ATOM 5685 C CA . TRP C 1 91 ? -22.312 -95.036 -47.791 1.00 22.23 91 TRP C CA 1
ATOM 5686 C C . TRP C 1 91 ? -23.468 -95.576 -46.914 1.00 26.60 91 TRP C C 1
ATOM 5687 O O . TRP C 1 91 ? -24.540 -94.985 -46.863 1.00 27.29 91 TRP C O 1
ATOM 5698 N N . GLY C 1 92 ? -23.194 -96.648 -46.195 1.00 24.15 92 GLY C N 1
ATOM 5699 C CA . GLY C 1 92 ? -24.085 -97.166 -45.171 1.00 24.42 92 GLY C CA 1
ATOM 5700 C C . GLY C 1 92 ? -25.026 -98.275 -45.533 1.00 29.52 92 GLY C C 1
ATOM 5701 O O . GLY C 1 92 ? -25.252 -99.151 -44.696 1.00 29.11 92 GLY C O 1
ATOM 5702 N N . ASP C 1 93 ? -25.597 -98.236 -46.755 1.00 27.87 93 ASP C N 1
ATOM 5703 C CA . ASP C 1 93 ? -26.581 -99.212 -47.201 1.00 28.93 93 ASP C CA 1
ATOM 5704 C C . ASP C 1 93 ? -26.129 -100.625 -46.900 1.00 34.13 93 ASP C C 1
ATOM 5705 O O . ASP C 1 93 ? -25.038 -101.037 -47.287 1.00 31.87 93 ASP C O 1
ATOM 5710 N N . MET C 1 94 ? -26.953 -101.317 -46.109 1.00 33.80 94 MET C N 1
ATOM 5711 C CA . MET C 1 94 ? -26.774 -102.706 -45.701 1.00 35.52 94 MET C CA 1
ATOM 5712 C C . MET C 1 94 ? -25.402 -102.983 -45.070 1.00 39.74 94 MET C C 1
ATOM 5713 O O . MET C 1 94 ? -24.977 -104.132 -45.053 1.00 42.28 94 MET C O 1
ATOM 5718 N N . ASN C 1 95 ? -24.740 -101.957 -44.464 1.00 34.57 95 ASN C N 1
ATOM 5719 C CA . ASN C 1 95 ? -23.470 -102.202 -43.771 1.00 33.09 95 ASN C CA 1
ATOM 5720 C C . ASN C 1 95 ? -23.826 -103.024 -42.492 1.00 36.48 95 ASN C C 1
ATOM 5721 O O . ASN C 1 95 ? -25.006 -103.137 -42.135 1.00 36.40 95 ASN C O 1
ATOM 5726 N N . GLU C 1 96 ? -22.854 -103.661 -41.869 1.00 32.62 96 GLU C N 1
ATOM 5727 C CA . GLU C 1 96 ? -23.156 -104.538 -40.729 1.00 32.59 96 GLU C CA 1
ATOM 5728 C C . GLU C 1 96 ? -23.378 -103.772 -39.389 1.00 30.99 96 GLU C C 1
ATOM 5729 O O . GLU C 1 96 ? -23.551 -104.405 -38.345 1.00 29.34 96 GLU C O 1
ATOM 5735 N N . GLY C 1 97 ? -23.403 -102.437 -39.449 1.00 23.20 97 GLY C N 1
ATOM 5736 C CA . GLY C 1 97 ? -23.496 -101.574 -38.275 1.00 20.57 97 GLY C CA 1
ATOM 5737 C C . GLY C 1 97 ? -22.110 -101.224 -37.732 1.00 21.79 97 GLY C C 1
ATOM 5738 O O . GLY C 1 97 ? -21.989 -100.393 -36.830 1.00 21.50 97 GLY C O 1
ATOM 5739 N N . HIS C 1 98 ? -21.050 -101.913 -38.212 1.00 21.03 98 HIS C N 1
ATOM 5740 C CA . HIS C 1 98 ? -19.658 -101.693 -37.749 1.00 20.83 98 HIS C CA 1
ATOM 5741 C C . HIS C 1 98 ? -18.630 -102.202 -38.744 1.00 23.74 98 HIS C C 1
ATOM 5742 O O . HIS C 1 98 ? -18.953 -102.985 -39.643 1.00 24.41 98 HIS C O 1
ATOM 5749 N N . LEU C 1 99 ? -17.382 -101.762 -38.561 1.00 20.38 99 LEU C N 1
ATOM 5750 C CA . LEU C 1 99 ? -16.248 -102.215 -39.341 1.00 19.93 99 LEU C CA 1
ATOM 5751 C C . LEU C 1 99 ? -15.065 -102.300 -38.420 1.00 23.59 99 LEU C C 1
ATOM 5752 O O . LEU C 1 99 ? -14.667 -101.304 -37.808 1.00 21.07 99 LEU C O 1
ATOM 5757 N N . LEU C 1 100 ? -14.500 -103.512 -38.323 1.00 22.32 100 LEU C N 1
ATOM 5758 C CA . LEU C 1 100 ? -13.311 -103.752 -37.519 1.00 22.31 100 LEU C CA 1
ATOM 5759 C C . LEU C 1 100 ? -12.125 -103.769 -38.471 1.00 24.90 100 LEU C C 1
ATOM 5760 O O . LEU C 1 100 ? -12.133 -104.503 -39.465 1.00 24.44 100 LEU C O 1
ATOM 5765 N N . ILE C 1 101 ? -11.129 -102.933 -38.183 1.00 22.02 101 ILE C N 1
ATOM 5766 C CA . ILE C 1 101 ? -9.906 -102.823 -38.969 1.00 21.84 101 ILE C CA 1
ATOM 5767 C C . ILE C 1 101 ? -8.770 -103.440 -38.156 1.00 25.92 101 ILE C C 1
ATOM 5768 O O . ILE C 1 101 ? -8.605 -103.094 -36.987 1.00 25.30 101 ILE C O 1
ATOM 5773 N N . LYS C 1 102 ? -8.030 -104.381 -38.761 1.00 22.24 102 LYS C N 1
ATOM 5774 C CA . LYS C 1 102 ? -6.884 -105.032 -38.118 1.00 23.04 102 LYS C CA 1
ATOM 5775 C C . LYS C 1 102 ? -5.627 -104.709 -38.899 1.00 29.27 102 LYS C C 1
ATOM 5776 O O . LYS C 1 102 ? -5.698 -104.408 -40.094 1.00 30.03 102 LYS C O 1
ATOM 5782 N N . GLY C 1 103 ? -4.489 -104.794 -38.228 1.00 26.67 103 GLY C N 1
ATOM 5783 C CA . GLY C 1 103 ? -3.193 -104.586 -38.858 1.00 26.46 103 GLY C CA 1
ATOM 5784 C C . GLY C 1 103 ? -2.731 -103.156 -38.980 1.00 28.87 103 GLY C C 1
ATOM 5785 O O . GLY C 1 103 ? -1.861 -102.875 -39.800 1.00 28.39 103 GLY C O 1
ATOM 5786 N N . LEU C 1 104 ? -3.252 -102.244 -38.152 1.00 25.75 104 LEU C N 1
ATOM 5787 C CA . LEU C 1 104 ? -2.775 -100.847 -38.156 1.00 27.23 104 LEU C CA 1
ATOM 5788 C C . LEU C 1 104 ? -1.303 -100.812 -37.663 1.00 32.50 104 LEU C C 1
ATOM 5789 O O . LEU C 1 104 ? -0.923 -101.700 -36.870 1.00 30.69 104 LEU C O 1
ATOM 5794 N N . PRO C 1 105 ? -0.478 -99.813 -38.084 1.00 31.74 105 PRO C N 1
ATOM 5795 C CA . PRO C 1 105 ? 0.907 -99.744 -37.556 1.00 32.56 105 PRO C CA 1
ATOM 5796 C C . PRO C 1 105 ? 0.849 -99.537 -36.052 1.00 39.52 105 PRO C C 1
ATOM 5797 O O . PRO C 1 105 ? 0.002 -98.789 -35.561 1.00 38.78 105 PRO C O 1
ATOM 5801 N N . GLN C 1 106 ? 1.696 -100.266 -35.329 1.00 40.50 106 GLN C N 1
ATOM 5802 C CA . GLN C 1 106 ? 1.758 -100.206 -33.870 1.00 41.54 106 GLN C CA 1
ATOM 5803 C C . GLN C 1 106 ? 2.441 -98.930 -33.415 1.00 42.51 106 GLN C C 1
ATOM 5804 O O . GLN C 1 106 ? 3.376 -98.483 -34.083 1.00 42.37 106 GLN C O 1
ATOM 5810 N N . VAL C 1 107 ? 1.968 -98.326 -32.301 1.00 37.71 107 VAL C N 1
ATOM 5811 C CA . VAL C 1 107 ? 2.633 -97.155 -31.715 1.00 37.37 107 VAL C CA 1
ATOM 5812 C C . VAL C 1 107 ? 3.881 -97.772 -31.044 1.00 40.76 107 VAL C C 1
ATOM 5813 O O . VAL C 1 107 ? 3.741 -98.680 -30.221 1.00 38.96 107 VAL C O 1
ATOM 5817 N N . ARG C 1 108 ? 5.082 -97.354 -31.446 1.00 39.30 108 ARG C N 1
ATOM 5818 C CA . ARG C 1 108 ? 6.294 -97.950 -30.871 1.00 41.17 108 ARG C CA 1
ATOM 5819 C C . ARG C 1 108 ? 6.669 -97.367 -29.497 1.00 45.53 108 ARG C C 1
ATOM 5820 O O . ARG C 1 108 ? 7.200 -98.091 -28.665 1.00 45.12 108 ARG C O 1
ATOM 5828 N N . SER C 1 109 ? 6.348 -96.091 -29.237 1.00 42.52 109 SER C N 1
ATOM 5829 C CA . SER C 1 109 ? 6.662 -95.467 -27.949 1.00 42.49 109 SER C CA 1
ATOM 5830 C C . SER C 1 109 ? 5.354 -95.108 -27.233 1.00 43.74 109 SER C C 1
ATOM 5831 O O . SER C 1 109 ? 5.002 -93.924 -27.146 1.00 41.39 109 SER C O 1
ATOM 5834 N N . LEU C 1 110 ? 4.602 -96.130 -26.783 1.00 39.06 110 LEU C N 1
ATOM 5835 C CA . LEU C 1 110 ? 3.327 -95.893 -26.111 1.00 36.95 110 LEU C CA 1
ATOM 5836 C C . LEU C 1 110 ? 3.566 -95.526 -24.653 1.00 37.90 110 LEU C C 1
ATOM 5837 O O . LEU C 1 110 ? 4.112 -96.337 -23.920 1.00 37.77 110 LEU C O 1
ATOM 5842 N N . PRO C 1 111 ? 3.152 -94.322 -24.209 1.00 33.14 111 PRO C N 1
ATOM 5843 C CA . PRO C 1 111 ? 3.336 -93.965 -22.793 1.00 34.64 111 PRO C CA 1
ATOM 5844 C C . PRO C 1 111 ? 2.426 -94.800 -21.867 1.00 37.64 111 PRO C C 1
ATOM 5845 O O . PRO C 1 111 ? 1.536 -95.493 -22.384 1.00 36.32 111 PRO C O 1
ATOM 5849 N N . PRO C 1 112 ? 2.605 -94.787 -20.525 1.00 34.56 112 PRO C N 1
ATOM 5850 C CA . PRO C 1 112 ? 1.714 -95.593 -19.669 1.00 33.61 112 PRO C CA 1
ATOM 5851 C C . PRO C 1 112 ? 0.258 -95.164 -19.792 1.00 34.27 112 PRO C C 1
ATOM 5852 O O . PRO C 1 112 ? -0.034 -94.026 -20.156 1.00 33.22 112 PRO C O 1
ATOM 5856 N N . THR C 1 113 ? -0.664 -96.105 -19.580 1.00 29.58 113 THR C N 1
ATOM 5857 C CA . THR C 1 113 ? -2.097 -95.811 -19.685 1.00 27.89 113 THR C CA 1
ATOM 5858 C C . THR C 1 113 ? -2.451 -94.789 -18.580 1.00 32.17 113 THR C C 1
ATOM 5859 O O . THR C 1 113 ? -2.180 -95.066 -17.422 1.00 30.71 113 THR C O 1
ATOM 5863 N N . PRO C 1 114 ? -3.009 -93.610 -18.916 1.00 32.20 114 PRO C N 1
ATOM 5864 C CA . PRO C 1 114 ? -3.336 -92.623 -17.863 1.00 33.25 114 PRO C CA 1
ATOM 5865 C C . PRO C 1 114 ? -4.440 -93.130 -16.931 1.00 40.01 114 PRO C C 1
ATOM 5866 O O . PRO C 1 114 ? -5.287 -93.920 -17.364 1.00 38.23 114 PRO C O 1
ATOM 5870 N N . THR C 1 115 ? -4.415 -92.698 -15.648 1.00 39.12 115 THR C N 1
ATOM 5871 C CA . THR C 1 115 ? -5.404 -93.099 -14.634 1.00 39.85 115 THR C CA 1
ATOM 5872 C C . THR C 1 115 ? -6.748 -92.355 -14.783 1.00 44.85 115 THR C C 1
ATOM 5873 O O . THR C 1 115 ? -7.744 -92.790 -14.217 1.00 45.58 115 THR C O 1
ATOM 5877 N N . SER C 1 116 ? -6.782 -91.267 -15.554 1.00 42.59 116 SER C N 1
ATOM 5878 C CA . SER C 1 116 ? -7.995 -90.493 -15.866 1.00 42.66 116 SER C CA 1
ATOM 5879 C C . SER C 1 116 ? -7.948 -90.056 -17.338 1.00 46.08 116 SER C C 1
ATOM 5880 O O . SER C 1 116 ? -6.948 -90.344 -17.985 1.00 45.52 116 SER C O 1
ATOM 5883 N N . ASN C 1 117 ? -8.994 -89.348 -17.853 1.00 44.82 117 ASN C N 1
ATOM 5884 C CA . ASN C 1 117 ? -9.057 -88.860 -19.251 1.00 45.06 117 ASN C CA 1
ATOM 5885 C C . ASN C 1 117 ? -8.638 -87.370 -19.444 1.00 50.07 117 ASN C C 1
ATOM 5886 O O . ASN C 1 117 ? -8.834 -86.795 -20.525 1.00 49.01 117 ASN C O 1
ATOM 5891 N N . VAL C 1 118 ? -8.084 -86.742 -18.396 1.00 47.74 118 VAL C N 1
ATOM 5892 C CA . VAL C 1 118 ? -7.746 -85.318 -18.467 1.00 47.79 118 VAL C CA 1
ATOM 5893 C C . VAL C 1 118 ? -6.469 -85.007 -19.255 1.00 50.91 118 VAL C C 1
ATOM 5894 O O . VAL C 1 118 ? -6.293 -83.865 -19.695 1.00 52.01 118 VAL C O 1
ATOM 5898 N N . HIS C 1 119 ? -5.568 -85.994 -19.387 1.00 45.14 119 HIS C N 1
ATOM 5899 C CA . HIS C 1 119 ? -4.254 -85.814 -20.003 1.00 43.85 119 HIS C CA 1
ATOM 5900 C C . HIS C 1 119 ? -4.251 -85.813 -21.536 1.00 42.67 119 HIS C C 1
ATOM 5901 O O . HIS C 1 119 ? -3.282 -85.324 -22.124 1.00 41.36 119 HIS C O 1
ATOM 5908 N N . ALA C 1 120 ? -5.313 -86.373 -22.177 1.00 36.92 120 ALA C N 1
ATOM 5909 C CA . ALA C 1 120 ? -5.433 -86.494 -23.644 1.00 35.88 120 ALA C CA 1
ATOM 5910 C C . ALA C 1 120 ? -4.148 -87.065 -24.264 1.00 33.61 120 ALA C C 1
ATOM 5911 O O . ALA C 1 120 ? -3.575 -86.497 -25.189 1.00 33.63 120 ALA C O 1
ATOM 5913 N N . VAL C 1 121 ? -3.680 -88.174 -23.711 1.00 27.30 121 VAL C N 1
ATOM 5914 C CA . VAL C 1 121 ? -2.450 -88.838 -24.125 1.00 27.87 121 VAL C CA 1
ATOM 5915 C C . VAL C 1 121 ? -2.525 -89.341 -25.590 1.00 28.92 121 VAL C C 1
ATOM 5916 O O . VAL C 1 121 ? -1.597 -89.098 -26.359 1.00 27.22 121 VAL C O 1
ATOM 5920 N N . ALA C 1 122 ? -3.623 -90.059 -25.950 1.00 26.38 122 ALA C N 1
ATOM 5921 C CA . ALA C 1 122 ? -3.780 -90.594 -27.319 1.00 25.40 122 ALA C CA 1
ATOM 5922 C C . ALA C 1 122 ? -3.642 -89.546 -28.430 1.00 28.06 122 ALA C C 1
ATOM 5923 O O . ALA C 1 122 ? -3.070 -89.863 -29.469 1.00 26.77 122 ALA C O 1
ATOM 5925 N N . ALA C 1 123 ? -4.151 -88.312 -28.212 1.00 24.46 123 ALA C N 1
ATOM 5926 C CA . ALA C 1 123 ? -4.123 -87.210 -29.194 1.00 23.94 123 ALA C CA 1
ATOM 5927 C C . ALA C 1 123 ? -2.718 -86.774 -29.653 1.00 30.37 123 ALA C C 1
ATOM 5928 O O . ALA C 1 123 ? -2.595 -86.123 -30.700 1.00 29.87 123 ALA C O 1
ATOM 5930 N N . THR C 1 124 ? -1.663 -87.143 -28.896 1.00 28.44 124 THR C N 1
ATOM 5931 C CA . THR C 1 124 ? -0.310 -86.791 -29.325 1.00 29.59 124 THR C CA 1
ATOM 5932 C C . THR C 1 124 ? 0.525 -88.036 -29.641 1.00 34.26 124 THR C C 1
ATOM 5933 O O . THR C 1 124 ? 1.741 -87.940 -29.832 1.00 36.62 124 THR C O 1
ATOM 5937 N N . THR C 1 125 ? -0.128 -89.183 -29.797 1.00 28.48 125 THR C N 1
ATOM 5938 C CA . THR C 1 125 ? 0.583 -90.399 -30.193 1.00 27.66 125 THR C CA 1
ATOM 5939 C C . THR C 1 125 ? 0.473 -90.518 -31.715 1.00 30.88 125 THR C C 1
ATOM 5940 O O . THR C 1 125 ? -0.437 -89.922 -32.300 1.00 27.75 125 THR C O 1
ATOM 5944 N N . PRO C 1 126 ? 1.326 -91.344 -32.371 1.00 29.80 126 PRO C N 1
ATOM 5945 C CA . PRO C 1 126 ? 1.178 -91.530 -33.812 1.00 29.72 126 PRO C CA 1
ATOM 5946 C C . PRO C 1 126 ? -0.175 -92.165 -34.202 1.00 32.01 126 PRO C C 1
ATOM 5947 O O . PRO C 1 126 ? -0.608 -91.989 -35.341 1.00 29.82 126 PRO C O 1
ATOM 5951 N N . MET C 1 127 ? -0.853 -92.887 -33.276 1.00 26.73 127 MET C N 1
ATOM 5952 C CA . MET C 1 127 ? -2.172 -93.483 -33.527 1.00 26.68 127 MET C CA 1
ATOM 5953 C C . MET C 1 127 ? -3.229 -92.414 -33.873 1.00 28.97 127 MET C C 1
ATOM 5954 O O . MET C 1 127 ? -4.103 -92.708 -34.670 1.00 27.22 127 MET C O 1
ATOM 5959 N N . SER C 1 128 ? -3.115 -91.163 -33.313 1.00 26.70 128 SER C N 1
ATOM 5960 C CA . SER C 1 128 ? -4.019 -90.025 -33.589 1.00 26.24 128 SER C CA 1
ATOM 5961 C C . SER C 1 128 ? -4.048 -89.738 -35.107 1.00 28.19 128 SER C C 1
ATOM 5962 O O . SER C 1 128 ? -5.107 -89.489 -35.665 1.00 25.27 128 SER C O 1
ATOM 5965 N N . ARG C 1 129 ? -2.893 -89.856 -35.768 1.00 24.36 129 ARG C N 1
ATOM 5966 C CA . ARG C 1 129 ? -2.783 -89.631 -37.202 1.00 24.28 129 ARG C CA 1
ATOM 5967 C C . ARG C 1 129 ? -3.331 -90.808 -37.997 1.00 25.49 129 ARG C C 1
ATOM 5968 O O . ARG C 1 129 ? -4.031 -90.583 -38.983 1.00 23.08 129 ARG C O 1
ATOM 5976 N N . TYR C 1 130 ? -3.031 -92.069 -37.571 1.00 21.72 130 TYR C N 1
ATOM 5977 C CA . TYR C 1 130 ? -3.547 -93.251 -38.272 1.00 20.80 130 TYR C CA 1
ATOM 5978 C C . TYR C 1 130 ? -5.055 -93.260 -38.187 1.00 24.52 130 TYR C C 1
ATOM 5979 O O . TYR C 1 130 ? -5.720 -93.480 -39.196 1.00 22.02 130 TYR C O 1
ATOM 5988 N N . GLN C 1 131 ? -5.590 -92.977 -36.985 1.00 21.12 131 GLN C N 1
ATOM 5989 C CA . GLN C 1 131 ? -7.024 -92.963 -36.735 1.00 19.43 131 GLN C CA 1
ATOM 5990 C C . GLN C 1 131 ? -7.699 -91.855 -37.522 1.00 21.73 131 GLN C C 1
ATOM 5991 O O . GLN C 1 131 ? -8.752 -92.106 -38.104 1.00 19.78 131 GLN C O 1
ATOM 5997 N N . ALA C 1 132 ? -7.080 -90.660 -37.582 1.00 18.43 132 ALA C N 1
ATOM 5998 C CA . ALA C 1 132 ? -7.637 -89.517 -38.324 1.00 18.67 132 ALA C CA 1
ATOM 5999 C C . ALA C 1 132 ? -7.726 -89.802 -39.821 1.00 22.67 132 ALA C C 1
ATOM 6000 O O . ALA C 1 132 ? -8.740 -89.457 -40.443 1.00 20.16 132 ALA C O 1
ATOM 6002 N N . LEU C 1 133 ? -6.682 -90.434 -40.401 1.00 19.66 133 LEU C N 1
ATOM 6003 C CA . LEU C 1 133 ? -6.645 -90.793 -41.819 1.00 20.02 133 LEU C CA 1
ATOM 6004 C C . LEU C 1 133 ? -7.797 -91.732 -42.183 1.00 23.28 133 LEU C C 1
ATOM 6005 O O . LEU C 1 133 ? -8.500 -91.477 -43.156 1.00 21.46 133 LEU C O 1
ATOM 6010 N N . ILE C 1 134 ? -8.007 -92.782 -41.382 1.00 20.46 134 ILE C N 1
ATOM 6011 C CA . ILE C 1 134 ? -9.109 -93.734 -41.580 1.00 19.48 134 ILE C CA 1
ATOM 6012 C C . ILE C 1 134 ? -10.438 -93.017 -41.361 1.00 20.74 134 ILE C C 1
ATOM 6013 O O . ILE C 1 134 ? -11.322 -93.151 -42.210 1.00 20.02 134 ILE C O 1
ATOM 6018 N N . ASN C 1 135 ? -10.572 -92.239 -40.251 1.00 16.17 135 ASN C N 1
ATOM 6019 C CA . ASN C 1 135 ? -11.799 -91.485 -39.958 1.00 16.88 135 ASN C CA 1
ATOM 6020 C C . ASN C 1 135 ? -12.216 -90.584 -41.102 1.00 21.69 135 ASN C C 1
ATOM 6021 O O . ASN C 1 135 ? -13.390 -90.582 -41.483 1.00 20.54 135 ASN C O 1
ATOM 6026 N N . GLU C 1 136 ? -11.256 -89.785 -41.622 1.00 18.75 136 GLU C N 1
ATOM 6027 C CA . GLU C 1 136 ? -11.517 -88.770 -42.644 1.00 18.68 136 GLU C CA 1
ATOM 6028 C C . GLU C 1 136 ? -11.816 -89.379 -44.031 1.00 22.47 136 GLU C C 1
ATOM 6029 O O . GLU C 1 136 ? -12.282 -88.667 -44.908 1.00 22.24 136 GLU C O 1
ATOM 6035 N N A CYS C 1 137 ? -11.624 -90.703 -44.207 0.50 17.86 137 CYS C N 1
ATOM 6036 N N B CYS C 1 137 ? -11.623 -90.684 -44.176 0.50 24.16 137 CYS C N 1
ATOM 6037 C CA A CYS C 1 137 ? -12.040 -91.412 -45.425 0.50 17.20 137 CYS C CA 1
ATOM 6038 C CA B CYS C 1 137 ? -11.962 -91.425 -45.377 0.50 26.75 137 CYS C CA 1
ATOM 6039 C C A CYS C 1 137 ? -13.547 -91.547 -45.307 0.50 22.12 137 CYS C C 1
ATOM 6040 C C B CYS C 1 137 ? -13.456 -91.827 -45.303 0.50 26.49 137 CYS C C 1
ATOM 6041 O O A CYS C 1 137 ? -14.258 -91.456 -46.304 0.50 21.60 137 CYS C O 1
ATOM 6042 O O B CYS C 1 137 ? -14.078 -92.130 -46.328 0.50 26.05 137 CYS C O 1
ATOM 6047 N N . VAL C 1 138 ? -14.014 -91.828 -44.083 1.00 19.48 138 VAL C N 1
ATOM 6048 C CA . VAL C 1 138 ? -15.422 -92.125 -43.773 1.00 19.40 138 VAL C CA 1
ATOM 6049 C C . VAL C 1 138 ? -16.280 -90.841 -43.708 1.00 24.14 138 VAL C C 1
ATOM 6050 O O . VAL C 1 138 ? -17.338 -90.794 -44.322 1.00 25.13 138 VAL C O 1
ATOM 6054 N N . GLY C 1 139 ? -15.814 -89.825 -42.991 1.00 17.99 139 GLY C N 1
ATOM 6055 C CA . GLY C 1 139 ? -16.537 -88.566 -42.878 1.00 17.88 139 GLY C CA 1
ATOM 6056 C C . GLY C 1 139 ? -15.728 -87.529 -42.122 1.00 21.44 139 GLY C C 1
ATOM 6057 O O . GLY C 1 139 ? -14.511 -87.673 -41.955 1.00 20.77 139 GLY C O 1
ATOM 6058 N N . ARG C 1 140 ? -16.406 -86.481 -41.650 1.00 18.73 140 ARG C N 1
ATOM 6059 C CA . ARG C 1 140 ? -15.738 -85.383 -40.953 1.00 18.57 140 ARG C CA 1
ATOM 6060 C C . ARG C 1 140 ? -15.643 -85.619 -39.464 1.00 20.13 140 ARG C C 1
ATOM 6061 O O . ARG C 1 140 ? -16.646 -85.905 -38.818 1.00 19.54 140 ARG C O 1
ATOM 6069 N N . MET C 1 141 ? -14.424 -85.490 -38.904 1.00 19.09 141 MET C N 1
ATOM 6070 C CA . MET C 1 141 ? -14.252 -85.624 -37.455 1.00 18.56 141 MET C CA 1
ATOM 6071 C C . MET C 1 141 ? -14.895 -84.427 -36.767 1.00 22.34 141 MET C C 1
ATOM 6072 O O . MET C 1 141 ? -14.939 -83.330 -37.322 1.00 21.94 141 MET C O 1
ATOM 6077 N N . ILE C 1 142 ? -15.453 -84.664 -35.594 1.00 19.42 142 ILE C N 1
ATOM 6078 C CA . ILE C 1 142 ? -16.135 -83.649 -34.803 1.00 20.24 142 ILE C CA 1
ATOM 6079 C C . ILE C 1 142 ? -15.963 -83.983 -33.335 1.00 22.19 142 ILE C C 1
ATOM 6080 O O . ILE C 1 142 ? -15.747 -85.147 -32.988 1.00 20.07 142 ILE C O 1
ATOM 6085 N N . ALA C 1 143 ? -16.042 -82.964 -32.468 1.00 19.93 143 ALA C N 1
ATOM 6086 C CA . ALA C 1 143 ? -15.943 -83.170 -31.024 1.00 19.97 143 ALA C CA 1
ATOM 6087 C C . ALA C 1 143 ? -17.048 -82.339 -30.367 1.00 22.80 143 ALA C C 1
ATOM 6088 O O . ALA C 1 143 ? -17.695 -81.512 -31.028 1.00 22.30 143 ALA C O 1
ATOM 6090 N N . TYR C 1 144 ? -17.323 -82.623 -29.107 1.00 18.22 144 TYR C N 1
ATOM 6091 C CA . TYR C 1 144 ? -18.409 -81.980 -28.367 1.00 18.13 144 TYR C CA 1
ATOM 6092 C C . TYR C 1 144 ? -17.847 -81.398 -27.107 1.00 20.04 144 TYR C C 1
ATOM 6093 O O . TYR C 1 144 ? -17.199 -82.105 -26.340 1.00 19.93 144 TYR C O 1
ATOM 6102 N N . GLU C 1 145 ? -18.104 -80.101 -26.885 1.00 18.83 145 GLU C N 1
ATOM 6103 C CA . GLU C 1 145 ? -17.633 -79.396 -25.682 1.00 20.55 145 GLU C CA 1
ATOM 6104 C C . GLU C 1 145 ? -18.050 -80.149 -24.404 1.00 25.41 145 GLU C C 1
ATOM 6105 O O . GLU C 1 145 ? -17.248 -80.274 -23.476 1.00 23.98 145 GLU C O 1
ATOM 6111 N N . ALA C 1 146 ? -19.292 -80.674 -24.373 1.00 23.37 146 ALA C N 1
ATOM 6112 C CA . ALA C 1 146 ? -19.828 -81.363 -23.195 1.00 24.40 146 ALA C CA 1
ATOM 6113 C C . ALA C 1 146 ? -19.307 -82.809 -23.008 1.00 29.20 146 ALA C C 1
ATOM 6114 O O . ALA C 1 146 ? -19.585 -83.426 -21.974 1.00 28.62 146 ALA C O 1
ATOM 6116 N N . GLU C 1 147 ? -18.572 -83.348 -24.010 1.00 25.72 147 GLU C N 1
ATOM 6117 C CA . GLU C 1 147 ? -18.017 -84.693 -23.964 1.00 24.95 147 GLU C CA 1
ATOM 6118 C C . GLU C 1 147 ? -16.472 -84.683 -23.943 1.00 30.63 147 GLU C C 1
ATOM 6119 O O . GLU C 1 147 ? -15.832 -84.413 -24.966 1.00 28.19 147 GLU C O 1
ATOM 6125 N N . GLY C 1 148 ? -15.908 -84.996 -22.773 1.00 29.53 148 GLY C N 1
ATOM 6126 C CA . GLY C 1 148 ? -14.467 -85.026 -22.543 1.00 30.84 148 GLY C CA 1
ATOM 6127 C C . GLY C 1 148 ? -13.745 -83.761 -22.983 1.00 35.93 148 GLY C C 1
ATOM 6128 O O . GLY C 1 148 ? -12.720 -83.852 -23.660 1.00 36.65 148 GLY C O 1
ATOM 6129 N N . HIS C 1 149 ? -14.332 -82.568 -22.686 1.00 32.79 149 HIS C N 1
ATOM 6130 C CA . HIS C 1 149 ? -13.874 -81.184 -22.972 1.00 34.62 149 HIS C CA 1
ATOM 6131 C C . HIS C 1 149 ? -13.644 -80.843 -24.450 1.00 35.86 149 HIS C C 1
ATOM 6132 O O . HIS C 1 149 ? -12.917 -79.903 -24.791 1.00 35.22 149 HIS C O 1
ATOM 6139 N N . GLY C 1 150 ? -14.289 -81.588 -25.314 1.00 28.50 150 GLY C N 1
ATOM 6140 C CA . GLY C 1 150 ? -14.165 -81.354 -26.737 1.00 27.15 150 GLY C CA 1
ATOM 6141 C C . GLY C 1 150 ? -12.830 -81.775 -27.313 1.00 26.28 150 GLY C C 1
ATOM 6142 O O . GLY C 1 150 ? -12.488 -81.320 -28.398 1.00 25.67 150 GLY C O 1
ATOM 6143 N N . HIS C 1 151 ? -12.081 -82.658 -26.614 1.00 23.02 151 HIS C N 1
ATOM 6144 C CA . HIS C 1 151 ? -10.802 -83.190 -27.097 1.00 24.30 151 HIS C CA 1
ATOM 6145 C C . HIS C 1 151 ? -11.042 -83.981 -28.402 1.00 25.32 151 HIS C C 1
ATOM 6146 O O . HIS C 1 151 ? -11.969 -84.799 -28.465 1.00 21.76 151 HIS C O 1
ATOM 6153 N N . THR C 1 152 ? -10.215 -83.726 -29.425 1.00 21.46 152 THR C N 1
ATOM 6154 C CA . THR C 1 152 ? -10.313 -84.362 -30.756 1.00 20.90 152 THR C CA 1
ATOM 6155 C C . THR C 1 152 ? -10.284 -85.875 -30.625 1.00 24.77 152 THR C C 1
ATOM 6156 O O . THR C 1 152 ? -11.034 -86.566 -31.320 1.00 24.03 152 THR C O 1
ATOM 6160 N N . PHE C 1 153 ? -9.422 -86.368 -29.728 1.00 21.36 153 PHE C N 1
ATOM 6161 C CA . PHE C 1 153 ? -9.304 -87.776 -29.354 1.00 21.38 153 PHE C CA 1
ATOM 6162 C C . PHE C 1 153 ? -9.415 -87.839 -27.853 1.00 26.40 153 PHE C C 1
ATOM 6163 O O . PHE C 1 153 ? -8.768 -87.058 -27.149 1.00 27.19 153 PHE C O 1
ATOM 6171 N N . GLN C 1 154 ? -10.259 -88.732 -27.365 1.00 23.69 154 GLN C N 1
ATOM 6172 C CA . GLN C 1 154 ? -10.464 -88.889 -25.932 1.00 25.30 154 GLN C CA 1
ATOM 6173 C C . GLN C 1 154 ? -9.839 -90.208 -25.475 1.00 28.77 154 GLN C C 1
ATOM 6174 O O . GLN C 1 154 ? -10.009 -91.248 -26.132 1.00 27.41 154 GLN C O 1
ATOM 6180 N N . ASP C 1 155 ? -9.132 -90.171 -24.341 1.00 25.43 155 ASP C N 1
ATOM 6181 C CA . ASP C 1 155 ? -8.546 -91.373 -23.759 1.00 24.86 155 ASP C CA 1
ATOM 6182 C C . ASP C 1 155 ? -9.656 -92.165 -23.082 1.00 28.26 155 ASP C C 1
ATOM 6183 O O . ASP C 1 155 ? -10.266 -91.674 -22.125 1.00 30.94 155 ASP C O 1
ATOM 6188 N N A MET C 1 156 ? -9.935 -93.376 -23.590 0.50 20.76 156 MET C N 1
ATOM 6189 N N B MET C 1 156 ? -9.939 -93.360 -23.595 0.50 23.92 156 MET C N 1
ATOM 6190 C CA A MET C 1 156 ? -10.930 -94.296 -23.044 0.50 19.71 156 MET C CA 1
ATOM 6191 C CA B MET C 1 156 ? -10.941 -94.273 -23.070 0.50 24.23 156 MET C CA 1
ATOM 6192 C C A MET C 1 156 ? -10.165 -95.290 -22.201 0.50 25.94 156 MET C C 1
ATOM 6193 C C B MET C 1 156 ? -10.170 -95.278 -22.214 0.50 28.08 156 MET C C 1
ATOM 6194 O O A MET C 1 156 ? -9.609 -96.269 -22.713 0.50 24.64 156 MET C O 1
ATOM 6195 O O B MET C 1 156 ? -9.622 -96.259 -22.729 0.50 26.97 156 MET C O 1
ATOM 6204 N N . VAL C 1 157 ? -10.052 -94.974 -20.912 1.00 25.27 157 VAL C N 1
ATOM 6205 C CA . VAL C 1 157 ? -9.292 -95.740 -19.937 1.00 26.96 157 VAL C CA 1
ATOM 6206 C C . VAL C 1 157 ? -10.168 -95.999 -18.703 1.00 32.18 157 VAL C C 1
ATOM 6207 O O . VAL C 1 157 ? -11.088 -95.226 -18.440 1.00 31.68 157 VAL C O 1
ATOM 6211 N N . PRO C 1 158 ? -9.859 -97.017 -17.881 1.00 30.44 158 PRO C N 1
ATOM 6212 C CA . PRO C 1 158 ? -10.660 -97.216 -16.657 1.00 31.62 158 PRO C CA 1
ATOM 6213 C C . PRO C 1 158 ? -10.529 -96.025 -15.694 1.00 40.52 158 PRO C C 1
ATOM 6214 O O . PRO C 1 158 ? -9.440 -95.496 -15.495 1.00 39.28 158 PRO C O 1
ATOM 6218 N N . SER C 1 159 ? -11.631 -95.573 -15.131 1.00 42.58 159 SER C N 1
ATOM 6219 C CA . SER C 1 159 ? -11.598 -94.447 -14.201 1.00 45.87 159 SER C CA 1
ATOM 6220 C C . SER C 1 159 ? -11.805 -94.973 -12.813 1.00 50.89 159 SER C C 1
ATOM 6221 O O . SER C 1 159 ? -12.571 -95.909 -12.626 1.00 48.44 159 SER C O 1
ATOM 6224 N N . ALA C 1 160 ? -11.095 -94.409 -11.838 1.00 52.87 160 ALA C N 1
ATOM 6225 C CA . ALA C 1 160 ? -11.263 -94.844 -10.457 1.00 55.99 160 ALA C CA 1
ATOM 6226 C C . ALA C 1 160 ? -12.598 -94.306 -9.913 1.00 64.63 160 ALA C C 1
ATOM 6227 O O . ALA C 1 160 ? -13.337 -95.062 -9.285 1.00 65.93 160 ALA C O 1
ATOM 6229 N N . MET C 1 161 ? -12.941 -93.043 -10.249 1.00 63.22 161 MET C N 1
ATOM 6230 C CA . MET C 1 161 ? -14.177 -92.372 -9.839 1.00 65.43 161 MET C CA 1
ATOM 6231 C C . MET C 1 161 ? -15.399 -92.990 -10.505 1.00 71.73 161 MET C C 1
ATOM 6232 O O . MET C 1 161 ? -16.274 -93.506 -9.806 1.00 72.13 161 MET C O 1
ATOM 6237 N N . SER C 1 162 ? -15.455 -92.936 -11.851 1.00 69.19 162 SER C N 1
ATOM 6238 C CA . SER C 1 162 ? -16.568 -93.439 -12.647 1.00 69.45 162 SER C CA 1
ATOM 6239 C C . SER C 1 162 ? -16.441 -94.936 -13.014 1.00 74.28 162 SER C C 1
ATOM 6240 O O . SER C 1 162 ? -16.881 -95.340 -14.095 1.00 72.68 162 SER C O 1
ATOM 6243 N N . ALA C 1 163 ? -15.871 -95.755 -12.096 1.00 72.61 163 ALA C N 1
ATOM 6244 C CA . ALA C 1 163 ? -15.689 -97.200 -12.283 1.00 73.46 163 ALA C CA 1
ATOM 6245 C C . ALA C 1 163 ? -17.025 -97.944 -12.317 1.00 78.85 163 ALA C C 1
ATOM 6246 O O . ALA C 1 163 ? -17.195 -98.868 -13.117 1.00 77.59 163 ALA C O 1
ATOM 6248 N N . HIS C 1 164 ? -17.971 -97.517 -11.459 1.00 77.31 164 HIS C N 1
ATOM 6249 C CA . HIS C 1 164 ? -19.310 -98.090 -11.326 1.00 77.55 164 HIS C CA 1
ATOM 6250 C C . HIS C 1 164 ? -20.381 -97.306 -12.128 1.00 80.59 164 HIS C C 1
ATOM 6251 O O . HIS C 1 164 ? -21.575 -97.598 -12.002 1.00 80.22 164 HIS C O 1
ATOM 6258 N N . SER C 1 165 ? -19.946 -96.347 -12.977 1.00 76.27 165 SER C N 1
ATOM 6259 C CA . SER C 1 165 ? -20.837 -95.508 -13.786 1.00 75.17 165 SER C CA 1
ATOM 6260 C C . SER C 1 165 ? -21.064 -96.046 -15.201 1.00 76.74 165 SER C C 1
ATOM 6261 O O . SER C 1 165 ? -20.242 -96.808 -15.710 1.00 75.97 165 SER C O 1
ATOM 6264 N N . GLN C 1 166 ? -22.164 -95.601 -15.845 1.00 71.97 166 GLN C N 1
ATOM 6265 C CA . GLN C 1 166 ? -22.559 -95.983 -17.203 1.00 70.64 166 GLN C CA 1
ATOM 6266 C C . GLN C 1 166 ? -21.849 -95.169 -18.303 1.00 73.46 166 GLN C C 1
ATOM 6267 O O . GLN C 1 166 ? -22.483 -94.703 -19.253 1.00 72.77 166 GLN C O 1
ATOM 6273 N N . THR C 1 167 ? -20.523 -95.033 -18.178 1.00 69.92 167 THR C N 1
ATOM 6274 C CA . THR C 1 167 ? -19.688 -94.290 -19.120 1.00 69.43 167 THR C CA 1
ATOM 6275 C C . THR C 1 167 ? -18.577 -95.170 -19.703 1.00 72.61 167 THR C C 1
ATOM 6276 O O . THR C 1 167 ? -18.305 -96.267 -19.202 1.00 71.57 167 THR C O 1
ATOM 6280 N N . SER C 1 168 ? -17.925 -94.661 -20.757 1.00 69.19 168 SER C N 1
ATOM 6281 C CA . SER C 1 168 ? -16.815 -95.298 -21.459 1.00 68.98 168 SER C CA 1
ATOM 6282 C C . SER C 1 168 ? -15.562 -95.435 -20.571 1.00 72.01 168 SER C C 1
ATOM 6283 O O . SER C 1 168 ? -14.604 -96.101 -20.965 1.00 71.83 168 SER C O 1
ATOM 6286 N N . LEU C 1 169 ? -15.575 -94.793 -19.392 1.00 67.64 169 LEU C N 1
ATOM 6287 C CA . LEU C 1 169 ? -14.488 -94.840 -18.421 1.00 67.37 169 LEU C CA 1
ATOM 6288 C C . LEU C 1 169 ? -14.786 -95.857 -17.299 1.00 69.15 169 LEU C C 1
ATOM 6289 O O . LEU C 1 169 ? -13.995 -96.005 -16.375 1.00 68.74 169 LEU C O 1
ATOM 6294 N N . GLY C 1 170 ? -15.915 -96.562 -17.409 1.00 64.13 170 GLY C N 1
ATOM 6295 C CA . GLY C 1 170 ? -16.319 -97.592 -16.454 1.00 63.64 170 GLY C CA 1
ATOM 6296 C C . GLY C 1 170 ? -15.546 -98.888 -16.634 1.00 64.83 170 GLY C C 1
ATOM 6297 O O . GLY C 1 170 ? -14.773 -99.023 -17.595 1.00 63.72 170 GLY C O 1
ATOM 6298 N N . SER C 1 171 ? -15.738 -99.852 -15.694 1.00 58.84 171 SER C N 1
ATOM 6299 C CA . SER C 1 171 ? -15.086 -101.173 -15.716 1.00 57.30 171 SER C CA 1
ATOM 6300 C C . SER C 1 171 ? -15.755 -102.173 -14.771 1.00 58.30 171 SER C C 1
ATOM 6301 O O . SER C 1 171 ? -16.149 -103.251 -15.214 1.00 56.63 171 SER C O 1
ATOM 6304 N N . ALA C 1 172 ? -15.890 -101.810 -13.473 1.00 54.06 172 ALA C N 1
ATOM 6305 C CA . ALA C 1 172 ? -16.475 -102.669 -12.424 1.00 53.22 172 ALA C CA 1
ATOM 6306 C C . ALA C 1 172 ? -17.922 -103.087 -12.731 1.00 51.50 172 ALA C C 1
ATOM 6307 O O . ALA C 1 172 ? -18.397 -104.099 -12.211 1.00 50.29 172 ALA C O 1
ATOM 6309 N N . VAL C 1 173 ? -18.608 -102.305 -13.590 1.00 44.03 173 VAL C N 1
ATOM 6310 C CA . VAL C 1 173 ? -19.970 -102.594 -14.046 1.00 42.53 173 VAL C CA 1
ATOM 6311 C C . VAL C 1 173 ? -19.934 -102.738 -15.577 1.00 40.95 173 VAL C C 1
ATOM 6312 O O . VAL C 1 173 ? -19.030 -102.225 -16.232 1.00 38.49 173 VAL C O 1
ATOM 6316 N N . GLU C 1 174 ? -20.911 -103.448 -16.134 1.00 35.49 174 GLU C N 1
ATOM 6317 C CA . GLU C 1 174 ? -21.017 -103.631 -17.577 1.00 32.33 174 GLU C CA 1
ATOM 6318 C C . GLU C 1 174 ? -21.486 -102.307 -18.186 1.00 33.53 174 GLU C C 1
ATOM 6319 O O . GLU C 1 174 ? -22.368 -101.648 -17.623 1.00 35.12 174 GLU C O 1
ATOM 6325 N N . LEU C 1 175 ? -20.901 -101.913 -19.317 1.00 27.91 175 LEU C N 1
ATOM 6326 C CA . LEU C 1 175 ? -21.353 -100.735 -20.053 1.00 26.58 175 LEU C CA 1
ATOM 6327 C C . LEU C 1 175 ? -22.566 -101.213 -20.870 1.00 27.09 175 LEU C C 1
ATOM 6328 O O . LEU C 1 175 ? -22.430 -102.018 -21.789 1.00 22.09 175 LEU C O 1
ATOM 6333 N N . GLU C 1 176 ? -23.751 -100.785 -20.453 1.00 25.38 176 GLU C N 1
ATOM 6334 C CA . GLU C 1 176 ? -25.020 -101.201 -21.032 1.00 25.33 176 GLU C CA 1
ATOM 6335 C C . GLU C 1 176 ? -25.227 -100.732 -22.463 1.00 27.04 176 GLU C C 1
ATOM 6336 O O . GLU C 1 176 ? -24.640 -99.734 -22.882 1.00 25.39 176 GLU C O 1
ATOM 6342 N N . LEU C 1 177 ? -26.045 -101.485 -23.226 1.00 23.82 177 LEU C N 1
ATOM 6343 C CA . LEU C 1 177 ? -26.321 -101.203 -24.635 1.00 23.03 177 LEU C CA 1
ATOM 6344 C C . LEU C 1 177 ? -26.803 -99.766 -24.856 1.00 25.07 177 LEU C C 1
ATOM 6345 O O . LEU C 1 177 ? -27.690 -99.269 -24.142 1.00 25.38 177 LEU C O 1
ATOM 6350 N N . HIS C 1 178 ? -26.196 -99.093 -25.835 1.00 20.35 178 HIS C N 1
ATOM 6351 C CA . HIS C 1 178 ? -26.616 -97.735 -26.108 1.00 20.67 178 HIS C CA 1
ATOM 6352 C C . HIS C 1 178 ? -26.134 -97.239 -27.436 1.00 23.09 178 HIS C C 1
ATOM 6353 O O . HIS C 1 178 ? -25.150 -97.748 -27.998 1.00 23.30 178 HIS C O 1
ATOM 6360 N N A THR C 1 179 ? -26.828 -96.246 -27.970 0.50 18.86 179 THR C N 1
ATOM 6361 N N B THR C 1 179 ? -26.813 -96.208 -27.914 0.50 19.54 179 THR C N 1
ATOM 6362 C CA A THR C 1 179 ? -26.341 -95.500 -29.120 0.50 18.18 179 THR C CA 1
ATOM 6363 C CA B THR C 1 179 ? -26.387 -95.423 -29.055 0.50 19.08 179 THR C CA 1
ATOM 6364 C C A THR C 1 179 ? -25.728 -94.250 -28.439 0.50 21.13 179 THR C C 1
ATOM 6365 C C B THR C 1 179 ? -25.690 -94.238 -28.380 0.50 21.39 179 THR C C 1
ATOM 6366 O O A THR C 1 179 ? -26.133 -93.882 -27.326 0.50 19.66 179 THR C O 1
ATOM 6367 O O B THR C 1 179 ? -26.029 -93.875 -27.241 0.50 19.71 179 THR C O 1
ATOM 6374 N N . GLU C 1 180 ? -24.700 -93.672 -29.052 1.00 18.06 180 GLU C N 1
ATOM 6375 C CA . GLU C 1 180 ? -23.975 -92.524 -28.531 1.00 18.16 180 GLU C CA 1
ATOM 6376 C C . GLU C 1 180 ? -24.874 -91.273 -28.647 1.00 21.47 180 GLU C C 1
ATOM 6377 O O . GLU C 1 180 ? -25.441 -91.023 -29.722 1.00 20.56 180 GLU C O 1
ATOM 6383 N N . GLN C 1 181 ? -25.050 -90.537 -27.509 1.00 18.73 181 GLN C N 1
ATOM 6384 C CA . GLN C 1 181 ? -25.869 -89.299 -27.439 1.00 18.80 181 GLN C CA 1
ATOM 6385 C C . GLN C 1 181 ? -27.296 -89.518 -27.960 1.00 22.65 181 GLN C C 1
ATOM 6386 O O . GLN C 1 181 ? -27.760 -88.816 -28.874 1.00 22.73 181 GLN C O 1
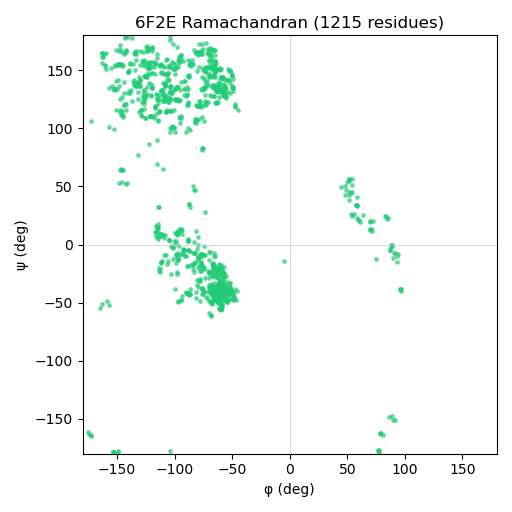ATOM 6392 N N . ALA C 1 182 ? -28.006 -90.498 -27.364 1.00 19.93 182 ALA C N 1
ATOM 6393 C CA . ALA C 1 182 ? -29.392 -90.803 -27.768 1.00 20.64 182 ALA C CA 1
ATOM 6394 C C . ALA C 1 182 ? -30.318 -89.552 -27.712 1.00 23.21 182 ALA C C 1
ATOM 6395 O O . ALA C 1 182 ? -31.215 -89.409 -28.546 1.00 20.80 182 ALA C O 1
ATOM 6397 N N . PHE C 1 183 ? -30.042 -88.633 -26.763 1.00 19.22 183 PHE C N 1
ATOM 6398 C CA . PHE C 1 183 ? -30.834 -87.420 -26.506 1.00 19.84 183 PHE C CA 1
ATOM 6399 C C . PHE C 1 183 ? -30.599 -86.296 -27.523 1.00 24.89 183 PHE C C 1
ATOM 6400 O O . PHE C 1 183 ? -31.402 -85.364 -27.596 1.00 26.05 183 PHE C O 1
ATOM 6408 N N . SER C 1 184 ? -29.481 -86.359 -28.267 1.00 20.02 184 SER C N 1
ATOM 6409 C CA . SER C 1 184 ? -29.034 -85.274 -29.140 1.00 18.76 184 SER C CA 1
ATOM 6410 C C . SER C 1 184 ? -29.263 -85.443 -30.644 1.00 24.17 184 SER C C 1
ATOM 6411 O O . SER C 1 184 ? -28.695 -86.341 -31.253 1.00 23.15 184 SER C O 1
ATOM 6414 N N . PRO C 1 185 ? -29.937 -84.474 -31.295 1.00 22.90 185 PRO C N 1
ATOM 6415 C CA . PRO C 1 185 ? -30.042 -84.508 -32.778 1.00 22.36 185 PRO C CA 1
ATOM 6416 C C . PRO C 1 185 ? -28.674 -84.300 -33.447 1.00 25.46 185 PRO C C 1
ATOM 6417 O O . PRO C 1 185 ? -28.507 -84.638 -34.617 1.00 24.06 185 PRO C O 1
ATOM 6421 N N . LEU C 1 186 ? -27.682 -83.768 -32.702 1.00 21.32 186 LEU C N 1
ATOM 6422 C CA . LEU C 1 186 ? -26.333 -83.555 -33.237 1.00 21.36 186 LEU C CA 1
ATOM 6423 C C . LEU C 1 186 ? -25.381 -84.721 -32.922 1.00 20.85 186 LEU C C 1
ATOM 6424 O O . LEU C 1 186 ? -24.170 -84.588 -33.141 1.00 17.90 186 LEU C O 1
ATOM 6429 N N . ARG C 1 187 ? -25.936 -85.862 -32.457 1.00 18.42 187 ARG C N 1
ATOM 6430 C CA . ARG C 1 187 ? -25.202 -87.101 -32.138 1.00 18.23 187 ARG C CA 1
ATOM 6431 C C . ARG C 1 187 ? -24.296 -87.533 -33.311 1.00 20.84 187 ARG C C 1
ATOM 6432 O O . ARG C 1 187 ? -24.626 -87.300 -34.481 1.00 19.32 187 ARG C O 1
ATOM 6440 N N . PRO C 1 188 ? -23.155 -88.180 -33.027 1.00 17.98 188 PRO C N 1
ATOM 6441 C CA . PRO C 1 188 ? -22.272 -88.568 -34.136 1.00 17.82 188 PRO C CA 1
ATOM 6442 C C . PRO C 1 188 ? -22.880 -89.645 -35.035 1.00 22.21 188 PRO C C 1
ATOM 6443 O O . PRO C 1 188 ? -23.727 -90.428 -34.588 1.00 22.70 188 PRO C O 1
ATOM 6447 N N . ASP C 1 189 ? -22.488 -89.637 -36.311 1.00 18.64 189 ASP C N 1
ATOM 6448 C CA . ASP C 1 189 ? -22.920 -90.676 -37.262 1.00 17.52 189 ASP C CA 1
ATOM 6449 C C . ASP C 1 189 ? -22.092 -91.918 -37.021 1.00 19.16 189 ASP C C 1
ATOM 6450 O O . ASP C 1 189 ? -22.580 -93.005 -37.223 1.00 17.25 189 ASP C O 1
ATOM 6455 N N . PHE C 1 190 ? -20.835 -91.748 -36.556 1.00 17.95 190 PHE C N 1
ATOM 6456 C CA . PHE C 1 190 ? -19.943 -92.869 -36.263 1.00 17.58 190 PHE C CA 1
ATOM 6457 C C . PHE C 1 190 ? -19.137 -92.630 -35.020 1.00 20.16 190 PHE C C 1
ATOM 6458 O O . PHE C 1 190 ? -18.774 -91.498 -34.717 1.00 18.73 190 PHE C O 1
ATOM 6466 N N . VAL C 1 191 ? -18.823 -93.720 -34.320 1.00 18.07 191 VAL C N 1
ATOM 6467 C CA . VAL C 1 191 ? -17.940 -93.697 -33.165 1.00 19.07 191 VAL C CA 1
ATOM 6468 C C . VAL C 1 191 ? -16.689 -94.458 -33.644 1.00 22.78 191 VAL C C 1
ATOM 6469 O O . VAL C 1 191 ? -16.807 -95.528 -34.238 1.00 21.51 191 VAL C O 1
ATOM 6473 N N . SER C 1 192 ? -15.516 -93.878 -33.401 1.00 18.45 192 SER C N 1
ATOM 6474 C CA . SER C 1 192 ? -14.236 -94.448 -33.831 1.00 17.79 192 SER C CA 1
ATOM 6475 C C . SER C 1 192 ? -13.397 -94.799 -32.621 1.00 19.78 192 SER C C 1
ATOM 6476 O O . SER C 1 192 ? -13.081 -93.922 -31.825 1.00 18.55 192 SER C O 1
ATOM 6479 N N . LEU C 1 193 ? -13.053 -96.088 -32.472 1.00 19.09 193 LEU C N 1
ATOM 6480 C CA . LEU C 1 193 ? -12.268 -96.576 -31.337 1.00 20.23 193 LEU C CA 1
ATOM 6481 C C . LEU C 1 193 ? -10.981 -97.251 -31.800 1.00 22.37 193 LEU C C 1
ATOM 6482 O O . LEU C 1 193 ? -11.027 -98.340 -32.369 1.00 21.68 193 LEU C O 1
ATOM 6487 N N . ALA C 1 194 ? -9.836 -96.629 -31.539 1.00 19.05 194 ALA C N 1
ATOM 6488 C CA . ALA C 1 194 ? -8.551 -97.247 -31.880 1.00 18.79 194 ALA C CA 1
ATOM 6489 C C . ALA C 1 194 ? -7.913 -97.818 -30.614 1.00 22.98 194 ALA C C 1
ATOM 6490 O O . ALA C 1 194 ? -7.850 -97.143 -29.593 1.00 22.48 194 ALA C O 1
ATOM 6492 N N . CYS C 1 195 ? -7.468 -99.082 -30.672 1.00 21.26 195 CYS C N 1
ATOM 6493 C CA . CYS C 1 195 ? -6.892 -99.740 -29.507 1.00 21.46 195 CYS C CA 1
ATOM 6494 C C . CYS C 1 195 ? -5.380 -99.514 -29.369 1.00 26.06 195 CYS C C 1
ATOM 6495 O O . CYS C 1 195 ? -4.626 -99.882 -30.261 1.00 23.97 195 CYS C O 1
ATOM 6498 N N . LEU C 1 196 ? -4.952 -98.902 -28.238 1.00 24.47 196 LEU C N 1
ATOM 6499 C CA . LEU C 1 196 ? -3.532 -98.696 -27.905 1.00 25.34 196 LEU C CA 1
ATOM 6500 C C . LEU C 1 196 ? -3.076 -99.854 -27.013 1.00 27.71 196 LEU C C 1
ATOM 6501 O O . LEU C 1 196 ? -2.037 -100.472 -27.274 1.00 26.74 196 LEU C O 1
ATOM 6506 N N . ARG C 1 197 ? -3.875 -100.166 -25.987 1.00 23.66 197 ARG C N 1
ATOM 6507 C CA . ARG C 1 197 ? -3.692 -101.330 -25.106 1.00 24.04 197 ARG C CA 1
ATOM 6508 C C . ARG C 1 197 ? -5.052 -101.962 -24.958 1.00 28.26 197 ARG C C 1
ATOM 6509 O O . ARG C 1 197 ? -6.058 -101.263 -24.821 1.00 26.67 197 ARG C O 1
ATOM 6517 N N . GLY C 1 198 ? -5.082 -103.274 -25.043 1.00 27.67 198 GLY C N 1
ATOM 6518 C CA . GLY C 1 198 ? -6.317 -104.024 -24.872 1.00 27.18 198 GLY C CA 1
ATOM 6519 C C . GLY C 1 198 ? -6.338 -104.676 -23.512 1.00 29.65 198 GLY C C 1
ATOM 6520 O O . GLY C 1 198 ? -5.371 -104.575 -22.756 1.00 28.78 198 GLY C O 1
ATOM 6521 N N . ASP C 1 199 ? -7.446 -105.329 -23.199 1.00 25.55 199 ASP C N 1
ATOM 6522 C CA . ASP C 1 199 ? -7.574 -106.147 -22.004 1.00 25.38 199 ASP C CA 1
ATOM 6523 C C . ASP C 1 199 ? -8.419 -107.354 -22.454 1.00 30.47 199 ASP C C 1
ATOM 6524 O O . ASP C 1 199 ? -9.560 -107.170 -22.894 1.00 27.06 199 ASP C O 1
ATOM 6529 N N . PRO C 1 200 ? -7.836 -108.582 -22.422 1.00 30.96 200 PRO C N 1
ATOM 6530 C CA . PRO C 1 200 ? -8.573 -109.781 -22.866 1.00 31.24 200 PRO C CA 1
ATOM 6531 C C . PRO C 1 200 ? -9.890 -110.025 -22.133 1.00 31.46 200 PRO C C 1
ATOM 6532 O O . PRO C 1 200 ? -10.767 -110.704 -22.666 1.00 30.16 200 PRO C O 1
ATOM 6536 N N . ARG C 1 201 ? -10.052 -109.425 -20.947 1.00 27.38 201 ARG C N 1
ATOM 6537 C CA . ARG C 1 201 ? -11.293 -109.553 -20.176 1.00 26.17 201 ARG C CA 1
ATOM 6538 C C . ARG C 1 201 ? -12.334 -108.558 -20.634 1.00 28.60 201 ARG C C 1
ATOM 6539 O O . ARG C 1 201 ? -13.515 -108.718 -20.318 1.00 27.18 201 ARG C O 1
ATOM 6547 N N . ALA C 1 202 ? -11.904 -107.531 -21.378 1.00 24.68 202 ALA C N 1
ATOM 6548 C CA . ALA C 1 202 ? -12.801 -106.484 -21.868 1.00 23.77 202 ALA C CA 1
ATOM 6549 C C . ALA C 1 202 ? -13.317 -106.737 -23.303 1.00 25.94 202 ALA C C 1
ATOM 6550 O O . ALA C 1 202 ? -12.603 -106.538 -24.285 1.00 25.34 202 ALA C O 1
ATOM 6552 N N . LEU C 1 203 ? -14.573 -107.155 -23.400 1.00 22.85 203 LEU C N 1
ATOM 6553 C CA . LEU C 1 203 ? -15.235 -107.445 -24.667 1.00 23.25 203 LEU C CA 1
ATOM 6554 C C . LEU C 1 203 ? -16.141 -106.290 -25.098 1.00 27.15 203 LEU C C 1
ATOM 6555 O O . LEU C 1 203 ? -16.923 -105.776 -24.292 1.00 26.54 203 LEU C O 1
ATOM 6560 N N . THR C 1 204 ? -16.047 -105.890 -26.369 1.00 23.58 204 THR C N 1
ATOM 6561 C CA . THR C 1 204 ? -16.927 -104.887 -26.934 1.00 21.86 204 THR C CA 1
ATOM 6562 C C . THR C 1 204 ? -18.130 -105.671 -27.476 1.00 23.37 204 THR C C 1
ATOM 6563 O O . THR C 1 204 ? -17.957 -106.724 -28.093 1.00 23.02 204 THR C O 1
ATOM 6567 N N . TYR C 1 205 ? -19.330 -105.185 -27.214 1.00 19.62 205 TYR C N 1
ATOM 6568 C CA . TYR C 1 205 ? -20.542 -105.837 -27.720 1.00 18.60 205 TYR C CA 1
ATOM 6569 C C . TYR C 1 205 ? -21.152 -104.974 -28.782 1.00 20.54 205 TYR C C 1
ATOM 6570 O O . TYR C 1 205 ? -21.197 -103.757 -28.630 1.00 19.47 205 TYR C O 1
ATOM 6579 N N . LEU C 1 206 ? -21.629 -105.597 -29.865 1.00 18.63 206 LEU C N 1
ATOM 6580 C CA . LEU C 1 206 ? -22.261 -104.886 -30.978 1.00 18.52 206 LEU C CA 1
ATOM 6581 C C . LEU C 1 206 ? -23.577 -105.576 -31.313 1.00 21.83 206 LEU C C 1
ATOM 6582 O O . LEU C 1 206 ? -23.650 -106.804 -31.298 1.00 20.52 206 LEU C O 1
ATOM 6587 N N . PHE C 1 207 ? -24.611 -104.783 -31.572 1.00 18.42 207 PHE C N 1
ATOM 6588 C CA . PHE C 1 207 ? -25.953 -105.266 -31.890 1.00 18.14 207 PHE C CA 1
ATOM 6589 C C . PHE C 1 207 ? -26.609 -104.290 -32.847 1.00 21.76 207 PHE C C 1
ATOM 6590 O O . PHE C 1 207 ? -26.824 -103.137 -32.499 1.00 22.01 207 PHE C O 1
ATOM 6598 N N . SER C 1 208 ? -26.903 -104.750 -34.055 1.00 19.53 208 SER C N 1
ATOM 6599 C CA . SER C 1 208 ? -27.471 -103.916 -35.105 1.00 19.12 208 SER C CA 1
ATOM 6600 C C . SER C 1 208 ? -28.994 -103.848 -35.054 1.00 22.50 208 SER C C 1
ATOM 6601 O O . SER C 1 208 ? -29.655 -104.755 -34.535 1.00 21.38 208 SER C O 1
ATOM 6604 N N . ALA C 1 209 ? -29.537 -102.760 -35.593 1.00 18.45 209 ALA C N 1
ATOM 6605 C CA . ALA C 1 209 ? -30.981 -102.551 -35.741 1.00 18.82 209 ALA C CA 1
ATOM 6606 C C . ALA C 1 209 ? -31.571 -103.675 -36.642 1.00 21.23 209 ALA C C 1
ATOM 6607 O O . ALA C 1 209 ? -32.675 -104.124 -36.386 1.00 19.89 209 ALA C O 1
ATOM 6609 N N . ARG C 1 210 ? -30.816 -104.154 -37.649 1.00 19.84 210 ARG C N 1
ATOM 6610 C CA . ARG C 1 210 ? -31.230 -105.278 -38.509 1.00 21.90 210 ARG C CA 1
ATOM 6611 C C . ARG C 1 210 ? -31.330 -106.592 -37.718 1.00 23.94 210 ARG C C 1
ATOM 6612 O O . ARG C 1 210 ? -32.314 -107.312 -37.868 1.00 23.62 210 ARG C O 1
ATOM 6620 N N . GLN C 1 211 ? -30.376 -106.846 -36.814 1.00 22.19 211 GLN C N 1
ATOM 6621 C CA . GLN C 1 211 ? -30.427 -108.026 -35.938 1.00 22.12 211 GLN C CA 1
ATOM 6622 C C . GLN C 1 211 ? -31.654 -107.942 -35.040 1.00 26.06 211 GLN C C 1
ATOM 6623 O O . GLN C 1 211 ? -32.345 -108.948 -34.849 1.00 26.59 211 GLN C O 1
ATOM 6629 N N . LEU C 1 212 ? -31.934 -106.731 -34.489 1.00 22.07 212 LEU C N 1
ATOM 6630 C CA . LEU C 1 212 ? -33.090 -106.498 -33.626 1.00 20.35 212 LEU C CA 1
ATOM 6631 C C . LEU C 1 212 ? -34.413 -106.802 -34.341 1.00 24.58 212 LEU C C 1
ATOM 6632 O O . LEU C 1 212 ? -35.210 -107.592 -33.836 1.00 23.97 212 LEU C O 1
ATOM 6637 N N . VAL C 1 213 ? -34.638 -106.164 -35.504 1.00 21.86 213 VAL C N 1
ATOM 6638 C CA . VAL C 1 213 ? -35.876 -106.291 -36.289 1.00 24.15 213 VAL C CA 1
ATOM 6639 C C . VAL C 1 213 ? -36.145 -107.766 -36.681 1.00 28.18 213 VAL C C 1
ATOM 6640 O O . VAL C 1 213 ? -37.304 -108.182 -36.684 1.00 26.59 213 VAL C O 1
ATOM 6644 N N . ALA C 1 214 ? -35.074 -108.562 -36.916 1.00 25.82 214 ALA C N 1
ATOM 6645 C CA . ALA C 1 214 ? -35.171 -109.993 -37.251 1.00 28.29 214 ALA C CA 1
ATOM 6646 C C . ALA C 1 214 ? -35.808 -110.833 -36.113 1.00 35.33 214 ALA C C 1
ATOM 6647 O O . ALA C 1 214 ? -36.329 -111.908 -36.382 1.00 35.89 214 ALA C O 1
ATOM 6649 N N . THR C 1 215 ? -35.748 -110.346 -34.850 1.00 32.33 215 THR C N 1
ATOM 6650 C CA . THR C 1 215 ? -36.278 -111.059 -33.672 1.00 32.31 215 THR C CA 1
ATOM 6651 C C . THR C 1 215 ? -37.689 -110.597 -33.278 1.00 36.11 215 THR C C 1
ATOM 6652 O O . THR C 1 215 ? -38.316 -111.213 -32.420 1.00 36.77 215 THR C O 1
ATOM 6656 N N . LEU C 1 216 ? -38.155 -109.478 -33.845 1.00 30.47 216 LEU C N 1
ATOM 6657 C CA . LEU C 1 216 ? -39.412 -108.862 -33.449 1.00 29.04 216 LEU C CA 1
ATOM 6658 C C . LEU C 1 216 ? -40.605 -109.229 -34.289 1.00 32.49 216 LEU C C 1
ATOM 6659 O O . LEU C 1 216 ? -40.465 -109.545 -35.469 1.00 32.24 216 LEU C O 1
ATOM 6664 N N . THR C 1 217 ? -41.801 -109.095 -33.694 1.00 30.16 217 THR C N 1
ATOM 6665 C CA . THR C 1 217 ? -43.043 -109.313 -34.433 1.00 31.41 217 THR C CA 1
ATOM 6666 C C . THR C 1 217 ? -43.325 -108.010 -35.205 1.00 34.31 217 THR C C 1
ATOM 6667 O O . THR C 1 217 ? -42.738 -106.976 -34.893 1.00 32.17 217 THR C O 1
ATOM 6671 N N . THR C 1 218 ? -44.229 -108.056 -36.175 1.00 33.06 218 THR C N 1
ATOM 6672 C CA . THR C 1 218 ? -44.651 -106.899 -36.974 1.00 33.95 218 THR C CA 1
ATOM 6673 C C . THR C 1 218 ? -45.202 -105.789 -36.057 1.00 38.52 218 THR C C 1
ATOM 6674 O O . THR C 1 218 ? -44.887 -104.617 -36.279 1.00 38.35 218 THR C O 1
ATOM 6678 N N . GLN C 1 219 ? -46.006 -106.165 -35.024 1.00 34.74 219 GLN C N 1
ATOM 6679 C CA . GLN C 1 219 ? -46.593 -105.220 -34.071 1.00 33.80 219 GLN C CA 1
ATOM 6680 C C . GLN C 1 219 ? -45.522 -104.511 -33.253 1.00 32.60 219 GLN C C 1
ATOM 6681 O O . GLN C 1 219 ? -45.622 -103.301 -33.098 1.00 31.87 219 GLN C O 1
ATOM 6687 N N . GLU C 1 220 ? -44.495 -105.244 -32.768 1.00 28.33 220 GLU C N 1
ATOM 6688 C CA . GLU C 1 220 ? -43.381 -104.683 -31.991 1.00 26.52 220 GLU C CA 1
ATOM 6689 C C . GLU C 1 220 ? -42.583 -103.685 -32.810 1.00 27.03 220 GLU C C 1
ATOM 6690 O O . GLU C 1 220 ? -42.251 -102.628 -32.290 1.00 24.10 220 GLU C O 1
ATOM 6696 N N . ILE C 1 221 ? -42.309 -103.999 -34.102 1.00 25.51 221 ILE C N 1
ATOM 6697 C CA . ILE C 1 221 ? -41.569 -103.095 -35.001 1.00 25.03 221 ILE C CA 1
ATOM 6698 C C . ILE C 1 221 ? -42.357 -101.786 -35.175 1.00 28.05 221 ILE C C 1
ATOM 6699 O O . ILE C 1 221 ? -41.777 -100.715 -35.022 1.00 27.56 221 ILE C O 1
ATOM 6704 N N . ALA C 1 222 ? -43.687 -101.884 -35.489 1.00 27.30 222 ALA C N 1
ATOM 6705 C CA . ALA C 1 222 ? -44.568 -100.727 -35.664 1.00 27.79 222 ALA C CA 1
ATOM 6706 C C . ALA C 1 222 ? -44.573 -99.858 -34.407 1.00 30.71 222 ALA C C 1
ATOM 6707 O O . ALA C 1 222 ? -44.458 -98.639 -34.504 1.00 28.02 222 ALA C O 1
ATOM 6709 N N . MET C 1 223 ? -44.641 -100.481 -33.224 1.00 30.12 223 MET C N 1
ATOM 6710 C CA . MET C 1 223 ? -44.634 -99.762 -31.943 1.00 31.65 223 MET C CA 1
ATOM 6711 C C . MET C 1 223 ? -43.295 -99.062 -31.657 1.00 30.46 223 MET C C 1
ATOM 6712 O O . MET C 1 223 ? -43.299 -97.920 -31.202 1.00 28.40 223 MET C O 1
ATOM 6717 N N . LEU C 1 224 ? -42.158 -99.708 -31.990 1.00 25.27 224 LEU C N 1
ATOM 6718 C CA . LEU C 1 224 ? -40.830 -99.091 -31.820 1.00 24.20 224 LEU C CA 1
ATOM 6719 C C . LEU C 1 224 ? -40.648 -97.891 -32.754 1.00 27.51 224 LEU C C 1
ATOM 6720 O O . LEU C 1 224 ? -39.877 -96.980 -32.445 1.00 25.00 224 LEU C O 1
ATOM 6725 N N . ARG C 1 225 ? -41.413 -97.868 -33.864 1.00 25.82 225 ARG C N 1
ATOM 6726 C CA . ARG C 1 225 ? -41.397 -96.774 -34.831 1.00 25.53 225 ARG C CA 1
ATOM 6727 C C . ARG C 1 225 ? -42.289 -95.594 -34.400 1.00 30.36 225 ARG C C 1
ATOM 6728 O O . ARG C 1 225 ? -42.220 -94.534 -35.015 1.00 29.24 225 ARG C O 1
ATOM 6736 N N . GLU C 1 226 ? -43.074 -95.762 -33.312 1.00 28.92 226 GLU C N 1
ATOM 6737 C CA . GLU C 1 226 ? -43.954 -94.710 -32.783 1.00 29.50 226 GLU C CA 1
ATOM 6738 C C . GLU C 1 226 ? -43.197 -93.831 -31.789 1.00 31.27 226 GLU C C 1
ATOM 6739 O O . GLU C 1 226 ? -42.370 -94.359 -31.054 1.00 28.75 226 GLU C O 1
ATOM 6745 N N . PRO C 1 227 ? -43.468 -92.502 -31.717 1.00 30.06 227 PRO C N 1
ATOM 6746 C CA . PRO C 1 227 ? -42.744 -91.669 -30.746 1.00 29.64 227 PRO C CA 1
ATOM 6747 C C . PRO C 1 227 ? -43.263 -91.879 -29.314 1.00 33.64 227 PRO C C 1
ATOM 6748 O O . PRO C 1 227 ? -44.111 -91.130 -28.812 1.00 34.93 227 PRO C O 1
ATOM 6752 N N . MET C 1 228 ? -42.750 -92.936 -28.658 1.00 27.76 228 MET C N 1
ATOM 6753 C CA . MET C 1 228 ? -43.210 -93.323 -27.323 1.00 28.82 228 MET C CA 1
ATOM 6754 C C . MET C 1 228 ? -42.152 -93.219 -26.229 1.00 31.52 228 MET C C 1
ATOM 6755 O O . MET C 1 228 ? -42.411 -93.643 -25.101 1.00 31.52 228 MET C O 1
ATOM 6760 N N . TRP C 1 229 ? -40.981 -92.648 -26.541 1.00 26.72 229 TRP C N 1
ATOM 6761 C CA . TRP C 1 229 ? -39.911 -92.553 -25.558 1.00 26.67 229 TRP C CA 1
ATOM 6762 C C . TRP C 1 229 ? -39.376 -91.137 -25.382 1.00 32.77 229 TRP C C 1
ATOM 6763 O O . TRP C 1 229 ? -38.877 -90.562 -26.338 1.00 31.80 229 TRP C O 1
ATOM 6774 N N . THR C 1 230 ? -39.452 -90.584 -24.150 1.00 32.05 230 THR C N 1
ATOM 6775 C CA . THR C 1 230 ? -38.870 -89.263 -23.873 1.00 31.63 230 THR C CA 1
ATOM 6776 C C . THR C 1 230 ? -37.383 -89.512 -23.658 1.00 35.07 230 THR C C 1
ATOM 6777 O O . THR C 1 230 ? -36.992 -90.591 -23.203 1.00 33.28 230 THR C O 1
ATOM 6781 N N . THR C 1 231 ? -36.558 -88.540 -24.006 1.00 32.28 231 THR C N 1
ATOM 6782 C CA . THR C 1 231 ? -35.131 -88.734 -23.846 1.00 31.84 231 THR C CA 1
ATOM 6783 C C . THR C 1 231 ? -34.573 -87.651 -22.940 1.00 34.92 231 THR C C 1
ATOM 6784 O O . THR C 1 231 ? -35.075 -86.531 -22.933 1.00 36.64 231 THR C O 1
ATOM 6788 N N . THR C 1 232 ? -33.557 -87.997 -22.161 1.00 29.41 232 THR C N 1
ATOM 6789 C CA . THR C 1 232 ? -32.979 -87.087 -21.174 1.00 28.96 232 THR C CA 1
ATOM 6790 C C . THR C 1 232 ? -31.464 -86.866 -21.426 1.00 28.72 232 THR C C 1
ATOM 6791 O O . THR C 1 232 ? -30.753 -87.817 -21.768 1.00 25.10 232 THR C O 1
ATOM 6795 N N . VAL C 1 233 ? -30.989 -85.606 -21.272 1.00 26.39 233 VAL C N 1
ATOM 6796 C CA . VAL C 1 233 ? -29.561 -85.263 -21.419 1.00 25.16 233 VAL C CA 1
ATOM 6797 C C . VAL C 1 233 ? -28.769 -86.091 -20.394 1.00 29.84 233 VAL C C 1
ATOM 6798 O O . VAL C 1 233 ? -29.173 -86.201 -19.222 1.00 29.85 233 VAL C O 1
ATOM 6802 N N . ASP C 1 234 ? -27.663 -86.697 -20.851 1.00 27.18 234 ASP C N 1
ATOM 6803 C CA . ASP C 1 234 ? -26.792 -87.494 -20.003 1.00 27.51 234 ASP C CA 1
ATOM 6804 C C . ASP C 1 234 ? -26.267 -86.613 -18.875 1.00 28.74 234 ASP C C 1
ATOM 6805 O O . ASP C 1 234 ? -25.900 -85.461 -19.115 1.00 26.72 234 ASP C O 1
ATOM 6810 N N . GLU C 1 235 ? -26.224 -87.161 -17.650 1.00 28.20 235 GLU C N 1
ATOM 6811 C CA . GLU C 1 235 ? -25.742 -86.465 -16.440 1.00 29.45 235 GLU C CA 1
ATOM 6812 C C . GLU C 1 235 ? -24.345 -85.843 -16.633 1.00 32.36 235 GLU C C 1
ATOM 6813 O O . GLU C 1 235 ? -24.112 -84.732 -16.155 1.00 32.65 235 GLU C O 1
ATOM 6819 N N . SER C 1 236 ? -23.445 -86.528 -17.374 1.00 30.27 236 SER C N 1
ATOM 6820 C CA . SER C 1 236 ? -22.086 -86.036 -17.624 1.00 30.72 236 SER C CA 1
ATOM 6821 C C . SER C 1 236 ? -22.031 -84.751 -18.502 1.00 33.60 236 SER C C 1
ATOM 6822 O O . SER C 1 236 ? -21.025 -84.044 -18.478 1.00 32.85 236 SER C O 1
ATOM 6825 N N . PHE C 1 237 ? -23.114 -84.462 -19.258 1.00 27.57 237 PHE C N 1
ATOM 6826 C CA . PHE C 1 237 ? -23.240 -83.261 -20.092 1.00 25.29 237 PHE C CA 1
ATOM 6827 C C . PHE C 1 237 ? -23.680 -82.047 -19.264 1.00 30.99 237 PHE C C 1
ATOM 6828 O O . PHE C 1 237 ? -23.552 -80.918 -19.735 1.00 30.45 237 PHE C O 1
ATOM 6836 N N . LEU C 1 238 ? -24.191 -82.270 -18.029 1.00 29.16 238 LEU C N 1
ATOM 6837 C CA . LEU C 1 238 ? -24.637 -81.184 -17.153 1.00 31.35 238 LEU C CA 1
ATOM 6838 C C . LEU C 1 238 ? -23.442 -80.453 -16.535 1.00 34.66 238 LEU C C 1
ATOM 6839 O O . LEU C 1 238 ? -22.368 -81.039 -16.379 1.00 33.97 238 LEU C O 1
ATOM 6844 N N . ALA C 1 239 ? -23.621 -79.155 -16.244 1.00 31.28 239 ALA C N 1
ATOM 6845 C CA . ALA C 1 239 ? -22.596 -78.286 -15.651 1.00 31.40 239 ALA C CA 1
ATOM 6846 C C . ALA C 1 239 ? -23.250 -77.064 -15.036 1.00 36.25 239 ALA C C 1
ATOM 6847 O O . ALA C 1 239 ? -24.336 -76.660 -15.464 1.00 33.63 239 ALA C O 1
ATOM 6849 N N . GLU C 1 240 ? -22.588 -76.467 -14.028 1.00 36.16 240 GLU C N 1
ATOM 6850 C CA . GLU C 1 240 ? -23.068 -75.259 -13.370 1.00 36.95 240 GLU C CA 1
ATOM 6851 C C . GLU C 1 240 ? -23.257 -74.144 -14.416 1.00 36.72 240 GLU C C 1
ATOM 6852 O O . GLU C 1 240 ? -22.373 -73.918 -15.265 1.00 34.19 240 GLU C O 1
ATOM 6858 N N . GLY C 1 241 ? -24.452 -73.548 -14.409 1.00 32.48 241 GLY C N 1
ATOM 6859 C CA . GLY C 1 241 ? -24.821 -72.481 -15.340 1.00 32.05 241 GLY C CA 1
ATOM 6860 C C . GLY C 1 241 ? -24.995 -72.912 -16.788 1.00 32.52 241 GLY C C 1
ATOM 6861 O O . GLY C 1 241 ? -25.024 -72.062 -17.680 1.00 32.97 241 GLY C O 1
ATOM 6862 N N . ARG C 1 242 ? -25.067 -74.226 -17.057 1.00 27.08 242 ARG C N 1
ATOM 6863 C CA . ARG C 1 242 ? -25.222 -74.715 -18.434 1.00 25.06 242 ARG C CA 1
ATOM 6864 C C . ARG C 1 242 ? -26.688 -75.007 -18.714 1.00 27.90 242 ARG C C 1
ATOM 6865 O O . ARG C 1 242 ? -27.313 -75.792 -18.007 1.00 26.17 242 ARG C O 1
ATOM 6873 N N . THR C 1 243 ? -27.213 -74.395 -19.774 1.00 25.14 243 THR C N 1
ATOM 6874 C CA . THR C 1 243 ? -28.607 -74.580 -20.202 1.00 24.95 243 THR C CA 1
ATOM 6875 C C . THR C 1 243 ? -28.588 -75.047 -21.649 1.00 27.68 243 THR C C 1
ATOM 6876 O O . THR C 1 243 ? -27.839 -74.500 -22.458 1.00 28.19 243 THR C O 1
ATOM 6880 N N . PHE C 1 244 ? -29.400 -76.059 -21.978 1.00 22.47 244 PHE C N 1
ATOM 6881 C CA . PHE C 1 244 ? -29.472 -76.582 -23.338 1.00 21.94 244 PHE C CA 1
ATOM 6882 C C . PHE C 1 244 ? -30.645 -75.954 -24.038 1.00 27.21 244 PHE C C 1
ATOM 6883 O O . PHE C 1 244 ? -31.728 -75.874 -23.466 1.00 25.49 244 PHE C O 1
ATOM 6891 N N . LEU C 1 245 ? -30.431 -75.524 -25.286 1.00 27.42 245 LEU C N 1
ATOM 6892 C CA . LEU C 1 245 ? -31.469 -74.926 -26.130 1.00 29.63 245 LEU C CA 1
ATOM 6893 C C . LEU C 1 245 ? -32.661 -75.866 -26.280 1.00 33.45 245 LEU C C 1
ATOM 6894 O O . LEU C 1 245 ? -33.804 -75.421 -26.248 1.00 35.05 245 LEU C O 1
ATOM 6899 N N . LEU C 1 246 ? -32.387 -77.177 -26.380 1.00 29.17 246 LEU C N 1
ATOM 6900 C CA . LEU C 1 246 ? -33.404 -78.215 -26.517 1.00 28.79 246 LEU C CA 1
ATOM 6901 C C . LEU C 1 246 ? -33.945 -78.750 -25.177 1.00 33.48 246 LEU C C 1
ATOM 6902 O O . LEU C 1 246 ? -34.748 -79.682 -25.167 1.00 34.25 246 LEU C O 1
ATOM 6907 N N . GLY C 1 247 ? -33.505 -78.158 -24.073 1.00 29.41 247 GLY C N 1
ATOM 6908 C CA . GLY C 1 247 ? -33.935 -78.533 -22.734 1.00 29.66 247 GLY C CA 1
ATOM 6909 C C . GLY C 1 247 ? -33.306 -79.802 -22.198 1.00 32.87 247 GLY C C 1
ATOM 6910 O O . GLY C 1 247 ? -32.459 -80.414 -22.848 1.00 30.78 247 GLY C O 1
ATOM 6911 N N . PHE C 1 248 ? -33.715 -80.199 -20.986 1.00 31.00 248 PHE C N 1
ATOM 6912 C CA . PHE C 1 248 ? -33.194 -81.403 -20.330 1.00 31.73 248 PHE C CA 1
ATOM 6913 C C . PHE C 1 248 ? -33.906 -82.656 -20.846 1.00 36.06 248 PHE C C 1
ATOM 6914 O O . PHE C 1 248 ? -33.250 -83.670 -21.073 1.00 32.35 248 PHE C O 1
ATOM 6922 N N . GLU C 1 249 ? -35.257 -82.589 -20.941 1.00 35.30 249 GLU C N 1
ATOM 6923 C CA . GLU C 1 249 ? -36.131 -83.658 -21.418 1.00 36.17 249 GLU C CA 1
ATOM 6924 C C . GLU C 1 249 ? -36.600 -83.322 -22.817 1.00 40.70 249 GLU C C 1
ATOM 6925 O O . GLU C 1 249 ? -37.033 -82.197 -23.073 1.00 41.69 249 GLU C O 1
ATOM 6931 N N . ARG C 1 250 ? -36.465 -84.289 -23.737 1.00 36.34 250 ARG C N 1
ATOM 6932 C CA . ARG C 1 250 ? -36.804 -84.123 -25.148 1.00 35.59 250 ARG C CA 1
ATOM 6933 C C . ARG C 1 250 ? -37.735 -85.211 -25.646 1.00 37.92 250 ARG C C 1
ATOM 6934 O O . ARG C 1 250 ? -37.865 -86.262 -25.032 1.00 36.78 250 ARG C O 1
ATOM 6942 N N . GLY C 1 251 ? -38.313 -84.964 -26.806 1.00 34.92 251 GLY C N 1
ATOM 6943 C CA . GLY C 1 251 ? -39.197 -85.913 -27.455 1.00 34.72 251 GLY C CA 1
ATOM 6944 C C . GLY C 1 251 ? -40.648 -85.756 -27.047 1.00 40.95 251 GLY C C 1
ATOM 6945 O O . GLY C 1 251 ? -41.093 -84.632 -26.807 1.00 43.07 251 GLY C O 1
ATOM 6946 N N . PRO C 1 252 ? -41.439 -86.851 -26.990 1.00 36.55 252 PRO C N 1
ATOM 6947 C CA . PRO C 1 252 ? -41.048 -88.256 -27.222 1.00 33.68 252 PRO C CA 1
ATOM 6948 C C . PRO C 1 252 ? -40.564 -88.545 -28.635 1.00 31.95 252 PRO C C 1
ATOM 6949 O O . PRO C 1 252 ? -40.918 -87.860 -29.585 1.00 30.34 252 PRO C O 1
ATOM 6953 N N . ILE C 1 253 ? -39.683 -89.538 -28.739 1.00 26.98 253 ILE C N 1
ATOM 6954 C CA . ILE C 1 253 ? -39.102 -89.990 -29.998 1.00 26.20 253 ILE C CA 1
ATOM 6955 C C . ILE C 1 253 ? -39.310 -91.513 -30.182 1.00 27.10 253 ILE C C 1
ATOM 6956 O O . ILE C 1 253 ? -39.484 -92.242 -29.190 1.00 25.41 253 ILE C O 1
ATOM 6961 N N . PRO C 1 254 ? -39.269 -92.012 -31.434 1.00 22.72 254 PRO C N 1
ATOM 6962 C CA . PRO C 1 254 ? -39.303 -93.476 -31.638 1.00 22.84 254 PRO C CA 1
ATOM 6963 C C . PRO C 1 254 ? -37.920 -94.087 -31.362 1.00 25.75 254 PRO C C 1
ATOM 6964 O O . PRO C 1 254 ? -36.892 -93.379 -31.333 1.00 24.54 254 PRO C O 1
ATOM 6968 N N . ILE C 1 255 ? -37.871 -95.410 -31.195 1.00 22.07 255 ILE C N 1
ATOM 6969 C CA . ILE C 1 255 ? -36.576 -96.096 -31.041 1.00 20.59 255 ILE C CA 1
ATOM 6970 C C . ILE C 1 255 ? -36.089 -96.445 -32.470 1.00 22.98 255 ILE C C 1
ATOM 6971 O O . ILE C 1 255 ? -34.918 -96.270 -32.783 1.00 20.97 255 ILE C O 1
ATOM 6976 N N . LEU C 1 256 ? -37.007 -96.925 -33.326 1.00 22.13 256 LEU C N 1
ATOM 6977 C CA . LEU C 1 256 ? -36.677 -97.262 -34.705 1.00 22.32 256 LEU C CA 1
ATOM 6978 C C . LEU C 1 256 ? -37.223 -96.240 -35.704 1.00 26.15 256 LEU C C 1
ATOM 6979 O O . LEU C 1 256 ? -38.298 -95.669 -35.492 1.00 22.95 256 LEU C O 1
ATOM 6984 N N . SER C 1 257 ? -36.481 -96.038 -36.807 1.00 23.50 257 SER C N 1
ATOM 6985 C CA . SER C 1 257 ? -36.889 -95.145 -37.906 1.00 24.26 257 SER C CA 1
ATOM 6986 C C . SER C 1 257 ? -36.224 -95.622 -39.212 1.00 29.09 257 SER C C 1
ATOM 6987 O O . SER C 1 257 ? -35.532 -96.638 -39.218 1.00 27.72 257 SER C O 1
ATOM 6990 N N . GLY C 1 258 ? -36.465 -94.905 -40.297 1.00 27.51 258 GLY C N 1
ATOM 6991 C CA . GLY C 1 258 ? -35.849 -95.182 -41.587 1.00 27.85 258 GLY C CA 1
ATOM 6992 C C . GLY C 1 258 ? -36.466 -96.317 -42.374 1.00 30.28 258 GLY C C 1
ATOM 6993 O O . GLY C 1 258 ? -37.604 -96.737 -42.102 1.00 29.33 258 GLY C O 1
ATOM 6994 N N . ALA C 1 259 ? -35.692 -96.822 -43.361 1.00 26.19 259 ALA C N 1
ATOM 6995 C CA . ALA C 1 259 ? -36.092 -97.895 -44.270 1.00 26.64 259 ALA C CA 1
ATOM 6996 C C . ALA C 1 259 ? -36.431 -99.167 -43.501 1.00 28.53 259 ALA C C 1
ATOM 6997 O O . ALA C 1 259 ? -35.792 -99.453 -42.488 1.00 25.48 259 ALA C O 1
ATOM 6999 N N . ASP C 1 260 ? -37.444 -99.923 -43.980 1.00 26.54 260 ASP C N 1
ATOM 7000 C CA . ASP C 1 260 ? -37.865 -101.173 -43.347 1.00 27.53 260 ASP C CA 1
ATOM 7001 C C . ASP C 1 260 ? -36.739 -102.214 -43.334 1.00 30.61 260 ASP C C 1
ATOM 7002 O O . ASP C 1 260 ? -36.596 -102.935 -42.354 1.00 30.44 260 ASP C O 1
ATOM 7007 N N . ASP C 1 261 ? -35.944 -102.272 -44.415 1.00 26.23 261 ASP C N 1
ATOM 7008 C CA . ASP C 1 261 ? -34.847 -103.225 -44.583 1.00 27.47 261 ASP C CA 1
ATOM 7009 C C . ASP C 1 261 ? -33.487 -102.688 -44.120 1.00 28.81 261 ASP C C 1
ATOM 7010 O O . ASP C 1 261 ? -32.513 -103.425 -44.175 1.00 29.70 261 ASP C O 1
ATOM 7015 N N . ASP C 1 262 ? -33.410 -101.419 -43.691 1.00 23.24 262 ASP C N 1
ATOM 7016 C CA . ASP C 1 262 ? -32.158 -100.821 -43.203 1.00 22.62 262 ASP C CA 1
ATOM 7017 C C . ASP C 1 262 ? -32.523 -99.808 -42.114 1.00 26.88 262 ASP C C 1
ATOM 7018 O O . ASP C 1 262 ? -32.336 -98.598 -42.295 1.00 25.10 262 ASP C O 1
ATOM 7023 N N . PRO C 1 263 ? -33.105 -100.274 -40.979 1.00 23.24 263 PRO C N 1
ATOM 7024 C CA . PRO C 1 263 ? -33.605 -99.323 -39.980 1.00 21.86 263 PRO C CA 1
ATOM 7025 C C . PRO C 1 263 ? -32.534 -98.612 -39.178 1.00 23.38 263 PRO C C 1
ATOM 7026 O O . PRO C 1 263 ? -31.427 -99.135 -39.016 1.00 22.16 263 PRO C O 1
ATOM 7030 N N . PHE C 1 264 ? -32.871 -97.404 -38.701 1.00 19.35 264 PHE C N 1
ATOM 7031 C CA . PHE C 1 264 ? -31.989 -96.652 -37.822 1.00 19.47 264 PHE C CA 1
ATOM 7032 C C . PHE C 1 264 ? -32.502 -96.838 -36.414 1.00 23.12 264 PHE C C 1
ATOM 7033 O O . PHE C 1 264 ? -33.694 -97.059 -36.215 1.00 23.76 264 PHE C O 1
ATOM 7041 N N . ILE C 1 265 ? -31.596 -96.775 -35.444 1.00 19.13 265 ILE C N 1
ATOM 7042 C CA . ILE C 1 265 ? -31.928 -96.979 -34.034 1.00 18.34 265 ILE C CA 1
ATOM 7043 C C . ILE C 1 265 ? -31.369 -95.873 -33.156 1.00 21.57 265 ILE C C 1
ATOM 7044 O O . ILE C 1 265 ? -30.243 -95.404 -33.356 1.00 20.86 265 ILE C O 1
ATOM 7049 N N . VAL C 1 266 ? -32.159 -95.492 -32.163 1.00 19.65 266 VAL C N 1
ATOM 7050 C CA . VAL C 1 266 ? -31.810 -94.591 -31.063 1.00 19.18 266 VAL C CA 1
ATOM 7051 C C . VAL C 1 266 ? -32.229 -95.356 -29.790 1.00 20.88 266 VAL C C 1
ATOM 7052 O O . VAL C 1 266 ? -33.411 -95.646 -29.607 1.00 20.52 266 VAL C O 1
ATOM 7056 N N . PHE C 1 267 ? -31.270 -95.708 -28.929 1.00 18.09 267 PHE C N 1
ATOM 7057 C CA . PHE C 1 267 ? -31.570 -96.469 -27.714 1.00 19.28 267 PHE C CA 1
ATOM 7058 C C . PHE C 1 267 ? -30.611 -96.185 -26.571 1.00 24.35 267 PHE C C 1
ATOM 7059 O O . PHE C 1 267 ? -29.401 -96.124 -26.772 1.00 23.55 267 PHE C O 1
ATOM 7067 N N . ASP C 1 268 ? -31.157 -96.115 -25.353 1.00 22.89 268 ASP C N 1
ATOM 7068 C CA . ASP C 1 268 ? -30.359 -95.943 -24.130 1.00 22.23 268 ASP C CA 1
ATOM 7069 C C . ASP C 1 268 ? -31.359 -96.107 -22.994 1.00 27.48 268 ASP C C 1
ATOM 7070 O O . ASP C 1 268 ? -32.153 -95.199 -22.768 1.00 27.88 268 ASP C O 1
ATOM 7075 N N . GLN C 1 269 ? -31.334 -97.237 -22.271 1.00 26.77 269 GLN C N 1
ATOM 7076 C CA . GLN C 1 269 ? -32.314 -97.439 -21.183 1.00 28.44 269 GLN C CA 1
ATOM 7077 C C . GLN C 1 269 ? -32.234 -96.394 -20.063 1.00 33.96 269 GLN C C 1
ATOM 7078 O O . GLN C 1 269 ? -33.258 -96.074 -19.454 1.00 33.18 269 GLN C O 1
ATOM 7084 N N . ASP C 1 270 ? -31.030 -95.880 -19.778 1.00 31.89 270 ASP C N 1
ATOM 7085 C CA . ASP C 1 270 ? -30.866 -94.881 -18.721 1.00 33.02 270 ASP C CA 1
ATOM 7086 C C . ASP C 1 270 ? -31.405 -93.520 -19.131 1.00 37.45 270 ASP C C 1
ATOM 7087 O O . ASP C 1 270 ? -31.801 -92.739 -18.270 1.00 39.76 270 ASP C O 1
ATOM 7092 N N . LEU C 1 271 ? -31.392 -93.221 -20.427 1.00 32.08 271 LEU C N 1
ATOM 7093 C CA . LEU C 1 271 ? -31.806 -91.914 -20.920 1.00 31.75 271 LEU C CA 1
ATOM 7094 C C . LEU C 1 271 ? -33.091 -91.910 -21.737 1.00 35.78 271 LEU C C 1
ATOM 7095 O O . LEU C 1 271 ? -33.406 -90.888 -22.342 1.00 36.92 271 LEU C O 1
ATOM 7100 N N . MET C 1 272 ? -33.820 -93.031 -21.788 1.00 29.90 272 MET C N 1
ATOM 7101 C CA . MET C 1 272 ? -35.081 -93.100 -22.534 1.00 27.16 272 MET C CA 1
ATOM 7102 C C . MET C 1 272 ? -36.114 -93.731 -21.645 1.00 32.79 272 MET C C 1
ATOM 7103 O O . MET C 1 272 ? -35.831 -94.717 -20.976 1.00 33.21 272 MET C O 1
ATOM 7108 N N . ARG C 1 273 ? -37.270 -93.094 -21.556 1.00 29.34 273 ARG C N 1
ATOM 7109 C CA . ARG C 1 273 ? -38.368 -93.508 -20.694 1.00 30.47 273 ARG C CA 1
ATOM 7110 C C . ARG C 1 273 ? -39.632 -93.624 -21.529 1.00 33.87 273 ARG C C 1
ATOM 7111 O O . ARG C 1 273 ? -40.041 -92.655 -22.186 1.00 32.40 273 ARG C O 1
ATOM 7119 N N . GLY C 1 274 ? -40.237 -94.808 -21.491 1.00 31.34 274 GLY C N 1
ATOM 7120 C CA . GLY C 1 274 ? -41.488 -95.054 -22.187 1.00 31.41 274 GLY C CA 1
ATOM 7121 C C . GLY C 1 274 ? -42.595 -94.229 -21.555 1.00 36.59 274 GLY C C 1
ATOM 7122 O O . GLY C 1 274 ? -42.656 -94.118 -20.327 1.00 36.61 274 GLY C O 1
ATOM 7123 N N . ILE C 1 275 ? -43.439 -93.608 -22.391 1.00 32.64 275 ILE C N 1
ATOM 7124 C CA . ILE C 1 275 ? -44.563 -92.757 -21.962 1.00 33.32 275 ILE C CA 1
ATOM 7125 C C . ILE C 1 275 ? -45.740 -93.586 -21.413 1.00 39.87 275 ILE C C 1
ATOM 7126 O O . ILE C 1 275 ? -46.697 -93.016 -20.893 1.00 40.54 275 ILE C O 1
ATOM 7131 N N . SER C 1 276 ? -45.679 -94.920 -21.555 1.00 37.34 276 SER C N 1
ATOM 7132 C CA . SER C 1 276 ? -46.718 -95.853 -21.101 1.00 38.11 276 SER C CA 1
ATOM 7133 C C . SER C 1 276 ? -46.067 -97.189 -20.696 1.00 40.30 276 SER C C 1
ATOM 7134 O O . SER C 1 276 ? -44.906 -97.425 -21.049 1.00 37.52 276 SER C O 1
ATOM 7137 N N . ALA C 1 277 ? -46.820 -98.068 -19.993 1.00 36.02 277 ALA C N 1
ATOM 7138 C CA . ALA C 1 277 ? -46.347 -99.406 -19.601 1.00 35.87 277 ALA C CA 1
ATOM 7139 C C . ALA C 1 277 ? -45.942 -100.251 -20.850 1.00 36.60 277 ALA C C 1
ATOM 7140 O O . ALA C 1 277 ? -44.830 -100.768 -20.835 1.00 32.50 277 ALA C O 1
ATOM 7142 N N . PRO C 1 278 ? -46.738 -100.315 -21.968 1.00 33.85 278 PRO C N 1
ATOM 7143 C CA . PRO C 1 278 ? -46.271 -101.070 -23.155 1.00 32.03 278 PRO C CA 1
ATOM 7144 C C . PRO C 1 278 ? -44.959 -100.539 -23.755 1.00 32.65 278 PRO C C 1
ATOM 7145 O O . PRO C 1 278 ? -44.127 -101.331 -24.184 1.00 30.27 278 PRO C O 1
ATOM 7149 N N . ALA C 1 279 ? -44.758 -99.207 -23.752 1.00 28.53 279 ALA C N 1
ATOM 7150 C CA . ALA C 1 279 ? -43.515 -98.593 -24.259 1.00 28.06 279 ALA C CA 1
ATOM 7151 C C . ALA C 1 279 ? -42.325 -99.008 -23.369 1.00 31.17 279 ALA C C 1
ATOM 7152 O O . ALA C 1 279 ? -41.263 -99.357 -23.889 1.00 29.46 279 ALA C O 1
ATOM 7154 N N . GLN C 1 280 ? -42.543 -99.066 -22.035 1.00 30.82 280 GLN C N 1
ATOM 7155 C CA . GLN C 1 280 ? -41.532 -99.504 -21.072 1.00 31.16 280 GLN C CA 1
ATOM 7156 C C . GLN C 1 280 ? -41.206 -100.998 -21.277 1.00 34.46 280 GLN C C 1
ATOM 7157 O O . GLN C 1 280 ? -40.034 -101.365 -21.257 1.00 33.46 280 GLN C O 1
ATOM 7163 N N . GLU C 1 281 ? -42.230 -101.840 -21.510 1.00 31.96 281 GLU C N 1
ATOM 7164 C CA . GLU C 1 281 ? -42.045 -103.271 -21.757 1.00 31.79 281 GLU C CA 1
ATOM 7165 C C . GLU C 1 281 ? -41.279 -103.503 -23.058 1.00 33.04 281 GLU C C 1
ATOM 7166 O O . GLU C 1 281 ? -40.380 -104.341 -23.067 1.00 29.44 281 GLU C O 1
ATOM 7172 N N . LEU C 1 282 ? -41.581 -102.722 -24.132 1.00 29.66 282 LEU C N 1
ATOM 7173 C CA . LEU C 1 282 ? -40.838 -102.832 -25.391 1.00 30.03 282 LEU C CA 1
ATOM 7174 C C . LEU C 1 282 ? -39.364 -102.567 -25.235 1.00 28.95 282 LEU C C 1
ATOM 7175 O O . LEU C 1 282 ? -38.561 -103.184 -25.937 1.00 29.44 282 LEU C O 1
ATOM 7180 N N . GLN C 1 283 ? -38.990 -101.695 -24.298 1.00 23.90 283 GLN C N 1
ATOM 7181 C CA . GLN C 1 283 ? -37.565 -101.427 -24.035 1.00 23.87 283 GLN C CA 1
ATOM 7182 C C . GLN C 1 283 ? -36.900 -102.673 -23.487 1.00 26.55 283 GLN C C 1
ATOM 7183 O O . GLN C 1 283 ? -35.771 -102.951 -23.857 1.00 25.88 283 GLN C O 1
ATOM 7189 N N . GLN C 1 284 ? -37.603 -103.410 -22.600 1.00 23.85 284 GLN C N 1
ATOM 7190 C CA . GLN C 1 284 ? -37.134 -104.679 -22.025 1.00 23.47 284 GLN C CA 1
ATOM 7191 C C . GLN C 1 284 ? -36.985 -105.740 -23.117 1.00 27.61 284 GLN C C 1
ATOM 7192 O O . GLN C 1 284 ? -36.035 -106.509 -23.074 1.00 27.71 284 GLN C O 1
ATOM 7198 N N . THR C 1 285 ? -37.905 -105.756 -24.115 1.00 23.53 285 THR C N 1
ATOM 7199 C CA . THR C 1 285 ? -37.830 -106.677 -25.251 1.00 23.55 285 THR C CA 1
ATOM 7200 C C . THR C 1 285 ? -36.530 -106.439 -26.046 1.00 26.08 285 THR C C 1
ATOM 7201 O O . THR C 1 285 ? -35.842 -107.407 -26.385 1.00 25.39 285 THR C O 1
ATOM 7205 N N . VAL C 1 286 ? -36.190 -105.164 -26.305 1.00 22.60 286 VAL C N 1
ATOM 7206 C CA . VAL C 1 286 ? -34.957 -104.770 -27.010 1.00 21.48 286 VAL C CA 1
ATOM 7207 C C . VAL C 1 286 ? -33.741 -105.267 -26.240 1.00 22.35 286 VAL C C 1
ATOM 7208 O O . VAL C 1 286 ? -32.816 -105.798 -26.857 1.00 22.62 286 VAL C O 1
ATOM 7212 N N . ILE C 1 287 ? -33.739 -105.081 -24.901 1.00 19.73 287 ILE C N 1
ATOM 7213 C CA . ILE C 1 287 ? -32.615 -105.485 -24.027 1.00 20.68 287 ILE C CA 1
ATOM 7214 C C . ILE C 1 287 ? -32.409 -107.011 -24.083 1.00 23.77 287 ILE C C 1
ATOM 7215 O O . ILE C 1 287 ? -31.268 -107.463 -24.215 1.00 21.62 287 ILE C O 1
ATOM 7220 N N . ARG C 1 288 ? -33.515 -107.790 -24.004 1.00 20.27 288 ARG C N 1
ATOM 7221 C CA . ARG C 1 288 ? -33.426 -109.251 -24.067 1.00 21.13 288 ARG C CA 1
ATOM 7222 C C . ARG C 1 288 ? -32.876 -109.709 -25.420 1.00 23.07 288 ARG C C 1
ATOM 7223 O O . ARG C 1 288 ? -32.024 -110.596 -25.451 1.00 21.48 288 ARG C O 1
ATOM 7231 N N . ALA C 1 289 ? -33.325 -109.075 -26.524 1.00 20.49 289 ALA C N 1
ATOM 7232 C CA . ALA C 1 289 ? -32.853 -109.392 -27.878 1.00 20.57 289 ALA C CA 1
ATOM 7233 C C . ALA C 1 289 ? -31.346 -109.081 -27.970 1.00 23.07 289 ALA C C 1
ATOM 7234 O O . ALA C 1 289 ? -30.579 -109.872 -28.523 1.00 23.53 289 ALA C O 1
ATOM 7236 N N . TYR C 1 290 ? -30.920 -107.968 -27.353 1.00 20.45 290 TYR C N 1
ATOM 7237 C CA . TYR C 1 290 ? -29.510 -107.577 -27.289 1.00 20.52 290 TYR C CA 1
ATOM 7238 C C . TYR C 1 290 ? -28.675 -108.668 -26.597 1.00 22.13 290 TYR C C 1
ATOM 7239 O O . TYR C 1 290 ? -27.693 -109.108 -27.172 1.00 21.11 290 TYR C O 1
ATOM 7248 N N . TYR C 1 291 ? -29.084 -109.114 -25.395 1.00 19.58 291 TYR C N 1
ATOM 7249 C CA . TYR C 1 291 ? -28.347 -110.163 -24.675 1.00 20.22 291 TYR C CA 1
ATOM 7250 C C . TYR C 1 291 ? -28.307 -111.481 -25.445 1.00 24.03 291 TYR C C 1
ATOM 7251 O O . TYR C 1 291 ? -27.287 -112.154 -25.418 1.00 23.07 291 TYR C O 1
ATOM 7260 N N . ALA C 1 292 ? -29.388 -111.808 -26.179 1.00 22.15 292 ALA C N 1
ATOM 7261 C CA . ALA C 1 292 ? -29.469 -113.033 -26.970 1.00 22.62 292 ALA C CA 1
ATOM 7262 C C . ALA C 1 292 ? -28.648 -113.008 -28.264 1.00 27.50 292 ALA C C 1
ATOM 7263 O O . ALA C 1 292 ? -28.083 -114.035 -28.626 1.00 27.99 292 ALA C O 1
ATOM 7265 N N . GLU C 1 293 ? -28.613 -111.862 -28.969 1.00 22.57 293 GLU C N 1
ATOM 7266 C CA . GLU C 1 293 ? -28.022 -111.771 -30.307 1.00 22.28 293 GLU C CA 1
ATOM 7267 C C . GLU C 1 293 ? -26.728 -110.967 -30.457 1.00 24.38 293 GLU C C 1
ATOM 7268 O O . GLU C 1 293 ? -26.118 -111.049 -31.525 1.00 22.52 293 GLU C O 1
ATOM 7274 N N . ARG C 1 294 ? -26.344 -110.150 -29.461 1.00 20.47 294 ARG C N 1
ATOM 7275 C CA . ARG C 1 294 ? -25.122 -109.329 -29.593 1.00 20.90 294 ARG C CA 1
ATOM 7276 C C . ARG C 1 294 ? -23.887 -110.124 -30.030 1.00 24.98 294 ARG C C 1
ATOM 7277 O O . ARG C 1 294 ? -23.721 -111.279 -29.660 1.00 23.66 294 ARG C O 1
ATOM 7285 N N . VAL C 1 295 ? -23.018 -109.493 -30.811 1.00 22.94 295 VAL C N 1
ATOM 7286 C CA . VAL C 1 295 ? -21.756 -110.115 -31.194 1.00 23.97 295 VAL C CA 1
ATOM 7287 C C . VAL C 1 295 ? -20.714 -109.476 -30.272 1.00 26.88 295 VAL C C 1
ATOM 7288 O O . VAL C 1 295 ? -20.938 -108.360 -29.768 1.00 24.97 295 VAL C O 1
ATOM 7292 N N . SER C 1 296 ? -19.592 -110.163 -30.056 1.00 22.66 296 SER C N 1
ATOM 7293 C CA . SER C 1 296 ? -18.539 -109.639 -29.214 1.00 23.16 296 SER C CA 1
ATOM 7294 C C . SER C 1 296 ? -17.199 -109.661 -29.910 1.00 27.36 296 SER C C 1
ATOM 7295 O O . SER C 1 296 ? -16.966 -110.481 -30.793 1.00 26.37 296 SER C O 1
ATOM 7298 N N . HIS C 1 297 ? -16.310 -108.767 -29.479 1.00 24.51 297 HIS C N 1
ATOM 7299 C CA . HIS C 1 297 ? -14.944 -108.681 -29.975 1.00 24.46 297 HIS C CA 1
ATOM 7300 C C . HIS C 1 297 ? -14.062 -108.092 -28.885 1.00 25.60 297 HIS C C 1
ATOM 7301 O O . HIS C 1 297 ? -14.431 -107.110 -28.255 1.00 22.86 297 HIS C O 1
ATOM 7308 N N . CYS C 1 298 ? -12.901 -108.697 -28.660 1.00 23.52 298 CYS C N 1
ATOM 7309 C CA . CYS C 1 298 ? -11.985 -108.164 -27.676 1.00 23.80 298 CYS C CA 1
ATOM 7310 C C . CYS C 1 298 ? -10.989 -107.299 -28.438 1.00 26.77 298 CYS C C 1
ATOM 7311 O O . CYS C 1 298 ? -10.168 -107.853 -29.186 1.00 26.37 298 CYS C O 1
ATOM 7314 N N . LEU C 1 299 ? -11.051 -105.960 -28.264 1.00 23.14 299 LEU C N 1
ATOM 7315 C CA . LEU C 1 299 ? -10.109 -105.064 -28.962 1.00 22.95 299 LEU C CA 1
ATOM 7316 C C . LEU C 1 299 ? -8.663 -105.295 -28.542 1.00 24.89 299 LEU C C 1
ATOM 7317 O O . LEU C 1 299 ? -8.372 -105.411 -27.350 1.00 22.19 299 LEU C O 1
ATOM 7322 N N . ALA C 1 300 ? -7.769 -105.426 -29.542 1.00 23.40 300 ALA C N 1
ATOM 7323 C CA . ALA C 1 300 ? -6.338 -105.669 -29.340 1.00 24.19 300 ALA C CA 1
ATOM 7324 C C . ALA C 1 300 ? -5.500 -104.572 -30.004 1.00 25.90 300 ALA C C 1
ATOM 7325 O O . ALA C 1 300 ? -5.997 -103.923 -30.934 1.00 23.64 300 ALA C O 1
ATOM 7327 N N . PRO C 1 301 ? -4.245 -104.314 -29.551 1.00 24.69 301 PRO C N 1
ATOM 7328 C CA . PRO C 1 301 ? -3.423 -103.267 -30.195 1.00 25.03 301 PRO C CA 1
ATOM 7329 C C . PRO C 1 301 ? -3.318 -103.465 -31.709 1.00 29.82 301 PRO C C 1
ATOM 7330 O O . PRO C 1 301 ? -3.283 -104.597 -32.214 1.00 28.23 301 PRO C O 1
ATOM 7334 N N . GLY C 1 302 ? -3.358 -102.356 -32.421 1.00 27.89 302 GLY C N 1
ATOM 7335 C CA . GLY C 1 302 ? -3.314 -102.381 -33.871 1.00 28.27 302 GLY C CA 1
ATOM 7336 C C . GLY C 1 302 ? -4.695 -102.502 -34.481 1.00 32.38 302 GLY C C 1
ATOM 7337 O O . GLY C 1 302 ? -4.831 -102.533 -35.707 1.00 30.59 302 GLY C O 1
ATOM 7338 N N . GLU C 1 303 ? -5.737 -102.595 -33.640 1.00 27.27 303 GLU C N 1
ATOM 7339 C CA . GLU C 1 303 ? -7.090 -102.662 -34.161 1.00 25.17 303 GLU C CA 1
ATOM 7340 C C . GLU C 1 303 ? -7.792 -101.344 -33.974 1.00 26.47 303 GLU C C 1
ATOM 7341 O O . GLU C 1 303 ? -7.510 -100.575 -33.049 1.00 23.80 303 GLU C O 1
ATOM 7347 N N . MET C 1 304 ? -8.755 -101.121 -34.839 1.00 22.06 304 MET C N 1
ATOM 7348 C CA . MET C 1 304 ? -9.592 -99.947 -34.836 1.00 20.90 304 MET C CA 1
ATOM 7349 C C . MET C 1 304 ? -11.012 -100.389 -35.155 1.00 22.42 304 MET C C 1
ATOM 7350 O O . MET C 1 304 ? -11.227 -101.114 -36.126 1.00 22.56 304 MET C O 1
ATOM 7355 N N . LEU C 1 305 ? -11.981 -99.926 -34.362 1.00 18.73 305 LEU C N 1
ATOM 7356 C CA . LEU C 1 305 ? -13.398 -100.244 -34.571 1.00 18.00 305 LEU C CA 1
ATOM 7357 C C . LEU C 1 305 ? -14.204 -98.999 -34.918 1.00 19.87 305 LEU C C 1
ATOM 7358 O O . LEU C 1 305 ? -14.198 -98.033 -34.165 1.00 19.52 305 LEU C O 1
ATOM 7363 N N . LEU C 1 306 ? -14.921 -99.054 -36.050 1.00 16.98 306 LEU C N 1
ATOM 7364 C CA . LEU C 1 306 ? -15.830 -97.991 -36.472 1.00 17.01 306 LEU C CA 1
ATOM 7365 C C . LEU C 1 306 ? -17.227 -98.512 -36.220 1.00 19.69 306 LEU C C 1
ATOM 7366 O O . LEU C 1 306 ? -17.551 -99.610 -36.646 1.00 20.06 306 LEU C O 1
ATOM 7371 N N . ILE C 1 307 ? -18.012 -97.776 -35.462 1.00 17.23 307 ILE C N 1
ATOM 7372 C CA . ILE C 1 307 ? -19.393 -98.178 -35.148 1.00 17.81 307 ILE C CA 1
ATOM 7373 C C . ILE C 1 307 ? -20.305 -97.205 -35.889 1.00 21.22 307 ILE C C 1
ATOM 7374 O O . ILE C 1 307 ? -20.138 -96.005 -35.742 1.00 20.42 307 ILE C O 1
ATOM 7379 N N . ASP C 1 308 ? -21.276 -97.719 -36.659 1.00 18.01 308 ASP C N 1
ATOM 7380 C CA . ASP C 1 308 ? -22.265 -96.867 -37.315 1.00 18.13 308 ASP C CA 1
ATOM 7381 C C . ASP C 1 308 ? -23.322 -96.598 -36.233 1.00 21.94 308 ASP C C 1
ATOM 7382 O O . ASP C 1 308 ? -24.131 -97.479 -35.882 1.00 20.51 308 ASP C O 1
ATOM 7387 N N . ASN C 1 309 ? -23.293 -95.369 -35.698 1.00 18.26 309 ASN C N 1
ATOM 7388 C CA . ASN C 1 309 ? -24.143 -94.940 -34.583 1.00 17.58 309 ASN C CA 1
ATOM 7389 C C . ASN C 1 309 ? -25.634 -94.798 -34.935 1.00 20.27 309 ASN C C 1
ATOM 7390 O O . ASN C 1 309 ? -26.446 -94.570 -34.057 1.00 21.23 309 ASN C O 1
ATOM 7395 N N . ARG C 1 310 ? -25.994 -94.946 -36.200 1.00 18.94 310 ARG C N 1
ATOM 7396 C CA . ARG C 1 310 ? -27.397 -94.928 -36.602 1.00 20.20 310 ARG C CA 1
ATOM 7397 C C . ARG C 1 310 ? -27.902 -96.360 -36.750 1.00 22.04 310 ARG C C 1
ATOM 7398 O O . ARG C 1 310 ? -29.099 -96.597 -36.655 1.00 21.44 310 ARG C O 1
ATOM 7406 N N . ARG C 1 311 ? -26.995 -97.304 -37.027 1.00 19.48 311 ARG C N 1
ATOM 7407 C CA . ARG C 1 311 ? -27.355 -98.686 -37.364 1.00 20.27 311 ARG C CA 1
ATOM 7408 C C . ARG C 1 311 ? -27.072 -99.733 -36.292 1.00 23.74 311 ARG C C 1
ATOM 7409 O O . ARG C 1 311 ? -27.496 -100.878 -36.442 1.00 22.35 311 ARG C O 1
ATOM 7417 N N . ALA C 1 312 ? -26.361 -99.358 -35.217 1.00 21.37 312 ALA C N 1
ATOM 7418 C CA . ALA C 1 312 ? -26.014 -100.317 -34.178 1.00 20.29 312 ALA C CA 1
ATOM 7419 C C . ALA C 1 312 ? -25.858 -99.674 -32.827 1.00 21.81 312 ALA C C 1
ATOM 7420 O O . ALA C 1 312 ? -25.522 -98.501 -32.720 1.00 20.20 312 ALA C O 1
ATOM 7422 N N . VAL C 1 313 ? -26.084 -100.467 -31.797 1.00 18.90 313 VAL C N 1
ATOM 7423 C CA . VAL C 1 313 ? -25.858 -100.088 -30.409 1.00 19.73 313 VAL C CA 1
ATOM 7424 C C . VAL C 1 313 ? -24.605 -100.826 -29.953 1.00 22.61 313 VAL C C 1
ATOM 7425 O O . VAL C 1 313 ? -24.222 -101.845 -30.539 1.00 20.96 313 VAL C O 1
ATOM 7429 N N . HIS C 1 314 ? -23.978 -100.329 -28.900 1.00 19.89 314 HIS C N 1
ATOM 7430 C CA . HIS C 1 314 ? -22.772 -100.928 -28.394 1.00 22.32 314 HIS C CA 1
ATOM 7431 C C . HIS C 1 314 ? -22.746 -100.982 -26.866 1.00 23.77 314 HIS C C 1
ATOM 7432 O O . HIS C 1 314 ? -23.433 -100.227 -26.183 1.00 21.68 314 HIS C O 1
ATOM 7439 N N . GLY C 1 315 ? -21.963 -101.910 -26.371 1.00 21.31 315 GLY C N 1
ATOM 7440 C CA . GLY C 1 315 ? -21.768 -102.140 -24.945 1.00 21.56 315 GLY C CA 1
ATOM 7441 C C . GLY C 1 315 ? -20.372 -102.663 -24.696 1.00 23.80 315 GLY C C 1
ATOM 7442 O O . GLY C 1 315 ? -19.600 -102.828 -25.639 1.00 22.24 315 GLY C O 1
ATOM 7443 N N . ARG C 1 316 ? -20.059 -102.973 -23.439 1.00 22.90 316 ARG C N 1
ATOM 7444 C CA . ARG C 1 316 ? -18.740 -103.460 -23.021 1.00 22.85 316 ARG C CA 1
ATOM 7445 C C . ARG C 1 316 ? -18.849 -104.236 -21.732 1.00 23.62 316 ARG C C 1
ATOM 7446 O O . ARG C 1 316 ? -19.547 -103.820 -20.809 1.00 24.61 316 ARG C O 1
ATOM 7454 N N . SER C 1 317 ? -18.188 -105.393 -21.665 1.00 21.82 317 SER C N 1
ATOM 7455 C CA . SER C 1 317 ? -18.246 -106.255 -20.482 1.00 22.52 317 SER C CA 1
ATOM 7456 C C . SER C 1 317 ? -17.513 -105.652 -19.307 1.00 27.87 317 SER C C 1
ATOM 7457 O O . SER C 1 317 ? -16.683 -104.743 -19.449 1.00 26.63 317 SER C O 1
ATOM 7460 N N . ILE C 1 318 ? -17.753 -106.254 -18.146 1.00 26.93 318 ILE C N 1
ATOM 7461 C CA . ILE C 1 318 ? -17.024 -105.973 -16.924 1.00 28.16 318 ILE C CA 1
ATOM 7462 C C . ILE C 1 318 ? -15.590 -106.437 -17.198 1.00 30.57 318 ILE C C 1
ATOM 7463 O O . ILE C 1 318 ? -15.397 -107.382 -17.962 1.00 30.24 318 ILE C O 1
ATOM 7468 N N . PHE C 1 319 ? -14.596 -105.767 -16.613 1.00 26.63 319 PHE C N 1
ATOM 7469 C CA . PHE C 1 319 ? -13.205 -106.209 -16.656 1.00 26.96 319 PHE C CA 1
ATOM 7470 C C . PHE C 1 319 ? -12.542 -105.780 -15.353 1.00 35.00 319 PHE C C 1
ATOM 7471 O O . PHE C 1 319 ? -13.178 -105.082 -14.557 1.00 34.51 319 PHE C O 1
ATOM 7479 N N . ALA C 1 320 ? -11.336 -106.279 -15.071 1.00 33.71 320 ALA C N 1
ATOM 7480 C CA . ALA C 1 320 ? -10.706 -105.968 -13.781 1.00 34.26 320 ALA C CA 1
ATOM 7481 C C . ALA C 1 320 ? -9.428 -105.146 -13.954 1.00 38.23 320 ALA C C 1
ATOM 7482 O O . ALA C 1 320 ? -8.350 -105.735 -14.104 1.00 37.43 320 ALA C O 1
ATOM 7484 N N . PRO C 1 321 ? -9.531 -103.785 -13.966 1.00 35.41 321 PRO C N 1
ATOM 7485 C CA . PRO C 1 321 ? -8.325 -102.955 -14.181 1.00 34.88 321 PRO C CA 1
ATOM 7486 C C . PRO C 1 321 ? -7.377 -102.980 -12.998 1.00 40.47 321 PRO C C 1
ATOM 7487 O O . PRO C 1 321 ? -7.815 -103.089 -11.850 1.00 38.80 321 PRO C O 1
ATOM 7491 N N . ARG C 1 322 ? -6.074 -102.873 -13.289 1.00 38.57 322 ARG C N 1
ATOM 7492 C CA . ARG C 1 322 ? -5.029 -102.912 -12.258 1.00 40.73 322 ARG C CA 1
ATOM 7493 C C . ARG C 1 322 ? -4.497 -101.521 -11.894 1.00 45.18 322 ARG C C 1
ATOM 7494 O O . ARG C 1 322 ? -3.763 -101.426 -10.935 1.00 45.41 322 ARG C O 1
ATOM 7502 N N . PHE C 1 323 ? -4.802 -100.460 -12.681 1.00 41.18 323 PHE C N 1
ATOM 7503 C CA . PHE C 1 323 ? -4.307 -99.079 -12.481 1.00 41.36 323 PHE C CA 1
ATOM 7504 C C . PHE C 1 323 ? -2.759 -99.059 -12.338 1.00 47.30 323 PHE C C 1
ATOM 7505 O O . PHE C 1 323 ? -2.214 -98.299 -11.539 1.00 48.66 323 PHE C O 1
ATOM 7513 N N . ASP C 1 324 ? -2.069 -99.908 -13.133 1.00 43.24 324 ASP C N 1
ATOM 7514 C CA . ASP C 1 324 ? -0.622 -100.136 -13.080 1.00 43.51 324 ASP C CA 1
ATOM 7515 C C . ASP C 1 324 ? 0.180 -99.559 -14.262 1.00 46.48 324 ASP C C 1
ATOM 7516 O O . ASP C 1 324 ? 1.372 -99.855 -14.406 1.00 46.90 324 ASP C O 1
ATOM 7521 N N . GLY C 1 325 ? -0.492 -98.784 -15.111 1.00 42.00 325 GLY C N 1
ATOM 7522 C CA . GLY C 1 325 ? 0.124 -98.201 -16.300 1.00 40.05 325 GLY C CA 1
ATOM 7523 C C . GLY C 1 325 ? 0.001 -99.050 -17.556 1.00 40.95 325 GLY C C 1
ATOM 7524 O O . GLY C 1 325 ? 0.345 -98.595 -18.658 1.00 39.31 325 GLY C O 1
ATOM 7525 N N . ALA C 1 326 ? -0.514 -100.284 -17.404 1.00 36.17 326 ALA C N 1
ATOM 7526 C CA . ALA C 1 326 ? -0.683 -101.235 -18.511 1.00 34.51 326 ALA C CA 1
ATOM 7527 C C . ALA C 1 326 ? -2.154 -101.561 -18.795 1.00 34.67 326 ALA C C 1
ATOM 7528 O O . ALA C 1 326 ? -2.445 -102.501 -19.540 1.00 35.14 326 ALA C O 1
ATOM 7530 N N . ASP C 1 327 ? -3.075 -100.769 -18.251 1.00 28.42 327 ASP C N 1
ATOM 7531 C CA . ASP C 1 327 ? -4.506 -100.997 -18.462 1.00 26.98 327 ASP C CA 1
ATOM 7532 C C . ASP C 1 327 ? -4.956 -100.720 -19.878 1.00 28.03 327 ASP C C 1
ATOM 7533 O O . ASP C 1 327 ? -4.263 -100.043 -20.659 1.00 24.63 327 ASP C O 1
ATOM 7538 N N . ARG C 1 328 ? -6.144 -101.240 -20.199 1.00 25.00 328 ARG C N 1
ATOM 7539 C CA . ARG C 1 328 ? -6.805 -101.029 -21.477 1.00 23.55 328 ARG C CA 1
ATOM 7540 C C . ARG C 1 328 ? -6.831 -99.523 -21.778 1.00 26.21 328 ARG C C 1
ATOM 7541 O O . ARG C 1 328 ? -7.114 -98.702 -20.904 1.00 25.55 328 ARG C O 1
ATOM 7549 N N . PHE C 1 329 ? -6.519 -99.173 -23.017 1.00 23.27 329 PHE C N 1
ATOM 7550 C CA . PHE C 1 329 ? -6.410 -97.785 -23.430 1.00 22.10 329 PHE C CA 1
ATOM 7551 C C . PHE C 1 329 ? -6.870 -97.666 -24.870 1.00 23.34 329 PHE C C 1
ATOM 7552 O O . PHE C 1 329 ? -6.209 -98.180 -25.776 1.00 23.91 329 PHE C O 1
ATOM 7560 N N . LEU C 1 330 ? -8.019 -97.010 -25.082 1.00 19.15 330 LEU C N 1
ATOM 7561 C CA . LEU C 1 330 ? -8.524 -96.755 -26.435 1.00 19.08 330 LEU C CA 1
ATOM 7562 C C . LEU C 1 330 ? -8.495 -95.269 -26.698 1.00 22.62 330 LEU C C 1
ATOM 7563 O O . LEU C 1 330 ? -8.571 -94.462 -25.763 1.00 22.32 330 LEU C O 1
ATOM 7568 N N . SER C 1 331 ? -8.405 -94.915 -27.975 1.00 19.48 331 SER C N 1
ATOM 7569 C CA . SER C 1 331 ? -8.477 -93.531 -28.436 1.00 19.15 331 SER C CA 1
ATOM 7570 C C . SER C 1 331 ? -9.841 -93.409 -29.090 1.00 22.18 331 SER C C 1
ATOM 7571 O O . SER C 1 331 ? -10.102 -94.076 -30.107 1.00 20.95 331 SER C O 1
ATOM 7574 N N . ARG C 1 332 ? -10.717 -92.571 -28.513 1.00 19.64 332 ARG C N 1
ATOM 7575 C CA . ARG C 1 332 ? -12.063 -92.380 -29.054 1.00 19.22 332 ARG C CA 1
ATOM 7576 C C . ARG C 1 332 ? -12.206 -91.081 -29.794 1.00 22.56 332 ARG C C 1
ATOM 7577 O O . ARG C 1 332 ? -11.771 -90.043 -29.304 1.00 23.80 332 ARG C O 1
ATOM 7585 N N . SER C 1 333 ? -12.855 -91.133 -30.966 1.00 17.77 333 SER C N 1
ATOM 7586 C CA . SER C 1 333 ? -13.169 -89.942 -31.737 1.00 17.72 333 SER C CA 1
ATOM 7587 C C . SER C 1 333 ? -14.540 -90.120 -32.374 1.00 21.73 333 SER C C 1
ATOM 7588 O O . SER C 1 333 ? -15.081 -91.224 -32.335 1.00 21.88 333 SER C O 1
ATOM 7591 N N . PHE C 1 334 ? -15.123 -89.026 -32.902 1.00 17.47 334 PHE C N 1
ATOM 7592 C CA . PHE C 1 334 ? -16.462 -89.010 -33.488 1.00 16.69 334 PHE C CA 1
ATOM 7593 C C . PHE C 1 334 ? -16.417 -88.526 -34.903 1.00 20.56 334 PHE C C 1
ATOM 7594 O O . PHE C 1 334 ? -15.546 -87.741 -35.259 1.00 20.61 334 PHE C O 1
ATOM 7602 N N . ILE C 1 335 ? -17.368 -88.987 -35.708 1.00 17.81 335 ILE C N 1
ATOM 7603 C CA . ILE C 1 335 ? -17.455 -88.645 -37.134 1.00 17.38 335 ILE C CA 1
ATOM 7604 C C . ILE C 1 335 ? -18.894 -88.326 -37.498 1.00 21.29 335 ILE C C 1
ATOM 7605 O O . ILE C 1 335 ? -19.811 -89.028 -37.070 1.00 19.49 335 ILE C O 1
ATOM 7610 N N . VAL C 1 336 ? -19.068 -87.289 -38.335 1.00 18.37 336 VAL C N 1
ATOM 7611 C CA . VAL C 1 336 ? -20.351 -86.899 -38.908 1.00 18.85 336 VAL C CA 1
ATOM 7612 C C . VAL C 1 336 ? -20.186 -86.859 -40.443 1.00 23.98 336 VAL C C 1
ATOM 7613 O O . VAL C 1 336 ? -19.107 -86.516 -40.964 1.00 20.80 336 VAL C O 1
ATOM 7617 N N . ALA C 1 337 ? -21.240 -87.257 -41.164 1.00 23.81 337 ALA C N 1
ATOM 7618 C CA . ALA C 1 337 ? -21.177 -87.247 -42.624 1.00 26.39 337 ALA C CA 1
ATOM 7619 C C . ALA C 1 337 ? -21.167 -85.830 -43.113 1.00 34.71 337 ALA C C 1
ATOM 7620 O O . ALA C 1 337 ? -20.436 -85.493 -44.047 1.00 34.22 337 ALA C O 1
ATOM 7622 N N . ASP C 1 338 ? -21.947 -84.983 -42.415 1.00 33.57 338 ASP C N 1
ATOM 7623 C CA . ASP C 1 338 ? -22.176 -83.593 -42.752 1.00 33.14 338 ASP C CA 1
ATOM 7624 C C . ASP C 1 338 ? -21.849 -82.638 -41.619 1.00 37.80 338 ASP C C 1
ATOM 7625 O O . ASP C 1 338 ? -22.618 -82.581 -40.649 1.00 36.86 338 ASP C O 1
ATOM 7630 N N . GLY C 1 339 ? -20.753 -81.878 -41.792 1.00 33.78 339 GLY C N 1
ATOM 7631 C CA . GLY C 1 339 ? -20.321 -80.831 -40.880 1.00 33.58 339 GLY C CA 1
ATOM 7632 C C . GLY 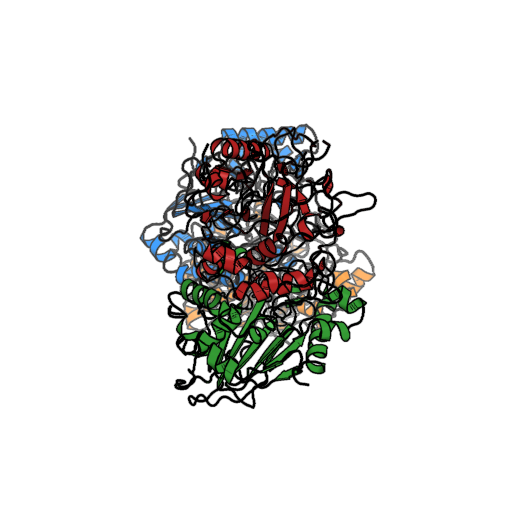C 1 339 ? -21.232 -79.609 -40.892 1.00 35.01 339 GLY C C 1
ATOM 7633 O O . GLY C 1 339 ? -21.255 -78.857 -39.916 1.00 34.56 339 GLY C O 1
ATOM 7634 N N . SER C 1 340 ? -21.994 -79.381 -41.998 1.00 29.55 340 SER C N 1
ATOM 7635 C CA . SER C 1 340 ? -22.904 -78.231 -42.107 1.00 28.45 340 SER C CA 1
ATOM 7636 C C . SER C 1 340 ? -24.067 -78.358 -41.137 1.00 30.13 340 SER C C 1
ATOM 7637 O O . SER C 1 340 ? -24.606 -77.336 -40.707 1.00 28.58 340 SER C O 1
ATOM 7640 N N . ARG C 1 341 ? -24.442 -79.607 -40.763 1.00 26.60 341 ARG C N 1
ATOM 7641 C CA . ARG C 1 341 ? -25.547 -79.832 -39.827 1.00 25.96 341 ARG C CA 1
ATOM 7642 C C . ARG C 1 341 ? -25.254 -79.224 -38.444 1.00 27.29 341 ARG C C 1
ATOM 7643 O O . ARG C 1 341 ? -26.180 -78.809 -37.766 1.00 27.08 341 ARG C O 1
ATOM 7651 N N . SER C 1 342 ? -23.969 -79.131 -38.058 1.00 23.60 342 SER C N 1
ATOM 7652 C CA . SER C 1 342 ? -23.561 -78.564 -36.772 1.00 23.19 342 SER C CA 1
ATOM 7653 C C . SER C 1 342 ? -22.969 -77.151 -36.893 1.00 25.19 342 SER C C 1
ATOM 7654 O O . SER C 1 342 ? -22.477 -76.634 -35.893 1.00 24.00 342 SER C O 1
ATOM 7657 N N . ARG C 1 343 ? -22.951 -76.547 -38.112 1.00 22.03 343 ARG C N 1
ATOM 7658 C CA . ARG C 1 343 ? -22.340 -75.223 -38.275 1.00 22.19 343 ARG C CA 1
ATOM 7659 C C . ARG C 1 343 ? -22.872 -74.179 -37.269 1.00 25.02 343 ARG C C 1
ATOM 7660 O O . ARG C 1 343 ? -22.075 -73.418 -36.709 1.00 23.80 343 ARG C O 1
ATOM 7668 N N . HIS C 1 344 ? -24.198 -74.172 -37.027 1.00 23.47 344 HIS C N 1
ATOM 7669 C CA . HIS C 1 344 ? -24.857 -73.256 -36.080 1.00 23.87 344 HIS C CA 1
ATOM 7670 C C . HIS C 1 344 ? -24.293 -73.403 -34.639 1.00 26.59 344 HIS C C 1
ATOM 7671 O O . HIS C 1 344 ? -24.385 -72.466 -33.857 1.00 27.40 344 HIS C O 1
ATOM 7678 N N . ALA C 1 345 ? -23.707 -74.576 -34.317 1.00 22.22 345 ALA C N 1
ATOM 7679 C CA . ALA C 1 345 ? -23.200 -74.938 -32.984 1.00 21.32 345 ALA C CA 1
ATOM 7680 C C . ALA C 1 345 ? -21.682 -74.837 -32.865 1.00 23.72 345 ALA C C 1
ATOM 7681 O O . ALA C 1 345 ? -21.138 -75.085 -31.798 1.00 22.84 345 ALA C O 1
ATOM 7683 N N . ARG C 1 346 ? -21.004 -74.476 -33.954 1.00 21.62 346 ARG C N 1
ATOM 7684 C CA . ARG C 1 346 ? -19.535 -74.412 -33.998 1.00 21.02 346 ARG C CA 1
ATOM 7685 C C . ARG C 1 346 ? -19.059 -73.010 -34.337 1.00 25.98 346 ARG C C 1
ATOM 7686 O O . ARG C 1 346 ? -19.841 -72.164 -34.767 1.00 26.23 346 ARG C O 1
ATOM 7694 N N . SER C 1 347 ? -17.765 -72.762 -34.168 1.00 22.49 347 SER C N 1
ATOM 7695 C CA . SER C 1 347 ? -17.217 -71.497 -34.621 1.00 22.79 347 SER C CA 1
ATOM 7696 C C . SER C 1 347 ? -16.674 -71.776 -36.046 1.00 26.45 347 SER C C 1
ATOM 7697 O O . SER C 1 347 ? -16.541 -72.947 -36.443 1.00 23.81 347 SER C O 1
ATOM 7700 N N . SER C 1 348 ? -16.420 -70.713 -36.829 1.00 24.51 348 SER C N 1
ATOM 7701 C CA . SER C 1 348 ? -15.837 -70.832 -38.168 1.00 24.50 348 SER C CA 1
ATOM 7702 C C . SER C 1 348 ? -14.487 -71.593 -38.049 1.00 26.92 348 SER C C 1
ATOM 7703 O O . SER C 1 348 ? -13.672 -71.264 -37.191 1.00 26.00 348 SER C O 1
ATOM 7706 N N . PHE C 1 349 ? -14.281 -72.628 -38.876 1.00 25.32 349 PHE C N 1
ATOM 7707 C CA . PHE C 1 349 ? -13.086 -73.484 -38.864 1.00 25.87 349 PHE C CA 1
ATOM 7708 C C . PHE C 1 349 ? -12.883 -74.135 -37.467 1.00 26.52 349 PHE C C 1
ATOM 7709 O O . PHE C 1 349 ? -11.758 -74.296 -36.990 1.00 24.31 349 PHE C O 1
ATOM 7717 N N . GLY C 1 350 ? -14.001 -74.431 -36.813 1.00 23.35 350 GLY C N 1
ATOM 7718 C CA . GLY C 1 350 ? -14.000 -75.078 -35.505 1.00 22.58 350 GLY C CA 1
ATOM 7719 C C . GLY C 1 350 ? -14.569 -76.469 -35.651 1.00 22.24 350 GLY C C 1
ATOM 7720 O O . GLY C 1 350 ? -15.424 -76.694 -36.511 1.00 21.66 350 GLY C O 1
ATOM 7721 N N . ARG C 1 351 ? -14.101 -77.403 -34.837 1.00 18.88 351 ARG C N 1
ATOM 7722 C CA . ARG C 1 351 ? -14.570 -78.791 -34.864 1.00 19.03 351 ARG C CA 1
ATOM 7723 C C . ARG C 1 351 ? -15.337 -79.164 -33.597 1.00 23.79 351 ARG C C 1
ATOM 7724 O O . ARG C 1 351 ? -15.669 -80.343 -33.399 1.00 23.91 351 ARG C O 1
ATOM 7732 N N . VAL C 1 352 ? -15.606 -78.175 -32.726 1.00 20.06 352 VAL C N 1
ATOM 7733 C CA . VAL C 1 352 ? -16.260 -78.437 -31.443 1.00 19.47 352 VAL C CA 1
ATOM 7734 C C . VAL C 1 352 ? -17.690 -77.898 -31.395 1.00 21.59 352 VAL C C 1
ATOM 7735 O O . VAL C 1 352 ? -17.918 -76.697 -31.616 1.00 20.71 352 VAL C O 1
ATOM 7739 N N . VAL C 1 353 ? -18.644 -78.792 -31.102 1.00 18.08 353 VAL C N 1
ATOM 7740 C CA . VAL C 1 353 ? -20.059 -78.456 -30.936 1.00 19.10 353 VAL C CA 1
ATOM 7741 C C . VAL C 1 353 ? -20.218 -77.864 -29.525 1.00 23.42 353 VAL C C 1
ATOM 7742 O O . VAL C 1 353 ? -19.904 -78.534 -28.533 1.00 23.19 353 VAL C O 1
ATOM 7746 N N . SER C 1 354 ? -20.669 -76.597 -29.434 1.00 20.18 354 SER C N 1
ATOM 7747 C CA . SER C 1 354 ? -20.867 -75.945 -28.127 1.00 20.99 354 SER C CA 1
ATOM 7748 C C . SER C 1 354 ? -21.928 -76.689 -27.323 1.00 22.14 354 SER C C 1
ATOM 7749 O O . SER C 1 354 ? -22.924 -77.149 -27.887 1.00 18.86 354 SER C O 1
ATOM 7752 N N . ALA C 1 355 ? -21.674 -76.851 -26.019 1.00 22.20 355 ALA C N 1
ATOM 7753 C CA . ALA C 1 355 ? -22.520 -77.615 -25.107 1.00 23.30 355 ALA C CA 1
ATOM 7754 C C . ALA C 1 355 ? -24.024 -77.297 -25.176 1.00 27.54 355 ALA C C 1
ATOM 7755 O O . ALA C 1 355 ? -24.840 -78.226 -25.234 1.00 25.68 355 ALA C O 1
ATOM 7757 N N . ARG C 1 356 ? -24.390 -75.991 -25.215 1.00 24.69 356 ARG C N 1
ATOM 7758 C CA . ARG C 1 356 ? -25.802 -75.577 -25.227 1.00 25.22 356 ARG C CA 1
ATOM 7759 C C . ARG C 1 356 ? -26.601 -76.097 -26.440 1.00 26.12 356 ARG C C 1
ATOM 7760 O O . ARG C 1 356 ? -27.826 -76.137 -26.376 1.00 26.06 356 ARG C O 1
ATOM 7768 N N . PHE C 1 357 ? -25.902 -76.514 -27.517 1.00 21.30 357 PHE C N 1
ATOM 7769 C CA . PHE C 1 357 ? -26.529 -77.028 -28.732 1.00 20.78 357 PHE C CA 1
ATOM 7770 C C . PHE C 1 357 ? -26.694 -78.545 -28.749 1.00 26.00 357 PHE C C 1
ATOM 7771 O O . PHE C 1 357 ? -27.319 -79.079 -29.677 1.00 26.67 357 PHE C O 1
ATOM 7779 N N . SER C 1 358 ? -26.132 -79.246 -27.753 1.00 23.32 358 SER C N 1
ATOM 7780 C CA . SER C 1 358 ? -26.270 -80.705 -27.677 1.00 23.52 358 SER C CA 1
ATOM 7781 C C . SER C 1 358 ? -27.698 -81.063 -27.215 1.00 24.10 358 SER C C 1
ATOM 7782 O O . SER C 1 358 ? -28.232 -82.068 -27.697 1.00 22.90 358 SER C O 1
ATOM 7786 N N . GLU D 1 30 ? -21.946 -55.947 -64.823 1.00 94.99 30 GLU D N 1
ATOM 7787 C CA . GLU D 1 30 ? -22.304 -56.488 -63.512 1.00 93.18 30 GLU D CA 1
ATOM 7788 C C . GLU D 1 30 ? -21.180 -57.361 -62.934 1.00 94.59 30 GLU D C 1
ATOM 7789 O O . GLU D 1 30 ? -20.397 -57.945 -63.690 1.00 93.98 30 GLU D O 1
ATOM 7795 N N . SER D 1 31 ? -21.119 -57.441 -61.585 1.00 89.35 31 SER D N 1
ATOM 7796 C CA . SER D 1 31 ? -20.186 -58.251 -60.787 1.00 87.38 31 SER D CA 1
ATOM 7797 C C . SER D 1 31 ? -20.185 -59.715 -61.244 1.00 88.85 31 SER D C 1
ATOM 7798 O O . SER D 1 31 ? -21.237 -60.252 -61.587 1.00 86.84 31 SER D O 1
ATOM 7801 N N . ASP D 1 32 ? -18.985 -60.323 -61.300 1.00 85.95 32 ASP D N 1
ATOM 7802 C CA . ASP D 1 32 ? -18.740 -61.695 -61.770 1.00 85.38 32 ASP D CA 1
ATOM 7803 C C . ASP D 1 32 ? -18.000 -62.575 -60.726 1.00 88.46 32 ASP D C 1
ATOM 7804 O O . ASP D 1 32 ? -17.516 -62.003 -59.746 1.00 88.15 32 ASP D O 1
ATOM 7809 N N . PRO D 1 33 ? -17.872 -63.931 -60.897 1.00 84.41 33 PRO D N 1
ATOM 7810 C CA . PRO D 1 33 ? -17.164 -64.735 -59.881 1.00 83.15 33 PRO D CA 1
ATOM 7811 C C . PRO D 1 33 ? -15.730 -64.289 -59.592 1.00 87.33 33 PRO D C 1
ATOM 7812 O O . PRO D 1 33 ? -15.027 -63.825 -60.492 1.00 88.10 33 PRO D O 1
ATOM 7816 N N . GLU D 1 34 ? -15.340 -64.371 -58.309 1.00 83.03 34 GLU D N 1
ATOM 7817 C CA . GLU D 1 34 ? -14.047 -63.954 -57.758 1.00 83.26 34 GLU D CA 1
ATOM 7818 C C . GLU D 1 34 ? -13.007 -65.092 -57.829 1.00 85.50 34 GLU D C 1
ATOM 7819 O O . GLU D 1 34 ? -13.394 -66.256 -57.896 1.00 84.09 34 GLU D O 1
ATOM 7825 N N . VAL D 1 35 ? -11.691 -64.742 -57.781 1.00 81.34 35 VAL D N 1
ATOM 7826 C CA . VAL D 1 35 ? -10.529 -65.658 -57.782 1.00 79.72 35 VAL D CA 1
ATOM 7827 C C . VAL D 1 35 ? -10.639 -66.766 -56.699 1.00 78.01 35 VAL D C 1
ATOM 7828 O O . VAL D 1 35 ? -10.271 -67.916 -56.959 1.00 76.90 35 VAL D O 1
ATOM 7832 N N . SER D 1 36 ? -11.165 -66.427 -55.504 1.00 70.35 36 SER D N 1
ATOM 7833 C CA . SER D 1 36 ? -11.364 -67.409 -54.434 1.00 66.82 36 SER D CA 1
ATOM 7834 C C . SER D 1 36 ? -12.503 -68.385 -54.803 1.00 63.19 36 SER D C 1
ATOM 7835 O O . SER D 1 36 ? -12.472 -69.546 -54.385 1.00 62.62 36 SER D O 1
ATOM 7838 N N . ALA D 1 37 ? -13.481 -67.913 -55.623 1.00 52.87 37 ALA D N 1
ATOM 7839 C CA . ALA D 1 37 ? -14.623 -68.696 -56.098 1.00 47.64 37 ALA D CA 1
ATOM 7840 C C . ALA D 1 37 ? -14.399 -69.259 -57.517 1.00 41.59 37 ALA D C 1
ATOM 7841 O O . ALA D 1 37 ? -15.339 -69.762 -58.127 1.00 37.00 37 ALA D O 1
ATOM 7843 N N . ILE D 1 38 ? -13.147 -69.174 -58.035 1.00 36.38 38 ILE D N 1
ATOM 7844 C CA . ILE D 1 38 ? -12.780 -69.733 -59.339 1.00 35.46 38 ILE D CA 1
ATOM 7845 C C . ILE D 1 38 ? -11.594 -70.696 -59.185 1.00 38.96 38 ILE D C 1
ATOM 7846 O O . ILE D 1 38 ? -10.569 -70.337 -58.605 1.00 40.07 38 ILE D O 1
ATOM 7851 N N . LEU D 1 39 ? -11.748 -71.911 -59.703 1.00 32.94 39 LEU D N 1
ATOM 7852 C CA . LEU D 1 39 ? -10.704 -72.924 -59.748 1.00 31.35 39 LEU D CA 1
ATOM 7853 C C . LEU D 1 39 ? -10.378 -73.133 -61.238 1.00 35.16 39 LEU D C 1
ATOM 7854 O O . LEU D 1 39 ? -11.244 -73.561 -62.011 1.00 33.82 39 LEU D O 1
ATOM 7859 N N . VAL D 1 40 ? -9.156 -72.770 -61.648 1.00 31.80 40 VAL D N 1
ATOM 7860 C CA . VAL D 1 40 ? -8.741 -72.924 -63.046 1.00 32.51 40 VAL D CA 1
ATOM 7861 C C . VAL D 1 40 ? -7.840 -74.151 -63.130 1.00 36.62 40 VAL D C 1
ATOM 7862 O O . VAL D 1 40 ? -6.760 -74.159 -62.528 1.00 36.12 40 VAL D O 1
ATOM 7866 N N . LEU D 1 41 ? -8.295 -75.195 -63.849 1.00 32.09 41 LEU D N 1
ATOM 7867 C CA . LEU D 1 41 ? -7.476 -76.394 -64.023 1.00 31.92 41 LEU D CA 1
ATOM 7868 C C . LEU D 1 41 ? -6.367 -76.086 -65.028 1.00 36.15 41 LEU D C 1
ATOM 7869 O O . LEU D 1 41 ? -6.646 -75.512 -66.086 1.00 35.47 41 LEU D O 1
ATOM 7874 N N . THR D 1 42 ? -5.118 -76.468 -64.713 1.00 33.10 42 THR D N 1
ATOM 7875 C CA . THR D 1 42 ? -4.016 -76.290 -65.680 1.00 34.99 42 THR D CA 1
ATOM 7876 C C . THR D 1 42 ? -4.168 -77.418 -66.718 1.00 38.21 42 THR D C 1
ATOM 7877 O O . THR D 1 42 ? -4.903 -78.383 -66.481 1.00 36.41 42 THR D O 1
ATOM 7881 N N . SER D 1 43 ? -3.463 -77.306 -67.847 1.00 35.33 43 SER D N 1
ATOM 7882 C CA . SER D 1 43 ? -3.458 -78.308 -68.909 1.00 36.04 43 SER D CA 1
ATOM 7883 C C . SER D 1 43 ? -3.090 -79.694 -68.337 1.00 38.65 43 SER D C 1
ATOM 7884 O O . SER D 1 43 ? -3.752 -80.680 -68.651 1.00 37.76 43 SER D O 1
ATOM 7887 N N . SER D 1 44 ? -2.091 -79.742 -67.444 1.00 36.18 44 SER D N 1
ATOM 7888 C CA . SER D 1 44 ? -1.642 -80.955 -66.755 1.00 36.84 44 SER D CA 1
ATOM 7889 C C . SER D 1 44 ? -2.745 -81.543 -65.838 1.00 37.64 44 SER D C 1
ATOM 7890 O O . SER D 1 44 ? -2.941 -82.756 -65.830 1.00 36.18 44 SER D O 1
ATOM 7893 N N . GLU D 1 45 ? -3.450 -80.689 -65.074 1.00 34.03 45 GLU D N 1
ATOM 7894 C CA . GLU D 1 45 ? -4.530 -81.123 -64.175 1.00 31.72 45 GLU D CA 1
ATOM 7895 C C . GLU D 1 45 ? -5.723 -81.657 -64.972 1.00 34.11 45 GLU D C 1
ATOM 7896 O O . GLU D 1 45 ? -6.294 -82.673 -64.579 1.00 31.43 45 GLU D O 1
ATOM 7902 N N . ALA D 1 46 ? -6.075 -80.983 -66.102 1.00 32.41 46 ALA D N 1
ATOM 7903 C CA . ALA D 1 46 ? -7.153 -81.410 -67.004 1.00 33.22 46 ALA D CA 1
ATOM 7904 C C . ALA D 1 46 ? -6.819 -82.786 -67.596 1.00 36.46 46 ALA D C 1
ATOM 7905 O O . ALA D 1 46 ? -7.709 -83.640 -67.679 1.00 35.16 46 ALA D O 1
ATOM 7907 N N . SER D 1 47 ? -5.530 -83.001 -67.981 1.00 33.50 47 SER D N 1
ATOM 7908 C CA . SER D 1 47 ? -5.051 -84.278 -68.535 1.00 34.02 47 SER D CA 1
ATOM 7909 C C . SER D 1 47 ? -5.139 -85.396 -67.484 1.00 34.90 47 SER D C 1
ATOM 7910 O O . SER D 1 47 ? -5.542 -86.506 -67.825 1.00 33.72 47 SER D O 1
ATOM 7913 N N . THR D 1 48 ? -4.793 -85.086 -66.215 1.00 30.74 48 THR D N 1
ATOM 7914 C CA . THR D 1 48 ? -4.890 -86.034 -65.097 1.00 30.04 48 THR D CA 1
ATOM 7915 C C . THR D 1 48 ? -6.362 -86.442 -64.912 1.00 33.38 48 THR D C 1
ATOM 7916 O O . THR D 1 48 ? -6.649 -87.633 -64.818 1.00 33.40 48 THR D O 1
ATOM 7920 N N . LEU D 1 49 ? -7.282 -85.456 -64.914 1.00 29.97 49 LEU D N 1
ATOM 7921 C CA . LEU D 1 49 ? -8.719 -85.669 -64.760 1.00 29.99 49 LEU D CA 1
ATOM 7922 C C . LEU D 1 49 ? -9.243 -86.586 -65.902 1.00 32.05 49 LEU D C 1
ATOM 7923 O O . LEU D 1 49 ? -9.990 -87.534 -65.642 1.00 29.26 49 LEU D O 1
ATOM 7928 N N . GLU D 1 50 ? -8.806 -86.329 -67.149 1.00 29.28 50 GLU D N 1
ATOM 7929 C CA . GLU D 1 50 ? -9.164 -87.155 -68.301 1.00 29.62 50 GLU D CA 1
ATOM 7930 C C . GLU D 1 50 ? -8.691 -88.613 -68.100 1.00 33.31 50 GLU D C 1
ATOM 7931 O O . GLU D 1 50 ? -9.467 -89.526 -68.356 1.00 32.35 50 GLU D O 1
ATOM 7937 N N A ARG D 1 51 ? -7.449 -88.802 -67.598 0.50 30.62 51 ARG D N 1
ATOM 7938 N N B ARG D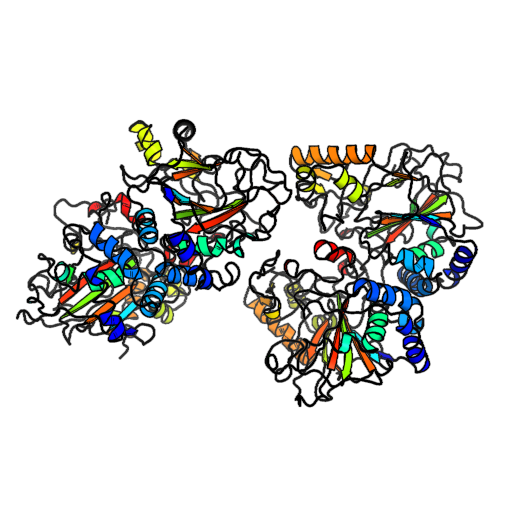 1 51 ? -7.446 -88.825 -67.615 0.50 30.23 51 ARG D N 1
ATOM 7939 C CA A ARG D 1 51 ? -6.847 -90.110 -67.312 0.50 30.73 51 ARG D CA 1
ATOM 7940 C CA B ARG D 1 51 ? -6.917 -90.173 -67.363 0.50 30.12 51 ARG D CA 1
ATOM 7941 C C A ARG D 1 51 ? -7.591 -90.845 -66.181 0.50 33.05 51 ARG D C 1
ATOM 7942 C C B ARG D 1 51 ? -7.663 -90.858 -66.196 0.50 32.65 51 ARG D C 1
ATOM 7943 O O A ARG D 1 51 ? -7.904 -92.029 -66.313 0.50 32.40 51 ARG D O 1
ATOM 7944 O O B ARG D 1 51 ? -8.045 -92.022 -66.320 0.50 31.90 51 ARG D O 1
ATOM 7959 N N . VAL D 1 52 ? -7.879 -90.136 -65.080 1.00 28.65 52 VAL D N 1
ATOM 7960 C CA . VAL D 1 52 ? -8.582 -90.676 -63.907 1.00 28.12 52 VAL D CA 1
ATOM 7961 C C . VAL D 1 52 ? -10.032 -91.109 -64.266 1.00 30.91 52 VAL D C 1
ATOM 7962 O O . VAL D 1 52 ? -10.500 -92.121 -63.752 1.00 29.13 52 VAL D O 1
ATOM 7966 N N . ALA D 1 53 ? -10.678 -90.413 -65.227 1.00 28.78 53 ALA D N 1
ATOM 7967 C CA . ALA D 1 53 ? -12.022 -90.758 -65.723 1.00 28.61 53 ALA D CA 1
ATOM 7968 C C . ALA D 1 53 ? -12.122 -92.183 -66.271 1.00 32.02 53 ALA D C 1
ATOM 7969 O O . ALA D 1 53 ? -13.194 -92.777 -66.200 1.00 31.43 53 ALA D O 1
ATOM 7971 N N . ASP D 1 54 ? -11.001 -92.744 -66.769 1.00 30.01 54 ASP D N 1
ATOM 7972 C CA . ASP D 1 54 ? -10.940 -94.117 -67.300 1.00 29.91 54 ASP D CA 1
ATOM 7973 C C . ASP D 1 54 ? -11.169 -95.166 -66.209 1.00 32.69 54 ASP D C 1
ATOM 7974 O O . ASP D 1 54 ? -11.505 -96.310 -66.515 1.00 31.08 54 ASP D O 1
ATOM 7979 N N . LEU D 1 55 ? -11.003 -94.769 -64.930 1.00 29.24 55 LEU D N 1
ATOM 7980 C CA . LEU D 1 55 ? -11.248 -95.647 -63.792 1.00 28.75 55 LEU D CA 1
ATOM 7981 C C . LEU D 1 55 ? -12.743 -95.744 -63.483 1.00 33.16 55 LEU D C 1
ATOM 7982 O O . LEU D 1 55 ? -13.134 -96.574 -62.667 1.00 34.18 55 LEU D O 1
ATOM 7987 N N . VAL D 1 56 ? -13.570 -94.869 -64.086 1.00 28.08 56 VAL D N 1
ATOM 7988 C CA . VAL D 1 56 ? -15.022 -94.870 -63.880 1.00 26.43 56 VAL D CA 1
ATOM 7989 C C . VAL D 1 56 ? -15.632 -95.590 -65.106 1.00 30.49 56 VAL D C 1
ATOM 7990 O O . VAL D 1 56 ? -15.742 -95.007 -66.180 1.00 28.44 56 VAL D O 1
ATOM 7994 N N . THR D 1 57 ? -16.001 -96.858 -64.938 1.00 28.68 57 THR D N 1
ATOM 7995 C CA . THR D 1 57 ? -16.440 -97.721 -66.045 1.00 29.12 57 THR D CA 1
ATOM 7996 C C . THR D 1 57 ? -17.910 -98.143 -66.009 1.00 31.58 57 THR D C 1
ATOM 7997 O O . THR D 1 57 ? -18.440 -98.529 -67.063 1.00 29.92 57 THR D O 1
ATOM 8001 N N . ALA D 1 58 ? -18.573 -98.090 -64.827 1.00 26.12 58 ALA D N 1
ATOM 8002 C CA . ALA D 1 58 ? -19.998 -98.448 -64.739 1.00 25.49 58 ALA D CA 1
ATOM 8003 C C . ALA D 1 58 ? -20.880 -97.477 -65.522 1.00 26.70 58 ALA D C 1
ATOM 8004 O O . ALA D 1 58 ? -20.461 -96.355 -65.789 1.00 26.49 58 ALA D O 1
ATOM 8006 N N . HIS D 1 59 ? -22.085 -97.919 -65.908 1.00 24.34 59 HIS D N 1
ATOM 8007 C CA . HIS D 1 59 ? -23.010 -97.087 -66.661 1.00 24.13 59 HIS D CA 1
ATOM 8008 C C . HIS D 1 59 ? -23.694 -96.086 -65.715 1.00 26.60 59 HIS D C 1
ATOM 8009 O O . HIS D 1 59 ? -24.326 -96.510 -64.762 1.00 27.05 59 HIS D O 1
ATOM 8016 N N . ALA D 1 60 ? -23.597 -94.772 -65.995 1.00 24.58 60 ALA D N 1
ATOM 8017 C CA . ALA D 1 60 ? -24.200 -93.708 -65.166 1.00 24.82 60 ALA D CA 1
ATOM 8018 C C . ALA D 1 60 ? -25.707 -93.854 -64.995 1.00 28.71 60 ALA D C 1
ATOM 8019 O O . ALA D 1 60 ? -26.215 -93.576 -63.924 1.00 28.94 60 ALA D O 1
ATOM 8021 N N . LEU D 1 61 ? -26.418 -94.326 -66.032 1.00 26.53 61 LEU D N 1
ATOM 8022 C CA . LEU D 1 61 ? -27.867 -94.475 -65.936 1.00 27.02 61 LEU D CA 1
ATOM 8023 C C . LEU D 1 61 ? -28.335 -95.824 -65.417 1.00 30.70 61 LEU D C 1
ATOM 8024 O O . LEU D 1 61 ? -29.293 -95.882 -64.652 1.00 30.93 61 LEU D O 1
ATOM 8029 N N . TYR D 1 62 ? -27.687 -96.904 -65.852 1.00 26.85 62 TYR D N 1
ATOM 8030 C CA . TYR D 1 62 ? -28.139 -98.260 -65.555 1.00 28.37 62 TYR D CA 1
ATOM 8031 C C . TYR D 1 62 ? -27.441 -98.935 -64.358 1.00 31.06 62 TYR D C 1
ATOM 8032 O O . TYR D 1 62 ? -27.849 -100.026 -63.938 1.00 29.39 62 TYR D O 1
ATOM 8041 N N . ALA D 1 63 ? -26.415 -98.294 -63.812 1.00 27.16 63 ALA D N 1
ATOM 8042 C CA . ALA D 1 63 ? -25.723 -98.782 -62.618 1.00 26.83 63 ALA D CA 1
ATOM 8043 C C . ALA D 1 63 ? -25.249 -97.541 -61.864 1.00 26.29 63 ALA D C 1
ATOM 8044 O O . ALA D 1 63 ? -24.061 -97.392 -61.581 1.00 23.78 63 ALA D O 1
ATOM 8046 N N . ALA D 1 64 ? -26.197 -96.612 -61.597 1.00 24.38 64 ALA D N 1
ATOM 8047 C CA . ALA D 1 64 ? -25.927 -95.310 -60.970 1.00 24.55 64 ALA D CA 1
ATOM 8048 C C . ALA D 1 64 ? -25.080 -95.398 -59.687 1.00 24.94 64 ALA D C 1
ATOM 8049 O O . ALA D 1 64 ? -24.108 -94.667 -59.562 1.00 22.73 64 ALA D O 1
ATOM 8051 N N . HIS D 1 65 ? -25.432 -96.301 -58.767 1.00 22.84 65 HIS D N 1
ATOM 8052 C CA . HIS D 1 65 ? -24.660 -96.438 -57.522 1.00 22.01 65 HIS D CA 1
ATOM 8053 C C . HIS D 1 65 ? -23.203 -96.857 -57.782 1.00 24.14 65 HIS D C 1
ATOM 8054 O O . HIS D 1 65 ? -22.296 -96.231 -57.239 1.00 24.74 65 HIS D O 1
ATOM 8061 N N . ASP D 1 66 ? -22.979 -97.901 -58.598 1.00 22.33 66 ASP D N 1
ATOM 8062 C CA . ASP D 1 66 ? -21.631 -98.380 -58.940 1.00 22.85 66 ASP D CA 1
ATOM 8063 C C . ASP D 1 66 ? -20.831 -97.276 -59.627 1.00 26.43 66 ASP D C 1
ATOM 8064 O O . ASP D 1 66 ? -19.659 -97.092 -59.315 1.00 26.26 66 ASP D O 1
ATOM 8069 N N . PHE D 1 67 ? -21.482 -96.523 -60.530 1.00 23.41 67 PHE D N 1
ATOM 8070 C CA . PHE D 1 67 ? -20.877 -95.398 -61.241 1.00 22.59 67 PHE D CA 1
ATOM 8071 C C . PHE D 1 67 ? -20.397 -94.336 -60.246 1.00 24.69 67 PHE D C 1
ATOM 8072 O O . PHE D 1 67 ? -19.242 -93.906 -60.308 1.00 25.14 67 PHE D O 1
ATOM 8080 N N . CYS D 1 68 ? -21.301 -93.885 -59.367 1.00 21.61 68 CYS D N 1
ATOM 8081 C CA . CYS D 1 68 ? -20.986 -92.856 -58.374 1.00 21.56 68 CYS D CA 1
ATOM 8082 C C . CYS D 1 68 ? -19.925 -93.333 -57.380 1.00 22.06 68 CYS D C 1
ATOM 8083 O O . CYS D 1 68 ? -19.010 -92.571 -57.074 1.00 22.11 68 CYS D O 1
ATOM 8086 N N . ALA D 1 69 ? -20.005 -94.602 -56.925 1.00 20.29 69 ALA D N 1
ATOM 8087 C CA . ALA D 1 69 ? -19.007 -95.174 -55.990 1.00 20.11 69 ALA D CA 1
ATOM 8088 C C . ALA D 1 69 ? -17.621 -95.295 -56.667 1.00 23.90 69 ALA D C 1
ATOM 8089 O O . ALA D 1 69 ? -16.600 -95.091 -56.011 1.00 22.93 69 ALA D O 1
ATOM 8091 N N . GLN D 1 70 ? -17.584 -95.563 -57.998 1.00 21.37 70 GLN D N 1
ATOM 8092 C CA . GLN D 1 70 ? -16.310 -95.612 -58.705 1.00 20.34 70 GLN D CA 1
ATOM 8093 C C . GLN D 1 70 ? -15.703 -94.218 -58.817 1.00 21.39 70 GLN D C 1
ATOM 8094 O O . GLN D 1 70 ? -14.498 -94.067 -58.640 1.00 21.76 70 GLN D O 1
ATOM 8100 N N . ALA D 1 71 ? -16.537 -93.197 -59.072 1.00 19.73 71 ALA D N 1
ATOM 8101 C CA . ALA D 1 71 ? -16.095 -91.806 -59.149 1.00 20.92 71 ALA D CA 1
ATOM 8102 C C . ALA D 1 71 ? -15.564 -91.368 -57.768 1.00 24.19 71 ALA D C 1
ATOM 8103 O O . ALA D 1 71 ? -14.562 -90.671 -57.718 1.00 23.44 71 ALA D O 1
ATOM 8105 N N . GLN D 1 72 ? -16.218 -91.797 -56.663 1.00 21.58 72 GLN D N 1
ATOM 8106 C CA . GLN D 1 72 ? -15.768 -91.435 -55.301 1.00 20.21 72 GLN D CA 1
ATOM 8107 C C . GLN D 1 72 ? -14.384 -92.017 -55.021 1.00 23.88 72 GLN D C 1
ATOM 8108 O O . GLN D 1 72 ? -13.531 -91.345 -54.442 1.00 22.15 72 GLN D O 1
ATOM 8114 N N . LEU D 1 73 ? -14.175 -93.269 -55.419 1.00 22.65 73 LEU D N 1
ATOM 8115 C CA . LEU D 1 73 ? -12.901 -93.943 -55.228 1.00 22.37 73 LEU D CA 1
ATOM 8116 C C . LEU D 1 73 ? -11.795 -93.348 -56.125 1.00 26.03 73 LEU D C 1
ATOM 8117 O O . LEU D 1 73 ? -10.703 -93.037 -55.620 1.00 26.05 73 LEU D O 1
ATOM 8122 N N . ALA D 1 74 ? -12.092 -93.176 -57.430 1.00 23.43 74 ALA D N 1
ATOM 8123 C CA . ALA D 1 74 ? -11.122 -92.636 -58.391 1.00 24.70 74 ALA D CA 1
ATOM 8124 C C . ALA D 1 74 ? -10.758 -91.176 -58.117 1.00 29.20 74 ALA D C 1
ATOM 8125 O O . ALA D 1 74 ? -9.655 -90.762 -58.460 1.00 29.12 74 ALA D O 1
ATOM 8127 N N . ALA D 1 75 ? -11.653 -90.409 -57.444 1.00 26.40 75 ALA D N 1
ATOM 8128 C CA . ALA D 1 75 ? -11.412 -89.002 -57.101 1.00 26.74 75 ALA D CA 1
ATOM 8129 C C . ALA D 1 75 ? -10.147 -88.814 -56.252 1.00 28.68 75 ALA D C 1
ATOM 8130 O O . ALA D 1 75 ? -9.513 -87.773 -56.347 1.00 26.85 75 ALA D O 1
ATOM 8132 N N . ALA D 1 76 ? -9.726 -89.861 -55.518 1.00 26.58 76 ALA D N 1
ATOM 8133 C CA . ALA D 1 76 ? -8.492 -89.874 -54.716 1.00 27.04 76 ALA D CA 1
ATOM 8134 C C . ALA D 1 76 ? -7.252 -89.702 -55.600 1.00 31.23 76 ALA D C 1
ATOM 8135 O O . ALA D 1 76 ? -6.216 -89.267 -55.113 1.00 31.47 76 ALA D O 1
ATOM 8137 N N . GLU D 1 77 ? -7.362 -90.021 -56.912 1.00 29.04 77 GLU D N 1
ATOM 8138 C CA . GLU D 1 77 ? -6.261 -89.920 -57.881 1.00 29.00 77 GLU D CA 1
ATOM 8139 C C . GLU D 1 77 ? -6.179 -88.529 -58.538 1.00 32.54 77 GLU D C 1
ATOM 8140 O O . GLU D 1 77 ? -5.271 -88.285 -59.339 1.00 32.98 77 GLU D O 1
ATOM 8146 N N . LEU D 1 78 ? -7.138 -87.628 -58.240 1.00 28.23 78 LEU D N 1
ATOM 8147 C CA . LEU D 1 78 ? -7.127 -86.280 -58.825 1.00 27.69 78 LEU D CA 1
ATOM 8148 C C . LEU D 1 78 ? -5.956 -85.442 -58.292 1.00 30.11 78 LEU D C 1
ATOM 8149 O O . LEU D 1 78 ? -5.427 -85.798 -57.227 1.00 28.54 78 LEU D O 1
ATOM 8154 N N . PRO D 1 79 ? -5.495 -84.368 -59.006 1.00 28.08 79 PRO D N 1
ATOM 8155 C CA . PRO D 1 79 ? -4.378 -83.559 -58.470 1.00 28.75 79 PRO D CA 1
ATOM 8156 C C . PRO D 1 79 ? -4.694 -83.042 -57.062 1.00 30.89 79 PRO D C 1
ATOM 8157 O O . PRO D 1 79 ? -5.820 -82.595 -56.805 1.00 28.84 79 PRO D O 1
ATOM 8161 N N . SER D 1 80 ? -3.722 -83.149 -56.149 1.00 29.52 80 SER D N 1
ATOM 8162 C CA . SER D 1 80 ? -3.844 -82.733 -54.738 1.00 29.52 80 SER D CA 1
ATOM 8163 C C . SER D 1 80 ? -4.419 -81.318 -54.578 1.00 31.19 80 SER D C 1
ATOM 8164 O O . SER D 1 80 ? -5.254 -81.111 -53.711 1.00 29.47 80 SER D O 1
ATOM 8167 N N . ARG D 1 81 ? -3.972 -80.359 -55.421 1.00 27.92 81 ARG D N 1
ATOM 8168 C CA . ARG D 1 81 ? -4.415 -78.957 -55.377 1.00 28.62 81 ARG D CA 1
ATOM 8169 C C . ARG D 1 81 ? -5.935 -78.854 -55.618 1.00 29.07 81 ARG D C 1
ATOM 8170 O O . ARG D 1 81 ? -6.620 -78.074 -54.950 1.00 27.26 81 ARG D O 1
ATOM 8178 N N . VAL D 1 82 ? -6.432 -79.635 -56.574 1.00 25.92 82 VAL D N 1
ATOM 8179 C CA . VAL D 1 82 ? -7.842 -79.693 -56.957 1.00 25.22 82 VAL D CA 1
ATOM 8180 C C . VAL D 1 82 ? -8.665 -80.316 -55.807 1.00 26.80 82 VAL D C 1
ATOM 8181 O O . VAL D 1 82 ? -9.668 -79.732 -55.389 1.00 24.99 82 VAL D O 1
ATOM 8185 N N . VAL D 1 83 ? -8.224 -81.478 -55.299 1.00 23.51 83 VAL D N 1
ATOM 8186 C CA . VAL D 1 83 ? -8.876 -82.189 -54.181 1.00 22.20 83 VAL D CA 1
ATOM 8187 C C . VAL D 1 83 ? -8.982 -81.266 -52.958 1.00 25.61 83 VAL D C 1
ATOM 8188 O O . VAL D 1 83 ? -10.074 -81.166 -52.381 1.00 23.37 83 VAL D O 1
ATOM 8192 N N . ALA D 1 84 ? -7.858 -80.582 -52.587 1.00 23.73 84 ALA D N 1
ATOM 8193 C CA . ALA D 1 84 ? -7.802 -79.660 -51.448 1.00 23.36 84 ALA D CA 1
ATOM 8194 C C . ALA D 1 84 ? -8.859 -78.541 -51.557 1.00 27.42 84 ALA D C 1
ATOM 8195 O O . ALA D 1 84 ? -9.609 -78.307 -50.604 1.00 25.36 84 ALA D O 1
ATOM 8197 N N . ARG D 1 85 ? -8.959 -77.909 -52.758 1.00 24.05 85 ARG D N 1
ATOM 8198 C CA . ARG D 1 85 ? -9.916 -76.846 -53.079 1.00 23.33 85 ARG D CA 1
ATOM 8199 C C . ARG D 1 85 ? -11.373 -77.329 -52.931 1.00 25.20 85 ARG D C 1
ATOM 8200 O O . ARG D 1 85 ? -12.208 -76.633 -52.347 1.00 24.10 85 ARG D O 1
ATOM 8208 N N . LEU D 1 86 ? -11.658 -78.523 -53.442 1.00 22.04 86 LEU D N 1
ATOM 8209 C CA . LEU D 1 86 ? -12.988 -79.135 -53.382 1.00 20.78 86 LEU D CA 1
ATOM 8210 C C . LEU D 1 86 ? -13.385 -79.528 -51.951 1.00 23.93 86 LEU D C 1
ATOM 8211 O O . LEU D 1 86 ? -14.516 -79.277 -51.538 1.00 22.83 86 LEU D O 1
ATOM 8216 N N . GLN D 1 87 ? -12.456 -80.122 -51.197 1.00 21.54 87 GLN D N 1
ATOM 8217 C CA . GLN D 1 87 ? -12.711 -80.486 -49.786 1.00 21.30 87 GLN D CA 1
ATOM 8218 C C . GLN D 1 87 ? -12.961 -79.222 -48.937 1.00 26.10 87 GLN D C 1
ATOM 8219 O O . GLN D 1 87 ? -13.840 -79.244 -48.089 1.00 24.34 87 GLN D O 1
ATOM 8225 N N A GLU D 1 88 ? -12.213 -78.121 -49.201 0.50 23.90 88 GLU D N 1
ATOM 8226 N N B GLU D 1 88 ? -12.219 -78.121 -49.200 0.50 24.33 88 GLU D N 1
ATOM 8227 C CA A GLU D 1 88 ? -12.373 -76.836 -48.497 0.50 23.49 88 GLU D CA 1
ATOM 8228 C CA B GLU D 1 88 ? -12.390 -76.844 -48.482 0.50 24.12 88 GLU D CA 1
ATOM 8229 C C A GLU D 1 88 ? -13.773 -76.283 -48.779 0.50 25.88 88 GLU D C 1
ATOM 8230 C C B GLU D 1 88 ? -13.771 -76.264 -48.779 0.50 26.22 88 GLU D C 1
ATOM 8231 O O A GLU D 1 88 ? -14.473 -75.875 -47.852 0.50 23.79 88 GLU D O 1
ATOM 8232 O O B GLU D 1 88 ? -14.466 -75.832 -47.860 0.50 24.22 88 GLU D O 1
ATOM 8243 N N . PHE D 1 89 ? -14.183 -76.306 -50.061 1.00 23.66 89 PHE D N 1
ATOM 8244 C CA . PHE D 1 89 ? -15.496 -75.846 -50.499 1.00 23.68 89 PHE D CA 1
ATOM 8245 C C . PHE D 1 89 ? -16.609 -76.692 -49.837 1.00 25.90 89 PHE D C 1
ATOM 8246 O O . PHE D 1 89 ? -17.574 -76.128 -49.314 1.00 26.14 89 PHE D O 1
ATOM 8254 N N . ALA D 1 90 ? -16.426 -78.029 -49.817 1.00 21.74 90 ALA D N 1
ATOM 8255 C CA . ALA D 1 90 ? -17.361 -78.993 -49.240 1.00 20.48 90 ALA D CA 1
ATOM 8256 C C . ALA D 1 90 ? -17.504 -78.771 -47.715 1.00 24.70 90 ALA D C 1
ATOM 8257 O O . ALA D 1 90 ? -18.619 -78.881 -47.201 1.00 24.85 90 ALA D O 1
ATOM 8259 N N . TRP D 1 91 ? -16.392 -78.435 -47.000 1.00 22.42 91 TRP D N 1
ATOM 8260 C CA . TRP D 1 91 ? -16.451 -78.160 -45.544 1.00 22.48 91 TRP D CA 1
ATOM 8261 C C . TRP D 1 91 ? -17.447 -77.011 -45.302 1.00 26.81 91 TRP D C 1
ATOM 8262 O O . TRP D 1 91 ? -18.249 -77.059 -44.382 1.00 25.54 91 TRP D O 1
ATOM 8273 N N . GLY D 1 92 ? -17.416 -76.022 -46.178 1.00 26.41 92 GLY D N 1
ATOM 8274 C CA . GLY D 1 92 ? -18.401 -74.962 -46.215 1.00 27.17 92 GLY D CA 1
ATOM 8275 C C . GLY D 1 92 ? -18.082 -73.675 -45.510 1.00 33.60 92 GLY D C 1
ATOM 8276 O O . GLY D 1 92 ? -18.479 -72.620 -46.007 1.00 31.56 92 GLY D O 1
ATOM 8277 N N . ASP D 1 93 ? -17.421 -73.746 -44.330 1.00 34.85 93 ASP D N 1
ATOM 8278 C CA . ASP D 1 93 ? -17.146 -72.577 -43.499 1.00 37.04 93 ASP D CA 1
ATOM 8279 C C . ASP D 1 93 ? -16.579 -71.453 -44.313 1.00 44.47 93 ASP D C 1
ATOM 8280 O O . ASP D 1 93 ? -15.568 -71.627 -44.983 1.00 44.67 93 ASP D O 1
ATOM 8285 N N . MET D 1 94 ? -17.308 -70.328 -44.350 1.00 43.94 94 MET D N 1
ATOM 8286 C CA . MET D 1 94 ? -16.927 -69.107 -45.073 1.00 45.17 94 MET D CA 1
ATOM 8287 C C . MET D 1 94 ? -16.643 -69.334 -46.584 1.00 47.70 94 MET D C 1
ATOM 8288 O O . MET D 1 94 ? -15.933 -68.522 -47.198 1.00 50.47 94 MET D O 1
ATOM 8293 N N . ASN D 1 95 ? -17.257 -70.385 -47.216 1.00 39.96 95 ASN D N 1
ATOM 8294 C CA . ASN D 1 95 ? -17.134 -70.569 -48.682 1.00 37.45 95 ASN D CA 1
ATOM 8295 C C . ASN D 1 95 ? -17.987 -69.430 -49.329 1.00 38.50 95 ASN D C 1
ATOM 8296 O O . ASN D 1 95 ? -18.789 -68.805 -48.628 1.00 38.37 95 ASN D O 1
ATOM 8301 N N . GLU D 1 96 ? -17.819 -69.156 -50.615 1.00 34.57 96 GLU D N 1
ATOM 8302 C CA . GLU D 1 96 ? -18.491 -68.028 -51.300 1.00 33.68 96 GLU D CA 1
ATOM 8303 C C . GLU D 1 96 ? -19.923 -68.313 -51.770 1.00 34.93 96 GLU D C 1
ATOM 8304 O O . GLU D 1 96 ? -20.554 -67.450 -52.392 1.00 35.66 96 GLU D O 1
ATOM 8310 N N . GLY D 1 97 ? -20.423 -69.505 -51.473 1.00 28.72 97 GLY D N 1
ATOM 8311 C CA . GLY D 1 97 ? -21.752 -69.944 -51.876 1.00 27.19 97 GLY D CA 1
ATOM 8312 C C . GLY D 1 97 ? -21.705 -70.704 -53.192 1.00 28.53 97 GLY D C 1
ATOM 8313 O O . GLY D 1 97 ? -22.707 -71.298 -53.608 1.00 26.24 97 GLY D O 1
ATOM 8314 N N . HIS D 1 98 ? -20.535 -70.674 -53.869 1.00 25.93 98 HIS D N 1
ATOM 8315 C CA . HIS D 1 98 ? -20.330 -71.345 -55.158 1.00 25.79 98 HIS D CA 1
ATOM 8316 C C . HIS D 1 98 ? -18.850 -71.507 -55.492 1.00 28.85 98 HIS D C 1
ATOM 8317 O O . HIS D 1 98 ? -17.988 -70.858 -54.892 1.00 28.44 98 HIS D O 1
ATOM 8324 N N . LEU D 1 99 ? -18.574 -72.370 -56.466 1.00 24.89 99 LEU D N 1
ATOM 8325 C CA . LEU D 1 99 ? -17.241 -72.603 -56.992 1.00 25.31 99 LEU D CA 1
ATOM 8326 C C . LEU D 1 99 ? -17.371 -72.851 -58.477 1.00 27.98 99 LEU D C 1
ATOM 8327 O O . LEU D 1 99 ? -18.076 -73.769 -58.899 1.00 27.25 99 LEU D O 1
ATOM 8332 N N . LEU D 1 100 ? -16.720 -72.006 -59.262 1.00 25.50 100 LEU D N 1
ATOM 8333 C CA . LEU D 1 100 ? -16.692 -72.106 -60.705 1.00 26.39 100 LEU D CA 1
ATOM 8334 C C . LEU D 1 100 ? -15.372 -72.753 -61.086 1.00 31.41 100 LEU D C 1
ATOM 8335 O O . LEU D 1 100 ? -14.301 -72.278 -60.685 1.00 31.41 100 LEU D O 1
ATOM 8340 N N . ILE D 1 101 ? -15.453 -73.859 -61.826 1.00 26.50 101 ILE D N 1
ATOM 8341 C CA . ILE D 1 101 ? -14.292 -74.603 -62.301 1.00 26.29 101 ILE D CA 1
ATOM 8342 C C . ILE D 1 101 ? -14.156 -74.364 -63.795 1.00 32.04 101 ILE D C 1
ATOM 8343 O O . ILE D 1 101 ? -15.126 -74.538 -64.540 1.00 30.68 101 ILE D O 1
ATOM 8348 N N . LYS D 1 102 ? -12.957 -73.950 -64.232 1.00 29.53 102 LYS D N 1
ATOM 8349 C CA . LYS D 1 102 ? -12.654 -73.720 -65.642 1.00 29.92 102 LYS D CA 1
ATOM 8350 C C . LYS D 1 102 ? -11.561 -74.684 -66.082 1.00 35.06 102 LYS D C 1
ATOM 8351 O O . LYS D 1 102 ? -10.772 -75.142 -65.264 1.00 35.31 102 LYS D O 1
ATOM 8357 N N . GLY D 1 103 ? -11.522 -74.972 -67.373 1.00 33.97 103 GLY D N 1
ATOM 8358 C CA . GLY D 1 103 ? -10.501 -75.829 -67.972 1.00 33.98 103 GLY D CA 1
ATOM 8359 C C . GLY D 1 103 ? -10.748 -77.320 -67.900 1.00 35.51 103 GLY D C 1
ATOM 8360 O O . GLY D 1 103 ? -9.800 -78.105 -67.979 1.00 34.40 103 GLY D O 1
ATOM 8361 N N . LEU D 1 104 ? -12.003 -77.740 -67.783 1.00 33.50 104 LEU D N 1
ATOM 8362 C CA . LEU D 1 104 ? -12.321 -79.175 -67.775 1.00 34.76 104 LEU D CA 1
ATOM 8363 C C . LEU D 1 104 ? -12.061 -79.782 -69.170 1.00 38.52 104 LEU D C 1
ATOM 8364 O O . LEU D 1 104 ? -12.197 -79.049 -70.147 1.00 39.39 104 LEU D O 1
ATOM 8369 N N . PRO D 1 105 ? -11.725 -81.093 -69.324 1.00 35.49 105 PRO D N 1
ATOM 8370 C CA . PRO D 1 105 ? -11.639 -81.650 -70.694 1.00 36.74 105 PRO D CA 1
ATOM 8371 C C . PRO D 1 105 ? -13.037 -81.616 -71.344 1.00 42.24 105 PRO D C 1
ATOM 8372 O O . PRO D 1 105 ? -14.048 -81.767 -70.659 1.00 41.70 105 PRO D O 1
ATOM 8376 N N . GLN D 1 106 ? -13.107 -81.357 -72.628 1.00 42.34 106 GLN D N 1
ATOM 8377 C CA . GLN D 1 106 ? -14.397 -81.314 -73.322 1.00 43.27 106 GLN D CA 1
ATOM 8378 C C . GLN D 1 106 ? -14.626 -82.551 -74.198 1.00 45.32 106 GLN D C 1
ATOM 8379 O O . GLN D 1 106 ? -13.664 -83.181 -74.645 1.00 43.83 106 GLN D O 1
ATOM 8385 N N . VAL D 1 107 ? -15.916 -82.891 -74.410 1.00 41.24 107 VAL D N 1
ATOM 8386 C CA . VAL D 1 107 ? -16.402 -84.002 -75.242 1.00 40.74 107 VAL D CA 1
ATOM 8387 C C . VAL D 1 107 ? -15.996 -83.703 -76.685 1.00 43.33 107 VAL D C 1
ATOM 8388 O O . VAL D 1 107 ? -16.246 -82.593 -77.172 1.00 41.79 107 VAL D O 1
ATOM 8392 N N A ARG D 1 108 ? -15.338 -84.683 -77.337 0.50 40.60 108 ARG D N 1
ATOM 8393 N N B ARG D 1 108 ? -15.338 -84.667 -77.355 0.50 40.98 108 ARG D N 1
ATOM 8394 C CA A ARG D 1 108 ? -14.839 -84.597 -78.710 0.50 41.70 108 ARG D CA 1
ATOM 8395 C CA B ARG D 1 108 ? -14.877 -84.493 -78.734 0.50 42.29 108 ARG D CA 1
ATOM 8396 C C A ARG D 1 108 ? -15.939 -84.484 -79.770 0.50 46.63 108 ARG D C 1
ATOM 8397 C C B ARG D 1 108 ? -16.000 -84.413 -79.760 0.50 46.78 108 ARG D C 1
ATOM 8398 O O A ARG D 1 108 ? -15.806 -83.681 -80.696 0.50 48.82 108 ARG D O 1
ATOM 8399 O O B ARG D 1 108 ? -15.942 -83.566 -80.655 0.50 48.89 108 ARG D O 1
ATOM 8414 N N . SER D 1 109 ? -17.002 -85.294 -79.661 1.00 41.33 109 SER D N 1
ATOM 8415 C CA . SER D 1 109 ? -18.095 -85.295 -80.658 1.00 40.22 109 SER D CA 1
ATOM 8416 C C . SER D 1 109 ? -19.428 -85.195 -79.938 1.00 41.16 109 SER D C 1
ATOM 8417 O O . SER D 1 109 ? -20.109 -86.189 -79.694 1.00 41.17 109 SER D O 1
ATOM 8420 N N . LEU D 1 110 ? -19.751 -83.980 -79.534 1.00 35.46 110 LEU D N 1
ATOM 8421 C CA . LEU D 1 110 ? -20.955 -83.712 -78.766 1.00 34.04 110 LEU D CA 1
ATOM 8422 C C . LEU D 1 110 ? -22.194 -83.829 -79.673 1.00 35.61 110 LEU D C 1
ATOM 8423 O O . LEU D 1 110 ? -22.256 -83.152 -80.705 1.00 34.67 110 LEU D O 1
ATOM 8428 N N . PRO D 1 111 ? -23.163 -84.718 -79.322 1.00 32.16 111 PRO D N 1
ATOM 8429 C CA . PRO D 1 111 ? -24.362 -84.861 -80.163 1.00 34.11 111 PRO D CA 1
ATOM 8430 C C . PRO D 1 111 ? -25.199 -83.577 -80.186 1.00 38.23 111 PRO D C 1
ATOM 8431 O O . PRO D 1 111 ? -24.942 -82.691 -79.356 1.00 38.28 111 PRO D O 1
ATOM 8435 N N . PRO D 1 112 ? -26.192 -83.419 -81.096 1.00 36.12 112 PRO D N 1
ATOM 8436 C CA . PRO D 1 112 ? -26.982 -82.171 -81.084 1.00 36.56 112 PRO D CA 1
ATOM 8437 C C . PRO D 1 112 ? -27.706 -81.979 -79.758 1.00 38.20 112 PRO D C 1
ATOM 8438 O O . PRO D 1 112 ? -27.980 -82.961 -79.048 1.00 36.77 112 PRO D O 1
ATOM 8442 N N . THR D 1 113 ? -27.948 -80.715 -79.387 1.00 36.48 113 THR D N 1
ATOM 8443 C CA . THR D 1 113 ? -28.623 -80.399 -78.117 1.00 35.69 113 THR D CA 1
ATOM 8444 C C . THR D 1 113 ? -30.045 -80.992 -78.202 1.00 39.12 113 THR D C 1
ATOM 8445 O O . THR D 1 113 ? -30.748 -80.675 -79.164 1.00 37.12 113 THR D O 1
ATOM 8449 N N . PRO D 1 114 ? -30.459 -81.898 -77.267 1.00 35.83 114 PRO D N 1
ATOM 8450 C CA . PRO D 1 114 ? -31.811 -82.489 -77.360 1.00 37.41 114 PRO D CA 1
ATOM 8451 C C . PRO D 1 114 ? -32.899 -81.434 -77.187 1.00 45.76 114 PRO D C 1
ATOM 8452 O O . PRO D 1 114 ? -32.663 -80.418 -76.539 1.00 44.17 114 PRO D O 1
ATOM 8456 N N . THR D 1 115 ? -34.068 -81.648 -77.818 1.00 46.66 115 THR D N 1
ATOM 8457 C CA . THR D 1 115 ? -35.199 -80.703 -77.772 1.00 48.37 115 THR D CA 1
ATOM 8458 C C . THR D 1 115 ? -35.973 -80.767 -76.443 1.00 53.65 115 THR D C 1
ATOM 8459 O O . THR D 1 115 ? -36.742 -79.855 -76.143 1.00 54.97 115 THR D O 1
ATOM 8463 N N . SER D 1 116 ? -35.770 -81.842 -75.664 1.00 49.30 116 SER D N 1
ATOM 8464 C CA . SER D 1 116 ? -36.376 -82.062 -74.344 1.00 48.42 116 SER D CA 1
ATOM 8465 C C . SER D 1 116 ? -35.343 -82.744 -73.433 1.00 50.35 116 SER D C 1
ATOM 8466 O O . SER D 1 116 ? -34.244 -83.058 -73.901 1.00 49.04 116 SER D O 1
ATOM 8469 N N . ASN D 1 117 ? -35.698 -82.987 -72.143 1.00 45.08 117 ASN D N 1
ATOM 8470 C CA . ASN D 1 117 ? -34.823 -83.628 -71.150 1.00 42.87 117 ASN D CA 1
ATOM 8471 C C . ASN D 1 117 ? -35.078 -85.138 -70.948 1.00 46.82 117 ASN D C 1
ATOM 8472 O O . ASN D 1 117 ? -34.527 -85.725 -70.017 1.00 45.38 117 ASN D O 1
ATOM 8477 N N . VAL D 1 118 ? -35.918 -85.759 -71.788 1.00 44.16 118 VAL D N 1
ATOM 8478 C CA . VAL D 1 118 ? -36.297 -87.166 -71.607 1.00 43.70 118 VAL D CA 1
ATOM 8479 C C . VAL D 1 118 ? -35.207 -88.181 -71.991 1.00 45.91 118 VAL D C 1
ATOM 8480 O O . VAL D 1 118 ? -35.274 -89.326 -71.541 1.00 45.43 118 VAL D O 1
ATOM 8484 N N . HIS D 1 119 ? -34.235 -87.768 -72.823 1.00 40.21 119 HIS D N 1
ATOM 8485 C CA . HIS D 1 119 ? -33.203 -88.634 -73.384 1.00 39.41 119 HIS D CA 1
ATOM 8486 C C . HIS D 1 119 ? -31.984 -88.886 -72.474 1.00 41.61 119 HIS D C 1
ATOM 8487 O O . HIS D 1 119 ? -31.311 -89.897 -72.662 1.00 41.76 119 HIS D O 1
ATOM 8494 N N . ALA D 1 120 ? -31.695 -87.990 -71.502 1.00 35.70 120 ALA D N 1
ATOM 8495 C CA . ALA D 1 120 ? -30.504 -88.054 -70.638 1.00 34.05 120 ALA D CA 1
ATOM 8496 C C . ALA D 1 120 ? -29.221 -88.255 -71.482 1.00 33.35 120 ALA D C 1
ATOM 8497 O O . ALA D 1 120 ? -28.451 -89.199 -71.289 1.00 30.07 120 ALA D O 1
ATOM 8499 N N . VAL D 1 121 ? -29.039 -87.368 -72.462 1.00 31.02 121 VAL D N 1
ATOM 8500 C CA . VAL D 1 121 ? -27.912 -87.384 -73.405 1.00 29.67 121 VAL D CA 1
ATOM 8501 C C . VAL D 1 121 ? -26.576 -87.201 -72.672 1.00 30.63 121 VAL D C 1
ATOM 8502 O O . VAL D 1 121 ? -25.666 -87.995 -72.895 1.00 28.64 121 VAL D O 1
ATOM 8506 N N . ALA D 1 122 ? -26.453 -86.178 -71.813 1.00 27.27 122 ALA D N 1
ATOM 8507 C CA . ALA D 1 122 ? -25.201 -85.891 -71.097 1.00 27.62 122 ALA D CA 1
ATOM 8508 C C . ALA D 1 122 ? -24.645 -87.089 -70.320 1.00 30.48 122 ALA D C 1
ATOM 8509 O O . ALA D 1 122 ? -23.427 -87.288 -70.284 1.00 28.06 122 ALA D O 1
ATOM 8511 N N . ALA D 1 123 ? -25.548 -87.877 -69.701 1.00 27.52 123 ALA D N 1
ATOM 8512 C CA . ALA D 1 123 ? -25.204 -89.050 -68.896 1.00 27.01 123 ALA D CA 1
ATOM 8513 C C . ALA D 1 123 ? -24.435 -90.137 -69.663 1.00 30.42 123 ALA D C 1
ATOM 8514 O O . ALA D 1 123 ? -23.708 -90.911 -69.035 1.00 28.91 123 ALA D O 1
ATOM 8516 N N . THR D 1 124 ? -24.602 -90.213 -71.009 1.00 27.35 124 THR D N 1
ATOM 8517 C CA . THR D 1 124 ? -23.900 -91.233 -71.793 1.00 27.57 124 THR D CA 1
ATOM 8518 C C . THR D 1 124 ? -22.857 -90.600 -72.749 1.00 31.72 124 THR D C 1
ATOM 8519 O O . THR D 1 124 ? -22.634 -91.120 -73.843 1.00 31.12 124 THR D O 1
ATOM 8523 N N . THR D 1 125 ? -22.251 -89.467 -72.335 1.00 29.27 125 THR D N 1
ATOM 8524 C CA . THR D 1 125 ? -21.130 -88.795 -73.022 1.00 29.92 125 THR D CA 1
ATOM 8525 C C . THR D 1 125 ? -19.922 -88.885 -72.030 1.00 33.57 125 THR D C 1
ATOM 8526 O O . THR D 1 125 ? -20.216 -89.054 -70.854 1.00 31.47 125 THR D O 1
ATOM 8530 N N . PRO D 1 126 ? -18.614 -88.724 -72.435 1.00 32.29 126 PRO D N 1
ATOM 8531 C CA . PRO D 1 126 ? -17.464 -88.760 -71.457 1.00 32.53 126 PRO D CA 1
ATOM 8532 C C . PRO D 1 126 ? -17.446 -87.710 -70.346 1.00 35.50 126 PRO D C 1
ATOM 8533 O O . PRO D 1 126 ? -16.747 -87.882 -69.336 1.00 35.82 126 PRO D O 1
ATOM 8537 N N A MET D 1 127 ? -18.227 -86.616 -70.530 0.50 32.84 127 MET D N 1
ATOM 8538 N N B MET D 1 127 ? -18.177 -86.621 -70.530 0.50 30.09 127 MET D N 1
ATOM 8539 C CA A MET D 1 127 ? -18.340 -85.541 -69.550 0.50 32.65 127 MET D CA 1
ATOM 8540 C CA B MET D 1 127 ? -18.121 -85.602 -69.514 0.50 28.42 127 MET D CA 1
ATOM 8541 C C A MET D 1 127 ? -18.896 -86.080 -68.246 0.50 34.50 127 MET D C 1
ATOM 8542 C C B MET D 1 127 ? -18.922 -86.017 -68.245 0.50 32.67 127 MET D C 1
ATOM 8543 O O A MET D 1 127 ? -18.451 -85.660 -67.181 0.50 34.16 127 MET D O 1
ATOM 8544 O O B MET D 1 127 ? -18.678 -85.430 -67.193 0.50 32.41 127 MET D O 1
ATOM 8553 N N . SER D 1 128 ? -19.842 -87.044 -68.330 1.00 28.95 128 SER D N 1
ATOM 8554 C CA . SER D 1 128 ? -20.545 -87.594 -67.152 1.00 27.96 128 SER D CA 1
ATOM 8555 C C . SER D 1 128 ? -19.499 -88.067 -66.115 1.00 28.37 128 SER D C 1
ATOM 8556 O O . SER D 1 128 ? -19.678 -87.837 -64.927 1.00 25.91 128 SER D O 1
ATOM 8559 N N . ARG D 1 129 ? -18.356 -88.596 -66.603 1.00 24.79 129 ARG D N 1
ATOM 8560 C CA . ARG D 1 129 ? -17.268 -89.065 -65.748 1.00 24.57 129 ARG D CA 1
ATOM 8561 C C . ARG D 1 129 ? -16.481 -87.915 -65.142 1.00 27.61 129 ARG D C 1
ATOM 8562 O O . ARG D 1 129 ? -16.117 -87.991 -63.968 1.00 25.41 129 ARG D O 1
ATOM 8570 N N . TYR D 1 130 ? -16.221 -86.846 -65.929 1.00 25.08 130 TYR D N 1
ATOM 8571 C CA . TYR D 1 130 ? -15.463 -85.692 -65.410 1.00 24.75 130 TYR D CA 1
ATOM 8572 C C . TYR D 1 130 ? -16.257 -85.003 -64.315 1.00 26.72 130 TYR D C 1
ATOM 8573 O O . TYR D 1 130 ? -15.711 -84.688 -63.250 1.00 24.92 130 TYR D O 1
ATOM 8582 N N . GLN D 1 131 ? -17.565 -84.801 -64.568 1.00 24.43 131 GLN D N 1
ATOM 8583 C CA . GLN D 1 131 ? -18.462 -84.149 -63.612 1.00 24.40 131 GLN D CA 1
ATOM 8584 C C . GLN D 1 131 ? -18.601 -84.990 -62.356 1.00 25.10 131 GLN D C 1
ATOM 8585 O O . GLN D 1 131 ? -18.554 -84.434 -61.263 1.00 23.60 131 GLN D O 1
ATOM 8591 N N . ALA D 1 132 ? -18.736 -86.319 -62.513 1.00 22.95 132 ALA D N 1
ATOM 8592 C CA . ALA D 1 132 ? -18.880 -87.240 -61.373 1.00 23.28 132 ALA D CA 1
ATOM 8593 C C . ALA D 1 132 ? -17.637 -87.228 -60.473 1.00 26.72 132 ALA D C 1
ATOM 8594 O O . ALA D 1 132 ? -17.786 -87.242 -59.264 1.00 25.14 132 ALA D O 1
ATOM 8596 N N . LEU D 1 133 ? -16.417 -87.198 -61.071 1.00 24.72 133 LEU D N 1
ATOM 8597 C CA . LEU D 1 133 ? -15.163 -87.159 -60.309 1.00 24.62 133 LEU D CA 1
ATOM 8598 C C . LEU D 1 133 ? -15.091 -85.910 -59.422 1.00 26.24 133 LEU D C 1
ATOM 8599 O O . LEU D 1 133 ? -14.764 -86.012 -58.243 1.00 24.45 133 LEU D O 1
ATOM 8604 N N . ILE D 1 134 ? -15.409 -84.741 -59.984 1.00 24.70 134 ILE D N 1
ATOM 8605 C CA . ILE D 1 134 ? -15.413 -83.486 -59.223 1.00 25.10 134 ILE D CA 1
ATOM 8606 C C . ILE D 1 134 ? -16.529 -83.534 -58.160 1.00 26.71 134 ILE D C 1
ATOM 8607 O O . ILE D 1 134 ? -16.273 -83.218 -56.977 1.00 24.36 134 ILE D O 1
ATOM 8612 N N . ASN D 1 135 ? -17.749 -83.956 -58.562 1.00 24.00 135 ASN D N 1
ATOM 8613 C CA . ASN D 1 135 ? -18.890 -84.074 -57.631 1.00 23.19 135 ASN D CA 1
ATOM 8614 C C . ASN D 1 135 ? -18.569 -84.933 -56.426 1.00 25.63 135 ASN D C 1
ATOM 8615 O O . ASN D 1 135 ? -18.835 -84.521 -55.296 1.00 25.17 135 ASN D O 1
ATOM 8620 N N . GLU D 1 136 ? -18.012 -86.139 -56.682 1.00 22.26 136 GLU D N 1
ATOM 8621 C CA . GLU D 1 136 ? -17.750 -87.130 -55.638 1.00 22.10 136 GLU D CA 1
ATOM 8622 C C . GLU D 1 136 ? -16.568 -86.738 -54.712 1.00 25.30 136 GLU D C 1
ATOM 8623 O O . GLU D 1 136 ? -16.405 -87.347 -53.658 1.00 22.69 136 GLU D O 1
ATOM 8629 N N A CYS D 1 137 ? -15.800 -85.676 -55.058 0.50 24.29 137 CYS D N 1
ATOM 8630 N N B CYS D 1 137 ? -15.829 -85.688 -55.075 0.50 22.73 137 CYS D N 1
ATOM 8631 C CA A CYS D 1 137 ? -14.779 -85.124 -54.151 0.50 24.58 137 CYS D CA 1
ATOM 8632 C CA B CYS D 1 137 ? -14.769 -85.136 -54.241 0.50 22.31 137 CYS D CA 1
ATOM 8633 C C A CYS D 1 137 ? -15.540 -84.382 -53.077 0.50 26.14 137 CYS D C 1
ATOM 8634 C C B CYS D 1 137 ? -15.388 -84.168 -53.207 0.50 24.67 137 CYS D C 1
ATOM 8635 O O A CYS D 1 137 ? -15.135 -84.376 -51.909 0.50 26.04 137 CYS D O 1
ATOM 8636 O O B CYS D 1 137 ? -14.769 -83.860 -52.171 0.50 23.86 137 CYS D O 1
ATOM 8641 N N . VAL D 1 138 ? -16.607 -83.685 -53.509 1.00 21.16 138 VAL D N 1
ATOM 8642 C CA . VAL D 1 138 ? -17.416 -82.793 -52.674 1.00 21.68 138 VAL D CA 1
ATOM 8643 C C . VAL D 1 138 ? -18.383 -83.562 -51.772 1.00 26.72 138 VAL D C 1
ATOM 8644 O O . VAL D 1 138 ? -18.430 -83.280 -50.570 1.00 26.57 138 VAL D O 1
ATOM 8648 N N . GLY D 1 139 ? -19.138 -84.505 -52.344 1.00 22.19 139 GLY D N 1
ATOM 8649 C CA . GLY D 1 139 ? -20.109 -85.292 -51.577 1.00 20.80 139 GLY D CA 1
ATOM 8650 C C . GLY D 1 139 ? -20.698 -86.399 -52.424 1.00 24.68 139 GLY D C 1
ATOM 8651 O O . GLY D 1 139 ? -20.154 -86.740 -53.484 1.00 25.01 139 GLY D O 1
ATOM 8652 N N . ARG D 1 140 ? -21.801 -86.983 -51.962 1.00 21.12 140 ARG D N 1
ATOM 8653 C CA . ARG D 1 140 ? -22.441 -88.089 -52.663 1.00 20.31 140 ARG D CA 1
ATOM 8654 C C . ARG D 1 140 ? -23.466 -87.623 -53.676 1.00 24.54 140 ARG D C 1
ATOM 8655 O O . ARG D 1 140 ? -24.367 -86.851 -53.347 1.00 24.57 140 ARG D O 1
ATOM 8663 N N . MET D 1 141 ? -23.364 -88.130 -54.910 1.00 23.03 141 MET D N 1
ATOM 8664 C CA . MET D 1 141 ? -24.357 -87.811 -55.936 1.00 21.35 141 MET D CA 1
ATOM 8665 C C . MET D 1 141 ? -25.679 -88.483 -55.608 1.00 24.68 141 MET D C 1
ATOM 8666 O O . MET D 1 141 ? -25.706 -89.557 -55.027 1.00 22.15 141 MET D O 1
ATOM 8671 N N . ILE D 1 142 ? -26.775 -87.812 -55.941 1.00 23.00 142 ILE D N 1
ATOM 8672 C CA . ILE D 1 142 ? -28.128 -88.298 -55.676 1.00 23.84 142 ILE D CA 1
ATOM 8673 C C . ILE D 1 142 ? -29.048 -87.774 -56.772 1.00 27.44 142 ILE D C 1
ATOM 8674 O O . ILE D 1 142 ? -28.748 -86.746 -57.390 1.00 28.08 142 ILE D O 1
ATOM 8679 N N . ALA D 1 143 ? -30.153 -88.469 -57.011 1.00 23.62 143 ALA D N 1
ATOM 8680 C CA . ALA D 1 143 ? -31.154 -88.061 -57.990 1.00 24.38 143 ALA D CA 1
ATOM 8681 C C . ALA D 1 143 ? -32.530 -88.212 -57.357 1.00 26.54 143 ALA D C 1
ATOM 8682 O O . ALA D 1 143 ? -32.671 -88.818 -56.291 1.00 25.92 143 ALA D O 1
ATOM 8684 N N . TYR D 1 144 ? -33.525 -87.594 -57.969 1.00 24.52 144 TYR D N 1
ATOM 8685 C CA . TYR D 1 144 ? -34.888 -87.565 -57.420 1.00 24.62 144 TYR D CA 1
ATOM 8686 C C . TYR D 1 144 ? -35.840 -88.052 -58.467 1.00 30.06 144 TYR D C 1
ATOM 8687 O O . TYR D 1 144 ? -35.840 -87.526 -59.580 1.00 30.59 144 TYR D O 1
ATOM 8696 N N . GLU D 1 145 ? -36.661 -89.053 -58.125 1.00 26.34 145 GLU D N 1
ATOM 8697 C CA . GLU D 1 145 ? -37.643 -89.618 -59.062 1.00 28.50 145 GLU D CA 1
ATOM 8698 C C . GLU D 1 145 ? -38.521 -88.513 -59.676 1.00 35.46 145 GLU D C 1
ATOM 8699 O O . GLU D 1 145 ? -38.781 -88.541 -60.879 1.00 35.23 145 GLU D O 1
ATOM 8705 N N . ALA D 1 146 ? -38.939 -87.534 -58.844 1.00 34.12 146 ALA D N 1
ATOM 8706 C CA . ALA D 1 146 ? -39.806 -86.425 -59.261 1.00 36.11 146 ALA D CA 1
ATOM 8707 C C . ALA D 1 146 ? -39.100 -85.323 -60.073 1.00 41.00 146 ALA D C 1
ATOM 8708 O O . ALA D 1 146 ? -39.769 -84.453 -60.622 1.00 42.01 146 ALA D O 1
ATOM 8710 N N . GLU D 1 147 ? -37.770 -85.375 -60.173 1.00 37.92 147 GLU D N 1
ATOM 8711 C CA . GLU D 1 147 ? -36.986 -84.394 -60.918 1.00 37.57 147 GLU D CA 1
ATOM 8712 C C . GLU D 1 147 ? -36.230 -85.028 -62.087 1.00 40.82 147 GLU D C 1
ATOM 8713 O O . GLU D 1 147 ? -35.243 -85.746 -61.897 1.00 38.60 147 GLU D O 1
ATOM 8719 N N . GLY D 1 148 ? -36.693 -84.732 -63.288 1.00 39.05 148 GLY D N 1
ATOM 8720 C CA . GLY D 1 148 ? -36.100 -85.244 -64.519 1.00 39.23 148 GLY D CA 1
ATOM 8721 C C . GLY D 1 148 ? -35.948 -86.748 -64.574 1.00 41.77 148 GLY D C 1
ATOM 8722 O O . GLY D 1 148 ? -34.889 -87.249 -64.953 1.00 39.87 148 GLY D O 1
ATOM 8723 N N . HIS D 1 149 ? -37.005 -87.472 -64.144 1.00 40.43 149 HIS D N 1
ATOM 8724 C CA . HIS D 1 149 ? -37.120 -88.939 -64.153 1.00 41.98 149 HIS D CA 1
ATOM 8725 C C . HIS D 1 149 ? -36.040 -89.685 -63.323 1.00 41.75 149 HIS D C 1
ATOM 8726 O O . HIS D 1 149 ? -35.804 -90.873 -63.558 1.00 42.49 149 HIS D O 1
ATOM 8733 N N . GLY D 1 150 ? -35.408 -88.993 -62.375 1.00 34.59 150 GLY D N 1
ATOM 8734 C CA . GLY D 1 150 ? -34.368 -89.568 -61.535 1.00 33.13 150 GLY D CA 1
ATOM 8735 C C . GLY D 1 150 ? -33.072 -89.876 -62.261 1.00 33.79 150 GLY D C 1
ATOM 8736 O O . GLY D 1 150 ? -32.268 -90.668 -61.770 1.00 32.65 150 GLY D O 1
ATOM 8737 N N . HIS D 1 151 ? -32.856 -89.250 -63.430 1.00 30.34 151 HIS D N 1
ATOM 8738 C CA . HIS D 1 151 ? -31.636 -89.438 -64.227 1.00 30.55 151 HIS D CA 1
ATOM 8739 C C . HIS D 1 151 ? -30.427 -88.937 -63.452 1.00 32.31 151 HIS D C 1
ATOM 8740 O O . HIS D 1 151 ? -30.494 -87.852 -62.869 1.00 30.63 151 HIS D O 1
ATOM 8747 N N . THR D 1 152 ? -29.335 -89.736 -63.429 1.00 28.76 152 THR D N 1
ATOM 8748 C CA . THR D 1 152 ? -28.089 -89.411 -62.706 1.00 27.81 152 THR D CA 1
ATOM 8749 C C . THR D 1 152 ? -27.580 -88.002 -63.090 1.00 28.32 152 THR D C 1
ATOM 8750 O O . THR D 1 152 ? -27.129 -87.220 -62.233 1.00 26.71 152 THR D O 1
ATOM 8754 N N . PHE D 1 153 ? -27.674 -87.700 -64.389 1.00 23.17 153 PHE D N 1
ATOM 8755 C CA . PHE D 1 153 ? -27.374 -86.398 -64.973 1.00 23.74 153 PHE D CA 1
ATOM 8756 C C . PHE D 1 153 ? -28.593 -86.003 -65.770 1.00 29.62 153 PHE D C 1
ATOM 8757 O O . PHE D 1 153 ? -29.133 -86.811 -66.539 1.00 30.29 153 PHE D O 1
ATOM 8765 N N . GLN D 1 154 ? -29.035 -84.763 -65.590 1.00 26.77 154 GLN D N 1
ATOM 8766 C CA . GLN D 1 154 ? -30.190 -84.244 -66.313 1.00 28.21 154 GLN D CA 1
ATOM 8767 C C . GLN D 1 154 ? -29.755 -83.232 -67.359 1.00 31.18 154 GLN D C 1
ATOM 8768 O O . GLN D 1 154 ? -28.944 -82.351 -67.064 1.00 29.13 154 GLN D O 1
ATOM 8774 N N . ASP D 1 155 ? -30.338 -83.322 -68.559 1.00 28.63 155 ASP D N 1
ATOM 8775 C CA . ASP D 1 155 ? -30.064 -82.387 -69.649 1.00 29.59 155 ASP D CA 1
ATOM 8776 C C . ASP D 1 155 ? -30.807 -81.092 -69.404 1.00 35.40 155 ASP D C 1
ATOM 8777 O O . ASP D 1 155 ? -32.031 -81.098 -69.336 1.00 36.91 155 ASP D O 1
ATOM 8782 N N . MET D 1 156 ? -30.076 -79.984 -69.260 1.00 32.53 156 MET D N 1
ATOM 8783 C CA . MET D 1 156 ? -30.674 -78.664 -69.070 1.00 33.95 156 MET D CA 1
ATOM 8784 C C . MET D 1 156 ? -30.568 -77.974 -70.401 1.00 38.04 156 MET D C 1
ATOM 8785 O O . MET D 1 156 ? -29.476 -77.582 -70.827 1.00 34.75 156 MET D O 1
ATOM 8790 N N . VAL D 1 157 ? -31.703 -77.968 -71.115 1.00 37.44 157 VAL D N 1
ATOM 8791 C CA . VAL D 1 157 ? -31.837 -77.469 -72.476 1.00 39.68 157 VAL D CA 1
ATOM 8792 C C . VAL D 1 157 ? -33.122 -76.615 -72.648 1.00 47.75 157 VAL D C 1
ATOM 8793 O O . VAL D 1 157 ? -34.105 -76.853 -71.932 1.00 45.91 157 VAL D O 1
ATOM 8797 N N . PRO D 1 158 ? -33.178 -75.680 -73.631 1.00 49.35 158 PRO D N 1
ATOM 8798 C CA . PRO D 1 158 ? -34.439 -74.945 -73.862 1.00 51.73 158 PRO D CA 1
ATOM 8799 C C . PRO D 1 158 ? -35.566 -75.859 -74.357 1.00 59.68 158 PRO D C 1
ATOM 8800 O O . PRO D 1 158 ? -35.359 -76.759 -75.185 1.00 59.65 158 PRO D O 1
ATOM 8804 N N . SER D 1 159 ? -36.754 -75.651 -73.806 1.00 59.63 159 SER D N 1
ATOM 8805 C CA . SER D 1 159 ? -37.918 -76.437 -74.180 1.00 61.88 159 SER D CA 1
ATOM 8806 C C . SER D 1 159 ? -38.816 -75.596 -75.056 1.00 68.86 159 SER D C 1
ATOM 8807 O O . SER D 1 159 ? -38.941 -74.389 -74.827 1.00 69.03 159 SER D O 1
ATOM 8810 N N . ALA D 1 160 ? -39.422 -76.222 -76.075 1.00 67.00 160 ALA D N 1
ATOM 8811 C CA . ALA D 1 160 ? -40.340 -75.539 -76.983 1.00 98.94 160 ALA D CA 1
ATOM 8812 C C . ALA D 1 160 ? -41.670 -75.273 -76.276 1.00 131.41 160 ALA D C 1
ATOM 8813 O O . ALA D 1 160 ? -42.120 -74.132 -76.230 1.00 95.53 160 ALA D O 1
ATOM 8815 N N . SER D 1 168 ? -36.047 -74.847 -65.148 1.00 92.43 168 SER D N 1
ATOM 8816 C CA . SER D 1 168 ? -34.698 -75.024 -65.686 1.00 91.73 168 SER D CA 1
ATOM 8817 C C . SER D 1 168 ? -34.710 -75.277 -67.206 1.00 95.71 168 SER D C 1
ATOM 8818 O O . SER D 1 168 ? -33.664 -75.183 -67.853 1.00 95.15 168 SER D O 1
ATOM 8821 N N . LEU D 1 169 ? -35.899 -75.598 -67.768 1.00 92.64 169 LEU D N 1
ATOM 8822 C CA . LEU D 1 169 ? -36.109 -75.858 -69.200 1.00 93.17 169 LEU D CA 1
ATOM 8823 C C . LEU D 1 169 ? -36.624 -74.612 -69.956 1.00 96.16 169 LEU D C 1
ATOM 8824 O O . LEU D 1 169 ? -36.826 -74.666 -71.172 1.00 96.41 169 LEU D O 1
ATOM 8829 N N . GLY D 1 170 ? -36.818 -73.514 -69.227 1.00 91.30 170 GLY D N 1
ATOM 8830 C CA . GLY D 1 170 ? -37.290 -72.246 -69.774 1.00 91.64 170 GLY D CA 1
ATOM 8831 C C . GLY D 1 170 ? -36.208 -71.454 -70.484 1.00 93.37 170 GLY D C 1
ATOM 8832 O O . GLY D 1 170 ? -35.033 -71.835 -70.451 1.00 91.97 170 GLY D O 1
ATOM 8833 N N . SER D 1 171 ? -36.604 -70.343 -71.147 1.00 89.23 171 SER D N 1
ATOM 8834 C CA . SER D 1 171 ? -35.696 -69.455 -71.887 1.00 88.53 171 SER D CA 1
ATOM 8835 C C . SER D 1 171 ? -36.269 -68.048 -72.099 1.00 91.46 171 SER D C 1
ATOM 8836 O O . SER D 1 171 ? -35.569 -67.070 -71.840 1.00 90.77 171 SER D O 1
ATOM 8839 N N . ALA D 1 172 ? -37.534 -67.951 -72.573 1.00 87.58 172 ALA D N 1
ATOM 8840 C CA . ALA D 1 172 ? -38.242 -66.694 -72.857 1.00 87.99 172 ALA D CA 1
ATOM 8841 C C . ALA D 1 172 ? -38.534 -65.854 -71.602 1.00 88.22 172 ALA D C 1
ATOM 8842 O O . ALA D 1 172 ? -38.763 -64.643 -71.709 1.00 88.73 172 ALA D O 1
ATOM 8844 N N . VAL D 1 173 ? -38.536 -66.501 -70.423 1.00 80.43 173 VAL D N 1
ATOM 8845 C CA . VAL D 1 173 ? -38.751 -65.848 -69.131 1.00 78.58 173 VAL D CA 1
ATOM 8846 C C . VAL D 1 173 ? -37.509 -66.029 -68.262 1.00 76.53 173 VAL D C 1
ATOM 8847 O O . VAL D 1 173 ? -36.767 -67.003 -68.435 1.00 74.38 173 VAL D O 1
ATOM 8851 N N . GLU D 1 174 ? -37.289 -65.086 -67.336 1.00 70.37 174 GLU D N 1
ATOM 8852 C CA . GLU D 1 174 ? -36.174 -65.126 -66.401 1.00 67.49 174 GLU D CA 1
ATOM 8853 C C . GLU D 1 174 ? -36.465 -66.196 -65.359 1.00 66.95 174 GLU D C 1
ATOM 8854 O O . GLU D 1 174 ? -37.589 -66.273 -64.852 1.00 66.98 174 GLU D O 1
ATOM 8860 N N . LEU D 1 175 ? -35.458 -67.032 -65.059 1.00 59.48 175 LEU D N 1
ATOM 8861 C CA . LEU D 1 175 ? -35.546 -68.038 -64.012 1.00 56.68 175 LEU D CA 1
ATOM 8862 C C . LEU D 1 175 ? -35.281 -67.272 -62.711 1.00 54.21 175 LEU D C 1
ATOM 8863 O O . LEU D 1 175 ? -34.173 -66.791 -62.477 1.00 51.18 175 LEU D O 1
ATOM 8868 N N . GLU D 1 176 ? -36.344 -67.073 -61.932 1.00 49.01 176 GLU D N 1
ATOM 8869 C CA . GLU D 1 176 ? -36.344 -66.290 -60.693 1.00 46.91 176 GLU D CA 1
ATOM 8870 C C . GLU D 1 176 ? -35.488 -66.901 -59.576 1.00 44.94 176 GLU D C 1
ATOM 8871 O O . GLU D 1 176 ? -35.269 -68.113 -59.566 1.00 39.95 176 GLU D O 1
ATOM 8877 N N . LEU D 1 177 ? -35.022 -66.048 -58.623 1.00 41.76 177 LEU D N 1
ATOM 8878 C CA . LEU D 1 177 ? -34.139 -66.461 -57.534 1.00 40.11 177 LEU D CA 1
ATOM 8879 C C . LEU D 1 177 ? -34.728 -67.587 -56.686 1.00 41.91 177 LEU D C 1
ATOM 8880 O O . LEU D 1 177 ? -35.893 -67.527 -56.266 1.00 41.37 177 LEU D O 1
ATOM 8885 N N . HIS D 1 178 ? -33.926 -68.639 -56.471 1.00 36.74 178 HIS D N 1
ATOM 8886 C CA . HIS D 1 178 ? -34.417 -69.758 -55.677 1.00 36.10 178 HIS D CA 1
ATOM 8887 C C . HIS D 1 178 ? -33.338 -70.664 -55.161 1.00 36.25 178 HIS D C 1
ATOM 8888 O O . HIS D 1 178 ? -32.233 -70.722 -55.704 1.00 34.82 178 HIS D O 1
ATOM 8895 N N . THR D 1 179 ? -33.726 -71.432 -54.127 1.00 31.05 179 THR D N 1
ATOM 8896 C CA . THR D 1 179 ? -33.034 -72.551 -53.528 1.00 29.84 179 THR D CA 1
ATOM 8897 C C . THR D 1 179 ? -33.576 -73.726 -54.321 1.00 31.61 179 THR D C 1
ATOM 8898 O O . THR D 1 179 ? -34.778 -73.757 -54.584 1.00 30.78 179 THR D O 1
ATOM 8902 N N . GLU D 1 180 ? -32.725 -74.713 -54.649 1.00 29.08 180 GLU D N 1
ATOM 8903 C CA . GLU D 1 180 ? -33.204 -75.932 -55.287 1.00 28.88 180 GLU D CA 1
ATOM 8904 C C . GLU D 1 180 ? -34.044 -76.702 -54.247 1.00 31.32 180 GLU D C 1
ATOM 8905 O O . GLU D 1 180 ? -33.589 -76.903 -53.122 1.00 29.57 180 GLU D O 1
ATOM 8911 N N . GLN D 1 181 ? -35.281 -77.081 -54.626 1.00 29.39 181 GLN D N 1
ATOM 8912 C CA . GLN D 1 181 ? -36.247 -77.802 -53.787 1.00 29.37 181 GLN D CA 1
ATOM 8913 C C . GLN D 1 181 ? -36.455 -77.132 -52.423 1.00 31.95 181 GLN D C 1
ATOM 8914 O O . GLN D 1 181 ? -36.278 -77.779 -51.378 1.00 30.24 181 GLN D O 1
ATOM 8920 N N . ALA D 1 182 ? -36.850 -75.839 -52.431 1.00 29.11 182 ALA D N 1
ATOM 8921 C CA . ALA D 1 182 ? -37.108 -75.082 -51.192 1.00 29.77 182 ALA D CA 1
ATOM 8922 C C . ALA D 1 182 ? -38.105 -75.799 -50.249 1.00 33.60 182 ALA D C 1
ATOM 8923 O O . ALA D 1 182 ? -37.954 -75.726 -49.033 1.00 32.04 182 ALA D O 1
ATOM 8925 N N . PHE D 1 183 ? -39.094 -76.516 -50.835 1.00 30.19 183 PHE D N 1
ATOM 8926 C CA . PHE D 1 183 ? -40.173 -77.230 -50.134 1.00 29.79 183 PHE D CA 1
ATOM 8927 C C . PHE D 1 183 ? -39.732 -78.548 -49.479 1.00 31.89 183 PHE D C 1
ATOM 8928 O O . PHE D 1 183 ? -40.473 -79.088 -48.668 1.00 32.60 183 PHE D O 1
ATOM 8936 N N . SER D 1 184 ? -38.580 -79.101 -49.886 1.00 26.95 184 SER D N 1
ATOM 8937 C CA . SER D 1 184 ? -38.144 -80.432 -49.470 1.00 25.91 184 SER D CA 1
ATOM 8938 C C . SER D 1 184 ? -37.023 -80.511 -48.430 1.00 30.15 184 SER D C 1
ATOM 8939 O O . SER D 1 184 ? -35.914 -80.071 -48.693 1.00 27.95 184 SER D O 1
ATOM 8942 N N . PRO D 1 185 ? -37.247 -81.242 -47.314 1.00 29.71 185 PRO D N 1
ATOM 8943 C CA . PRO D 1 185 ? -36.154 -81.475 -46.349 1.00 28.33 185 PRO D CA 1
ATOM 8944 C C . PRO D 1 185 ? -35.048 -82.365 -46.952 1.00 29.50 185 PRO D C 1
ATOM 8945 O O . PRO D 1 185 ? -33.932 -82.390 -46.435 1.00 28.55 185 PRO D O 1
ATOM 8949 N N . LEU D 1 186 ? -35.342 -83.069 -48.068 1.00 24.25 186 LEU D N 1
ATOM 8950 C CA . LEU D 1 186 ? -34.364 -83.922 -48.732 1.00 23.21 186 LEU D CA 1
ATOM 8951 C C . LEU D 1 186 ? -33.647 -83.203 -49.880 1.00 26.53 186 LEU D C 1
ATOM 8952 O O . LEU D 1 186 ? -32.913 -83.848 -50.622 1.00 24.25 186 LEU D O 1
ATOM 8957 N N . ARG D 1 187 ? -33.814 -81.857 -49.970 1.00 24.49 187 ARG D N 1
ATOM 8958 C CA . ARG D 1 187 ? -33.197 -80.997 -50.993 1.00 24.23 187 ARG D CA 1
ATOM 8959 C C . ARG D 1 187 ? -31.675 -81.225 -51.078 1.00 26.32 187 ARG D C 1
ATOM 8960 O O . ARG D 1 187 ? -31.019 -81.546 -50.071 1.00 24.66 187 ARG D O 1
ATOM 8968 N N . PRO D 1 188 ? -31.084 -81.028 -52.254 1.00 23.44 188 PRO D N 1
ATOM 8969 C CA . PRO D 1 188 ? -29.635 -81.256 -52.361 1.00 23.40 188 PRO D CA 1
ATOM 8970 C C . PRO D 1 188 ? -28.799 -80.226 -51.584 1.00 26.08 188 PRO D C 1
ATOM 8971 O O . PRO D 1 188 ? -29.254 -79.109 -51.322 1.00 25.57 188 PRO D O 1
ATOM 8975 N N . ASP D 1 189 ? -27.617 -80.641 -51.136 1.00 22.96 189 ASP D N 1
ATOM 8976 C CA . ASP D 1 189 ? -26.671 -79.754 -50.459 1.00 22.02 189 ASP D CA 1
ATOM 8977 C C . ASP D 1 189 ? -25.955 -78.923 -51.509 1.00 23.87 189 ASP D C 1
ATOM 8978 O O . ASP D 1 189 ? -25.591 -77.784 -51.238 1.00 22.92 189 ASP D O 1
ATOM 8983 N N . PHE D 1 190 ? -25.764 -79.494 -52.713 1.00 20.66 190 PHE D N 1
ATOM 8984 C CA . PHE D 1 190 ? -25.113 -78.805 -53.840 1.00 21.51 190 PHE D CA 1
ATOM 8985 C C . PHE D 1 190 ? -25.784 -79.109 -55.142 1.00 24.68 190 PHE D C 1
ATOM 8986 O O . PHE D 1 190 ? -26.315 -80.207 -55.334 1.00 23.04 190 PHE D O 1
ATOM 8994 N N . VAL D 1 191 ? -25.755 -78.124 -56.055 1.00 23.16 191 VAL D N 1
ATOM 8995 C CA . VAL D 1 191 ? -26.238 -78.281 -57.419 1.00 23.26 191 VAL D CA 1
ATOM 8996 C C . VAL D 1 191 ? -24.960 -78.217 -58.274 1.00 27.46 191 VAL D C 1
ATOM 8997 O O . VAL D 1 191 ? -24.106 -77.336 -58.056 1.00 25.63 191 VAL D O 1
ATOM 9001 N N . SER D 1 192 ? -24.819 -79.167 -59.210 1.00 24.05 192 SER D N 1
ATOM 9002 C CA . SER D 1 192 ? -23.646 -79.271 -60.073 1.00 23.11 192 SER D CA 1
ATOM 9003 C C . SER D 1 192 ? -24.059 -79.069 -61.531 1.00 27.27 192 SER D C 1
ATOM 9004 O O . SER D 1 192 ? -24.874 -79.826 -62.049 1.00 25.71 192 SER D O 1
ATOM 9007 N N . LEU D 1 193 ? -23.529 -78.020 -62.170 1.00 24.96 193 LEU D N 1
ATOM 9008 C CA . LEU D 1 193 ? -23.865 -77.682 -63.553 1.00 26.31 193 LEU D CA 1
ATOM 9009 C C . LEU D 1 193 ? -22.633 -77.693 -64.446 1.00 29.46 193 LEU D C 1
ATOM 9010 O O . LEU D 1 193 ? -21.774 -76.821 -64.308 1.00 29.89 193 LEU D O 1
ATOM 9015 N N . ALA D 1 194 ? -22.537 -78.663 -65.358 1.00 26.56 194 ALA D N 1
ATOM 9016 C CA . ALA D 1 194 ? -21.419 -78.707 -66.286 1.00 25.86 194 ALA D CA 1
ATOM 9017 C C . ALA D 1 194 ? -21.886 -78.208 -67.649 1.00 31.06 194 ALA D C 1
ATOM 9018 O O . ALA D 1 194 ? -22.924 -78.635 -68.144 1.00 31.12 194 ALA D O 1
ATOM 9020 N N . CYS D 1 195 ? -21.138 -77.277 -68.247 1.00 27.96 195 CYS D N 1
ATOM 9021 C CA . CYS D 1 195 ? -21.533 -76.704 -69.527 1.00 28.27 195 CYS D CA 1
ATOM 9022 C C . CYS D 1 195 ? -21.007 -77.489 -70.732 1.00 32.43 195 CYS D C 1
ATOM 9023 O O . CYS D 1 195 ? -19.798 -77.638 -70.884 1.00 31.03 195 CYS D O 1
ATOM 9026 N N . LEU D 1 196 ? -21.920 -77.958 -71.598 1.00 30.56 196 LEU D N 1
ATOM 9027 C CA . LEU D 1 196 ? -21.566 -78.666 -72.844 1.00 31.72 196 LEU D CA 1
ATOM 9028 C C . LEU D 1 196 ? -21.596 -77.651 -73.983 1.00 36.02 196 LEU D C 1
ATOM 9029 O O . LEU D 1 196 ? -20.642 -77.542 -74.760 1.00 35.63 196 LEU D O 1
ATOM 9034 N N . ARG D 1 197 ? -22.689 -76.888 -74.057 1.00 32.11 197 ARG D N 1
ATOM 9035 C CA . ARG D 1 197 ? -22.840 -75.778 -74.983 1.00 33.11 197 ARG D CA 1
ATOM 9036 C C . ARG D 1 197 ? -23.364 -74.626 -74.154 1.00 35.75 197 ARG D C 1
ATOM 9037 O O . ARG D 1 197 ? -24.235 -74.819 -73.301 1.00 33.80 197 ARG D O 1
ATOM 9045 N N . GLY D 1 198 ? -22.805 -73.452 -74.375 1.00 32.99 198 GLY D N 1
ATOM 9046 C CA . GLY D 1 198 ? -23.247 -72.242 -73.708 1.00 33.21 198 GLY D CA 1
ATOM 9047 C C . GLY D 1 198 ? -24.056 -71.394 -74.656 1.00 40.06 198 GLY D C 1
ATOM 9048 O O . GLY D 1 198 ? -24.264 -71.757 -75.826 1.00 39.94 198 GLY D O 1
ATOM 9049 N N . ASP D 1 199 ? -24.477 -70.228 -74.165 1.00 37.65 199 ASP D N 1
ATOM 9050 C CA . ASP D 1 199 ? -25.166 -69.224 -74.964 1.00 38.86 199 ASP D CA 1
ATOM 9051 C C . ASP D 1 199 ? -24.741 -67.883 -74.380 1.00 45.03 199 ASP D C 1
ATOM 9052 O O . ASP D 1 199 ? -24.862 -67.706 -73.165 1.00 44.94 199 ASP D O 1
ATOM 9057 N N . PRO D 1 200 ? -24.197 -66.959 -75.211 1.00 42.79 200 PRO D N 1
ATOM 9058 C CA . PRO D 1 200 ? -23.748 -65.650 -74.685 1.00 43.45 200 PRO D CA 1
ATOM 9059 C C . PRO D 1 200 ? -24.800 -64.845 -73.920 1.00 48.14 200 PRO D C 1
ATOM 9060 O O . PRO D 1 200 ? -24.429 -64.046 -73.061 1.00 48.46 200 PRO D O 1
ATOM 9064 N N . ARG D 1 201 ? -26.094 -65.051 -74.229 1.00 45.01 201 ARG D N 1
ATOM 9065 C CA . ARG D 1 201 ? -27.220 -64.354 -73.604 1.00 45.59 201 ARG D CA 1
ATOM 9066 C C . ARG D 1 201 ? -27.692 -65.016 -72.315 1.00 49.13 201 ARG D C 1
ATOM 9067 O O . ARG D 1 201 ? -28.408 -64.381 -71.540 1.00 50.55 201 ARG D O 1
ATOM 9075 N N . ALA D 1 202 ? -27.322 -66.285 -72.088 1.00 43.43 202 ALA D N 1
ATOM 9076 C CA . ALA D 1 202 ? -27.729 -67.012 -70.898 1.00 41.55 202 ALA D CA 1
ATOM 9077 C C . ALA D 1 202 ? -26.753 -66.827 -69.724 1.00 43.89 202 ALA D C 1
ATOM 9078 O O . ALA D 1 202 ? -25.679 -67.437 -69.678 1.00 41.32 202 ALA D O 1
ATOM 9080 N N . LEU D 1 203 ? -27.131 -65.930 -68.797 1.00 41.82 203 LEU D N 1
ATOM 9081 C CA . LEU D 1 203 ? -26.351 -65.601 -67.605 1.00 41.49 203 LEU D CA 1
ATOM 9082 C C . LEU D 1 203 ? -26.894 -66.332 -66.399 1.00 43.02 203 LEU D C 1
ATOM 9083 O O . LEU D 1 203 ? -28.106 -66.332 -66.166 1.00 42.70 203 LEU D O 1
ATOM 9088 N N . THR D 1 204 ? -25.998 -66.938 -65.620 1.00 36.62 204 THR D N 1
ATOM 9089 C CA . THR D 1 204 ? -26.370 -67.590 -64.372 1.00 35.31 204 THR D CA 1
ATOM 9090 C C . THR D 1 204 ? -26.196 -66.505 -63.308 1.00 37.32 204 THR D C 1
ATOM 9091 O O . THR D 1 204 ? -25.201 -65.776 -63.334 1.00 36.63 204 THR D O 1
ATOM 9095 N N . TYR D 1 205 ? -27.176 -66.362 -62.421 1.00 32.32 205 TYR D N 1
ATOM 9096 C CA . TYR D 1 205 ? -27.089 -65.381 -61.346 1.00 31.96 205 TYR D CA 1
ATOM 9097 C C . TYR D 1 205 ? -26.873 -66.097 -60.033 1.00 33.42 205 TYR D C 1
ATOM 9098 O O . TYR D 1 205 ? -27.470 -67.145 -59.798 1.00 31.87 205 TYR D O 1
ATOM 9107 N N . LEU D 1 206 ? -25.986 -65.553 -59.194 1.00 30.25 206 LEU D N 1
ATOM 9108 C CA . LEU D 1 206 ? -25.664 -66.121 -57.881 1.00 29.33 206 LEU D CA 1
ATOM 9109 C C . LEU D 1 206 ? -25.748 -65.050 -56.826 1.00 31.79 206 LEU D C 1
ATOM 9110 O O . LEU D 1 206 ? -25.306 -63.919 -57.050 1.00 32.59 206 LEU D O 1
ATOM 9115 N N . PHE D 1 207 ? -26.364 -65.390 -55.696 1.00 27.53 207 PHE D N 1
ATOM 9116 C CA . PHE D 1 207 ? -26.546 -64.477 -54.573 1.00 26.53 207 PHE D CA 1
ATOM 9117 C C . PHE D 1 207 ? -26.473 -65.265 -53.265 1.00 31.00 207 PHE D C 1
ATOM 9118 O O . PHE D 1 207 ? -27.307 -66.134 -53.000 1.00 29.88 207 PHE D O 1
ATOM 9126 N N . SER D 1 208 ? -25.456 -64.975 -52.461 1.00 27.22 208 SER D N 1
ATOM 9127 C CA . SER D 1 208 ? -25.222 -65.693 -51.222 1.00 26.04 208 SER D CA 1
ATOM 9128 C C . SER D 1 208 ? -26.004 -65.119 -50.048 1.00 28.98 208 SER D C 1
ATOM 9129 O O . SER D 1 208 ? -26.368 -63.942 -50.052 1.00 29.09 208 SER D O 1
ATOM 9132 N N . ALA D 1 209 ? -26.258 -65.967 -49.044 1.00 25.99 209 ALA D N 1
ATOM 9133 C CA . ALA D 1 209 ? -26.907 -65.602 -47.785 1.00 26.13 209 ALA D CA 1
ATOM 9134 C C . ALA D 1 209 ? -26.055 -64.534 -47.071 1.00 30.45 209 ALA D C 1
ATOM 9135 O O . ALA D 1 209 ? -26.627 -63.618 -46.489 1.00 29.02 209 ALA D O 1
ATOM 9137 N N . ARG D 1 210 ? -24.704 -64.622 -47.171 1.00 27.87 210 ARG D N 1
ATOM 9138 C CA . ARG D 1 210 ? -23.775 -63.623 -46.607 1.00 28.88 210 ARG D CA 1
ATOM 9139 C C . ARG D 1 210 ? -23.912 -62.272 -47.320 1.00 32.83 210 ARG D C 1
ATOM 9140 O O . ARG D 1 210 ? -23.951 -61.241 -46.647 1.00 34.34 210 ARG D O 1
ATOM 9148 N N . GLN D 1 211 ? -24.088 -62.274 -48.660 1.00 26.69 211 GLN D N 1
ATOM 9149 C CA . GLN D 1 211 ? -24.311 -61.026 -49.402 1.00 27.52 211 GLN D CA 1
ATOM 9150 C C . GLN D 1 211 ? -25.637 -60.404 -48.963 1.00 31.98 211 GLN D C 1
ATOM 9151 O O . GLN D 1 211 ? -25.712 -59.186 -48.796 1.00 31.95 211 GLN D O 1
ATOM 9157 N N . LEU D 1 212 ? -26.680 -61.249 -48.770 1.00 27.65 212 LEU D N 1
ATOM 9158 C CA . LEU D 1 212 ? -27.994 -60.788 -48.347 1.00 28.61 212 LEU D CA 1
ATOM 9159 C C . LEU D 1 212 ? -27.935 -60.104 -46.976 1.00 33.20 212 LEU D C 1
ATOM 9160 O O . LEU D 1 212 ? -28.361 -58.957 -46.858 1.00 34.11 212 LEU D O 1
ATOM 9165 N N . VAL D 1 213 ? -27.403 -60.806 -45.968 1.00 30.13 213 VAL D N 1
ATOM 9166 C CA . VAL D 1 213 ? -27.310 -60.335 -44.591 1.00 30.73 213 VAL D CA 1
ATOM 9167 C C . VAL D 1 213 ? -26.523 -58.993 -44.499 1.00 36.03 213 VAL D C 1
ATOM 9168 O O . VAL D 1 213 ? -26.910 -58.126 -43.722 1.00 35.23 213 VAL D O 1
ATOM 9172 N N . ALA D 1 214 ? -25.499 -58.798 -45.365 1.00 33.45 214 ALA D N 1
ATOM 9173 C CA . ALA D 1 214 ? -24.704 -57.563 -45.431 1.00 33.36 214 ALA D CA 1
ATOM 9174 C C . ALA D 1 214 ? -25.540 -56.321 -45.818 1.00 37.44 214 ALA D C 1
ATOM 9175 O O . ALA D 1 214 ? -25.134 -55.201 -45.502 1.00 39.38 214 ALA D O 1
ATOM 9177 N N . THR D 1 215 ? -26.691 -56.511 -46.499 1.00 32.55 215 THR D N 1
ATOM 9178 C CA . THR D 1 215 ? -27.568 -55.409 -46.944 1.00 34.34 215 THR D CA 1
ATOM 9179 C C . THR D 1 215 ? -28.747 -55.134 -45.993 1.00 39.50 215 THR D C 1
ATOM 9180 O O . THR D 1 215 ? -29.459 -54.144 -46.170 1.00 40.65 215 THR D O 1
ATOM 9184 N N . LEU D 1 216 ? -29.006 -56.050 -45.059 1.00 34.73 216 LEU D N 1
ATOM 9185 C CA . LEU D 1 216 ? -30.174 -55.981 -44.187 1.00 34.95 216 LEU D CA 1
ATOM 9186 C C . LEU D 1 216 ? -29.924 -55.342 -42.850 1.00 36.58 216 LEU D C 1
ATOM 9187 O O . LEU D 1 216 ? -28.802 -55.348 -42.354 1.00 37.02 216 LEU D O 1
ATOM 9192 N N . THR D 1 217 ? -30.996 -54.850 -42.231 1.00 32.60 217 THR D N 1
ATOM 9193 C CA . THR D 1 217 ? -30.923 -54.315 -40.876 1.00 33.12 217 THR D CA 1
ATOM 9194 C C . THR D 1 217 ? -30.967 -55.522 -39.928 1.00 34.46 217 THR D C 1
ATOM 9195 O O . THR D 1 217 ? -31.361 -56.616 -40.337 1.00 33.30 217 THR D O 1
ATOM 9199 N N . THR D 1 218 ? -30.617 -55.315 -38.663 1.00 32.19 218 THR D N 1
ATOM 9200 C CA . THR D 1 218 ? -30.655 -56.361 -37.646 1.00 30.84 218 THR D CA 1
ATOM 9201 C C . THR D 1 218 ? -32.101 -56.884 -37.448 1.00 33.14 218 THR D C 1
ATOM 9202 O O . THR D 1 218 ? -32.284 -58.091 -37.282 1.00 31.11 218 THR D O 1
ATOM 9206 N N . GLN D 1 219 ? -33.120 -55.998 -37.542 1.00 31.07 219 GLN D N 1
ATOM 9207 C CA . GLN D 1 219 ? -34.531 -56.411 -37.416 1.00 31.66 219 GLN D CA 1
ATOM 9208 C C . GLN D 1 219 ? -34.949 -57.324 -38.581 1.00 33.04 219 GLN D C 1
ATOM 9209 O O . GLN D 1 219 ? -35.592 -58.341 -38.343 1.00 31.90 219 GLN D O 1
ATOM 9215 N N . GLU D 1 220 ? -34.548 -56.986 -39.817 1.00 29.76 220 GLU D N 1
ATOM 9216 C CA . GLU D 1 220 ? -34.860 -57.789 -41.003 1.00 28.81 220 GLU D CA 1
ATOM 9217 C C . GLU D 1 220 ? -34.240 -59.181 -40.904 1.00 29.61 220 GLU D C 1
ATOM 9218 O O . GLU D 1 220 ? -34.923 -60.156 -41.216 1.00 27.89 220 GLU D O 1
ATOM 9224 N N . ILE D 1 221 ? -32.969 -59.278 -40.441 1.00 26.54 221 ILE D N 1
ATOM 9225 C CA . ILE D 1 221 ? -32.277 -60.574 -40.276 1.00 26.69 221 ILE D CA 1
ATOM 9226 C C . ILE D 1 221 ? -33.035 -61.446 -39.246 1.00 28.36 221 ILE D C 1
ATOM 9227 O O . ILE D 1 221 ? -33.308 -62.616 -39.531 1.00 26.32 221 ILE D O 1
ATOM 9232 N N . ALA D 1 222 ? -33.375 -60.868 -38.070 1.00 26.48 222 ALA D N 1
ATOM 9233 C CA . ALA D 1 222 ? -34.126 -61.562 -37.013 1.00 26.37 222 ALA D CA 1
ATOM 9234 C C . ALA D 1 222 ? -35.476 -62.080 -37.552 1.00 30.31 222 ALA D C 1
ATOM 9235 O O . ALA D 1 222 ? -35.831 -63.230 -37.286 1.00 27.49 222 ALA D O 1
ATOM 9237 N N A MET D 1 223 ? -36.194 -61.258 -38.345 0.50 29.27 223 MET D N 1
ATOM 9238 N N B MET D 1 223 ? -36.183 -61.243 -38.338 0.50 29.94 223 MET D N 1
ATOM 9239 C CA A MET D 1 223 ? -37.489 -61.655 -38.906 0.50 30.79 223 MET D CA 1
ATOM 9240 C CA B MET D 1 223 ? -37.468 -61.575 -38.948 0.50 31.83 223 MET D CA 1
ATOM 9241 C C A MET D 1 223 ? -37.356 -62.777 -39.949 0.50 33.18 223 MET D C 1
ATOM 9242 C C B MET D 1 223 ? -37.334 -62.762 -39.922 0.50 33.69 223 MET D C 1
ATOM 9243 O O A MET D 1 223 ? -38.170 -63.696 -39.954 0.50 31.43 223 MET D O 1
ATOM 9244 O O B MET D 1 223 ? -38.138 -63.688 -39.872 0.50 31.98 223 MET D O 1
ATOM 9253 N N . LEU D 1 224 ? -36.289 -62.748 -40.769 1.00 29.86 224 LEU D N 1
ATOM 9254 C CA . LEU D 1 224 ? -36.029 -63.813 -41.752 1.00 28.39 224 LEU D CA 1
ATOM 9255 C C . LEU D 1 224 ? -35.684 -65.146 -41.062 1.00 29.89 224 LEU D C 1
ATOM 9256 O O . LEU D 1 224 ? -35.909 -66.212 -41.630 1.00 27.51 224 LEU D O 1
ATOM 9261 N N . ARG D 1 225 ? -35.200 -65.067 -39.801 1.00 27.28 225 ARG D N 1
ATOM 9262 C CA . ARG D 1 225 ? -34.879 -66.234 -38.993 1.00 26.24 225 ARG D CA 1
ATOM 9263 C C . ARG D 1 225 ? -36.109 -66.821 -38.293 1.00 28.11 225 ARG D C 1
ATOM 9264 O O . ARG D 1 225 ? -36.008 -67.901 -37.719 1.00 27.57 225 ARG D O 1
ATOM 9272 N N . GLU D 1 226 ? -37.269 -66.142 -38.376 1.00 26.39 226 GLU D N 1
ATOM 9273 C CA . GLU D 1 226 ? -38.522 -66.621 -37.765 1.00 26.91 226 GLU D CA 1
ATOM 9274 C C . GLU D 1 226 ? -39.289 -67.541 -38.727 1.00 32.37 226 GLU D C 1
ATOM 9275 O O . GLU D 1 226 ? -39.243 -67.283 -39.930 1.00 30.22 226 GLU D O 1
ATOM 9281 N N . PRO D 1 227 ? -40.011 -68.597 -38.257 1.00 32.72 227 PRO D N 1
ATOM 9282 C CA . PRO D 1 227 ? -40.758 -69.455 -39.216 1.00 33.55 227 PRO D CA 1
ATOM 9283 C C . PRO D 1 227 ? -42.042 -68.784 -39.699 1.00 38.91 227 PRO D C 1
ATOM 9284 O O . PRO D 1 227 ? -43.130 -69.037 -39.180 1.00 39.83 227 PRO D O 1
ATOM 9288 N N . MET D 1 228 ? -41.906 -67.893 -40.691 1.00 35.27 228 MET D N 1
ATOM 9289 C CA . MET D 1 228 ? -43.024 -67.099 -41.199 1.00 36.36 228 MET D CA 1
ATOM 9290 C C . MET D 1 228 ? -43.369 -67.371 -42.678 1.00 39.84 228 MET D C 1
ATOM 9291 O O . MET D 1 228 ? -44.127 -66.604 -43.261 1.00 40.50 228 MET D O 1
ATOM 9296 N N . TRP D 1 229 ? -42.794 -68.423 -43.294 1.00 36.34 229 TRP D N 1
ATOM 9297 C CA . TRP D 1 229 ? -43.060 -68.719 -44.707 1.00 36.13 229 TRP D CA 1
ATOM 9298 C C . TRP D 1 229 ? -43.487 -70.147 -44.948 1.00 43.29 229 TRP D C 1
ATOM 9299 O O . TRP D 1 229 ? -42.737 -71.064 -44.627 1.00 42.74 229 TRP D O 1
ATOM 9310 N N . THR D 1 230 ? -44.675 -70.340 -45.551 1.00 41.86 230 THR D N 1
ATOM 9311 C CA . THR D 1 230 ? -45.130 -71.684 -45.919 1.00 41.94 230 THR D CA 1
ATOM 9312 C C . THR D 1 230 ? -44.490 -72.006 -47.280 1.00 47.14 230 THR D C 1
ATOM 9313 O O . THR D 1 230 ? -44.176 -71.087 -48.049 1.00 46.37 230 THR D O 1
ATOM 9317 N N . THR D 1 231 ? -44.322 -73.299 -47.585 1.00 44.75 231 THR D N 1
ATOM 9318 C CA . THR D 1 231 ? -43.767 -73.724 -48.879 1.00 45.14 231 THR D CA 1
ATOM 9319 C C . THR D 1 231 ? -44.721 -74.667 -49.585 1.00 48.32 231 THR D C 1
ATOM 9320 O O . THR D 1 231 ? -45.388 -75.466 -48.926 1.00 49.58 231 THR D O 1
ATOM 9324 N N . THR D 1 232 ? -44.755 -74.614 -50.915 1.00 43.37 232 THR D N 1
ATOM 9325 C CA . THR D 1 232 ? -45.555 -75.570 -51.683 1.00 43.70 232 THR D CA 1
ATOM 9326 C C . THR D 1 232 ? -44.665 -76.369 -52.606 1.00 43.66 232 THR D C 1
ATOM 9327 O O . THR D 1 232 ? -43.665 -75.844 -53.101 1.00 40.87 232 THR D O 1
ATOM 9331 N N . VAL D 1 233 ? -45.036 -77.640 -52.844 1.00 41.65 233 VAL D N 1
ATOM 9332 C CA . VAL D 1 233 ? -44.338 -78.546 -53.762 1.00 42.04 233 VAL D CA 1
ATOM 9333 C C . VAL D 1 233 ? -44.374 -77.916 -55.164 1.00 49.61 233 VAL D C 1
ATOM 9334 O O . VAL D 1 233 ? -45.433 -77.465 -55.623 1.00 49.64 233 VAL D O 1
ATOM 9338 N N . ASP D 1 234 ? -43.212 -77.865 -55.823 1.00 47.75 234 ASP D N 1
ATOM 9339 C CA . ASP D 1 234 ? -43.096 -77.331 -57.172 1.00 48.84 234 ASP D CA 1
ATOM 9340 C C . ASP D 1 234 ? -44.032 -78.101 -58.114 1.00 53.12 234 ASP D C 1
ATOM 9341 O O . ASP D 1 234 ? -44.136 -79.325 -58.009 1.00 50.45 234 ASP D O 1
ATOM 9346 N N . GLU D 1 235 ? -44.717 -77.373 -59.024 1.00 52.29 235 GLU D N 1
ATOM 9347 C CA . GLU D 1 235 ? -45.654 -77.941 -60.005 1.00 53.77 235 GLU D CA 1
ATOM 9348 C C . GLU D 1 235 ? -45.033 -79.107 -60.815 1.00 56.20 235 GLU D C 1
ATOM 9349 O O . GLU D 1 235 ? -45.722 -80.098 -61.066 1.00 56.58 235 GLU D O 1
ATOM 9355 N N . SER D 1 236 ? -43.732 -79.009 -61.165 1.00 50.68 236 SER D N 1
ATOM 9356 C CA . SER D 1 236 ? -43.019 -80.051 -61.918 1.00 49.94 236 SER D CA 1
ATOM 9357 C C . SER D 1 236 ? -42.868 -81.397 -61.159 1.00 52.36 236 SER D C 1
ATOM 9358 O O . SER D 1 236 ? -42.669 -82.431 -61.800 1.00 52.56 236 SER D O 1
ATOM 9361 N N . PHE D 1 237 ? -42.985 -81.385 -59.810 1.00 45.58 237 PHE D N 1
ATOM 9362 C CA . PHE D 1 237 ? -42.931 -82.584 -58.969 1.00 43.24 237 PHE D CA 1
ATOM 9363 C C . PHE D 1 237 ? -44.287 -83.307 -58.910 1.00 50.33 237 PHE D C 1
ATOM 9364 O O . PHE D 1 237 ? -44.350 -84.464 -58.486 1.00 49.53 237 PHE D O 1
ATOM 9372 N N . LEU D 1 238 ? -45.369 -82.626 -59.327 1.00 50.43 238 LEU D N 1
ATOM 9373 C CA . LEU D 1 238 ? -46.710 -83.208 -59.315 1.00 51.88 238 LEU D CA 1
ATOM 9374 C C . LEU D 1 238 ? -46.876 -84.195 -60.459 1.00 57.18 238 LEU D C 1
ATOM 9375 O O . LEU D 1 238 ? -46.218 -84.073 -61.498 1.00 56.07 238 LEU D O 1
ATOM 9380 N N . ALA D 1 239 ? -47.751 -85.185 -60.244 1.00 55.68 239 ALA D N 1
ATOM 9381 C CA . ALA D 1 239 ? -48.102 -86.232 -61.204 1.00 55.94 239 ALA D CA 1
ATOM 9382 C C . ALA D 1 239 ? -49.440 -86.827 -60.794 1.00 61.46 239 ALA D C 1
ATOM 9383 O O . ALA D 1 239 ? -49.783 -86.817 -59.602 1.00 60.77 239 ALA D O 1
ATOM 9385 N N . GLU D 1 240 ? -50.212 -87.321 -61.782 1.00 58.90 240 GLU D N 1
ATOM 9386 C CA . GLU D 1 240 ? -51.508 -87.938 -61.527 1.00 60.31 240 GLU D CA 1
ATOM 9387 C C . GLU D 1 240 ? -51.330 -89.118 -60.568 1.00 62.97 240 GLU D C 1
ATOM 9388 O O . GLU D 1 240 ? -50.428 -89.938 -60.759 1.00 62.15 240 GLU D O 1
ATOM 9394 N N . GLY D 1 241 ? -52.127 -89.127 -59.505 1.00 59.50 241 GLY D N 1
ATOM 9395 C CA . GLY D 1 241 ? -52.081 -90.162 -58.476 1.00 58.99 241 GLY D CA 1
ATOM 9396 C C . GLY D 1 241 ? -50.853 -90.140 -57.580 1.00 60.49 241 GLY D C 1
ATOM 9397 O O . GLY D 1 241 ? -50.602 -91.117 -56.866 1.00 59.95 241 GLY D O 1
ATOM 9398 N N . ARG D 1 242 ? -50.064 -89.041 -57.608 1.00 54.57 242 ARG D N 1
ATOM 9399 C CA . ARG D 1 242 ? -48.871 -88.919 -56.761 1.00 51.59 242 ARG D CA 1
ATOM 9400 C C . ARG D 1 242 ? -49.213 -88.149 -55.497 1.00 53.54 242 ARG D C 1
ATOM 9401 O O . ARG D 1 242 ? -49.687 -87.016 -55.571 1.00 53.31 242 ARG D O 1
ATOM 9409 N N . THR D 1 243 ? -48.958 -88.768 -54.344 1.00 49.12 243 THR D N 1
ATOM 9410 C CA . THR D 1 243 ? -49.194 -88.177 -53.031 1.00 48.12 243 THR D CA 1
ATOM 9411 C C . THR D 1 243 ? -47.856 -88.095 -52.277 1.00 49.37 243 THR D C 1
ATOM 9412 O O . THR D 1 243 ? -47.084 -89.058 -52.279 1.00 49.48 243 THR D O 1
ATOM 9416 N N . PHE D 1 244 ? -47.590 -86.943 -51.641 1.00 42.76 244 PHE D N 1
ATOM 9417 C CA . PHE D 1 244 ? -46.376 -86.739 -50.860 1.00 39.68 244 PHE D CA 1
ATOM 9418 C C . PHE D 1 244 ? -46.697 -86.965 -49.404 1.00 47.21 244 PHE D C 1
ATOM 9419 O O . PHE D 1 244 ? -47.715 -86.477 -48.921 1.00 47.76 244 PHE D O 1
ATOM 9427 N N . LEU D 1 245 ? -45.825 -87.703 -48.699 1.00 45.69 245 LEU D N 1
ATOM 9428 C CA . LEU D 1 245 ? -45.952 -87.988 -47.268 1.00 46.54 245 LEU D CA 1
ATOM 9429 C C . LEU D 1 245 ? -46.059 -86.687 -46.460 1.00 49.55 245 LEU D C 1
ATOM 9430 O O . LEU D 1 245 ? -46.831 -86.615 -45.499 1.00 50.01 245 LEU D O 1
ATOM 9435 N N . LEU D 1 246 ? -45.313 -85.653 -46.880 1.00 43.45 246 LEU D N 1
ATOM 9436 C CA . LEU D 1 246 ? -45.299 -84.346 -46.227 1.00 41.73 246 LEU D CA 1
ATOM 9437 C C . LEU D 1 246 ? -46.383 -83.387 -46.753 1.00 46.65 246 LEU D C 1
ATOM 9438 O O . LEU D 1 246 ? -46.448 -82.243 -46.314 1.00 46.36 246 LEU D O 1
ATOM 9443 N N . GLY D 1 247 ? -47.217 -83.864 -47.674 1.00 44.77 247 GLY D N 1
ATOM 9444 C CA . GLY D 1 247 ? -48.299 -83.087 -48.271 1.00 46.08 247 GLY D CA 1
ATOM 9445 C C . GLY D 1 247 ? -47.852 -82.092 -49.325 1.00 50.58 247 GLY D C 1
ATOM 9446 O O . GLY D 1 247 ? -46.666 -82.024 -49.677 1.00 48.53 247 GLY D O 1
ATOM 9447 N N . PHE D 1 248 ? -48.815 -81.313 -49.840 1.00 48.48 248 PHE D N 1
ATOM 9448 C CA . PHE D 1 248 ? -48.546 -80.297 -50.853 1.00 48.35 248 PHE D CA 1
ATOM 9449 C C . PHE D 1 248 ? -47.980 -79.012 -50.259 1.00 54.18 248 PHE D C 1
ATOM 9450 O O . PHE D 1 248 ? -47.122 -78.399 -50.885 1.00 53.57 248 PHE D O 1
ATOM 9458 N N . GLU D 1 249 ? -48.437 -78.617 -49.060 1.00 51.99 249 GLU D N 1
ATOM 9459 C CA . GLU D 1 249 ? -47.981 -77.406 -48.383 1.00 52.50 249 GLU D CA 1
ATOM 9460 C C . GLU D 1 249 ? -47.269 -77.763 -47.082 1.00 56.49 249 GLU D C 1
ATOM 9461 O O . GLU D 1 249 ? -47.797 -78.532 -46.277 1.00 57.31 249 GLU D O 1
ATOM 9467 N N . ARG D 1 250 ? -46.068 -77.211 -46.883 1.00 52.30 250 ARG D N 1
ATOM 9468 C CA . ARG D 1 250 ? -45.261 -77.468 -45.678 1.00 51.06 250 ARG D CA 1
ATOM 9469 C C . ARG D 1 250 ? -44.890 -76.184 -44.942 1.00 53.41 250 ARG D C 1
ATOM 9470 O O . ARG D 1 250 ? -45.079 -75.080 -45.460 1.00 53.19 250 ARG D O 1
ATOM 9478 N N . GLY D 1 251 ? -44.334 -76.360 -43.755 1.00 48.73 251 GLY D N 1
ATOM 9479 C CA . GLY D 1 251 ? -43.906 -75.273 -42.893 1.00 48.08 251 GLY D CA 1
ATOM 9480 C C . GLY D 1 251 ? -44.997 -74.787 -41.955 1.00 52.96 251 GLY D C 1
ATOM 9481 O O . GLY D 1 251 ? -45.851 -75.579 -41.545 1.00 54.21 251 GLY D O 1
ATOM 9482 N N . PRO D 1 252 ? -44.988 -73.492 -41.554 1.00 47.84 252 PRO D N 1
ATOM 9483 C CA . PRO D 1 252 ? -44.044 -72.435 -41.960 1.00 45.76 252 PRO D CA 1
ATOM 9484 C C . PRO D 1 252 ? -42.603 -72.679 -41.532 1.00 41.71 252 PRO D C 1
ATOM 9485 O O . PRO D 1 252 ? -42.333 -73.363 -40.551 1.00 39.88 252 PRO D O 1
ATOM 9489 N N . ILE D 1 253 ? -41.681 -72.165 -42.336 1.00 34.54 253 ILE D N 1
ATOM 9490 C CA . ILE D 1 253 ? -40.249 -72.298 -42.116 1.00 31.96 253 ILE D CA 1
ATOM 9491 C C . ILE D 1 253 ? -39.580 -70.902 -42.164 1.00 34.69 253 ILE D C 1
ATOM 9492 O O . ILE D 1 253 ? -40.139 -69.983 -42.759 1.00 35.46 253 ILE D O 1
ATOM 9497 N N . PRO D 1 254 ? -38.394 -70.714 -41.546 1.00 30.02 254 PRO D N 1
ATOM 9498 C CA . PRO D 1 254 ? -37.681 -69.433 -41.726 1.00 28.99 254 PRO D CA 1
ATOM 9499 C C . PRO D 1 254 ? -36.999 -69.398 -43.098 1.00 30.56 254 PRO D C 1
ATOM 9500 O O . PRO D 1 254 ? -36.804 -70.445 -43.727 1.00 29.26 254 PRO D O 1
ATOM 9504 N N . ILE D 1 255 ? -36.593 -68.202 -43.550 1.00 26.94 255 ILE D N 1
ATOM 9505 C CA . ILE D 1 255 ? -35.813 -68.082 -44.787 1.00 25.13 255 ILE D CA 1
ATOM 9506 C C . ILE D 1 255 ? -34.342 -68.269 -44.400 1.00 28.02 255 ILE D C 1
ATOM 9507 O O . ILE D 1 255 ? -33.615 -68.963 -45.096 1.00 26.94 255 ILE D O 1
ATOM 9512 N N . LEU D 1 256 ? -33.914 -67.654 -43.271 1.00 24.16 256 LEU D N 1
ATOM 9513 C CA . LEU D 1 256 ? -32.543 -67.762 -42.791 1.00 23.89 256 LEU D CA 1
ATOM 9514 C C . LEU D 1 256 ? -32.434 -68.645 -41.558 1.00 29.22 256 LEU D C 1
ATOM 9515 O O . LEU D 1 256 ? -33.341 -68.674 -40.723 1.00 27.02 256 LEU D O 1
ATOM 9520 N N . SER D 1 257 ? -31.310 -69.360 -41.439 1.00 27.68 257 SER D N 1
ATOM 9521 C CA . SER D 1 257 ? -31.026 -70.204 -40.265 1.00 28.22 257 SER D CA 1
ATOM 9522 C C . SER D 1 257 ? -29.499 -70.310 -40.109 1.00 32.93 257 SER D C 1
ATOM 9523 O O . SER D 1 257 ? -28.747 -69.686 -40.870 1.00 28.74 257 SER D O 1
ATOM 9526 N N . GLY D 1 258 ? -29.069 -71.071 -39.115 1.00 33.80 258 GLY D N 1
ATOM 9527 C CA . GLY D 1 258 ? -27.656 -71.342 -38.870 1.00 33.45 258 GLY D CA 1
ATOM 9528 C C . GLY D 1 258 ? -26.895 -70.240 -38.189 1.00 35.64 258 GLY D C 1
ATOM 9529 O O . GLY D 1 258 ? -27.489 -69.333 -37.594 1.00 36.32 258 GLY D O 1
ATOM 9530 N N . ALA D 1 259 ? -25.556 -70.325 -38.280 1.00 30.95 259 ALA D N 1
ATOM 9531 C CA . ALA D 1 259 ? -24.613 -69.383 -37.665 1.00 29.46 259 ALA D CA 1
ATOM 9532 C C . ALA D 1 259 ? -24.853 -67.955 -38.158 1.00 31.24 259 ALA D C 1
ATOM 9533 O O . ALA D 1 259 ? -25.207 -67.759 -39.324 1.00 29.15 259 ALA D O 1
ATOM 9535 N N . ASP D 1 260 ? -24.676 -66.964 -37.266 1.00 28.87 260 ASP D N 1
ATOM 9536 C CA . ASP D 1 260 ? -24.836 -65.544 -37.591 1.00 28.86 260 ASP D CA 1
ATOM 9537 C C . ASP D 1 260 ? -23.866 -65.098 -38.679 1.00 31.21 260 ASP D C 1
ATOM 9538 O O . ASP D 1 260 ? -24.250 -64.311 -39.545 1.00 30.54 260 ASP D O 1
ATOM 9543 N N . ASP D 1 261 ? -22.619 -65.611 -38.642 1.00 27.31 261 ASP D N 1
ATOM 9544 C CA . ASP D 1 261 ? -21.560 -65.261 -39.599 1.00 28.86 261 ASP D CA 1
ATOM 9545 C C . ASP D 1 261 ? -21.498 -66.198 -40.820 1.00 31.92 261 ASP D C 1
ATOM 9546 O O . ASP D 1 261 ? -20.688 -65.988 -41.718 1.00 33.49 261 ASP D O 1
ATOM 9551 N N . ASP D 1 262 ? -22.307 -67.255 -40.834 1.00 26.85 262 ASP D N 1
ATOM 9552 C CA . ASP D 1 262 ? -22.336 -68.198 -41.967 1.00 25.70 262 ASP D CA 1
ATOM 9553 C C . ASP D 1 262 ? -23.776 -68.697 -42.137 1.00 27.63 262 ASP D C 1
ATOM 9554 O O . ASP D 1 262 ? -24.048 -69.871 -41.889 1.00 25.97 262 ASP D O 1
ATOM 9559 N N . PRO D 1 263 ? -24.733 -67.806 -42.471 1.00 26.45 263 PRO D N 1
ATOM 9560 C CA . PRO D 1 263 ? -26.137 -68.237 -42.493 1.00 26.79 263 PRO D CA 1
ATOM 9561 C C . PRO D 1 263 ? -26.523 -69.155 -43.642 1.00 27.96 263 PRO D C 1
ATOM 9562 O O . PRO D 1 263 ? -25.920 -69.109 -44.721 1.00 25.04 263 PRO D O 1
ATOM 9566 N N . PHE D 1 264 ? -27.547 -69.991 -43.389 1.00 25.44 264 PHE D N 1
ATOM 9567 C CA . PHE D 1 264 ? -28.109 -70.853 -44.422 1.00 25.18 264 PHE D CA 1
ATOM 9568 C C . PHE D 1 264 ? -29.385 -70.198 -44.903 1.00 29.30 264 PHE D C 1
ATOM 9569 O O . PHE D 1 264 ? -30.017 -69.451 -44.152 1.00 29.64 264 PHE D O 1
ATOM 9577 N N . ILE D 1 265 ? -29.743 -70.438 -46.154 1.00 25.19 265 ILE D N 1
ATOM 9578 C CA . ILE D 1 265 ? -30.914 -69.839 -46.782 1.00 24.59 265 ILE D CA 1
ATOM 9579 C C . ILE D 1 265 ? -31.784 -70.875 -47.474 1.00 28.06 265 ILE D C 1
ATOM 9580 O O . ILE D 1 265 ? -31.270 -71.797 -48.103 1.00 27.50 265 ILE D O 1
ATOM 9585 N N . VAL D 1 266 ? -33.103 -70.678 -47.388 1.00 26.87 266 VAL D N 1
ATOM 9586 C CA . VAL D 1 266 ? -34.138 -71.406 -48.126 1.00 27.10 266 VAL D CA 1
ATOM 9587 C C . VAL D 1 266 ? -35.026 -70.317 -48.702 1.00 31.53 266 VAL D C 1
ATOM 9588 O O . VAL D 1 266 ? -35.642 -69.555 -47.951 1.00 30.38 266 VAL D O 1
ATOM 9592 N N . PHE D 1 267 ? -35.049 -70.198 -50.030 1.00 28.16 267 PHE D N 1
ATOM 9593 C CA . PHE D 1 267 ? -35.857 -69.164 -50.645 1.00 28.28 267 PHE D CA 1
ATOM 9594 C C . PHE D 1 267 ? -36.475 -69.602 -51.945 1.00 31.34 267 PHE D C 1
ATOM 9595 O O . PHE D 1 267 ? -35.838 -70.270 -52.740 1.00 29.34 267 PHE D O 1
ATOM 9603 N N . ASP D 1 268 ? -37.720 -69.212 -52.162 1.00 32.29 268 ASP D N 1
ATOM 9604 C CA . ASP D 1 268 ? -38.424 -69.422 -53.429 1.00 34.22 268 ASP D CA 1
ATOM 9605 C C . ASP D 1 268 ? -39.535 -68.388 -53.514 1.00 42.80 268 ASP D C 1
ATOM 9606 O O . ASP D 1 268 ? -40.574 -68.544 -52.885 1.00 41.65 268 ASP D O 1
ATOM 9611 N N . GLN D 1 269 ? -39.295 -67.322 -54.279 1.00 46.02 269 GLN D N 1
ATOM 9612 C CA . GLN D 1 269 ? -40.220 -66.194 -54.437 1.00 50.14 269 GLN D CA 1
ATOM 9613 C C . GLN D 1 269 ? -41.605 -66.560 -54.996 1.00 58.91 269 GLN D C 1
ATOM 9614 O O . GLN D 1 269 ? -42.547 -65.791 -54.775 1.00 61.63 269 GLN D O 1
ATOM 9620 N N . ASP D 1 270 ? -41.730 -67.717 -55.701 1.00 55.86 270 ASP D N 1
ATOM 9621 C CA . ASP D 1 270 ? -42.987 -68.196 -56.290 1.00 57.38 270 ASP D CA 1
ATOM 9622 C C . ASP D 1 270 ? -43.686 -69.272 -55.429 1.00 59.82 270 ASP D C 1
ATOM 9623 O O . ASP D 1 270 ? -44.913 -69.258 -55.349 1.00 61.12 270 ASP D O 1
ATOM 9628 N N . LEU D 1 271 ? -42.918 -70.196 -54.804 1.00 53.07 271 LEU D N 1
ATOM 9629 C CA . LEU D 1 271 ? -43.443 -71.272 -53.943 1.00 52.24 271 LEU D CA 1
ATOM 9630 C C . LEU D 1 271 ? -43.677 -70.810 -52.494 1.00 56.88 271 LEU D C 1
ATOM 9631 O O . LEU D 1 271 ? -44.455 -71.451 -51.788 1.00 58.31 271 LEU D O 1
ATOM 9636 N N . MET D 1 272 ? -43.005 -69.704 -52.048 1.00 50.89 272 MET D N 1
ATOM 9637 C CA . MET D 1 272 ? -43.116 -69.182 -50.669 1.00 49.36 272 MET D CA 1
ATOM 9638 C C . MET D 1 272 ? -44.135 -68.099 -50.487 1.00 52.70 272 MET D C 1
ATOM 9639 O O . MET D 1 272 ? -44.258 -67.191 -51.322 1.00 52.92 272 MET D O 1
ATOM 9644 N N . ARG D 1 273 ? -44.844 -68.179 -49.353 1.00 48.50 273 ARG D N 1
ATOM 9645 C CA . ARG D 1 273 ? -45.852 -67.204 -48.966 1.00 49.12 273 ARG D CA 1
ATOM 9646 C C . ARG D 1 273 ? -45.720 -66.877 -47.487 1.00 50.61 273 ARG D C 1
ATOM 9647 O O . ARG D 1 273 ? -45.762 -67.768 -46.630 1.00 48.40 273 ARG D O 1
ATOM 9655 N N . GLY D 1 274 ? -45.541 -65.592 -47.213 1.00 47.77 274 GLY D N 1
ATOM 9656 C CA . GLY D 1 274 ? -45.451 -65.068 -45.860 1.00 47.43 274 GLY D CA 1
ATOM 9657 C C . GLY D 1 274 ? -46.777 -65.227 -45.152 1.00 51.51 274 GLY D C 1
ATOM 9658 O O . GLY D 1 274 ? -47.827 -64.999 -45.760 1.00 52.47 274 GLY D O 1
ATOM 9659 N N . ILE D 1 275 ? -46.742 -65.656 -43.879 1.00 47.43 275 ILE D N 1
ATOM 9660 C CA . ILE D 1 275 ? -47.956 -65.874 -43.072 1.00 47.65 275 ILE D CA 1
ATOM 9661 C C . ILE D 1 275 ? -48.580 -64.551 -42.580 1.00 52.25 275 ILE D C 1
ATOM 9662 O O . ILE D 1 275 ? -49.673 -64.573 -42.023 1.00 54.13 275 ILE D O 1
ATOM 9667 N N . SER D 1 276 ? -47.881 -63.421 -42.774 1.00 47.31 276 SER D N 1
ATOM 9668 C CA . SER D 1 276 ? -48.326 -62.083 -42.371 1.00 47.97 276 SER D CA 1
ATOM 9669 C C . SER D 1 276 ? -47.840 -61.052 -43.396 1.00 53.17 276 SER D C 1
ATOM 9670 O O . SER D 1 276 ? -46.950 -61.368 -44.188 1.00 52.55 276 SER D O 1
ATOM 9673 N N . ALA D 1 277 ? -48.395 -59.819 -43.359 1.00 50.61 277 ALA D N 1
ATOM 9674 C CA . ALA D 1 277 ? -47.982 -58.729 -44.252 1.00 51.44 277 ALA D CA 1
ATOM 9675 C C . ALA D 1 277 ? -46.477 -58.400 -44.083 1.00 53.23 277 ALA D C 1
ATOM 9676 O O . ALA D 1 277 ? -45.796 -58.363 -45.108 1.00 52.01 277 ALA D O 1
ATOM 9678 N N . PRO D 1 278 ? -45.902 -58.269 -42.847 1.00 49.32 278 PRO D N 1
ATOM 9679 C CA . PRO D 1 278 ? -44.449 -58.024 -42.738 1.00 47.55 278 PRO D CA 1
ATOM 9680 C C . PRO D 1 278 ? -43.574 -59.119 -43.373 1.00 47.63 278 PRO D C 1
ATOM 9681 O O . PRO D 1 278 ? -42.556 -58.789 -43.988 1.00 45.83 278 PRO D O 1
ATOM 9685 N N . ALA D 1 279 ? -43.972 -60.406 -43.242 1.00 42.03 279 ALA D N 1
ATOM 9686 C CA . ALA D 1 279 ? -43.241 -61.527 -43.844 1.00 40.41 279 ALA D CA 1
ATOM 9687 C C . ALA D 1 279 ? -43.307 -61.441 -45.381 1.00 44.38 279 ALA D C 1
ATOM 9688 O O . ALA D 1 279 ? -42.304 -61.698 -46.045 1.00 43.27 279 ALA D O 1
ATOM 9690 N N . GLN D 1 280 ? -44.467 -61.023 -45.935 1.00 41.30 280 GLN D N 1
ATOM 9691 C CA . GLN D 1 280 ? -44.641 -60.826 -47.381 1.00 41.74 280 GLN D CA 1
ATOM 9692 C C . GLN D 1 280 ? -43.756 -59.670 -47.872 1.00 46.38 280 GLN D C 1
ATOM 9693 O O . GLN D 1 280 ? -43.105 -59.811 -48.906 1.00 44.78 280 GLN D O 1
ATOM 9699 N N . GLU D 1 281 ? -43.709 -58.542 -47.106 1.00 44.86 281 GLU D N 1
ATOM 9700 C CA . GLU D 1 281 ? -42.885 -57.353 -47.407 1.00 45.38 281 GLU D CA 1
ATOM 9701 C C . GLU D 1 281 ? -41.395 -57.738 -47.434 1.00 46.27 281 GLU D C 1
ATOM 9702 O O . GLU D 1 281 ? -40.639 -57.273 -48.291 1.00 44.51 281 GLU D O 1
ATOM 9708 N N . LEU D 1 282 ? -40.994 -58.599 -46.487 1.00 41.65 282 LEU D N 1
ATOM 9709 C CA . LEU D 1 282 ? -39.630 -59.092 -46.359 1.00 40.01 282 LEU D CA 1
ATOM 9710 C C . LEU D 1 282 ? -39.185 -59.921 -47.549 1.00 41.52 282 LEU D C 1
ATOM 9711 O O . LEU D 1 282 ? -38.021 -59.840 -47.933 1.00 39.96 282 LEU D O 1
ATOM 9716 N N . GLN D 1 283 ? -40.093 -60.727 -48.129 1.00 38.69 283 GLN D N 1
ATOM 9717 C CA . GLN D 1 283 ? -39.780 -61.494 -49.323 1.00 37.91 283 GLN D CA 1
ATOM 9718 C C . GLN D 1 283 ? -39.375 -60.522 -50.433 1.00 39.79 283 GLN D C 1
ATOM 9719 O O . GLN D 1 283 ? -38.422 -60.795 -51.158 1.00 37.68 283 GLN D O 1
ATOM 9725 N N . GLN D 1 284 ? -40.088 -59.378 -50.539 1.00 37.95 284 GLN D N 1
ATOM 9726 C CA . GLN D 1 284 ? -39.813 -58.327 -51.533 1.00 38.43 284 GLN D CA 1
ATOM 9727 C C . GLN D 1 284 ? -38.455 -57.672 -51.263 1.00 39.98 284 GLN D C 1
ATOM 9728 O O . GLN D 1 284 ? -37.725 -57.367 -52.209 1.00 39.03 284 GLN D O 1
ATOM 9734 N N . THR D 1 285 ? -38.090 -57.524 -49.976 1.00 36.37 285 THR D N 1
ATOM 9735 C CA . THR D 1 285 ? -36.796 -56.972 -49.575 1.00 35.86 285 THR D CA 1
ATOM 9736 C C . THR D 1 285 ? -35.661 -57.876 -50.063 1.00 36.94 285 THR D C 1
ATOM 9737 O O . THR D 1 285 ? -34.685 -57.367 -50.614 1.00 35.79 285 THR D O 1
ATOM 9741 N N . VAL D 1 286 ? -35.806 -59.208 -49.891 1.00 33.32 286 VAL D N 1
ATOM 9742 C CA . VAL D 1 286 ? -34.822 -60.211 -50.350 1.00 32.23 286 VAL D CA 1
ATOM 9743 C C . VAL D 1 286 ? -34.653 -60.109 -51.877 1.00 34.59 286 VAL D C 1
ATOM 9744 O O . VAL D 1 286 ? -33.525 -60.117 -52.377 1.00 32.32 286 VAL D O 1
ATOM 9748 N N . ILE D 1 287 ? -35.775 -60.005 -52.604 1.00 34.12 287 ILE D N 1
ATOM 9749 C CA . ILE D 1 287 ? -35.785 -59.886 -54.075 1.00 35.19 287 ILE D CA 1
ATOM 9750 C C . ILE D 1 287 ? -35.028 -58.619 -54.535 1.00 41.09 287 ILE D C 1
ATOM 9751 O O . ILE D 1 287 ? -34.211 -58.704 -55.459 1.00 40.91 287 ILE D O 1
ATOM 9756 N N . ARG D 1 288 ? -35.289 -57.466 -53.886 1.00 38.28 288 ARG D N 1
ATOM 9757 C CA . ARG D 1 288 ? -34.615 -56.211 -54.233 1.00 39.32 288 ARG D CA 1
ATOM 9758 C C . ARG D 1 288 ? -33.111 -56.296 -53.982 1.00 41.46 288 ARG D C 1
ATOM 9759 O O . ARG D 1 288 ? -32.333 -55.844 -54.823 1.00 40.96 288 ARG D O 1
ATOM 9767 N N . ALA D 1 289 ? -32.702 -56.911 -52.848 1.00 36.01 289 ALA D N 1
ATOM 9768 C CA . ALA D 1 289 ? -31.286 -57.117 -52.506 1.00 34.86 289 ALA D CA 1
ATOM 9769 C C . ALA D 1 289 ? -30.633 -58.017 -53.563 1.00 37.89 289 ALA D C 1
ATOM 9770 O O . ALA D 1 289 ? -29.514 -57.737 -54.007 1.00 37.30 289 ALA D O 1
ATOM 9772 N N . TYR D 1 290 ? -31.362 -59.057 -54.006 1.00 33.83 290 TYR D N 1
ATOM 9773 C CA . TYR D 1 290 ? -30.907 -59.965 -55.055 1.00 33.69 290 TYR D CA 1
ATOM 9774 C C . TYR D 1 290 ? -30.624 -59.199 -56.361 1.00 39.79 290 TYR D C 1
ATOM 9775 O O . TYR D 1 290 ? -29.531 -59.329 -56.902 1.00 38.44 290 TYR D O 1
ATOM 9784 N N . TYR D 1 291 ? -31.576 -58.382 -56.832 1.00 38.91 291 TYR D N 1
ATOM 9785 C CA . TYR D 1 291 ? -31.384 -57.605 -58.064 1.00 41.82 291 TYR D CA 1
ATOM 9786 C C . TYR D 1 291 ? -30.234 -56.600 -57.954 1.00 44.25 291 TYR D C 1
ATOM 9787 O O . TYR D 1 291 ? -29.486 -56.439 -58.915 1.00 43.65 291 TYR D O 1
ATOM 9796 N N . ALA D 1 292 ? -30.023 -56.032 -56.755 1.00 40.22 292 ALA D N 1
ATOM 9797 C CA . ALA D 1 292 ? -28.951 -55.074 -56.488 1.00 39.95 292 ALA D CA 1
ATOM 9798 C C . ALA D 1 292 ? -27.557 -55.692 -56.346 1.00 41.98 292 ALA D C 1
ATOM 9799 O O . ALA D 1 292 ? -26.584 -55.077 -56.780 1.00 42.08 292 ALA D O 1
ATOM 9801 N N . GLU D 1 293 ? -27.452 -56.881 -55.730 1.00 37.32 293 GLU D N 1
ATOM 9802 C CA . GLU D 1 293 ? -26.163 -57.488 -55.397 1.00 36.39 293 GLU D CA 1
ATOM 9803 C C . GLU D 1 293 ? -25.754 -58.759 -56.146 1.00 39.17 293 GLU D C 1
ATOM 9804 O O . GLU D 1 293 ? -24.578 -59.135 -56.045 1.00 38.41 293 GLU D O 1
ATOM 9810 N N . ARG D 1 294 ? -26.691 -59.451 -56.834 1.00 35.43 294 ARG D N 1
ATOM 9811 C CA . ARG D 1 294 ? -26.354 -60.703 -57.527 1.00 35.13 294 ARG D CA 1
ATOM 9812 C C . ARG D 1 294 ? -25.130 -60.608 -58.421 1.00 40.70 294 ARG D C 1
ATOM 9813 O O . ARG D 1 294 ? -24.887 -59.569 -59.059 1.00 40.62 294 ARG D O 1
ATOM 9821 N N . VAL D 1 295 ? -24.375 -61.701 -58.486 1.00 36.59 295 VAL D N 1
ATOM 9822 C CA . VAL D 1 295 ? -23.243 -61.772 -59.398 1.00 37.35 295 VAL D CA 1
ATOM 9823 C C . VAL D 1 295 ? -23.719 -62.557 -60.621 1.00 41.04 295 VAL D C 1
ATOM 9824 O O . VAL D 1 295 ? -24.671 -63.330 -60.531 1.00 40.65 295 VAL D O 1
ATOM 9828 N N . SER D 1 296 ? -23.099 -62.341 -61.756 1.00 38.74 296 SER D N 1
ATOM 9829 C CA . SER D 1 296 ? -23.496 -63.059 -62.957 1.00 38.48 296 SER D CA 1
ATOM 9830 C C . SER D 1 296 ? -22.307 -63.764 -63.584 1.00 40.92 296 SER D C 1
ATOM 9831 O O . SER D 1 296 ? -21.165 -63.360 -63.379 1.00 40.14 296 SER D O 1
ATOM 9834 N N . HIS D 1 297 ? -22.579 -64.843 -64.316 1.00 37.72 297 HIS D N 1
ATOM 9835 C CA . HIS D 1 297 ? -21.566 -65.574 -65.063 1.00 37.48 297 HIS D CA 1
ATOM 9836 C C . HIS D 1 297 ? -22.227 -66.251 -66.240 1.00 40.51 297 HIS D C 1
ATOM 9837 O O . HIS D 1 297 ? -23.265 -66.890 -66.081 1.00 39.06 297 HIS D O 1
ATOM 9844 N N . CYS D 1 298 ? -21.621 -66.126 -67.415 1.00 37.65 298 CYS D N 1
ATOM 9845 C CA . CYS D 1 298 ? -22.128 -66.804 -68.588 1.00 37.40 298 CYS D CA 1
ATOM 9846 C C . CYS D 1 298 ? -21.374 -68.117 -68.711 1.00 40.34 298 CYS D C 1
ATOM 9847 O O . CYS D 1 298 ? -20.177 -68.096 -69.018 1.00 40.49 298 CYS D O 1
ATOM 9850 N N . LEU D 1 299 ? -22.047 -69.251 -68.438 1.00 35.09 299 LEU D N 1
ATOM 9851 C CA . LEU D 1 299 ? -21.397 -70.564 -68.532 1.00 33.80 299 LEU D CA 1
ATOM 9852 C C . LEU D 1 299 ? -20.956 -70.871 -69.966 1.00 36.17 299 LEU D C 1
ATOM 9853 O O . LEU D 1 299 ? -21.710 -70.646 -70.916 1.00 34.16 299 LEU D O 1
ATOM 9858 N N . ALA D 1 300 ? -19.700 -71.320 -70.098 1.00 33.08 300 ALA D N 1
ATOM 9859 C CA . ALA D 1 300 ? -19.072 -71.627 -71.377 1.00 34.02 300 ALA D CA 1
ATOM 9860 C C . ALA D 1 300 ? -18.584 -73.074 -71.385 1.00 37.10 300 ALA D C 1
ATOM 9861 O O . ALA D 1 300 ? -18.355 -73.625 -70.304 1.00 35.50 300 ALA D O 1
ATOM 9863 N N . PRO D 1 301 ? -18.429 -73.725 -72.577 1.00 35.17 301 PRO D N 1
ATOM 9864 C CA . PRO D 1 301 ? -17.946 -75.119 -72.596 1.00 34.01 301 PRO D CA 1
ATOM 9865 C C . PRO D 1 301 ? -16.634 -75.301 -71.826 1.00 37.75 301 PRO D C 1
ATOM 9866 O O . PRO D 1 301 ? -15.778 -74.406 -71.808 1.00 37.36 301 PRO D O 1
ATOM 9870 N N . GLY D 1 302 ? -16.528 -76.422 -71.124 1.00 33.63 302 GLY D N 1
ATOM 9871 C CA . GLY D 1 302 ? -15.356 -76.719 -70.309 1.00 33.55 302 GLY D CA 1
ATOM 9872 C C . GLY D 1 302 ? -15.474 -76.160 -68.905 1.00 36.52 302 GLY D C 1
ATOM 9873 O O . GLY D 1 302 ? -14.561 -76.325 -68.085 1.00 36.33 302 GLY D O 1
ATOM 9874 N N . GLU D 1 303 ? -16.593 -75.477 -68.615 1.00 31.52 303 GLU D N 1
ATOM 9875 C CA . GLU D 1 303 ? -16.808 -74.962 -67.269 1.00 30.66 303 GLU D CA 1
ATOM 9876 C C . GLU D 1 303 ? -17.811 -75.803 -66.532 1.00 32.87 303 GLU D C 1
ATOM 9877 O O . GLU D 1 303 ? -18.707 -76.408 -67.123 1.00 31.19 303 GLU D O 1
ATOM 9883 N N . MET D 1 304 ? -17.667 -75.798 -65.220 1.00 29.33 304 MET D N 1
ATOM 9884 C CA . MET D 1 304 ? -18.523 -76.499 -64.298 1.00 28.13 304 MET D CA 1
ATOM 9885 C C . MET D 1 304 ? -18.770 -75.591 -63.100 1.00 32.08 304 MET D C 1
ATOM 9886 O O . MET D 1 304 ? -17.824 -75.048 -62.531 1.00 32.77 304 MET D O 1
ATOM 9891 N N . LEU D 1 305 ? -20.036 -75.437 -62.714 1.00 27.64 305 LEU D N 1
ATOM 9892 C CA . LEU D 1 305 ? -20.422 -74.613 -61.582 1.00 27.87 305 LEU D CA 1
ATOM 9893 C C . LEU D 1 305 ? -21.015 -75.453 -60.461 1.00 29.06 305 LEU D C 1
ATOM 9894 O O . LEU D 1 305 ? -21.989 -76.166 -60.682 1.00 28.02 305 LEU D O 1
ATOM 9899 N N . LEU D 1 306 ? -20.442 -75.339 -59.257 1.00 26.05 306 LEU D N 1
ATOM 9900 C CA . LEU D 1 306 ? -20.951 -75.979 -58.052 1.00 24.85 306 LEU D CA 1
ATOM 9901 C C . LEU D 1 306 ? -21.608 -74.885 -57.235 1.00 28.03 306 LEU D C 1
ATOM 9902 O O . LEU D 1 306 ? -20.977 -73.865 -56.966 1.00 28.61 306 LEU D O 1
ATOM 9907 N N . ILE D 1 307 ? -22.879 -75.052 -56.920 1.00 23.88 307 ILE D N 1
ATOM 9908 C CA . ILE D 1 307 ? -23.624 -74.083 -56.128 1.00 24.30 307 ILE D CA 1
ATOM 9909 C C . ILE D 1 307 ? -23.876 -74.717 -54.769 1.00 27.89 307 ILE D C 1
ATOM 9910 O O . ILE D 1 307 ? -24.402 -75.819 -54.703 1.00 26.24 307 ILE D O 1
ATOM 9915 N N . ASP D 1 308 ? -23.560 -74.002 -53.688 1.00 26.21 308 ASP D N 1
ATOM 9916 C CA . ASP D 1 308 ? -23.833 -74.495 -52.343 1.00 24.56 308 ASP D CA 1
ATOM 9917 C C . ASP D 1 308 ? -25.297 -74.153 -52.102 1.00 28.32 308 ASP D C 1
ATOM 9918 O O . ASP D 1 308 ? -25.639 -72.985 -51.983 1.00 28.57 308 ASP D O 1
ATOM 9923 N N . ASN D 1 309 ? -26.169 -75.177 -52.099 1.00 24.58 309 ASN D N 1
ATOM 9924 C CA . ASN D 1 309 ? -27.612 -74.998 -52.010 1.00 24.62 309 ASN D CA 1
ATOM 9925 C C . ASN D 1 309 ? -28.112 -74.612 -50.600 1.00 27.96 309 ASN D C 1
ATOM 9926 O O . ASN D 1 309 ? -29.301 -74.360 -50.430 1.00 28.27 309 ASN D O 1
ATOM 9931 N N . ARG D 1 310 ? -27.207 -74.510 -49.618 1.00 23.64 310 ARG D N 1
ATOM 9932 C CA . ARG D 1 310 ? -27.565 -74.031 -48.286 1.00 24.33 310 ARG D CA 1
ATOM 9933 C C . ARG D 1 310 ? -27.100 -72.584 -48.134 1.00 27.42 310 ARG D C 1
ATOM 9934 O O . ARG D 1 310 ? -27.685 -71.846 -47.369 1.00 27.30 310 ARG D O 1
ATOM 9942 N N . ARG D 1 311 ? -26.072 -72.175 -48.887 1.00 24.49 311 ARG D N 1
ATOM 9943 C CA . ARG D 1 311 ? -25.430 -70.869 -48.746 1.00 24.54 311 ARG D CA 1
ATOM 9944 C C . ARG D 1 311 ? -25.739 -69.829 -49.832 1.00 29.35 311 ARG D C 1
ATOM 9945 O O . ARG D 1 311 ? -25.429 -68.651 -49.646 1.00 30.86 311 ARG D O 1
ATOM 9953 N N . ALA D 1 312 ? -26.314 -70.244 -50.959 1.00 26.74 312 ALA D N 1
ATOM 9954 C CA . ALA D 1 312 ? -26.652 -69.309 -52.037 1.00 27.19 312 ALA D CA 1
ATOM 9955 C C . ALA D 1 312 ? -27.906 -69.696 -52.797 1.00 32.19 312 ALA D C 1
ATOM 9956 O O . ALA D 1 312 ? -28.307 -70.861 -52.797 1.00 31.97 312 ALA D O 1
ATOM 9958 N N . VAL D 1 313 ? -28.548 -68.687 -53.401 1.00 31.11 313 VAL D N 1
ATOM 9959 C CA . VAL D 1 313 ? -29.720 -68.818 -54.269 1.00 32.16 313 VAL D CA 1
ATOM 9960 C C . VAL D 1 313 ? -29.223 -68.573 -55.677 1.00 33.90 313 VAL D C 1
ATOM 9961 O O . VAL D 1 313 ? -28.196 -67.899 -55.877 1.00 32.67 313 VAL D O 1
ATOM 9965 N N A HIS D 1 314 ? -29.943 -69.099 -56.653 0.50 31.81 314 HIS D N 1
ATOM 9966 N N B HIS D 1 314 ? -29.923 -69.139 -56.660 0.50 30.85 314 HIS D N 1
ATOM 9967 C CA A HIS D 1 314 ? -29.540 -68.921 -58.031 0.50 32.46 314 HIS D CA 1
ATOM 9968 C CA B HIS D 1 314 ? -29.526 -68.973 -58.049 0.50 30.95 314 HIS D CA 1
ATOM 9969 C C A HIS D 1 314 ? -30.716 -68.579 -58.932 0.50 36.35 314 HIS D C 1
ATOM 9970 C C B HIS D 1 314 ? -30.705 -68.656 -58.963 0.50 35.90 314 HIS D C 1
ATOM 9971 O O A HIS D 1 314 ? -31.876 -68.808 -58.578 0.50 34.77 314 HIS D O 1
ATOM 9972 O O B HIS D 1 314 ? -31.861 -68.929 -58.624 0.50 34.55 314 HIS D O 1
ATOM 9985 N N . GLY D 1 315 ? -30.381 -68.011 -60.082 1.00 33.86 315 GLY D N 1
ATOM 9986 C CA . GLY D 1 315 ? -31.325 -67.615 -61.115 1.00 35.04 315 GLY D CA 1
ATOM 9987 C C . GLY D 1 315 ? -30.649 -67.717 -62.459 1.00 39.14 315 GLY D C 1
ATOM 9988 O O . GLY D 1 315 ? -29.463 -68.057 -62.548 1.00 37.47 315 GLY D O 1
ATOM 9989 N N . ARG D 1 316 ? -31.396 -67.411 -63.510 1.00 39.45 316 ARG D N 1
ATOM 9990 C CA . ARG D 1 316 ? -30.889 -67.456 -64.874 1.00 40.14 316 ARG D CA 1
ATOM 9991 C C . ARG D 1 316 ? -31.654 -66.480 -65.736 1.00 44.51 316 ARG D C 1
ATOM 9992 O O . ARG D 1 316 ? -32.882 -66.426 -65.670 1.00 44.28 316 ARG D O 1
ATOM 10000 N N . SER D 1 317 ? -30.921 -65.702 -66.540 1.00 42.22 317 SER D N 1
ATOM 10001 C CA . SER D 1 317 ? -31.468 -64.683 -67.436 1.00 44.40 317 SER D CA 1
ATOM 10002 C C . SER D 1 317 ? -32.300 -65.267 -68.573 1.00 51.52 317 SER D C 1
ATOM 10003 O O . SER D 1 317 ? -32.251 -66.473 -68.839 1.00 49.26 317 SER D O 1
ATOM 10006 N N . ILE D 1 318 ? -33.032 -64.376 -69.269 1.00 52.69 318 ILE D N 1
ATOM 10007 C CA . ILE D 1 318 ? -33.811 -64.672 -70.470 1.00 54.55 318 ILE D CA 1
ATOM 10008 C C . ILE D 1 318 ? -32.782 -64.861 -71.596 1.00 59.50 318 ILE D C 1
ATOM 10009 O O . ILE D 1 318 ? -31.794 -64.120 -71.649 1.00 59.30 318 ILE D O 1
ATOM 10014 N N . PHE D 1 319 ? -33.013 -65.834 -72.491 1.00 57.06 319 PHE D N 1
ATOM 10015 C CA . PHE D 1 319 ? -32.178 -66.041 -73.682 1.00 57.34 319 PHE D CA 1
ATOM 10016 C C . PHE D 1 319 ? -33.036 -66.521 -74.849 1.00 63.99 319 PHE D C 1
ATOM 10017 O O . PHE D 1 319 ? -34.118 -67.070 -74.623 1.00 64.14 319 PHE D O 1
ATOM 10025 N N . ALA D 1 320 ? -32.592 -66.244 -76.091 1.00 62.20 320 ALA D N 1
ATOM 10026 C CA . ALA D 1 320 ? -33.316 -66.586 -77.312 1.00 63.15 320 ALA D CA 1
ATOM 10027 C C . ALA D 1 320 ? -32.776 -67.871 -77.987 1.00 66.13 320 ALA D C 1
ATOM 10028 O O . ALA D 1 320 ? -31.783 -67.809 -78.722 1.00 66.84 320 ALA D O 1
ATOM 10030 N N . PRO D 1 321 ? -33.410 -69.048 -77.736 1.00 60.86 321 PRO D N 1
ATOM 10031 C CA . PRO D 1 321 ? -32.927 -70.288 -78.373 1.00 59.58 321 PRO D CA 1
ATOM 10032 C C . PRO D 1 321 ? -33.274 -70.362 -79.858 1.00 62.22 321 PRO D C 1
ATOM 10033 O O . PRO D 1 321 ? -34.306 -69.845 -80.282 1.00 61.34 321 PRO D O 1
ATOM 10037 N N . ARG D 1 322 ? -32.413 -71.031 -80.632 1.00 58.63 322 ARG D N 1
ATOM 10038 C CA . ARG D 1 322 ? -32.565 -71.169 -82.071 1.00 59.83 322 ARG D CA 1
ATOM 10039 C C . ARG D 1 322 ? -33.176 -72.497 -82.507 1.00 65.06 322 ARG D C 1
ATOM 10040 O O . ARG D 1 322 ? -33.581 -72.599 -83.664 1.00 65.35 322 ARG D O 1
ATOM 10048 N N . PHE D 1 323 ? -33.207 -73.524 -81.619 1.00 62.14 323 PHE D N 1
ATOM 10049 C CA . PHE D 1 323 ? -33.686 -74.893 -81.918 1.00 62.59 323 PHE D CA 1
ATOM 10050 C C . PHE D 1 323 ? -33.037 -75.403 -83.223 1.00 64.45 323 PHE D C 1
ATOM 10051 O O . PHE D 1 323 ? -33.713 -75.900 -84.134 1.00 65.09 323 PHE D O 1
ATOM 10059 N N . ASP D 1 324 ? -31.702 -75.208 -83.315 1.00 58.06 324 ASP D N 1
ATOM 10060 C CA . ASP D 1 324 ? -30.884 -75.555 -84.488 1.00 56.85 324 ASP D CA 1
ATOM 10061 C C . ASP D 1 324 ? -29.885 -76.712 -84.209 1.00 57.33 324 ASP D C 1
ATOM 10062 O O . ASP D 1 324 ? -28.997 -76.960 -85.034 1.00 56.94 324 ASP D O 1
ATOM 10067 N N . GLY D 1 325 ? -30.031 -77.358 -83.040 1.00 50.23 325 GLY D N 1
ATOM 10068 C CA . GLY D 1 325 ? -29.182 -78.446 -82.555 1.00 47.83 325 GLY D CA 1
ATOM 10069 C C . GLY D 1 325 ? -27.948 -77.978 -81.804 1.00 47.77 325 GLY D C 1
ATOM 10070 O O . GLY D 1 325 ? -27.185 -78.800 -81.304 1.00 44.51 325 GLY D O 1
ATOM 10071 N N . ALA D 1 326 ? -27.709 -76.661 -81.753 1.00 44.48 326 ALA D N 1
ATOM 10072 C CA . ALA D 1 326 ? -26.526 -76.097 -81.103 1.00 42.59 326 ALA D CA 1
ATOM 10073 C C . ALA D 1 326 ? -26.872 -75.210 -79.897 1.00 44.53 326 ALA D C 1
ATOM 10074 O O . ALA D 1 326 ? -26.017 -74.467 -79.413 1.00 43.43 326 ALA D O 1
ATOM 10076 N N . ASP D 1 327 ? -28.112 -75.313 -79.388 1.00 40.45 327 ASP D N 1
ATOM 10077 C CA . ASP D 1 327 ? -28.542 -74.526 -78.236 1.00 39.30 327 ASP D CA 1
ATOM 10078 C C . ASP D 1 327 ? -27.794 -74.863 -76.965 1.00 40.25 327 ASP D C 1
ATOM 10079 O O . ASP D 1 327 ? -27.163 -75.921 -76.858 1.00 38.13 327 ASP D O 1
ATOM 10084 N N . ARG D 1 328 ? -27.891 -73.959 -75.982 1.00 36.74 328 ARG D N 1
ATOM 10085 C CA . ARG D 1 328 ? -27.300 -74.122 -74.663 1.00 34.55 328 ARG D CA 1
ATOM 10086 C C . ARG D 1 328 ? -27.678 -75.500 -74.117 1.00 38.50 328 ARG D C 1
ATOM 10087 O O . ARG D 1 328 ? -28.830 -75.946 -74.244 1.00 38.35 328 ARG D O 1
ATOM 10095 N N . PHE D 1 329 ? -26.682 -76.192 -73.555 1.00 33.45 329 PHE D N 1
ATOM 10096 C CA . PHE D 1 329 ? -26.850 -77.548 -73.066 1.00 31.79 329 PHE D CA 1
ATOM 10097 C C . PHE D 1 329 ? -25.979 -77.729 -71.836 1.00 34.97 329 PHE D C 1
ATOM 10098 O O . PHE D 1 329 ? -24.749 -77.686 -71.938 1.00 33.31 329 PHE D O 1
ATOM 10106 N N . LEU D 1 330 ? -26.625 -77.881 -70.656 1.00 30.95 330 LEU D N 1
ATOM 10107 C CA . LEU D 1 330 ? -25.905 -78.137 -69.404 1.00 29.50 330 LEU D CA 1
ATOM 10108 C C . LEU D 1 330 ? -26.230 -79.531 -68.930 1.00 31.03 330 LEU D C 1
ATOM 10109 O O . LEU D 1 330 ? -27.298 -80.052 -69.232 1.00 30.05 330 LEU D O 1
ATOM 10114 N N . SER D 1 331 ? -25.311 -80.122 -68.167 1.00 27.66 331 SER D N 1
ATOM 10115 C CA . SER D 1 331 ? -25.504 -81.414 -67.518 1.00 25.88 331 SER D CA 1
ATOM 10116 C C . SER D 1 331 ? -25.671 -81.091 -66.043 1.00 27.59 331 SER D C 1
ATOM 10117 O O . SER D 1 331 ? -24.747 -80.561 -65.412 1.00 26.21 331 SER D O 1
ATOM 10120 N N . ARG D 1 332 ? -26.866 -81.361 -65.502 1.00 24.80 332 ARG D N 1
ATOM 10121 C CA . ARG D 1 332 ? -27.153 -81.074 -64.097 1.00 23.76 332 ARG D CA 1
ATOM 10122 C C . ARG D 1 332 ? -27.152 -82.326 -63.251 1.00 26.26 332 ARG D C 1
ATOM 10123 O O . ARG D 1 332 ? -27.717 -83.346 -63.628 1.00 26.52 332 ARG D O 1
ATOM 10131 N N . SER D 1 333 ? -26.541 -82.235 -62.090 1.00 24.14 333 SER D N 1
ATOM 10132 C CA . SER D 1 333 ? -26.559 -83.326 -61.122 1.00 22.40 333 SER D CA 1
ATOM 10133 C C . SER D 1 333 ? -26.655 -82.708 -59.720 1.00 25.65 333 SER D C 1
ATOM 10134 O O . SER D 1 333 ? -26.501 -81.485 -59.564 1.00 24.97 333 SER D O 1
ATOM 10137 N N . PHE D 1 334 ? -26.989 -83.546 -58.717 1.00 20.52 334 PHE D N 1
ATOM 10138 C CA . PHE D 1 334 ? -27.171 -83.113 -57.336 1.00 20.81 334 PHE D CA 1
ATOM 10139 C C . PHE D 1 334 ? -26.244 -83.846 -56.427 1.00 24.92 334 PHE D C 1
ATOM 10140 O O . PHE D 1 334 ? -25.856 -84.978 -56.725 1.00 25.53 334 PHE D O 1
ATOM 10148 N N . ILE D 1 335 ? -25.882 -83.198 -55.309 1.00 21.76 335 ILE D N 1
ATOM 10149 C CA . ILE D 1 335 ? -24.954 -83.733 -54.323 1.00 21.03 335 ILE D CA 1
ATOM 10150 C C . ILE D 1 335 ? -25.513 -83.528 -52.927 1.00 23.54 335 ILE D C 1
ATOM 10151 O O . ILE D 1 335 ? -26.010 -82.450 -52.618 1.00 21.93 335 ILE D O 1
ATOM 10156 N N . VAL D 1 336 ? -25.364 -84.550 -52.071 1.00 22.19 336 VAL D N 1
ATOM 10157 C CA . VAL D 1 336 ? -25.703 -84.501 -50.644 1.00 22.60 336 VAL D CA 1
ATOM 10158 C C . VAL D 1 336 ? -24.459 -84.927 -49.841 1.00 27.13 336 VAL D C 1
ATOM 10159 O O . VAL D 1 336 ? -23.682 -85.781 -50.284 1.00 24.25 336 VAL D O 1
ATOM 10163 N N . ALA D 1 337 ? -24.255 -84.321 -48.672 1.00 25.59 337 ALA D N 1
ATOM 10164 C CA . ALA D 1 337 ? -23.120 -84.689 -47.827 1.00 26.53 337 ALA D CA 1
ATOM 10165 C C . ALA D 1 337 ? -23.319 -86.072 -47.273 1.00 31.37 337 ALA D C 1
ATOM 10166 O O . ALA D 1 337 ? -22.371 -86.848 -47.169 1.00 29.08 337 ALA D O 1
ATOM 10168 N N . ASP D 1 338 ? -24.582 -86.395 -46.968 1.00 32.42 338 ASP D N 1
ATOM 10169 C CA . ASP D 1 338 ? -24.992 -87.613 -46.290 1.00 33.01 338 ASP D CA 1
ATOM 10170 C C . ASP D 1 338 ? -26.082 -88.369 -47.019 1.00 36.85 338 ASP D C 1
ATOM 10171 O O . ASP D 1 338 ? -27.225 -87.909 -47.019 1.00 36.02 338 ASP D O 1
ATOM 10176 N N . GLY D 1 339 ? -25.716 -89.534 -47.572 1.00 31.56 339 GLY D N 1
ATOM 10177 C CA . GLY D 1 339 ? -26.639 -90.476 -48.206 1.00 31.30 339 GLY D CA 1
ATOM 10178 C C . GLY D 1 339 ? -27.575 -91.181 -47.217 1.00 31.52 339 GLY D C 1
ATOM 10179 O O . GLY D 1 339 ? -28.680 -91.582 -47.592 1.00 30.63 339 GLY D O 1
ATOM 10180 N N . SER D 1 340 ? -27.175 -91.307 -45.921 1.00 26.90 340 SER D N 1
ATOM 10181 C CA . SER D 1 340 ? -28.041 -91.925 -44.895 1.00 26.43 340 SER D CA 1
ATOM 10182 C C . SER D 1 340 ? -29.306 -91.112 -44.644 1.00 28.12 340 SER D C 1
ATOM 10183 O O . SER D 1 340 ? -30.334 -91.694 -44.266 1.00 26.73 340 SER D O 1
ATOM 10186 N N A ARG D 1 341 ? -29.245 -89.776 -44.863 0.50 24.75 341 ARG D N 1
ATOM 10187 N N B ARG D 1 341 ? -29.243 -89.780 -44.871 0.50 24.91 341 ARG D N 1
ATOM 10188 C CA A ARG D 1 341 ? -30.392 -88.875 -44.676 0.50 24.98 341 ARG D CA 1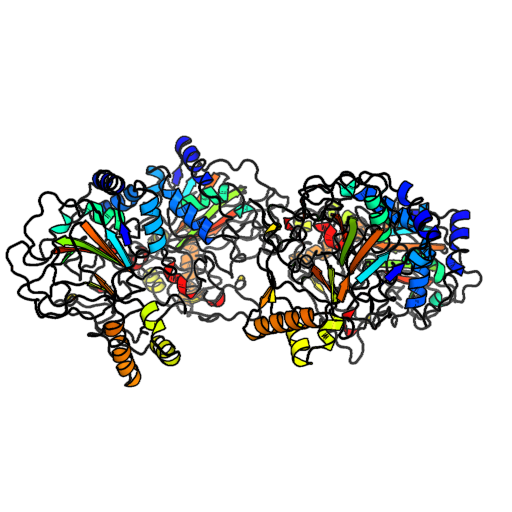
ATOM 10189 C CA B ARG D 1 341 ? -30.382 -88.874 -44.681 0.50 25.23 341 ARG D CA 1
ATOM 10190 C C A ARG D 1 341 ? -31.579 -89.260 -45.559 0.50 26.60 341 ARG D C 1
ATOM 10191 C C B ARG D 1 341 ? -31.572 -89.233 -45.570 0.50 26.78 341 ARG D C 1
ATOM 10192 O O A ARG D 1 341 ? -32.726 -89.116 -45.141 0.50 25.97 341 ARG D O 1
ATOM 10193 O O B ARG D 1 341 ? -32.717 -89.056 -45.160 0.50 26.28 341 ARG D O 1
ATOM 10208 N N . SER D 1 342 ? -31.302 -89.795 -46.757 1.00 22.60 342 SER D N 1
ATOM 10209 C CA . SER D 1 342 ? -32.350 -90.214 -47.694 1.00 22.39 342 SER D CA 1
ATOM 10210 C C . SER D 1 342 ? -32.545 -91.734 -47.748 1.00 24.24 342 SER D C 1
ATOM 10211 O O . SER D 1 342 ? -33.287 -92.201 -48.609 1.00 23.41 342 SER D O 1
ATOM 10214 N N . ARG D 1 343 ? -31.850 -92.516 -46.904 1.00 20.50 343 ARG D N 1
ATOM 10215 C CA . ARG D 1 343 ? -31.980 -93.993 -46.976 1.00 21.82 343 ARG D CA 1
ATOM 10216 C C . ARG D 1 343 ? -33.431 -94.488 -46.939 1.00 24.70 343 ARG D C 1
ATOM 10217 O O . ARG D 1 343 ? -33.779 -95.393 -47.711 1.00 25.69 343 ARG D O 1
ATOM 10225 N N . HIS D 1 344 ? -34.274 -93.887 -46.060 1.00 21.40 344 HIS D N 1
ATOM 10226 C CA . HIS D 1 344 ? -35.700 -94.228 -45.920 1.00 23.93 344 HIS D CA 1
ATOM 10227 C C . HIS D 1 344 ? -36.463 -94.044 -47.260 1.00 29.10 344 HIS D C 1
ATOM 10228 O O . HIS D 1 344 ? -37.497 -94.667 -47.462 1.00 27.56 344 HIS D O 1
ATOM 10235 N N . ALA D 1 345 ? -35.938 -93.176 -48.161 1.00 27.69 345 ALA D N 1
ATOM 10236 C CA . ALA D 1 345 ? -36.555 -92.794 -49.440 1.00 28.79 345 ALA D CA 1
ATOM 10237 C C . ALA D 1 345 ? -35.959 -93.496 -50.655 1.00 31.03 345 ALA D C 1
ATOM 10238 O O . ALA D 1 345 ? -36.425 -93.288 -51.781 1.00 30.48 345 ALA D O 1
ATOM 10240 N N . ARG D 1 346 ? -34.934 -94.320 -50.437 1.00 26.03 346 ARG D N 1
ATOM 10241 C CA . ARG D 1 346 ? -34.208 -94.983 -51.524 1.00 24.48 346 ARG D CA 1
ATOM 10242 C C . ARG D 1 346 ? -34.295 -96.499 -51.392 1.00 29.17 346 ARG D C 1
ATOM 10243 O O . ARG D 1 346 ? -34.711 -97.022 -50.353 1.00 27.30 346 ARG D O 1
ATOM 10251 N N . SER D 1 347 ? -33.868 -97.210 -52.438 1.00 27.02 347 SER D N 1
ATOM 10252 C CA . SER D 1 347 ? -33.748 -98.656 -52.332 1.00 27.48 347 SER D CA 1
ATOM 10253 C C . SER D 1 347 ? -32.269 -98.910 -51.956 1.00 29.89 347 SER D C 1
ATOM 10254 O O . SER D 1 347 ? -31.432 -98.007 -52.088 1.00 27.21 347 SER D O 1
ATOM 10257 N N . SER D 1 348 ? -31.965 -100.101 -51.438 1.00 27.51 348 SER D N 1
ATOM 10258 C CA . SER D 1 348 ? -30.603 -100.519 -51.091 1.00 26.76 348 SER D CA 1
ATOM 10259 C C . SER D 1 348 ? -29.698 -100.381 -52.336 1.00 29.41 348 SER D C 1
ATOM 10260 O O . SER D 1 348 ? -30.051 -100.882 -53.405 1.00 27.71 348 SER D O 1
ATOM 10263 N N . PHE D 1 349 ? -28.574 -99.664 -52.208 1.00 25.26 349 PHE D N 1
ATOM 10264 C CA . PHE D 1 349 ? -27.614 -99.370 -53.288 1.00 25.10 349 PHE D CA 1
ATOM 10265 C C . PHE D 1 349 ? -28.297 -98.633 -54.465 1.00 28.16 349 PHE D C 1
ATOM 10266 O O . PHE D 1 349 ? -27.980 -98.836 -55.624 1.00 26.80 349 PHE D O 1
ATOM 10274 N N . GLY D 1 350 ? -29.267 -97.803 -54.115 1.00 25.49 350 GLY D N 1
ATOM 10275 C CA . GLY D 1 350 ? -29.995 -96.963 -55.048 1.00 24.54 350 GLY D CA 1
ATOM 10276 C C . GLY D 1 350 ? -29.614 -95.519 -54.817 1.00 24.83 350 GLY D C 1
ATOM 10277 O O . GLY D 1 350 ? -29.296 -95.135 -53.688 1.00 23.55 350 GLY D O 1
ATOM 10278 N N . ARG D 1 351 ? -29.612 -94.721 -55.890 1.00 22.75 351 ARG D N 1
ATOM 10279 C CA . ARG D 1 351 ? -29.265 -93.297 -55.817 1.00 23.24 351 ARG D CA 1
ATOM 10280 C C . ARG D 1 351 ? -30.473 -92.388 -56.034 1.00 27.62 351 ARG D C 1
ATOM 10281 O O . ARG D 1 351 ? -30.312 -91.165 -56.121 1.00 26.85 351 ARG D O 1
ATOM 10289 N N . VAL D 1 352 ? -31.675 -92.978 -56.139 1.00 24.67 352 VAL D N 1
ATOM 10290 C CA . VAL D 1 352 ? -32.894 -92.225 -56.454 1.00 23.28 352 VAL D CA 1
ATOM 10291 C C . VAL D 1 352 ? -33.839 -92.109 -55.264 1.00 26.01 352 VAL D C 1
ATOM 10292 O O . VAL D 1 352 ? -34.273 -93.117 -54.711 1.00 24.33 352 VAL D O 1
ATOM 10296 N N . VAL D 1 353 ? -34.179 -90.865 -54.907 1.00 24.32 353 VAL D N 1
ATOM 10297 C CA . VAL D 1 353 ? -35.140 -90.552 -53.844 1.00 24.36 353 VAL D CA 1
ATOM 10298 C C . VAL D 1 353 ? -36.555 -90.724 -54.451 1.00 29.10 353 VAL D C 1
ATOM 10299 O O . VAL D 1 353 ? -36.896 -90.036 -55.422 1.00 27.22 353 VAL D O 1
ATOM 10303 N N . SER D 1 354 ? -37.359 -91.640 -53.895 1.00 27.56 354 SER D N 1
ATOM 10304 C CA . SER D 1 354 ? -38.739 -91.861 -54.376 1.00 29.33 354 SER D CA 1
ATOM 10305 C C . SER D 1 354 ? -39.568 -90.597 -54.199 1.00 31.43 354 SER D C 1
ATOM 10306 O O . SER D 1 354 ? -39.427 -89.900 -53.190 1.00 29.73 354 SER D O 1
ATOM 10309 N N . ALA D 1 355 ? -40.396 -90.289 -55.215 1.00 30.99 355 ALA D N 1
ATOM 10310 C CA . ALA D 1 355 ? -41.207 -89.069 -55.286 1.00 31.44 355 ALA D CA 1
ATOM 10311 C C . ALA D 1 355 ? -41.993 -88.745 -54.023 1.00 34.39 355 ALA D C 1
ATOM 10312 O O . ALA D 1 355 ? -41.931 -87.605 -53.558 1.00 33.45 355 ALA D O 1
ATOM 10314 N N . ARG D 1 356 ? -42.684 -89.747 -53.438 1.00 31.98 356 ARG D N 1
ATOM 10315 C CA . ARG D 1 356 ? -43.532 -89.542 -52.258 1.00 32.92 356 ARG D CA 1
ATOM 10316 C C . ARG D 1 356 ? -42.790 -88.999 -51.023 1.00 37.41 356 ARG D C 1
ATOM 10317 O O . ARG D 1 356 ? -43.438 -88.445 -50.126 1.00 39.02 356 ARG D O 1
ATOM 10325 N N . PHE D 1 357 ? -41.450 -89.139 -50.987 1.00 30.97 357 PHE D N 1
ATOM 10326 C CA . PHE D 1 357 ? -40.617 -88.679 -49.875 1.00 30.39 357 PHE D CA 1
ATOM 10327 C C . PHE D 1 357 ? -40.071 -87.271 -50.063 1.00 34.27 357 PHE D C 1
ATOM 10328 O O . PHE D 1 357 ? -39.464 -86.739 -49.130 1.00 32.31 357 PHE D O 1
ATOM 10336 N N . SER D 1 358 ? -40.252 -86.679 -51.265 1.00 30.75 358 SER D N 1
ATOM 10337 C CA . SER D 1 358 ? -39.790 -85.308 -51.505 1.00 31.74 358 SER D CA 1
ATOM 10338 C C . SER D 1 358 ? -40.679 -84.290 -50.760 1.00 34.14 358 SER D C 1
ATOM 10339 O O . SER D 1 358 ? -41.881 -84.559 -50.572 1.00 38.79 358 SER D O 1
#

Foldseek 3Di:
DFADDPLQEAEADPVQLVQLLVLLVQQDDQCFPQVLSNLVSLLVSLVSGPPVLLVSLQVVLVPDVNVQKHKYFQHPFQDPQFFQAQDFLVVSVRPGSVVSSQSNSQSSNFGFFFACLPSNRRQWTKQDAHPVCQVPLDSNHFQAKNAWFQAPLVAPPGFQKKKKAWNAFAVQKKKKKDWPQLLLVPDDPVLQVQLQDLFKKFAGDPSLDDVPAAAPCGGIDTSGHQWDDDPNQIFGGDDLVTIDGNDPVRNVSNVSSRVSRVVDIHIDGHHHRMMMMGRSGTMIMIIHHDDDDSPRRGIIIIMTGGHRDPVVQPVQADVSGRYGYSNHD/DFADDPLQEAEQDPVQLVQLLVLLVQQDDQCFPQVLSNLVSLLVSLVSHPPVLLVSLQVVLVPVVRPQKHKYFQHDAFPDQFFQDQDFQPLRVSPTSCVSSQSNSQSSNFGWFFACLASNRRQWTKQDAHPPCQVPLDSNHFQDWNAWFQAPLVAPPGFQKKKKAWRAFDPQKKKKKDWPQLLLVPDDPVLQVQLQDLFKKFAGDPSLDDVPAAAPCGGIDTSGHQWDDDPNQIFGGDDLPGIDGNDPVRNVSSVSSRVSRVVDIHIDTDHHRMMMMGRSGTMIMIIGHHDDDPPSRGIIIIMIGGHRDPVVQPVQADVSGRYGYSNHD/DADDPLQEAEQDPVQLVQLLVLLVQQDDQCFPQVLSNLVSLLVSLVSHPPVLLVSLQVVLVPVVRPQKHKYFQHDAQPDQFFQDQDFLVVRVSPTSVVSSQSNSQSSNFGFFFACLPSNRRQKTKQDAYPVCQVPLDSNHFQAKNAWFFAPLVAPVGFQKKKKAWNAFDQQKKKKKDWPQLLLVPDDPVLQVQLQDLFKKFAGDPSLDDVPAAAPQGGIDTSGHQWDDDPNQIFGGDDLVGIDGNDPVRNVSNVSSRVSRVVDIHIDTDHHRMMMMGRSGTMIMIMGHDDDDSPRRGIIIIMTGGHRDPVVQPVQADVSGRYRYSNHD/DFADDPLQEAEQDPVQLVQLLVLLVQQDDQCFPQVLSNLVSLLVSLVSHPPVLLVSLQVVLVPVVRPQKHKYFQHDAFPDQFFQDQDFQPLRVSPTSVVSSQSNSQSSNFGWFFACLPSNRRQWTKCDDHCCNHFQDKFAWFQAPLVAPVGFQKKKKAWRAFDPQKKKKKDWPQLLLVPDDPVLQVQLQDLFKKFAGDPSSDDVPAAAPCGGIDTSGHQWDDDPNQIFGGDDLVGIDGNDPVRVVSNVSSRVSRVVDIHIDTDHHRMMMMGRSGTMIMIIGHHDDDPPRRGIIIIMIGGHRDPVVQPVQADVSGRYGYSNHD

GO terms:
  GO:0016706 2-oxoglutarate-dependent dioxygenase activity (F, IDA)

Radius of gyration: 37.45 Å; Cα contacts (8 Å, |Δi|>4): 3071; chains: 4; bounding box: 87×77×124 Å

Solvent-accessible surface area: 49040 Å² total; per-residue (Å²): 210,60,76,10,86,138,59,0,39,5,87,9,74,100,82,18,15,68,32,0,91,143,1,3,103,97,5,91,24,39,4,27,56,36,16,27,78,4,0,40,58,0,19,60,5,7,24,94,9,26,76,122,0,6,37,45,0,25,106,0,23,12,0,4,57,9,55,2,8,0,0,0,68,35,9,10,119,22,191,111,33,53,97,6,15,62,33,27,60,50,0,29,0,3,45,9,59,0,1,64,13,0,0,0,0,0,4,17,12,3,42,2,5,5,0,83,13,34,14,108,9,34,10,0,4,0,8,2,5,10,4,86,22,3,107,48,68,47,33,28,2,2,39,44,41,16,71,8,26,1,13,11,0,6,0,88,24,57,0,21,2,1,0,15,0,0,2,50,24,25,122,141,0,58,5,22,1,1,12,0,94,54,0,31,89,65,21,80,120,135,49,37,54,57,0,62,90,69,24,0,16,2,27,2,39,146,68,3,80,49,190,83,71,107,16,120,90,30,107,87,24,47,60,42,40,2,1,51,23,11,121,75,1,3,33,2,23,0,20,72,87,21,6,140,6,106,47,63,65,0,94,112,12,4,74,23,0,29,151,11,0,106,80,75,45,14,22,22,40,2,40,81,10,19,0,0,0,0,0,0,26,9,1,0,13,2,10,12,82,7,64,11,165,16,71,18,67,10,14,0,6,0,13,0,3,0,13,19,14,4,4,123,4,2,70,2,15,79,37,100,14,7,57,0,32,4,122,31,0,213,53,92,4,72,133,73,0,28,0,86,10,75,97,81,19,16,52,24,1,63,150,10,0,95,98,5,108,24,73,4,40,182,35,18,27,80,3,1,37,59,0,19,52,5,6,26,108,8,26,77,117,0,6,36,51,0,26,112,10,21,14,0,6,59,19,53,0,8,3,0,0,67,36,8,14,97,26,210,102,41,48,96,11,17,101,35,20,82,127,1,28,0,3,85,14,58,3,6,48,8,0,0,0,0,0,3,17,13,2,42,2,7,5,1,80,8,22,11,112,8,40,10,0,4,0,9,3,4,13,76,184,34,15,136,41,108,35,36,28,2,1,41,58,42,20,59,0,30,1,13,8,2,7,0,61,13,60,1,17,2,2,0,11,0,1,10,46,20,8,115,146,0,56,3,24,2,1,14,1,95,53,0,32,90,65,20,82,121,133,48,32,54,51,0,62,93,69,27,0,22,3,38,8,32,146,50,3,78,49,184,89,61,106,7,122,90,29,120,106,23,47,62,44,41,1,1,50,20,10,123,74,1,1,30,2,24,0,16,46,71,32,7,162,11,107,43,62,62,0,100,114,10,12,92,25,0,14,150,11,0,101,80,76,46,14,23,27,42,2,39,61,3,18,0,0,0,2,0,5,27,7,1,0,18,0,11,12,84,6,63,34,125,94,90,25,47,5,14,0,6,0,10,2,8,0,12,18,19,4,4,90,4,1,70,2,14,79,38,102,14,8,56,0,34,6,126,33,0,108,82,12,118,138,65,1,38,5,87,9,73,96,82,19,14,50,24,0,55,153,11,3,110,98,3,111,24,72,3,37,181,34,16,26,79,2,0,38,56,0,19,58,5,6,24,107,8,26,77,122,0,6,36,47,0,23,102,0,22,11,0,5,55,13,70,0,12,0,0,0,68,36,10,11,116,20,172,102,38,51,96,8,16,84,37,35,104,113,5,29,0,3,92,7,43,3,2,68,10,0,0,0,0,0,4,17,13,2,43,3,6,3,0,78,11,30,18,154,7,42,10,0,3,0,8,3,5,12,77,185,21,15,139,40,67,39,32,28,2,1,42,41,44,17,66,6,26,1,14,10,0,6,0,90,24,57,0,22,2,1,0,16,0,1,10,49,21,2,113,155,0,57,5,24,2,1,13,0,94,53,0,30,89,66,20,82,121,132,47,38,54,52,0,65,93,69,27,0,19,2,32,1,34,148,65,3,66,43,168,47,52,17,4,44,90,20,66,92,24,49,60,39,42,2,1,51,23,10,122,74,1,2,32,2,24,0,18,82,88,18,8,143,6,105,45,75,74,0,98,89,11,8,66,26,0,20,133,11,0,102,81,77,49,19,20,20,40,1,40,86,10,18,0,1,0,0,0,0,26,6,0,0,13,1,10,14,104,10,58,32,115,80,89,22,54,5,15,0,6,0,15,2,3,0,13,20,14,5,5,118,4,1,70,2,15,78,37,103,14,9,57,0,32,5,119,28,0,136,62,99,9,89,125,68,2,31,0,86,10,74,97,80,19,17,53,24,0,76,148,10,0,101,97,4,107,24,72,5,41,183,34,19,27,81,2,0,38,57,0,18,52,5,6,25,107,8,25,77,110,1,5,37,49,0,25,113,10,22,17,0,6,58,18,68,0,14,3,0,1,67,36,9,18,108,25,198,101,41,51,96,11,16,94,35,21,86,113,1,28,0,3,85,14,33,8,5,60,6,0,0,0,0,0,3,18,14,2,41,3,5,4,0,78,10,27,11,112,8,38,11,0,2,0,8,5,4,54,127,64,57,34,10,84,110,49,44,76,1,27,1,13,9,1,7,0,61,14,57,0,13,2,3,0,10,0,5,16,46,20,6,117,150,0,57,3,18,2,0,12,1,89,54,0,27,89,63,19,81,65,68,40,39,8,25,0,61,25,52,6,0,26,2,49,10,47,143,79,3,80,49,189,85,60,104,7,120,90,28,117,113,27,47,63,44,41,2,0,50,22,10,125,73,1,2,30,2,23,0,16,40,95,20,0,137,12,96,43,61,46,0,97,114,6,11,91,27,0,21,148,10,0,95,79,76,26,22,12,26,41,1,40,60,6,18,0,0,0,2,0,4,25,7,1,0,19,0,13,11,87,7,61,34,122,91,88,27,50,5,15,0,6,0,13,2,3,0,12,21,21,4,4,102,4,2,70,2,15,79,38,96,15,8,57,0,32,5,123,32,0